Protein AF-0000000085170125 (afdb_homodimer)

Nearest PDB structures (foldseek):
  7rsf-assembly1_B  TM=7.136E-01  e=2.077E-40  Escherichia coli str. K-12 substr. MG1655
  7uoi-assembly1_A  TM=7.833E-01  e=1.622E-34  Enterococcus faecium 1,231,410
  2f7v-assembly1_A  TM=7.656E-01  e=4.512E-31  Xanthomonas campestris
  3pfo-assembly1_B  TM=8.465E-01  e=1.710E-27  Rhodopseudomonas palustris CGA009
  3tx8-assembly1_A-2  TM=6.722E-01  e=8.564E-27  Corynebacterium glutamicum

Radius of gyration: 33.45 Å; Cα contacts (8 Å, |Δi|>4): 2027; chains: 2; bounding box: 60×113×70 Å

Solvent-accessible surface area (backbone atoms only — not comparable to full-atom values): 38618 Å² total; per-residue (Å²): 133,78,77,92,75,42,46,39,68,55,34,29,40,57,56,32,49,48,73,17,26,56,93,42,52,40,42,70,58,48,50,52,53,50,51,54,38,43,76,72,70,35,56,66,51,72,40,58,47,96,85,64,54,35,41,23,41,41,32,48,45,50,6,65,23,70,98,41,45,66,32,73,56,39,29,39,33,48,30,37,40,65,29,28,72,70,67,77,94,51,80,55,90,58,60,50,48,43,69,39,79,57,95,64,25,37,30,15,54,27,31,17,49,19,38,41,39,48,14,36,56,59,34,42,46,67,59,58,69,71,46,60,18,42,36,13,44,30,41,38,37,23,28,31,45,67,72,28,39,62,32,49,59,56,43,51,52,50,37,58,75,69,64,64,48,56,58,16,34,39,29,22,47,33,43,62,58,37,52,30,44,29,23,14,14,34,41,34,33,43,37,39,28,37,39,29,56,22,36,50,51,43,57,86,68,20,23,48,8,44,52,52,45,19,51,50,48,42,50,51,44,50,52,22,50,44,22,65,74,70,38,70,75,42,84,59,25,81,48,33,39,35,44,46,52,58,10,32,39,40,26,41,80,38,75,50,26,30,13,32,43,20,39,35,30,37,31,38,31,39,50,74,91,62,57,66,68,60,58,50,46,55,57,52,47,46,40,66,72,50,50,47,58,58,44,32,73,53,32,76,81,40,49,76,47,76,41,79,79,29,40,32,51,39,33,73,42,55,75,82,36,67,50,48,47,49,51,28,65,69,64,68,42,84,64,86,36,31,39,35,50,57,54,68,46,17,53,43,38,72,78,68,29,52,38,36,36,40,12,27,16,46,56,88,36,30,78,47,66,72,13,31,23,39,53,65,36,51,49,51,43,44,51,44,54,51,52,54,53,55,70,33,32,70,132,133,78,76,93,73,43,48,39,67,55,35,30,39,57,56,31,50,49,74,16,26,56,93,42,54,40,42,71,57,48,50,51,51,49,51,54,36,43,77,71,70,36,55,68,51,72,40,58,47,96,83,63,55,34,42,22,42,41,31,48,45,50,7,64,24,71,98,42,46,66,32,72,55,40,29,40,33,46,30,38,41,64,27,28,74,70,65,78,95,53,80,52,92,57,60,48,49,43,69,40,80,56,95,64,26,35,29,15,51,27,33,16,50,20,39,40,40,48,14,37,58,59,35,42,44,67,59,57,70,70,45,57,18,41,35,14,44,30,41,38,39,24,30,32,43,68,72,27,38,61,31,48,59,56,42,51,51,49,37,58,73,69,64,65,47,56,58,17,33,39,28,22,47,32,42,61,60,37,52,31,42,28,22,14,15,34,40,34,32,42,35,38,28,36,40,29,57,22,35,50,51,43,56,86,67,21,24,48,9,43,52,54,46,20,51,51,48,42,50,50,45,51,53,23,50,45,21,64,74,70,38,72,74,42,83,58,24,81,47,34,38,34,46,47,50,58,11,31,38,40,25,42,80,38,74,49,25,30,13,34,43,19,38,37,30,38,34,38,31,38,50,73,90,61,57,66,68,62,58,52,46,56,56,51,46,46,40,66,72,49,50,46,58,56,44,31,73,53,32,75,82,41,50,76,47,77,42,79,78,29,40,31,50,40,33,72,41,56,77,82,36,66,49,48,48,48,51,27,64,68,65,68,43,84,63,85,34,30,40,36,51,57,53,67,46,16,53,44,39,72,77,68,27,52,37,35,37,40,12,28,16,45,58,89,38,30,78,46,65,73,13,32,22,39,52,65,37,52,50,50,42,46,52,43,54,51,50,52,54,55,69,32,32,70,133

InterPro domains:
  IPR001261 ArgE/DapE/ACY1/CPG2/YscS, conserved site [PS00759] (111-148)
  IPR002933 Peptidase M20 [PF01546] (78-388)
  IPR010169 Acetylornithine deacetylase ArgE [TIGR01892] (12-388)
  IPR011650 Peptidase M20, dimerisation domain [PF07687] (181-292)
  IPR036264 Bacterial exopeptidase dimerisation domain [SSF55031] (185-291)
  IPR050072 Peptidase M20A family, bacterial cell wall biosynthesis [PTHR43808] (9-393)

Organism: Herbaspirillum seropedicae (strain SmR1) (NCBI:txid757424)

Secondary structure (DSSP, 8-state):
---S---HHHHHHHHHTS--BTTS--HHHHHHHHHHHHHTT-EEEEEE-TTSS-EEEEEEE---SSTTTT--SSSEEEEEE--B---TT---SS-TTS-EEETTEEESTTIIIIIHHHHHHHHTHHHHHHS-BSS-EEEEEES--TTTS-SHHHHHHHHHHHT---SEEEE---BTT--B-EE-EEEEEEEEEE-B--BTT-GGG-B-HHHHHHHHHHHHHHHHHHHHHH----TTBSS-S-EEEEEEEEE-S-TTB--SEEEEEEEEEE-TT--HHHHHHHHHHHIIIIIHHHHHHH-TT-EEEEEEEEEEPPEE--TTSHHHHHHHHHHT-----EESS--THHHHHHTT--EEE--SSBGGGSSSSS-EEEHHHHHHHHHHHHHHHHHTB--/---S---HHHHHHHHHTS--BTTS--HHHHHHHHHHHHHTT-EEEEEE-TTSS-EEEEEEE---SSTTTT--SSSEEEEEE--B---TT---SS-TTS-EEETTEEESTTIIIIIHHHHHHHHTHHHHHHS-BSS-EEEEEES--TTTS-SHHHHHHHHHHHT---SEEEE---BTT--B-EE-EEEEEEEEEE-B--BTT-GGG-B-HHHHHHHHHHHHHHHHHHHHHH----TTBSS-S-EEEEEEEEE-S-TTB--SEEEEEEEEEEPTT--HHHHHHHHHHHIIIIIHHHHHHH-TT-EEEEEEEEEEPPEE--TTSHHHHHHHHHHT-----EESS--THHHHHHTT--EEE--SSBGGGSSSSS-EEEHHHHHHHHHHHHHHHHHTB--

Foldseek 3Di:
DPDLQDALVRQLQVLLLDQQAQVAECVVVVVVLQVSCVVVPWDWDWQADPVRRYTKIKIKDFACDDPQHPDRAAEEEEEAESHFHDCPPADFPDDQSGWDDDPQWTWHTQCQRHVSLVSLVSNCVVVLNPARFRGMYMYIYFHDVVVFHQTVVRVVVVCVVVVHHYQAYEYAHAPQQAWEQKEWKKWKKKKKWFKAKDFQVPVLQIFARVVLVVVLQVQQQVVQVVQQVPHDFDPLEPRTTKGKHWDDKDWDDDPGMRTRMIMTMMMITHDPPDDPVVSVVSSVCCCVPPRLVVRCVSPVPIDMDMDGDHIAHMGHADCPRPVNVLSCVLSVHPDHHYYHDDGCQRVCVVVPHRYIYGHFHDCVQGPHHRRITGNVSSVSSSSSVVVSSVVSHDD/DPDLQDALVRQLQVLLLDQQAQVAECVVVVVVLQVSCVVVVWDWDWQADPVRRYTKIKIKDFACDDPQHPDRAAEEEEEAESHFHDCPPADFPDAQSGWDDDPQWTWHTQCQRHVSLVSLVSNCVVVLNPARFRGMYMYIYFHDVVQFHPTVVRVVVVCVVVVHHYQAYEYAHAPQQAWEQKEWKKWKKKKKWFKAKDFQVPVLQIFARVVLVVVLQVQQQVVQVVCQVPHDFDPLEPRTTKGKHWDDKDWDDDPGMRTRMIMTMMMITHDPPDDPVVSVVSSVCCCVPPRLVVRCVSPVPIDMDMDGDHIAHMGHADCPRPVNVLSCVLLVHPDHHYYHDDGCQRVCVVVPHRYIYGHFHDCVLGPHHRRITGNVSSVSSSSSVVVSSVVSHDD

pLDDT: mean 96.04, std 6.46, range [30.73, 98.94]

Structure (mmCIF, N/CA/C/O backbone):
data_AF-0000000085170125-model_v1
#
loop_
_entity.id
_entity.type
_entity.pdbx_description
1 polymer 'Peptidase protein'
#
loop_
_atom_site.group_PDB
_atom_site.id
_atom_site.type_symbol
_atom_site.label_atom_id
_atom_site.label_alt_id
_atom_site.label_comp_id
_atom_site.label_asym_id
_atom_site.label_entity_id
_atom_site.label_seq_id
_atom_site.pdbx_PDB_ins_code
_atom_site.Cartn_x
_atom_site.Cartn_y
_atom_site.Cartn_z
_atom_site.occupancy
_atom_site.B_iso_or_equiv
_atom_site.auth_seq_id
_atom_site.auth_comp_id
_atom_site.auth_asym_id
_atom_site.auth_atom_id
_atom_site.pdbx_PDB_model_num
ATOM 1 N N . MET A 1 1 ? -32.062 21.406 24.656 1 30.94 1 MET A N 1
ATOM 2 C CA . MET A 1 1 ? -31.375 22.469 23.953 1 30.94 1 MET A CA 1
ATOM 3 C C . MET A 1 1 ? -30.141 22.922 24.734 1 30.94 1 MET A C 1
ATOM 5 O O . MET A 1 1 ? -30.281 23.609 25.766 1 30.94 1 MET A O 1
ATOM 9 N N . GLU A 1 2 ? -29.172 22.141 25 1 40.66 2 GLU A N 1
ATOM 10 C CA . GLU A 1 2 ? -28.047 22.141 25.953 1 40.66 2 GLU A CA 1
ATOM 11 C C . GLU A 1 2 ? -27.344 23.484 25.969 1 40.66 2 GLU A C 1
ATOM 13 O O . GLU A 1 2 ? -27.375 24.219 24.984 1 40.66 2 GLU A O 1
ATOM 18 N N . SER A 1 3 ? -26.922 24.094 27.141 1 46.09 3 SER A N 1
ATOM 19 C CA . SER A 1 3 ? -26.547 25.438 27.562 1 46.09 3 SER A CA 1
ATOM 20 C C . SER A 1 3 ? -25.578 26.078 26.578 1 46.09 3 SER A C 1
ATOM 22 O O . SER A 1 3 ? -24.672 25.422 26.078 1 46.09 3 SER A O 1
ATOM 24 N N . LEU A 1 4 ? -25.969 27.188 25.781 1 56.38 4 LEU A N 1
ATOM 25 C CA . LEU A 1 4 ? -25.375 28.172 24.891 1 56.38 4 LEU A CA 1
ATOM 26 C C . LEU A 1 4 ? -23.938 28.484 25.312 1 56.38 4 LEU A C 1
ATOM 28 O O . LEU A 1 4 ? -23.109 28.891 24.484 1 56.38 4 LEU A O 1
ATOM 32 N N . ASN A 1 5 ? -23.547 28.203 26.578 1 81.94 5 ASN A N 1
ATOM 33 C CA . ASN A 1 5 ? -22.234 28.641 27.047 1 81.94 5 ASN A CA 1
ATOM 34 C C . ASN A 1 5 ? -21.375 27.453 27.469 1 81.94 5 ASN A C 1
ATOM 36 O O . ASN A 1 5 ? -21.188 27.219 28.672 1 81.94 5 ASN A O 1
ATOM 40 N N . MET A 1 6 ? -20.906 26.781 26.5 1 92.81 6 MET A N 1
ATOM 41 C CA . MET A 1 6 ? -20.016 25.656 26.766 1 92.81 6 MET A CA 1
ATOM 42 C C . MET A 1 6 ? -18.656 26.141 27.25 1 92.81 6 MET A C 1
ATOM 44 O O . MET A 1 6 ? -18.125 27.125 26.719 1 92.81 6 MET A O 1
ATOM 48 N N . ASN A 1 7 ? -18.203 25.516 28.312 1 96.69 7 ASN A N 1
ATOM 49 C CA . ASN A 1 7 ? -16.828 25.812 28.719 1 96.69 7 ASN A CA 1
ATOM 50 C C . ASN A 1 7 ? -15.828 25.094 27.812 1 96.69 7 ASN A C 1
ATOM 52 O O . ASN A 1 7 ? -16.219 24.438 26.844 1 96.69 7 ASN A O 1
ATOM 56 N N . THR A 1 8 ? -14.586 25.297 28.078 1 97.88 8 THR A N 1
ATOM 57 C CA . THR A 1 8 ? -13.516 24.797 27.203 1 97.88 8 THR A CA 1
ATOM 58 C C . THR A 1 8 ? -13.578 23.281 27.094 1 97.88 8 THR A C 1
ATOM 60 O O . THR A 1 8 ? -13.484 22.734 26 1 97.88 8 THR A O 1
ATOM 63 N N . ARG A 1 9 ? -13.719 22.562 28.172 1 97.62 9 ARG A N 1
ATOM 64 C CA . ARG A 1 9 ? -13.758 21.094 28.172 1 97.62 9 ARG A CA 1
ATOM 65 C C . ARG A 1 9 ? -14.953 20.594 27.375 1 97.62 9 ARG A C 1
ATOM 67 O O . ARG A 1 9 ? -14.836 19.625 26.609 1 97.62 9 ARG A O 1
ATOM 74 N N . GLN A 1 10 ? -16.078 21.219 27.562 1 97.81 10 GLN A N 1
ATOM 75 C CA . GLN A 1 10 ? -17.297 20.828 26.844 1 97.81 10 GLN A CA 1
ATOM 76 C C . GLN A 1 10 ? -17.141 21.031 25.344 1 97.81 10 GLN A C 1
ATOM 78 O O . GLN A 1 10 ? -17.578 20.188 24.547 1 97.81 10 GLN A O 1
ATOM 83 N N . TRP A 1 11 ? -16.578 22.172 24.969 1 98.38 11 TRP A N 1
ATOM 84 C CA . TRP A 1 11 ? -16.297 22.406 23.547 1 98.38 11 TRP A CA 1
ATOM 85 C C . TRP A 1 11 ? -15.359 21.344 23 1 98.38 11 TRP A C 1
ATOM 87 O O . TRP A 1 11 ? -15.578 20.812 21.906 1 98.38 11 TRP A O 1
ATOM 97 N N . LEU A 1 12 ? -14.297 21.078 23.781 1 98.69 12 LEU A N 1
ATOM 98 C CA . LEU A 1 12 ? -13.336 20.094 23.297 1 98.69 12 LEU A CA 1
ATOM 99 C C . LEU A 1 12 ? -14 18.719 23.125 1 98.69 12 LEU A C 1
ATOM 101 O O . LEU A 1 12 ? -13.758 18.031 22.141 1 98.69 12 LEU A O 1
ATOM 105 N N . GLU A 1 13 ? -14.828 18.344 24.062 1 98.62 13 GLU A N 1
ATOM 106 C CA . GLU A 1 13 ? -15.578 17.094 23.984 1 98.62 13 GLU A CA 1
ATOM 107 C C . GLU A 1 13 ? -16.422 17.047 22.719 1 98.62 13 GLU A C 1
ATOM 109 O O . GLU A 1 13 ? -16.438 16.031 22.016 1 98.62 13 GLU A O 1
ATOM 114 N N . THR A 1 14 ? -17.094 18.141 22.438 1 98.5 14 THR A N 1
ATOM 115 C CA . THR A 1 14 ? -17.938 18.234 21.25 1 98.5 14 THR A CA 1
ATOM 116 C C . THR A 1 14 ? -17.109 18.125 19.984 1 98.5 14 THR A C 1
ATOM 118 O O . THR A 1 14 ? -17.438 17.375 19.062 1 98.5 14 THR A O 1
ATOM 121 N N . LEU A 1 15 ? -16.031 18.844 19.922 1 98.75 15 LEU A N 1
ATOM 122 C CA . LEU A 1 15 ? -15.211 18.938 18.703 1 98.75 15 LEU A CA 1
ATOM 123 C C . LEU A 1 15 ? -14.539 17.594 18.406 1 98.75 15 LEU A C 1
ATOM 125 O O . LEU A 1 15 ? -14.5 17.172 17.25 1 98.75 15 LEU A O 1
ATOM 129 N N . VAL A 1 16 ? -14.023 16.891 19.438 1 98.69 16 VAL A N 1
ATOM 130 C CA . VAL A 1 16 ? -13.266 15.664 19.203 1 98.69 16 VAL A CA 1
ATOM 131 C C . VAL A 1 16 ? -14.219 14.523 18.859 1 98.69 16 VAL A C 1
ATOM 133 O O . VAL A 1 16 ? -13.805 13.516 18.281 1 98.69 16 VAL A O 1
ATOM 136 N N . ALA A 1 17 ? -15.477 14.672 19.172 1 98.62 17 ALA A N 1
ATOM 137 C CA . ALA A 1 17 ? -16.469 13.633 18.891 1 98.62 17 ALA A CA 1
ATOM 138 C C . ALA A 1 17 ? -16.719 13.523 17.391 1 98.62 17 ALA A C 1
ATOM 140 O O . ALA A 1 17 ? -17.219 12.492 16.922 1 98.62 17 ALA A O 1
ATOM 141 N N . PHE A 1 18 ? -16.438 14.602 16.578 1 98.5 18 PHE A N 1
ATOM 142 C CA . PHE A 1 18 ? -16.5 14.539 15.117 1 98.5 18 PHE A CA 1
ATOM 143 C C . PHE A 1 18 ? -15.242 13.914 14.547 1 98.5 18 PHE A C 1
ATOM 145 O O . PHE A 1 18 ? -14.141 14.438 14.742 1 98.5 18 PHE A O 1
ATOM 152 N N . ASP A 1 19 ? -15.352 12.797 13.898 1 98.44 19 ASP A N 1
ATOM 153 C CA . ASP A 1 19 ? -14.211 12.234 13.18 1 98.44 19 ASP A CA 1
ATOM 154 C C . ASP A 1 19 ? -13.914 13.023 11.906 1 98.44 19 ASP A C 1
ATOM 156 O O . ASP A 1 19 ? -14.367 12.656 10.82 1 98.44 19 ASP A O 1
ATOM 160 N N . THR A 1 20 ? -13.109 14.055 12.109 1 98.62 20 THR A N 1
ATOM 161 C CA . THR A 1 20 ? -12.742 14.898 10.969 1 98.62 20 THR A CA 1
ATOM 162 C C . THR A 1 20 ? -11.375 14.508 10.43 1 98.62 20 THR A C 1
ATOM 164 O O . THR A 1 20 ? -10.578 15.375 10.055 1 98.62 20 THR A O 1
ATOM 167 N N . THR A 1 21 ? -11.047 13.172 10.516 1 98.31 21 THR A N 1
ATOM 168 C CA . THR A 1 21 ? -9.867 12.75 9.773 1 98.31 21 THR A CA 1
ATOM 169 C C . THR A 1 21 ? -9.859 13.367 8.375 1 98.31 21 THR A C 1
ATOM 171 O O . THR A 1 21 ? -10.906 13.453 7.73 1 98.31 21 THR A O 1
ATOM 174 N N . SER A 1 22 ? -8.727 13.75 7.898 1 97.12 22 SER A N 1
ATOM 175 C CA . SER A 1 22 ? -8.633 14.547 6.684 1 97.12 22 SER A CA 1
ATOM 176 C C . SER A 1 22 ? -9.375 13.883 5.527 1 97.12 22 SER A C 1
ATOM 178 O O . SER A 1 22 ? -9.852 14.555 4.617 1 97.12 22 SER A O 1
ATOM 180 N N . ARG A 1 23 ? -9.445 12.578 5.516 1 96.06 23 ARG A N 1
ATOM 181 C CA . ARG A 1 23 ? -10.172 11.883 4.453 1 96.06 23 ARG A CA 1
ATOM 182 C C . ARG A 1 23 ? -11.672 12.109 4.574 1 96.06 23 ARG A C 1
ATOM 184 O O . ARG A 1 23 ? -12.422 11.875 3.621 1 96.06 23 ARG A O 1
ATOM 191 N N . ASN A 1 24 ? -12.133 12.539 5.746 1 97.88 24 ASN A N 1
ATOM 192 C CA . ASN A 1 24 ? -13.555 12.742 6.012 1 97.88 24 ASN A CA 1
ATOM 193 C C . ASN A 1 24 ? -13.945 14.211 5.906 1 97.88 24 ASN A C 1
ATOM 195 O O . ASN A 1 24 ? -13.078 15.086 5.902 1 97.88 24 ASN A O 1
ATOM 199 N N . SER A 1 25 ? -15.266 14.461 5.797 1 98.5 25 SER A N 1
ATOM 200 C CA . SER A 1 25 ? -15.805 15.82 5.812 1 98.5 25 SER A CA 1
ATOM 201 C C . SER A 1 25 ? -15.688 16.453 7.195 1 98.5 25 SER A C 1
ATOM 203 O O . SER A 1 25 ? -15.82 15.758 8.211 1 98.5 25 SER A O 1
ATOM 205 N N . ASN A 1 26 ? -15.406 17.766 7.215 1 98.69 26 ASN A N 1
ATOM 206 C CA . ASN A 1 26 ? -15.43 18.469 8.492 1 98.69 26 ASN A CA 1
ATOM 207 C C . ASN A 1 26 ? -16.703 19.312 8.641 1 98.69 26 ASN A C 1
ATOM 209 O O . ASN A 1 26 ? -16.797 20.141 9.555 1 98.69 26 ASN A O 1
ATOM 213 N N . LEU A 1 27 ? -17.672 19.172 7.805 1 98.75 27 LEU A N 1
ATOM 214 C CA . LEU A 1 27 ? -18.812 20.078 7.707 1 98.75 27 LEU A CA 1
ATOM 215 C C . LEU A 1 27 ? -19.656 20.031 8.977 1 98.75 27 LEU A C 1
ATOM 217 O O . LEU A 1 27 ? -20.203 21.047 9.406 1 98.75 27 LEU A O 1
ATOM 221 N N . GLU A 1 28 ? -19.859 18.828 9.539 1 98.62 28 GLU A N 1
ATOM 222 C CA . GLU A 1 28 ? -20.656 18.75 10.75 1 98.62 28 GLU A CA 1
ATOM 223 C C . GLU A 1 28 ? -20.047 19.578 11.883 1 98.62 28 GLU A C 1
ATOM 225 O O . GLU A 1 28 ? -20.75 20.266 12.609 1 98.62 28 GLU A O 1
ATOM 230 N N . LEU A 1 29 ? -18.734 19.453 12.016 1 98.75 29 LEU A N 1
ATOM 231 C CA . LEU A 1 29 ? -18.031 20.266 13.008 1 98.75 29 LEU A CA 1
ATOM 232 C C . LEU A 1 29 ? -18.172 21.75 12.711 1 98.75 29 LEU A C 1
ATOM 234 O O . LEU A 1 29 ? -18.516 22.531 13.594 1 98.75 29 LEU A O 1
ATOM 238 N N . ILE A 1 30 ? -17.984 22.141 11.508 1 98.75 30 ILE A N 1
ATOM 239 C CA . ILE A 1 30 ? -18 23.531 11.07 1 98.75 30 ILE A CA 1
ATOM 240 C C . ILE A 1 30 ? -19.391 24.125 11.273 1 98.75 30 ILE A C 1
ATOM 242 O O . ILE A 1 30 ? -19.531 25.25 11.773 1 98.75 30 ILE A O 1
ATOM 246 N N . THR A 1 31 ? -20.438 23.375 10.922 1 98.38 31 THR A N 1
ATOM 247 C CA . THR A 1 31 ? -21.797 23.891 11.055 1 98.38 31 THR A CA 1
ATOM 248 C C . THR A 1 31 ? -22.203 24.016 12.516 1 98.38 31 THR A C 1
ATOM 250 O O . THR A 1 31 ? -22.938 24.922 12.898 1 98.38 31 THR A O 1
ATOM 253 N N . THR A 1 32 ? -21.719 23.078 13.305 1 98.44 32 THR A N 1
ATOM 254 C CA . THR A 1 32 ? -21.969 23.172 14.742 1 98.44 32 THR A CA 1
ATOM 255 C C . THR A 1 32 ? -21.375 24.453 15.32 1 98.44 32 THR A C 1
ATOM 257 O O . THR A 1 32 ? -22.016 25.156 16.094 1 98.44 32 THR A O 1
ATOM 260 N N . VAL A 1 33 ? -20.156 24.734 14.938 1 98.5 33 VAL A N 1
ATOM 261 C CA . VAL A 1 33 ? -19.469 25.938 15.398 1 98.5 33 VAL A CA 1
ATOM 262 C C . VAL A 1 33 ? -20.172 27.172 14.852 1 98.5 33 VAL A C 1
ATOM 264 O O . VAL A 1 33 ? -20.453 28.125 15.602 1 98.5 33 VAL A O 1
ATOM 267 N N . ARG A 1 34 ? -20.453 27.188 13.57 1 98.5 34 ARG A N 1
ATOM 268 C CA . ARG A 1 34 ? -21.156 28.297 12.93 1 98.5 34 ARG A CA 1
ATOM 269 C C . ARG A 1 34 ? -22.469 28.594 13.641 1 98.5 34 ARG A C 1
ATOM 271 O O . ARG A 1 34 ? -22.75 29.75 13.945 1 98.5 34 ARG A O 1
ATOM 278 N N . ASP A 1 35 ? -23.266 27.562 13.867 1 98.06 35 ASP A N 1
ATOM 279 C CA . ASP A 1 35 ? -24.594 27.734 14.469 1 98.06 35 ASP A CA 1
ATOM 280 C C . ASP A 1 35 ? -24.484 28.281 15.891 1 98.06 35 ASP A C 1
ATOM 282 O O . ASP A 1 35 ? -25.281 29.109 16.312 1 98.06 35 ASP A O 1
ATOM 286 N N . SER A 1 36 ? -23.516 27.734 16.625 1 97.62 36 SER A N 1
ATOM 287 C CA . SER A 1 36 ? -23.297 28.25 17.969 1 97.62 36 SER A CA 1
ATOM 288 C C . SER A 1 36 ? -22.938 29.719 17.938 1 97.62 36 SER A C 1
ATOM 290 O O . SER A 1 36 ? -23.438 30.516 18.75 1 97.62 36 SER A O 1
ATOM 292 N N . LEU A 1 37 ? -22 30.156 17.078 1 97.88 37 LEU A N 1
ATOM 293 C CA . LEU A 1 37 ? -21.594 31.547 16.922 1 97.88 37 LEU A CA 1
ATOM 294 C C . LEU A 1 37 ? -22.781 32.438 16.516 1 97.88 37 LEU A C 1
ATOM 296 O O . LEU A 1 37 ? -22.969 33.5 17.062 1 97.88 37 LEU A O 1
ATOM 300 N N . GLN A 1 38 ? -23.578 31.906 15.633 1 97.31 38 GLN A N 1
ATOM 301 C CA . GLN A 1 38 ? -24.75 32.625 15.156 1 97.31 38 GLN A CA 1
ATOM 302 C C . GLN A 1 38 ? -25.734 32.875 16.297 1 97.31 38 GLN A C 1
ATOM 304 O O . GLN A 1 38 ? -26.312 33.969 16.391 1 97.31 38 GLN A O 1
ATOM 309 N N . GLN A 1 39 ? -25.969 31.922 17.062 1 96.62 39 GLN A N 1
ATOM 310 C CA . GLN A 1 39 ? -26.875 32.031 18.203 1 96.62 39 GLN A CA 1
ATOM 311 C C . GLN A 1 39 ? -26.406 33.125 19.172 1 96.62 39 GLN A C 1
ATOM 313 O O . GLN A 1 39 ? -27.219 33.719 19.875 1 96.62 39 GLN A O 1
ATOM 318 N N . GLN A 1 40 ? -25.125 33.375 19.141 1 96.19 40 GLN A N 1
ATOM 319 C CA . GLN A 1 40 ? -24.562 34.406 20.016 1 96.19 40 GLN A CA 1
ATOM 320 C C . GLN A 1 40 ? -24.453 35.75 19.297 1 96.19 40 GLN A C 1
ATOM 322 O O . GLN A 1 40 ? -23.906 36.688 19.844 1 96.19 40 GLN A O 1
ATOM 327 N N . GLY A 1 41 ? -24.844 35.781 18.031 1 95.75 41 GLY A N 1
ATOM 328 C CA . GLY A 1 41 ? -24.859 37 17.266 1 95.75 41 GLY A CA 1
ATOM 329 C C . GLY A 1 41 ? -23.578 37.25 16.516 1 95.75 41 GLY A C 1
ATOM 330 O O . GLY A 1 41 ? -23.297 38.375 16.094 1 95.75 41 GLY A O 1
ATOM 331 N N . VAL A 1 42 ? -22.734 36.344 16.406 1 97.06 42 VAL A N 1
ATOM 332 C CA . VAL A 1 42 ? -21.469 36.469 15.703 1 97.06 42 VAL A CA 1
ATOM 333 C C . VAL A 1 42 ? -21.625 36 14.266 1 97.06 42 VAL A C 1
ATOM 335 O O . VAL A 1 42 ? -21.984 34.844 14.031 1 97.06 42 VAL A O 1
ATOM 338 N N . ALA A 1 43 ? -21.328 36.844 13.32 1 95.25 43 ALA A N 1
ATOM 339 C CA . ALA A 1 43 ? -21.406 36.5 11.906 1 95.25 43 ALA A CA 1
ATOM 340 C C . ALA A 1 43 ? -20.172 35.719 11.461 1 95.25 43 ALA A C 1
ATOM 342 O O . ALA A 1 43 ? -19.062 36 11.906 1 95.25 43 ALA A O 1
ATOM 343 N N . SER A 1 44 ? -20.406 34.75 10.609 1 97.88 44 SER A N 1
ATOM 344 C CA . SER A 1 44 ? -19.312 33.969 10.008 1 97.88 44 SER A CA 1
ATOM 345 C C . SER A 1 44 ? -19.594 33.688 8.539 1 97.88 44 SER A C 1
ATOM 347 O O . SER A 1 44 ? -20.734 33.781 8.086 1 97.88 44 SER A O 1
ATOM 349 N N . TRP A 1 45 ? -18.562 33.469 7.789 1 98.06 45 TRP A N 1
ATOM 350 C CA . TRP A 1 45 ? -18.688 32.938 6.434 1 98.06 45 TRP A CA 1
ATOM 351 C C . TRP A 1 45 ? -17.812 31.688 6.246 1 98.06 45 TRP A C 1
ATOM 353 O O . TRP A 1 45 ? -16.875 31.469 7.004 1 98.06 45 TRP A O 1
ATOM 363 N N . LEU A 1 46 ? -18.281 30.859 5.293 1 98.56 46 LEU A N 1
ATOM 364 C CA . LEU A 1 46 ? -17.594 29.594 5.008 1 98.56 46 LEU A CA 1
ATOM 365 C C . LEU A 1 46 ? -16.922 29.641 3.645 1 98.56 46 LEU A C 1
ATOM 367 O O . LEU A 1 46 ? -17.453 30.203 2.689 1 98.56 46 LEU A O 1
ATOM 371 N N . ALA A 1 47 ? -15.703 29.203 3.516 1 98.44 47 ALA A N 1
ATOM 372 C CA . ALA A 1 47 ? -15.016 28.938 2.256 1 98.44 47 ALA A CA 1
ATOM 373 C C . ALA A 1 47 ? -14.875 27.422 2.025 1 98.44 47 ALA A C 1
ATOM 375 O O . ALA A 1 47 ? -14.125 26.75 2.732 1 98.44 47 ALA A O 1
ATOM 376 N N . HIS A 1 48 ? -15.547 26.906 1.015 1 98.38 48 HIS A N 1
ATOM 377 C CA . HIS A 1 48 ? -15.633 25.469 0.777 1 98.38 48 HIS A CA 1
ATOM 378 C C . HIS A 1 48 ? -14.539 25 -0.174 1 98.38 48 HIS A C 1
ATOM 380 O O . 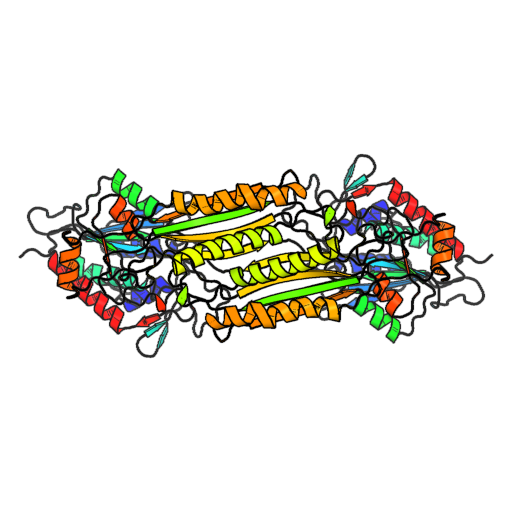HIS A 1 48 ? -13.992 25.797 -0.947 1 98.38 48 HIS A O 1
ATOM 386 N N . ASN A 1 49 ? -14.211 23.734 -0.026 1 97.75 49 ASN A N 1
ATOM 387 C CA . ASN A 1 49 ? -13.453 23.109 -1.106 1 97.75 49 ASN A CA 1
ATOM 388 C C . ASN A 1 49 ? -14.281 23 -2.383 1 97.75 49 ASN A C 1
ATOM 390 O O . ASN A 1 49 ? -15.477 23.281 -2.377 1 97.75 49 ASN A O 1
ATOM 394 N N . LYS A 1 50 ? -13.641 22.594 -3.496 1 96 50 LYS A N 1
ATOM 395 C CA . LYS A 1 50 ? -14.289 22.547 -4.801 1 96 50 LYS A CA 1
ATOM 396 C C . LYS A 1 50 ? -15.531 21.656 -4.773 1 96 50 LYS A C 1
ATOM 398 O O . LYS A 1 50 ? -16.578 22.016 -5.324 1 96 50 LYS A O 1
ATOM 403 N N . ASP A 1 51 ? -15.453 20.531 -4.043 1 97 51 ASP A N 1
ATOM 404 C CA . ASP A 1 51 ? -16.531 19.547 -4.023 1 97 51 ASP A CA 1
ATOM 405 C C . ASP A 1 51 ? -17.578 19.875 -2.963 1 97 51 ASP A C 1
ATOM 407 O O . ASP A 1 51 ? -18.594 19.203 -2.852 1 97 51 ASP A O 1
ATOM 411 N N . LYS A 1 52 ? -17.359 20.844 -2.172 1 98.06 52 LYS A N 1
ATOM 412 C CA . LYS A 1 52 ? -18.266 21.344 -1.14 1 98.06 52 LYS A CA 1
ATOM 413 C C . LYS A 1 52 ? -18.516 20.281 -0.073 1 98.06 52 LYS A C 1
ATOM 415 O O . LYS A 1 52 ? -19.625 20.156 0.445 1 98.06 52 LYS A O 1
ATOM 420 N N . THR A 1 53 ? -17.469 19.5 0.159 1 98.19 53 THR A N 1
ATOM 421 C CA . THR A 1 53 ? -17.562 18.469 1.193 1 98.19 53 THR A CA 1
ATOM 422 C C . THR A 1 53 ? -16.828 18.906 2.457 1 98.19 53 THR A C 1
ATOM 424 O O . THR A 1 53 ? -16.938 18.266 3.502 1 98.19 53 THR A O 1
ATOM 427 N N . LYS A 1 54 ? -16.078 19.984 2.412 1 98.56 54 LYS A N 1
ATOM 428 C CA . LYS A 1 54 ? -15.328 20.578 3.521 1 98.56 54 LYS A CA 1
ATOM 429 C C . LYS A 1 54 ? -15.414 22.094 3.508 1 98.56 54 LYS A C 1
ATOM 431 O O . LYS A 1 54 ? -15.695 22.703 2.469 1 98.56 54 LYS A O 1
ATOM 436 N N . ALA A 1 55 ? -15.141 22.688 4.625 1 98.81 55 ALA A N 1
ATOM 437 C CA . ALA A 1 55 ? -15.211 24.141 4.648 1 98.81 55 ALA A CA 1
ATOM 438 C C . ALA A 1 55 ? -14.281 24.719 5.711 1 98.81 55 ALA A C 1
ATOM 440 O O . ALA A 1 55 ? -14.047 24.094 6.75 1 98.81 55 ALA A O 1
ATOM 441 N N . ASN A 1 56 ? -13.734 25.859 5.367 1 98.81 56 ASN A N 1
ATOM 442 C CA . ASN A 1 56 ? -13.172 26.781 6.363 1 98.81 56 ASN A CA 1
ATOM 443 C C . ASN A 1 56 ? -14.25 27.672 6.973 1 98.81 56 ASN A C 1
ATOM 445 O O . ASN A 1 56 ? -15.289 27.906 6.352 1 98.81 56 ASN A O 1
ATOM 449 N N . LEU A 1 57 ? -14.047 28.125 8.195 1 98.88 57 LEU A N 1
ATOM 450 C CA . LEU A 1 57 ? -14.922 29.078 8.852 1 98.88 57 LEU A CA 1
ATOM 451 C C . LEU A 1 57 ? -14.141 30.328 9.266 1 98.88 57 LEU A C 1
ATOM 453 O O . LEU A 1 57 ? -13.047 30.219 9.828 1 98.88 57 LEU A O 1
ATOM 457 N N . PHE A 1 58 ? -14.57 31.453 8.898 1 98.81 58 PHE A N 1
ATOM 458 C CA . PHE A 1 58 ? -14.055 32.719 9.367 1 98.81 58 PHE A CA 1
ATOM 459 C C . PHE A 1 58 ? -15.148 33.562 10.031 1 98.81 58 PHE A C 1
ATOM 461 O O . PHE A 1 58 ? -16.188 33.812 9.43 1 98.81 58 PHE A O 1
ATOM 468 N N . ALA A 1 59 ? -14.969 33.938 11.25 1 98.69 59 ALA A N 1
ATOM 469 C CA . ALA A 1 59 ? -15.938 34.719 12.023 1 98.69 59 ALA A CA 1
ATOM 470 C C . ALA A 1 59 ? -15.289 35.969 12.609 1 98.69 59 ALA A C 1
ATOM 472 O O . ALA A 1 59 ? -14.086 35.969 12.898 1 98.69 59 ALA A O 1
ATOM 473 N N . THR A 1 60 ? -16.062 36.969 12.805 1 98.19 60 THR A N 1
ATOM 474 C CA . THR A 1 60 ? -15.555 38.219 13.328 1 98.19 60 THR A CA 1
ATOM 475 C C . THR A 1 60 ? -16.406 38.719 14.492 1 98.19 60 THR A C 1
ATOM 477 O O . THR A 1 60 ? -17.641 38.812 14.367 1 98.19 60 THR A O 1
ATOM 480 N N . LEU A 1 61 ? -15.797 38.938 15.602 1 97.88 61 LEU A N 1
ATOM 481 C CA . LEU A 1 61 ? -16.359 39.719 16.703 1 97.88 61 LEU A CA 1
ATOM 482 C C . LEU A 1 61 ? -15.953 41.188 16.562 1 97.88 61 LEU A C 1
ATOM 484 O O . LEU A 1 61 ? -14.836 41.562 16.938 1 97.88 61 LEU A O 1
ATOM 488 N N . PRO A 1 62 ? -16.844 42 16.109 1 96.94 62 PRO A N 1
ATOM 489 C CA . PRO A 1 62 ? -16.484 43.406 15.797 1 96.94 62 PRO A CA 1
ATOM 490 C C . PRO A 1 62 ? -16.062 44.188 17.047 1 96.94 62 PRO A C 1
ATOM 492 O O . PRO A 1 62 ? -16.375 43.781 18.172 1 96.94 62 PRO A O 1
ATOM 495 N N . ALA A 1 63 ? -15.297 45.281 16.797 1 96.31 63 ALA A N 1
ATOM 496 C CA . ALA A 1 63 ? -15.07 46.25 17.859 1 96.31 63 ALA A CA 1
ATOM 497 C C . ALA A 1 63 ? -16.391 46.812 18.375 1 96.31 63 ALA A C 1
ATOM 499 O O . ALA A 1 63 ? -17.344 47 17.609 1 96.31 63 ALA A O 1
ATOM 500 N N . THR A 1 64 ? -16.453 47.094 19.703 1 95.25 64 THR A N 1
ATOM 501 C CA . THR A 1 64 ? -17.703 47.625 20.25 1 95.25 64 THR A CA 1
ATOM 502 C C . THR A 1 64 ? -17.453 48.938 20.984 1 95.25 64 THR A C 1
ATOM 504 O O . THR A 1 64 ? -18.406 49.594 21.406 1 95.25 64 THR A O 1
ATOM 507 N N . ALA A 1 65 ? -16.172 49.25 21.109 1 94.38 65 ALA A N 1
ATOM 508 C CA . ALA A 1 65 ? -15.82 50.469 21.859 1 94.38 65 ALA A CA 1
ATOM 509 C C . ALA A 1 65 ? -14.766 51.281 21.109 1 94.38 65 ALA A C 1
ATOM 511 O O . ALA A 1 65 ? -14.117 50.781 20.188 1 94.38 65 ALA A O 1
ATOM 512 N N . GLY A 1 66 ? -14.664 52.531 21.531 1 90.56 66 GLY A N 1
ATOM 513 C CA . GLY A 1 66 ? -13.656 53.406 20.938 1 90.56 66 GLY A CA 1
ATOM 514 C C . GLY A 1 66 ? -14.094 54.031 19.625 1 90.56 66 GLY A C 1
ATOM 515 O O . GLY A 1 66 ? -15.25 53.906 19.234 1 90.56 66 GLY A O 1
ATOM 516 N N . PRO A 1 67 ? -13.258 54.75 18.984 1 90.69 67 PRO A N 1
ATOM 517 C CA . PRO A 1 67 ? -13.586 55.5 17.75 1 90.69 67 PRO A CA 1
ATOM 518 C C . PRO A 1 67 ? -13.953 54.562 16.594 1 90.69 67 PRO A C 1
ATOM 520 O O . PRO A 1 67 ? -14.578 54.969 15.625 1 90.69 67 PRO A O 1
ATOM 523 N N . HIS A 1 68 ? -13.648 53.312 16.766 1 89.44 68 HIS A N 1
ATOM 524 C CA . HIS A 1 68 ? -13.898 52.375 15.672 1 89.44 68 HIS A CA 1
ATOM 525 C C . HIS A 1 68 ? -14.984 51.375 16.047 1 89.44 68 HIS A C 1
ATOM 527 O O . HIS A 1 68 ? -15.008 50.25 15.523 1 89.44 68 HIS A O 1
ATOM 533 N N . ALA A 1 69 ? -15.766 51.75 16.922 1 92.69 69 ALA A N 1
ATOM 534 C CA . ALA A 1 69 ? -16.875 50.875 17.297 1 92.69 69 ALA A CA 1
ATOM 535 C C . ALA A 1 69 ? -17.656 50.438 16.062 1 92.69 69 ALA A C 1
ATOM 537 O O . ALA A 1 69 ? -17.984 51.25 15.195 1 92.69 69 ALA A O 1
ATOM 538 N N . GLY A 1 70 ? -17.828 49.125 15.953 1 93.31 70 GLY A N 1
ATOM 539 C CA . GLY A 1 70 ? -18.531 48.562 14.805 1 93.31 70 GLY A CA 1
ATOM 540 C C . GLY A 1 70 ? -17.594 48.031 13.727 1 93.31 70 GLY A C 1
ATOM 541 O O . GLY A 1 70 ? -18.016 47.281 12.844 1 93.31 70 GLY A O 1
ATOM 542 N N . SER A 1 71 ? -16.391 48.406 13.883 1 94.75 71 SER A N 1
ATOM 543 C CA . SER A 1 71 ? -15.422 48.031 12.859 1 94.75 71 SER A CA 1
ATOM 544 C C . SER A 1 71 ? -15.102 46.531 12.906 1 94.75 71 SER A C 1
ATOM 546 O O . SER A 1 71 ? -15.078 45.938 13.977 1 94.75 71 SER A O 1
ATOM 548 N N . THR A 1 72 ? -14.852 46.031 11.711 1 95.31 72 THR A N 1
ATOM 549 C CA . THR A 1 72 ? -14.391 44.656 11.562 1 95.31 72 THR A CA 1
ATOM 550 C C . THR A 1 72 ? -12.945 44.625 11.078 1 95.31 72 THR A C 1
ATOM 552 O O . THR A 1 72 ? -12.43 43.562 10.727 1 95.31 72 THR A O 1
ATOM 555 N N . GLU A 1 73 ? -12.328 45.781 11.016 1 94.06 73 GLU A N 1
ATOM 556 C CA . GLU A 1 73 ? -10.961 45.906 10.508 1 94.06 73 GLU A CA 1
ATOM 557 C C . GLU A 1 73 ? -9.953 45.906 11.656 1 94.06 73 GLU A C 1
ATOM 559 O O . GLU A 1 73 ? -10.242 46.375 12.75 1 94.06 73 GLU A O 1
ATOM 564 N N . GLY A 1 74 ? -8.805 45.312 11.289 1 95.19 74 GLY A N 1
ATOM 565 C CA . GLY A 1 74 ? -7.773 45.188 12.305 1 95.19 74 GLY A CA 1
ATOM 566 C C . GLY A 1 74 ? -7.977 44 13.219 1 95.19 74 GLY A C 1
ATOM 567 O O . GLY A 1 74 ? -8.477 42.969 12.781 1 95.19 74 GLY A O 1
ATOM 568 N N . GLY A 1 75 ? -7.418 44.094 14.445 1 95.88 75 GLY A N 1
ATOM 569 C CA . GLY A 1 75 ? -7.605 43.062 15.445 1 95.88 75 GLY A CA 1
ATOM 570 C C . GLY A 1 75 ? -6.73 41.844 15.219 1 95.88 75 GLY A C 1
ATOM 571 O O . GLY A 1 75 ? -5.715 41.906 14.523 1 95.88 75 GLY A O 1
ATOM 572 N N . ILE A 1 76 ? -7.145 40.781 15.891 1 97.44 76 ILE A N 1
ATOM 573 C CA . ILE A 1 76 ? -6.301 39.594 15.953 1 97.44 76 ILE A CA 1
ATOM 574 C C . ILE A 1 76 ? -7.098 38.375 15.5 1 97.44 76 ILE A C 1
ATOM 576 O O . ILE A 1 76 ? -8.266 38.219 15.867 1 97.44 76 ILE A O 1
ATOM 580 N N . VAL A 1 77 ? -6.441 37.562 14.625 1 98.56 77 VAL A N 1
ATOM 581 C CA . VAL A 1 77 ? -7.012 36.281 14.195 1 98.56 77 VAL A CA 1
ATOM 582 C C . VAL A 1 77 ? -6.535 35.156 15.117 1 98.56 77 VAL A C 1
ATOM 584 O O . VAL A 1 77 ? -5.34 35.062 15.391 1 98.56 77 VAL A O 1
ATOM 587 N N . LEU A 1 78 ? -7.441 34.438 15.688 1 98.75 78 LEU A N 1
ATOM 588 C CA . LEU A 1 78 ? -7.164 33.156 16.328 1 98.75 78 LEU A CA 1
ATOM 589 C C . LEU A 1 78 ? -7.434 32 15.367 1 98.75 78 LEU A C 1
ATOM 591 O O . LEU A 1 78 ? -8.586 31.75 15.008 1 98.75 78 LEU A O 1
ATOM 595 N N . SER A 1 79 ? -6.344 31.297 14.992 1 98.81 79 SER A N 1
ATOM 596 C CA . SER A 1 79 ? -6.473 30.328 13.914 1 98.81 79 SER A CA 1
ATOM 597 C C . SER A 1 79 ? -6.16 28.906 14.406 1 98.81 79 SER A C 1
ATOM 599 O O . SER A 1 79 ? -5.266 28.719 15.234 1 98.81 79 SER A O 1
ATOM 601 N N . GLY A 1 80 ? -6.871 27.922 13.875 1 98.62 80 GLY A N 1
ATOM 602 C CA . GLY A 1 80 ? -6.637 26.5 14.086 1 98.62 80 GLY A CA 1
ATOM 603 C C . GLY A 1 80 ? -7.246 25.625 13.008 1 98.62 80 GLY A C 1
ATOM 604 O O . GLY A 1 80 ? -8.156 26.047 12.297 1 98.62 80 GLY A O 1
ATOM 605 N N . HIS A 1 81 ? -6.723 24.438 12.82 1 98.81 81 HIS A N 1
ATOM 606 C CA . HIS A 1 81 ? -7.305 23.516 11.852 1 98.81 81 HIS A CA 1
ATOM 607 C C . HIS A 1 81 ? -8.211 22.484 12.531 1 98.81 81 HIS A C 1
ATOM 609 O O . HIS A 1 81 ? -8.008 22.156 13.703 1 98.81 81 HIS A O 1
ATOM 615 N N . THR A 1 82 ? -9.18 22.016 11.727 1 98.81 82 THR A N 1
ATOM 616 C CA . THR A 1 82 ? -10.242 21.219 12.336 1 98.81 82 THR A CA 1
ATOM 617 C C . THR A 1 82 ? -10.023 19.734 12.055 1 98.81 82 THR A C 1
ATOM 619 O O . THR A 1 82 ? -10.664 18.875 12.672 1 98.81 82 THR A O 1
ATOM 622 N N . ASP A 1 83 ? -9.164 19.422 11.055 1 98.69 83 ASP A N 1
ATOM 623 C CA . ASP A 1 83 ? -8.93 18.016 10.711 1 98.69 83 ASP A CA 1
ATOM 624 C C . ASP A 1 83 ? -7.895 17.391 11.641 1 98.69 83 ASP A C 1
ATOM 626 O O . ASP A 1 83 ? -7.215 18.094 12.391 1 98.69 83 ASP A O 1
ATOM 630 N N . VAL A 1 84 ? -7.938 16.031 11.648 1 98.38 84 VAL A N 1
ATOM 631 C CA . VAL A 1 84 ? -6.984 15.266 12.445 1 98.38 84 VAL A CA 1
ATOM 632 C C . VAL A 1 84 ? -6.383 14.148 11.594 1 98.38 84 VAL A C 1
ATOM 634 O O . VAL A 1 84 ? -6.852 13.883 10.492 1 98.38 84 VAL A O 1
ATOM 637 N N . VAL A 1 85 ? -5.312 13.555 12.023 1 97.56 85 VAL A N 1
ATOM 638 C CA . VAL A 1 85 ? -4.691 12.43 11.336 1 97.56 85 VAL A CA 1
ATOM 639 C C . VAL A 1 85 ? -5.449 11.141 11.664 1 97.56 85 VAL A C 1
ATOM 641 O O . VAL A 1 85 ? -6.164 11.07 12.664 1 97.56 85 VAL A O 1
ATOM 644 N N . PRO A 1 86 ? -5.301 10.133 10.82 1 97.44 86 PRO A N 1
ATOM 645 C CA . PRO A 1 86 ? -6.027 8.875 11.031 1 97.44 86 PRO A CA 1
ATOM 646 C C . PRO A 1 86 ? -5.574 8.141 12.297 1 97.44 86 PRO A C 1
ATOM 648 O O . PRO A 1 86 ? -4.504 8.43 12.836 1 97.44 86 PRO A O 1
ATOM 651 N N . VAL A 1 87 ? -6.496 7.223 12.727 1 96.56 87 VAL A N 1
ATOM 652 C CA . VAL A 1 87 ? -6.191 6.363 13.867 1 96.56 87 VAL A CA 1
ATOM 653 C C . VAL A 1 87 ? -6.062 4.914 13.398 1 96.56 87 VAL A C 1
ATOM 655 O O . VAL A 1 87 ? -5.973 4 14.227 1 96.56 87 VAL A O 1
ATOM 658 N N . ASP A 1 88 ? -6.016 4.738 12.156 1 92.38 88 ASP A N 1
ATOM 659 C CA . ASP A 1 88 ? -6.031 3.406 11.562 1 92.38 88 ASP A CA 1
ATOM 660 C C . ASP A 1 88 ? -4.844 2.576 12.047 1 92.38 88 ASP A C 1
ATOM 662 O O . ASP A 1 88 ? -3.701 3.043 12.016 1 92.38 88 ASP A O 1
ATOM 666 N N . GLY A 1 89 ? -5.16 1.381 12.508 1 89.38 89 GLY A N 1
ATOM 667 C CA . GLY A 1 89 ? -4.113 0.436 12.867 1 89.38 89 GLY A CA 1
ATOM 668 C C . GLY A 1 89 ? -3.418 0.784 14.172 1 89.38 89 GLY A C 1
ATOM 669 O O . GLY A 1 89 ? -2.531 0.055 14.617 1 89.38 89 GLY A O 1
ATOM 670 N N . GLN A 1 90 ? -3.779 1.847 14.773 1 91.75 90 GLN A N 1
ATOM 671 C CA . GLN A 1 90 ? -3.141 2.26 16.016 1 91.75 90 GLN A CA 1
ATOM 672 C C . GLN A 1 90 ? -3.805 1.601 17.219 1 91.75 90 GLN A C 1
ATOM 674 O O . GLN A 1 90 ? -5.023 1.41 17.234 1 91.75 90 GLN A O 1
ATOM 679 N N . LYS A 1 91 ? -3.031 1.269 18.172 1 91.56 91 LYS A N 1
ATOM 680 C CA . LYS A 1 91 ? -3.539 0.704 19.422 1 91.56 91 LYS A CA 1
ATOM 681 C C . LYS A 1 91 ? -3.85 1.801 20.438 1 91.56 91 LYS A C 1
ATOM 683 O O . LYS A 1 91 ? -2.941 2.34 21.062 1 91.56 91 LYS A O 1
ATOM 688 N N . TRP A 1 92 ? -5.082 2.082 20.672 1 96.44 92 TRP A N 1
ATOM 689 C CA . TRP A 1 92 ? -5.555 3.104 21.609 1 96.44 92 TRP A CA 1
ATOM 690 C C . TRP A 1 92 ? -6.059 2.471 22.891 1 96.44 92 TRP A C 1
ATOM 692 O O . TRP A 1 92 ? -6.676 1.403 22.875 1 96.44 92 TRP A O 1
ATOM 702 N N . ASP A 1 93 ? -5.773 3.135 23.953 1 97.19 93 ASP A N 1
ATOM 703 C CA . ASP A 1 93 ? -6.262 2.676 25.25 1 97.19 93 ASP A CA 1
ATOM 704 C C . ASP A 1 93 ? -7.703 3.119 25.484 1 97.19 93 ASP A C 1
ATOM 706 O O . ASP A 1 93 ? -8.414 2.541 26.312 1 97.19 93 ASP A O 1
ATOM 710 N N . THR A 1 94 ? -8.07 4.16 24.812 1 97.12 94 THR A N 1
ATOM 711 C CA . THR A 1 94 ? -9.422 4.699 24.859 1 97.12 94 THR A CA 1
ATOM 712 C C . THR A 1 94 ? -9.961 4.953 23.453 1 97.12 94 THR A C 1
ATOM 714 O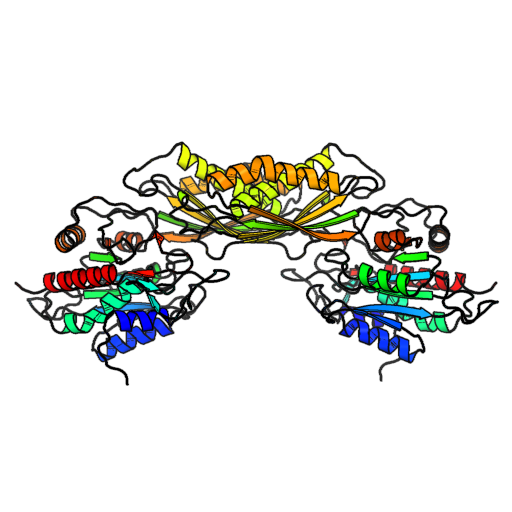 O . THR A 1 94 ? -9.219 4.852 22.469 1 97.12 94 THR A O 1
ATOM 717 N N . ASP A 1 95 ? -11.258 5.168 23.406 1 97.81 95 ASP A N 1
ATOM 718 C CA . ASP A 1 95 ? -11.82 5.531 22.109 1 97.81 95 ASP A CA 1
ATOM 719 C C . ASP A 1 95 ? -11.234 6.844 21.594 1 97.81 95 ASP A C 1
ATOM 721 O O . ASP A 1 95 ? -11.375 7.887 22.25 1 97.81 95 ASP A O 1
ATOM 725 N N . PRO A 1 96 ? -10.625 6.805 20.469 1 98.31 96 PRO A N 1
ATOM 726 C CA . PRO A 1 96 ? -9.922 7.996 19.969 1 98.31 96 PRO A CA 1
ATOM 727 C C . PRO A 1 96 ? -10.859 9.188 19.766 1 98.31 96 PRO A C 1
ATOM 729 O O . PRO A 1 96 ? -10.414 10.336 19.75 1 98.31 96 PRO A O 1
ATOM 732 N N . PHE A 1 97 ? -12.18 9.008 19.609 1 98.56 97 PHE A N 1
ATOM 733 C CA . PHE A 1 97 ? -13.086 10.094 19.281 1 98.56 97 PHE A CA 1
ATOM 734 C C . PHE A 1 97 ? -14.086 10.336 20.406 1 98.56 97 PHE A C 1
ATOM 736 O O . PHE A 1 97 ? -15.164 10.883 20.188 1 98.56 97 PHE A O 1
ATOM 743 N N . LYS A 1 98 ? -13.742 9.891 21.547 1 98.5 98 LYS A N 1
ATOM 744 C CA . LYS A 1 98 ? -14.406 10.211 22.812 1 98.5 98 LYS A CA 1
ATOM 745 C C . LYS A 1 98 ? -13.422 10.789 23.812 1 98.5 98 LYS A C 1
ATOM 747 O O . LYS A 1 98 ? -12.438 10.141 24.172 1 98.5 98 LYS A O 1
ATOM 752 N N . LEU A 1 99 ? -13.742 11.938 24.281 1 98.62 99 LEU A N 1
ATOM 753 C CA . LEU A 1 99 ? -12.844 12.594 25.219 1 98.62 99 LEU A CA 1
ATOM 754 C C . LEU A 1 99 ? -12.805 11.844 26.547 1 98.62 99 LEU A C 1
ATOM 756 O O . LEU A 1 99 ? -13.844 11.57 27.141 1 98.62 99 LEU A O 1
ATOM 760 N N . THR A 1 100 ? -11.648 11.484 26.922 1 98.62 100 THR A N 1
ATOM 761 C CA . THR A 1 100 ? -11.461 10.789 28.188 1 98.62 100 THR A CA 1
ATOM 762 C C . THR A 1 100 ? -10.492 11.555 29.078 1 98.62 100 THR A C 1
ATOM 764 O O . THR A 1 100 ? -9.383 11.898 28.656 1 98.62 100 THR A O 1
ATOM 767 N N . GLU A 1 101 ? -10.938 11.859 30.266 1 98.31 101 GLU A N 1
ATOM 768 C CA . GLU A 1 101 ? -10.07 12.508 31.25 1 98.31 101 GLU A CA 1
ATOM 769 C C . GLU A 1 101 ? -9.422 11.484 32.156 1 98.31 101 GLU A C 1
ATOM 771 O O . GLU A 1 101 ? -10.109 10.664 32.781 1 98.31 101 GLU A O 1
ATOM 776 N N . LYS A 1 102 ? -8.117 11.5 32.156 1 97.69 102 LYS A N 1
ATOM 777 C CA . LYS A 1 102 ? -7.359 10.594 33.031 1 97.69 102 LYS A CA 1
ATOM 778 C C . LYS A 1 102 ? -6.051 11.227 33.469 1 97.69 102 LYS A C 1
ATOM 780 O O . LYS A 1 102 ? -5.293 11.758 32.656 1 97.69 102 LYS A O 1
ATOM 785 N N . ASP A 1 103 ? -5.746 11.297 34.781 1 97 103 ASP A N 1
ATOM 786 C CA . ASP A 1 103 ? -4.484 11.727 35.375 1 97 103 ASP A CA 1
ATOM 787 C C . ASP A 1 103 ? -4.129 13.148 34.938 1 97 103 ASP A C 1
ATOM 789 O O . ASP A 1 103 ? -2.992 13.414 34.531 1 97 103 ASP A O 1
ATOM 793 N N . GLY A 1 104 ? -5.109 14.008 34.875 1 98 104 GLY A N 1
ATOM 794 C CA . GLY A 1 104 ? -4.887 15.422 34.594 1 98 104 GLY A CA 1
ATOM 795 C C . GLY A 1 104 ? -4.719 15.727 33.125 1 98 104 GLY A C 1
ATOM 796 O O . GLY A 1 104 ? -4.234 16.797 32.75 1 98 104 GLY A O 1
ATOM 797 N N . ALA A 1 105 ? -5.117 14.742 32.281 1 98.38 105 ALA A N 1
ATOM 798 C CA . ALA A 1 105 ? -4.977 14.914 30.844 1 98.38 105 ALA A CA 1
ATOM 799 C C . ALA A 1 105 ? -6.27 14.547 30.125 1 98.38 105 ALA A C 1
ATOM 801 O O . ALA A 1 105 ? -7.09 13.789 30.641 1 98.38 105 ALA A O 1
ATOM 802 N N . LEU A 1 106 ? -6.492 15.117 28.969 1 98.75 106 LEU A N 1
ATOM 803 C CA . LEU A 1 106 ? -7.629 14.859 28.109 1 98.75 106 LEU A CA 1
ATOM 804 C C . LEU A 1 106 ? -7.191 14.094 26.859 1 98.75 106 LEU A C 1
ATOM 806 O O . LEU A 1 106 ? -6.555 14.664 25.969 1 98.75 106 LEU A O 1
ATOM 810 N N . TYR A 1 107 ? -7.645 12.828 26.828 1 98.69 107 TYR A N 1
ATOM 811 C CA . TYR A 1 107 ? -7.207 11.922 25.766 1 98.69 107 TYR A CA 1
ATOM 812 C C . TYR A 1 107 ? -8.234 11.859 24.641 1 98.69 107 TYR A C 1
ATOM 814 O O . TYR A 1 107 ? -9.414 11.594 24.891 1 98.69 107 TYR A O 1
ATOM 822 N N . ALA A 1 108 ? -7.84 12.109 23.453 1 98.69 108 ALA A N 1
ATOM 823 C CA . ALA A 1 108 ? -8.602 11.945 22.219 1 98.69 108 ALA A CA 1
ATOM 824 C C . ALA A 1 108 ? -7.781 12.391 21.016 1 98.69 108 ALA A C 1
ATOM 826 O O . ALA A 1 108 ? -6.887 13.227 21.141 1 98.69 108 ALA A O 1
ATOM 827 N N . ARG A 1 109 ? -8.07 11.797 19.906 1 98.69 109 ARG A N 1
ATOM 828 C CA . ARG A 1 109 ? -7.461 12.305 18.672 1 98.69 109 ARG A CA 1
ATOM 829 C C . ARG A 1 109 ? -7.875 13.75 18.422 1 98.69 109 ARG A C 1
ATOM 831 O O . ARG A 1 109 ? -9.07 14.062 18.375 1 98.69 109 ARG A O 1
ATOM 838 N N . GLY A 1 110 ? -6.918 14.633 18.328 1 98.31 110 GLY A N 1
ATOM 839 C CA . GLY A 1 110 ? -7.168 16.031 18.047 1 98.31 110 GLY A CA 1
ATOM 840 C C . GLY A 1 110 ? -7.156 16.906 19.297 1 98.31 110 GLY A C 1
ATOM 841 O O . GLY A 1 110 ? -7.133 18.141 19.203 1 98.31 110 GLY A O 1
ATOM 842 N N . SER A 1 111 ? -7.133 16.281 20.469 1 98.62 111 SER A N 1
ATOM 843 C CA . SER A 1 111 ? -7.117 17.078 21.688 1 98.62 111 SER A CA 1
ATOM 844 C C . SER A 1 111 ? -5.883 17.969 21.75 1 98.62 111 SER A C 1
ATOM 846 O O . SER A 1 111 ? -5.98 19.156 22.078 1 98.62 111 SER A O 1
ATOM 848 N N . CYS A 1 112 ? -4.77 17.406 21.375 1 98 112 CYS A N 1
ATOM 849 C CA . CYS A 1 112 ? -3.494 18.109 21.359 1 98 112 CYS A CA 1
ATOM 850 C C . CYS A 1 112 ? -3.307 18.891 20.062 1 98 112 CYS A C 1
ATOM 852 O O . CYS A 1 112 ? -2.883 20.047 20.094 1 98 112 CYS A O 1
ATOM 854 N N . ASP A 1 113 ? -3.633 18.438 18.922 1 97.62 113 ASP A N 1
ATOM 855 C CA . ASP A 1 113 ? -3.322 18.938 17.578 1 97.62 113 ASP A CA 1
ATOM 856 C C . ASP A 1 113 ? -4.559 18.922 16.688 1 97.62 113 ASP A C 1
ATOM 858 O O . ASP A 1 113 ? -4.809 17.953 15.977 1 97.62 113 ASP A O 1
ATOM 862 N N . MET A 1 114 ? -5.441 19.875 16.797 1 97.69 114 MET A N 1
ATOM 863 C CA . MET A 1 114 ? -5.254 20.984 17.734 1 97.69 114 MET A CA 1
ATOM 864 C C . MET A 1 114 ? -6.594 21.547 18.188 1 97.69 114 MET A C 1
ATOM 866 O O . MET A 1 114 ? -6.738 22.766 18.359 1 97.69 114 MET A O 1
ATOM 870 N N . LYS A 1 115 ? -7.578 20.656 18.328 1 98.75 115 LYS A N 1
ATOM 871 C CA . LYS A 1 115 ? -8.938 21.078 18.672 1 98.75 115 LYS A CA 1
ATOM 872 C C . LYS A 1 115 ? -9 21.641 20.078 1 98.75 115 LYS A C 1
ATOM 874 O O . LYS A 1 115 ? -9.969 22.312 20.453 1 98.75 115 LYS A O 1
ATOM 879 N N . GLY A 1 116 ? -8 21.375 20.906 1 98.69 116 GLY A N 1
ATOM 880 C CA . GLY A 1 116 ? -7.922 22.016 22.219 1 98.69 116 GLY A CA 1
ATOM 881 C C . GLY A 1 116 ? -7.883 23.531 22.125 1 98.69 116 GLY A C 1
ATOM 882 O O . GLY A 1 116 ? -8.57 24.219 22.891 1 98.69 116 GLY A O 1
ATOM 883 N N . PHE A 1 117 ? -7.086 24.078 21.234 1 98.81 117 PHE A N 1
ATOM 884 C CA . PHE A 1 117 ? -7.008 25.516 21.031 1 98.81 117 PHE A CA 1
ATOM 885 C C . PHE A 1 117 ? -8.344 26.078 20.547 1 98.81 117 PHE A C 1
ATOM 887 O O . PHE A 1 117 ? -8.812 27.094 21.031 1 98.81 117 PHE A O 1
ATOM 894 N N . ILE A 1 118 ? -8.93 25.391 19.562 1 98.88 118 ILE A N 1
ATOM 895 C CA . ILE A 1 118 ? -10.203 25.828 19 1 98.88 118 ILE A CA 1
ATOM 896 C C . ILE A 1 118 ? -11.273 25.859 20.094 1 98.88 118 ILE A C 1
ATOM 898 O O . ILE A 1 118 ? -12.039 26.812 20.188 1 98.88 118 ILE A O 1
ATOM 902 N N . ALA A 1 119 ? -11.289 24.797 20.891 1 98.81 119 ALA A N 1
ATOM 903 C CA . ALA A 1 119 ? -12.242 24.703 21.984 1 98.81 119 ALA A CA 1
ATOM 904 C C . ALA A 1 119 ? -12.102 25.891 22.938 1 98.81 119 ALA A C 1
ATOM 906 O O . ALA A 1 119 ? -13.102 26.469 23.375 1 98.81 119 ALA A O 1
ATOM 907 N N . THR A 1 120 ? -10.891 26.219 23.25 1 98.69 120 THR A N 1
ATOM 908 C CA . THR A 1 120 ? -10.625 27.312 24.172 1 98.69 120 THR A CA 1
ATOM 909 C C . THR A 1 120 ? -11.086 28.641 23.578 1 98.69 120 THR A C 1
ATOM 911 O O . THR A 1 120 ? -11.719 29.453 24.266 1 98.69 120 THR A O 1
ATOM 914 N N . ALA A 1 121 ? -10.742 28.906 22.359 1 98.69 121 ALA A N 1
ATOM 915 C CA . ALA A 1 121 ? -11.172 30.125 21.688 1 98.69 121 ALA A CA 1
ATOM 916 C C . ALA A 1 121 ? -12.688 30.25 21.672 1 98.69 121 ALA A C 1
ATOM 918 O O . ALA A 1 121 ? -13.234 31.312 21.984 1 98.69 121 ALA A O 1
ATOM 919 N N . LEU A 1 122 ? -13.383 29.156 21.375 1 98.62 122 LEU A N 1
ATOM 920 C CA . LEU A 1 122 ? -14.836 29.156 21.297 1 98.62 122 LEU A CA 1
ATOM 921 C C . LEU A 1 122 ? -15.453 29.375 22.672 1 98.62 122 LEU A C 1
ATOM 923 O O . LEU A 1 122 ? -16.453 30.078 22.812 1 98.62 122 LEU A O 1
ATOM 927 N N . ALA A 1 123 ? -14.875 28.781 23.656 1 98.38 123 ALA A N 1
ATOM 928 C CA . ALA A 1 123 ? -15.391 28.891 25.016 1 98.38 123 ALA A CA 1
ATOM 929 C C . ALA A 1 123 ? -15.344 30.328 25.516 1 98.38 123 ALA A C 1
ATOM 931 O O . ALA A 1 123 ? -16.141 30.719 26.375 1 98.38 123 ALA A O 1
ATOM 932 N N . LEU A 1 124 ? -14.445 31.141 25 1 98 124 LEU A N 1
ATOM 933 C CA . LEU A 1 124 ? -14.227 32.5 25.5 1 98 124 LEU A CA 1
ATOM 934 C C . LEU A 1 124 ? -15.055 33.5 24.719 1 98 124 LEU A C 1
ATOM 936 O O . LEU A 1 124 ? -15.086 34.688 25.062 1 98 124 LEU A O 1
ATOM 940 N N . VAL A 1 125 ? -15.789 33.062 23.688 1 97.88 125 VAL A N 1
ATOM 941 C CA . VAL A 1 125 ? -16.547 33.969 22.844 1 97.88 125 VAL A CA 1
ATOM 942 C C . VAL A 1 125 ? -17.547 34.781 23.672 1 97.88 125 VAL A C 1
ATOM 944 O O . VAL A 1 125 ? -17.625 36 23.562 1 97.88 125 VAL A O 1
ATOM 947 N N . PRO A 1 126 ? -18.312 34.156 24.656 1 96.88 126 PRO A N 1
ATOM 948 C CA . PRO A 1 126 ? -19.234 34.938 25.469 1 96.88 126 PRO A CA 1
ATOM 949 C C . PRO A 1 126 ? -18.516 36.062 26.25 1 96.88 126 PRO A C 1
ATOM 951 O O . PRO A 1 126 ? -19.031 37.156 26.375 1 96.88 126 PRO A O 1
ATOM 954 N N . GLU A 1 127 ? -17.359 35.688 26.75 1 95.88 127 GLU A N 1
ATOM 955 C CA . GLU A 1 127 ? -16.578 36.688 27.469 1 95.88 127 GLU A CA 1
ATOM 956 C C . GLU A 1 127 ? -16.109 37.812 26.562 1 95.88 127 GLU A C 1
ATOM 958 O O . GLU A 1 127 ? -16.141 39 26.938 1 95.88 127 GLU A O 1
ATOM 963 N N . TYR A 1 128 ? -15.672 37.469 25.359 1 96.56 128 TYR A N 1
ATOM 964 C CA . TYR A 1 128 ? -15.234 38.469 24.375 1 96.56 128 TYR A CA 1
ATOM 965 C C . TYR A 1 128 ? -16.375 39.406 24 1 96.56 128 TYR A C 1
ATOM 967 O O . TYR A 1 128 ? -16.172 40.594 23.797 1 96.56 128 TYR A O 1
ATOM 975 N N . LEU A 1 129 ? -17.547 38.844 23.875 1 95.69 129 LEU A N 1
ATOM 976 C CA . LEU A 1 129 ? -18.703 39.625 23.469 1 95.69 129 LEU A CA 1
ATOM 977 C C . LEU A 1 129 ? -19.125 40.594 24.562 1 95.69 129 LEU A C 1
ATOM 979 O O . LEU A 1 129 ? -19.656 41.656 24.297 1 95.69 129 LEU A O 1
ATOM 983 N N . ALA A 1 130 ? -18.891 40.219 25.781 1 94.56 130 ALA A N 1
ATOM 984 C CA . ALA A 1 130 ? -19.328 41 26.922 1 94.56 130 ALA A CA 1
ATOM 985 C C . ALA A 1 130 ? -18.375 42.156 27.203 1 94.56 130 ALA A C 1
ATOM 987 O O . ALA A 1 130 ? -18.734 43.125 27.859 1 94.56 130 ALA A O 1
ATOM 988 N N . MET A 1 131 ? -17.203 42.094 26.734 1 93.44 131 MET A N 1
ATOM 989 C CA . MET A 1 131 ? -16.203 43.125 27.031 1 93.44 131 MET A CA 1
ATOM 990 C C . MET A 1 131 ? -16.203 44.188 25.953 1 93.44 131 MET A C 1
ATOM 992 O O . MET A 1 131 ? -16.5 43.938 24.797 1 93.44 131 MET A O 1
ATOM 996 N N . PRO A 1 132 ? -15.922 45.469 26.391 1 94.38 132 PRO A N 1
ATOM 997 C CA . PRO A 1 132 ? -15.727 46.5 25.375 1 94.38 132 PRO A CA 1
ATOM 998 C C . PRO A 1 132 ? -14.438 46.344 24.578 1 94.38 132 PRO A C 1
ATOM 1000 O O . PRO A 1 132 ? -13.344 46.406 25.156 1 94.38 132 PRO A O 1
ATOM 1003 N N . ARG A 1 133 ? -14.508 46.062 23.312 1 94.38 133 ARG A N 1
ATOM 1004 C CA . ARG A 1 133 ? -13.352 45.812 22.453 1 94.38 133 ARG A CA 1
ATOM 1005 C C . ARG A 1 133 ? -13.102 47 21.516 1 94.38 133 ARG A C 1
ATOM 1007 O O . ARG A 1 133 ? -13.984 47.375 20.75 1 94.38 133 ARG A O 1
ATOM 1014 N N . VAL A 1 134 ? -11.906 47.531 21.5 1 95.31 134 VAL A N 1
ATOM 1015 C CA . VAL A 1 134 ? -11.57 48.656 20.641 1 95.31 134 VAL A CA 1
ATOM 1016 C C . VAL A 1 134 ? -11.109 48.156 19.281 1 95.31 134 VAL A C 1
ATOM 1018 O O . VAL A 1 134 ? -11.039 48.906 18.312 1 95.31 134 VAL A O 1
ATOM 1021 N N . LYS A 1 135 ? -10.836 46.844 19.172 1 95.81 135 LYS A N 1
ATOM 1022 C CA . LYS A 1 135 ? -10.516 46.125 17.938 1 95.81 135 LYS A CA 1
ATOM 1023 C C . LYS A 1 135 ? -11.234 44.781 17.844 1 95.81 135 LYS A C 1
ATOM 1025 O O . LYS A 1 135 ? -11.578 44.219 18.875 1 95.81 135 LYS A O 1
ATOM 1030 N N . PRO A 1 136 ? -11.469 44.344 16.672 1 96.81 136 PRO A N 1
ATOM 1031 C CA . PRO A 1 136 ? -12.164 43.062 16.516 1 96.81 136 PRO A CA 1
ATOM 1032 C C . PRO A 1 136 ? -11.281 41.844 16.875 1 96.81 136 PRO A C 1
ATOM 1034 O O . PRO A 1 136 ? -10.055 41.969 16.922 1 96.81 136 PRO A O 1
ATOM 1037 N N . ILE A 1 137 ? -11.906 40.781 17.156 1 97.75 137 ILE A N 1
ATOM 1038 C CA . ILE A 1 137 ? -11.305 39.438 17.234 1 97.75 137 ILE A CA 1
ATOM 1039 C C . ILE A 1 137 ? -11.875 38.562 16.125 1 97.75 137 ILE A C 1
ATOM 1041 O O . ILE A 1 137 ? -13.094 38.5 15.938 1 97.75 137 ILE A O 1
ATOM 1045 N N . HIS A 1 138 ? -11.008 37.906 15.391 1 98.5 138 HIS A N 1
ATOM 1046 C CA . HIS A 1 138 ? -11.43 37.031 14.328 1 98.5 138 HIS A CA 1
ATOM 1047 C C . HIS A 1 138 ? -11.109 35.562 14.68 1 98.5 138 HIS A C 1
ATOM 1049 O O . HIS A 1 138 ? -10.094 35.281 15.328 1 98.5 138 HIS A O 1
ATOM 1055 N N . LEU A 1 139 ? -11.992 34.688 14.312 1 98.81 139 LEU A N 1
ATOM 1056 C CA . LEU A 1 139 ? -11.766 33.25 14.375 1 98.81 139 LEU A CA 1
ATOM 1057 C C . LEU A 1 139 ? -11.578 32.656 12.977 1 98.81 139 LEU A C 1
ATOM 1059 O O . LEU A 1 139 ? -12.375 32.938 12.078 1 98.81 139 LEU A O 1
ATOM 1063 N N . ALA A 1 140 ? -10.5 31.938 12.742 1 98.88 140 ALA A N 1
ATOM 1064 C CA . ALA A 1 140 ? -10.203 31.297 11.469 1 98.88 140 ALA A CA 1
ATOM 1065 C C . ALA A 1 140 ? -9.945 29.797 11.648 1 98.88 140 ALA A C 1
ATOM 1067 O O . ALA A 1 140 ? -8.875 29.406 12.125 1 98.88 140 ALA A O 1
ATOM 1068 N N . PHE A 1 141 ? -10.852 28.953 11.227 1 98.88 141 PHE A N 1
ATOM 1069 C CA . PHE A 1 141 ? -10.75 27.516 11.375 1 98.88 141 PHE A CA 1
ATOM 1070 C C . PHE A 1 141 ? -10.711 26.828 10.016 1 98.88 141 PHE A C 1
ATOM 1072 O O . PHE A 1 141 ? -11.617 27 9.203 1 98.88 141 PHE A O 1
ATOM 1079 N N . SER A 1 142 ? -9.648 26.031 9.742 1 98.81 142 SER A N 1
ATOM 1080 C CA . SER A 1 142 ? -9.414 25.484 8.406 1 98.81 142 SER A CA 1
ATOM 1081 C C . SER A 1 142 ? -9.664 23.984 8.367 1 98.81 142 SER A C 1
ATOM 1083 O O . SER A 1 142 ? -9.781 23.344 9.414 1 98.81 142 SER A O 1
ATOM 1085 N N . PHE A 1 143 ? -9.875 23.453 7.121 1 98.31 143 PHE A N 1
ATOM 1086 C CA . PHE A 1 143 ? -9.891 22.016 6.875 1 98.31 143 PHE A CA 1
ATOM 1087 C C . PHE A 1 143 ? -8.57 21.547 6.266 1 98.31 143 PHE A C 1
ATOM 1089 O O . PHE A 1 143 ? -7.844 22.344 5.676 1 98.31 143 PHE A O 1
ATOM 1096 N N . ASP A 1 144 ? -8.148 20.328 6.457 1 97.69 144 ASP A N 1
ATOM 1097 C CA . ASP A 1 144 ? -7.125 19.562 5.75 1 97.69 144 ASP A CA 1
ATOM 1098 C C . ASP A 1 144 ? -5.754 20.219 5.887 1 97.69 144 ASP A C 1
ATOM 1100 O O . ASP A 1 144 ? -5.047 20.406 4.895 1 97.69 144 ASP A O 1
ATOM 1104 N N . GLU A 1 145 ? -5.461 20.656 7.121 1 97.56 145 GLU A N 1
ATOM 1105 C CA . GLU A 1 145 ? -4.098 21.078 7.426 1 97.56 145 GLU A CA 1
ATOM 1106 C C . GLU A 1 145 ? -3.137 19.891 7.414 1 97.56 145 GLU A C 1
ATOM 1108 O O . GLU A 1 145 ? -2.02 20 6.906 1 97.56 145 GLU A O 1
ATOM 1113 N N . GLU A 1 146 ? -3.557 18.734 7.773 1 95.88 146 GLU A N 1
ATOM 1114 C CA . GLU A 1 146 ? -2.73 17.578 8.078 1 95.88 146 GLU A CA 1
ATOM 1115 C C . GLU A 1 146 ? -2.195 16.922 6.805 1 95.88 146 GLU A C 1
ATOM 1117 O O . GLU A 1 146 ? -1.285 16.094 6.859 1 95.88 146 GLU A O 1
ATOM 1122 N N . ILE A 1 147 ? -2.785 17.25 5.711 1 94 147 ILE A N 1
ATOM 1123 C CA . ILE A 1 147 ? -2.324 16.641 4.469 1 94 147 ILE A CA 1
ATOM 1124 C C . ILE A 1 147 ? -1.597 17.672 3.621 1 94 147 ILE A C 1
ATOM 1126 O O . ILE A 1 147 ? -1.542 17.562 2.395 1 94 147 ILE A O 1
ATOM 1130 N N . GLY A 1 148 ? -1.165 18.719 4.285 1 92.81 148 GLY A N 1
ATOM 1131 C CA . GLY A 1 148 ? -0.324 19.703 3.617 1 92.81 148 GLY A CA 1
ATOM 1132 C C . GLY A 1 148 ? -0.974 21.062 3.5 1 92.81 148 GLY A C 1
ATOM 1133 O O . GLY A 1 148 ? -0.792 21.766 2.5 1 92.81 148 GLY A O 1
ATOM 1134 N N . CYS A 1 149 ? -1.836 21.391 4.453 1 95.69 149 CYS A N 1
ATOM 1135 C CA . CYS A 1 149 ? -2.439 22.719 4.562 1 95.69 149 CYS A CA 1
ATOM 1136 C C . CYS A 1 149 ? -3.219 23.062 3.297 1 95.69 149 CYS A C 1
ATOM 1138 O O . CYS A 1 149 ? -3.039 24.141 2.732 1 95.69 149 CYS A O 1
ATOM 1140 N N . ILE A 1 150 ? -4.105 22.266 2.955 1 95.38 150 ILE A N 1
ATOM 1141 C CA . ILE A 1 150 ? -4.82 22.391 1.688 1 95.38 150 ILE A CA 1
ATOM 1142 C C . ILE A 1 150 ? -5.965 23.391 1.838 1 95.38 150 ILE A C 1
ATOM 1144 O O . ILE A 1 150 ? -6.312 24.094 0.887 1 95.38 150 ILE A O 1
ATOM 1148 N N . GLY A 1 151 ? -6.523 23.562 2.973 1 97.31 151 GLY A N 1
ATOM 1149 C CA . GLY A 1 151 ? -7.719 24.359 3.184 1 97.31 151 GLY A CA 1
ATOM 1150 C C . GLY A 1 151 ? -7.43 25.844 3.365 1 97.31 151 GLY A C 1
ATOM 1151 O O . GLY A 1 151 ? -8.133 26.688 2.82 1 97.31 151 GLY A O 1
ATOM 1152 N N . ALA A 1 152 ? -6.375 26.172 4.094 1 98.06 152 ALA A N 1
ATOM 1153 C CA . ALA A 1 152 ? -6.066 27.547 4.484 1 98.06 152 ALA A CA 1
ATOM 1154 C C . ALA A 1 152 ? -5.922 28.453 3.262 1 98.06 152 ALA A C 1
ATOM 1156 O O . ALA A 1 152 ? -6.406 29.578 3.258 1 98.06 152 ALA A O 1
ATOM 1157 N N . PRO A 1 153 ? -5.285 27.969 2.17 1 97.81 153 PRO A N 1
ATOM 1158 C CA . PRO A 1 153 ? -5.164 28.828 0.991 1 97.81 153 PRO A CA 1
ATOM 1159 C C . PRO A 1 153 ? -6.516 29.297 0.453 1 97.81 153 PRO A C 1
ATOM 1161 O O . PRO A 1 153 ? -6.645 30.438 -0.007 1 97.81 153 PRO A O 1
ATOM 1164 N N . VAL A 1 154 ? -7.516 28.453 0.516 1 98 154 VAL A N 1
ATOM 1165 C CA . VAL A 1 154 ? -8.852 28.797 0.052 1 98 154 VAL A CA 1
ATOM 1166 C C . VAL A 1 154 ? -9.43 29.922 0.912 1 98 154 VAL A C 1
ATOM 1168 O O . VAL A 1 154 ? -10 30.891 0.388 1 98 154 VAL A O 1
ATOM 1171 N N . MET A 1 155 ? -9.273 29.828 2.186 1 98.25 155 MET A N 1
ATOM 1172 C CA . MET A 1 155 ? -9.758 30.844 3.123 1 98.25 155 MET A CA 1
ATOM 1173 C C . MET A 1 155 ? -8.992 32.156 2.945 1 98.25 155 MET A C 1
ATOM 1175 O O . MET A 1 155 ? -9.594 33.219 2.928 1 98.25 155 MET A O 1
ATOM 1179 N N . LEU A 1 156 ? -7.688 32.094 2.787 1 98.19 156 LEU A N 1
ATOM 1180 C CA . LEU A 1 156 ? -6.844 33.281 2.686 1 98.19 156 LEU A CA 1
ATOM 1181 C C . LEU A 1 156 ? -7.102 34 1.378 1 98.19 156 LEU A C 1
ATOM 1183 O O . LEU A 1 156 ? -7.059 35.25 1.339 1 98.19 156 LEU A O 1
ATOM 1187 N N . GLU A 1 157 ? -7.355 33.25 0.321 1 97.94 157 GLU A N 1
ATOM 1188 C CA . GLU A 1 157 ? -7.754 33.875 -0.935 1 97.94 157 GLU A CA 1
ATOM 1189 C C . GLU A 1 157 ? -9.023 34.719 -0.758 1 97.94 157 GLU A C 1
ATOM 1191 O O . GLU A 1 157 ? -9.125 35.812 -1.293 1 97.94 157 GLU A O 1
ATOM 1196 N N . GLU A 1 158 ? -9.961 34.188 -0.046 1 97.44 158 GLU A N 1
ATOM 1197 C CA . GLU A 1 158 ? -11.211 34.906 0.214 1 97.44 158 GLU A CA 1
ATOM 1198 C C . GLU A 1 158 ? -10.969 36.156 1.066 1 97.44 158 GLU A C 1
ATOM 1200 O O . GLU A 1 158 ? -11.625 37.188 0.874 1 97.44 158 GLU A O 1
ATOM 1205 N N . ILE A 1 159 ? -10.133 36.062 2.059 1 97.5 159 ILE A N 1
ATOM 1206 C CA . ILE A 1 159 ? -9.789 37.188 2.922 1 97.5 159 ILE A CA 1
ATOM 1207 C C . ILE A 1 159 ? -9.227 38.312 2.08 1 97.5 159 ILE A C 1
ATOM 1209 O O . ILE A 1 159 ? -9.641 39.469 2.225 1 97.5 159 ILE A O 1
ATOM 1213 N N . VAL A 1 160 ? -8.328 37.969 1.197 1 97.56 160 VAL A N 1
ATOM 1214 C CA . VAL A 1 160 ? -7.711 38.969 0.321 1 97.56 160 VAL A CA 1
ATOM 1215 C C . VAL A 1 160 ? -8.766 39.562 -0.61 1 97.56 160 VAL A C 1
ATOM 1217 O O . VAL A 1 160 ? -8.844 40.781 -0.769 1 97.56 160 VAL A O 1
ATOM 1220 N N . LYS A 1 161 ? -9.586 38.75 -1.196 1 97.5 161 LYS A N 1
ATOM 1221 C CA . LYS A 1 161 ? -10.625 39.188 -2.129 1 97.5 161 LYS A CA 1
ATOM 1222 C C . LYS A 1 161 ? -11.602 40.156 -1.461 1 97.5 161 LYS A C 1
ATOM 1224 O O . LYS A 1 161 ? -12.07 41.094 -2.09 1 97.5 161 LYS A O 1
ATOM 1229 N N . ARG A 1 162 ? -11.867 39.906 -0.228 1 95.88 162 ARG A N 1
ATOM 1230 C CA . ARG A 1 162 ? -12.836 40.719 0.513 1 95.88 162 ARG A CA 1
ATOM 1231 C C . ARG A 1 162 ? -12.188 41.969 1.091 1 95.88 162 ARG A C 1
ATOM 1233 O O . ARG A 1 162 ? -12.867 42.812 1.647 1 95.88 162 ARG A O 1
ATOM 1240 N N . GLY A 1 163 ? -10.906 42 1.007 1 96.06 163 GLY A N 1
ATOM 1241 C CA . GLY A 1 163 ? -10.18 43.156 1.51 1 96.06 163 GLY A CA 1
ATOM 1242 C C . GLY A 1 163 ? -10.125 43.219 3.025 1 96.06 163 GLY A C 1
ATOM 1243 O O . GLY A 1 163 ? -10.047 44.281 3.609 1 96.06 163 GLY A O 1
ATOM 1244 N N . ILE A 1 164 ? -10.211 42.062 3.672 1 95.69 164 ILE A N 1
ATOM 1245 C CA . ILE A 1 164 ? -10.164 42 5.129 1 95.69 164 ILE A CA 1
ATOM 1246 C C . ILE A 1 164 ? -8.742 42.281 5.609 1 95.69 164 ILE A C 1
ATOM 1248 O O . ILE A 1 164 ? -7.789 41.625 5.18 1 95.69 164 ILE A O 1
ATOM 1252 N N . LYS A 1 165 ? -8.625 43.219 6.426 1 95.75 165 LYS A N 1
ATOM 1253 C CA . LYS A 1 165 ? -7.34 43.594 7.008 1 95.75 165 LYS A CA 1
ATOM 1254 C C . LYS A 1 165 ? -7.289 43.25 8.492 1 95.75 165 LYS A C 1
ATOM 1256 O O . LYS A 1 165 ? -8.172 43.656 9.258 1 95.75 165 LYS A O 1
ATOM 1261 N N . VAL A 1 166 ? -6.293 42.5 8.859 1 96.44 166 VAL A N 1
ATOM 1262 C CA . VAL A 1 166 ? -6.109 42.125 10.266 1 96.44 166 VAL A CA 1
ATOM 1263 C C . VAL A 1 166 ? -4.711 42.531 10.727 1 96.44 166 VAL A C 1
ATOM 1265 O O . VAL A 1 166 ? -3.795 42.656 9.906 1 96.44 166 VAL A O 1
ATOM 1268 N N . ASP A 1 167 ? -4.547 42.781 12.055 1 95.75 167 ASP A N 1
ATOM 1269 C CA . ASP A 1 167 ? -3.291 43.281 12.602 1 95.75 167 ASP A CA 1
ATOM 1270 C C . ASP A 1 167 ? -2.314 42.125 12.883 1 95.75 167 ASP A C 1
ATOM 1272 O O . ASP A 1 167 ? -1.1 42.344 12.914 1 95.75 167 ASP A O 1
ATOM 1276 N N . GLY A 1 168 ? -2.824 41 13.141 1 96.75 168 GLY A N 1
ATOM 1277 C CA . GLY A 1 168 ? -1.988 39.844 13.484 1 96.75 168 GLY A CA 1
ATOM 1278 C C . GLY A 1 168 ? -2.768 38.562 13.609 1 96.75 168 GLY A C 1
ATOM 1279 O O . GLY A 1 168 ? -4 38.562 13.609 1 96.75 168 GLY A O 1
ATOM 1280 N N . CYS A 1 169 ? -2.018 37.5 13.688 1 98.06 169 CYS A N 1
ATOM 1281 C CA . CYS A 1 169 ? -2.611 36.156 13.789 1 98.06 169 CYS A CA 1
ATOM 1282 C C . CYS A 1 169 ? -1.846 35.312 14.789 1 98.06 169 CYS A C 1
ATOM 1284 O O . CYS A 1 169 ? -0.615 35.344 14.836 1 98.06 169 CYS A O 1
ATOM 1286 N N . VAL A 1 170 ? -2.564 34.625 15.625 1 98.19 170 VAL A N 1
ATOM 1287 C CA . VAL A 1 170 ? -2.023 33.562 16.469 1 98.19 170 VAL A CA 1
ATOM 1288 C C . VAL A 1 170 ? -2.51 32.188 15.969 1 98.19 170 VAL A C 1
ATOM 1290 O O . VAL A 1 170 ? -3.713 31.938 15.953 1 98.19 170 VAL A O 1
ATOM 1293 N N . VAL A 1 171 ? -1.572 31.406 15.516 1 98.56 171 VAL A N 1
ATOM 1294 C CA . VAL A 1 171 ? -1.889 30.031 15.172 1 98.56 171 VAL A CA 1
ATOM 1295 C C . VAL A 1 171 ? -1.695 29.125 16.391 1 98.56 171 VAL A C 1
ATOM 1297 O O . VAL A 1 171 ? -0.604 29.078 16.969 1 98.56 171 VAL A O 1
ATOM 1300 N N . GLY A 1 172 ? -2.699 28.422 16.734 1 98.5 172 GLY A N 1
ATOM 1301 C CA . GLY A 1 172 ? -2.758 27.781 18.047 1 98.5 172 GLY A CA 1
ATOM 1302 C C . GLY A 1 172 ? -2.215 26.375 18.047 1 98.5 172 GLY A C 1
ATOM 1303 O O . GLY A 1 172 ? -2.74 25.5 18.734 1 98.5 172 GLY A O 1
ATOM 1304 N N . GLU A 1 173 ? -1.191 26.078 17.297 1 97.62 173 GLU A N 1
ATOM 1305 C CA . GLU A 1 173 ? -0.557 24.766 17.25 1 97.62 173 GLU A CA 1
ATOM 1306 C C . GLU A 1 173 ? 0.058 24.406 18.609 1 97.62 173 GLU A C 1
ATOM 1308 O O . GLU A 1 173 ? 0.358 25.297 19.406 1 97.62 173 GLU A O 1
ATOM 1313 N N . PRO A 1 174 ? 0.245 23.109 18.844 1 98.06 174 PRO A N 1
ATOM 1314 C CA . PRO A 1 174 ? 0.808 22.719 20.141 1 98.06 174 PRO A CA 1
ATOM 1315 C C . PRO A 1 174 ? 2.271 23.125 20.281 1 98.06 174 PRO A C 1
ATOM 1317 O O . PRO A 1 174 ? 3.146 22.562 19.625 1 98.06 174 PRO A O 1
ATOM 1320 N N . THR A 1 175 ? 2.492 24.062 21.172 1 97.69 175 THR A N 1
ATOM 1321 C CA . THR A 1 175 ? 3.822 24.578 21.5 1 97.69 175 THR A CA 1
ATOM 1322 C C . THR A 1 175 ? 4.055 24.578 23 1 97.69 175 THR A C 1
ATOM 1324 O O . THR A 1 175 ? 4.918 25.297 23.5 1 97.69 175 THR A O 1
ATOM 1327 N N . SER A 1 176 ? 3.234 23.859 23.734 1 97.12 176 SER A N 1
ATOM 1328 C CA . SER A 1 176 ? 3.26 23.906 25.203 1 97.12 176 SER A CA 1
ATOM 1329 C C . SER A 1 176 ? 3.125 25.344 25.703 1 97.12 176 SER A C 1
ATOM 1331 O O . SER A 1 176 ? 3.791 25.734 26.672 1 97.12 176 SER A O 1
ATOM 1333 N N . MET A 1 177 ? 2.475 26.156 24.984 1 97.25 177 MET A N 1
ATOM 1334 C CA . MET A 1 177 ? 2.172 27.562 25.266 1 97.25 177 MET A CA 1
ATOM 1335 C C . MET A 1 177 ? 3.434 28.406 25.188 1 97.25 177 MET A C 1
ATOM 1337 O O . MET A 1 177 ? 3.477 29.516 25.75 1 97.25 177 MET A O 1
ATOM 1341 N N . ASN A 1 178 ? 4.438 27.922 24.531 1 96.06 178 ASN A N 1
ATOM 1342 C CA . ASN A 1 178 ? 5.617 28.734 24.234 1 96.06 178 ASN A CA 1
ATOM 1343 C C . ASN A 1 178 ? 5.473 29.453 22.891 1 96.06 178 ASN A C 1
ATOM 1345 O O . ASN A 1 178 ? 4.809 28.953 21.984 1 96.06 178 ASN A O 1
ATOM 1349 N N . VAL A 1 179 ? 6.09 30.672 22.875 1 96.25 179 VAL A N 1
ATOM 1350 C CA . VAL A 1 179 ? 6.031 31.469 21.656 1 96.25 179 VAL A CA 1
ATOM 1351 C C . VAL A 1 179 ? 7.012 30.906 20.625 1 96.25 179 VAL A C 1
ATOM 1353 O O . VAL A 1 179 ? 8.211 30.797 20.891 1 96.25 179 VAL A O 1
ATOM 1356 N N . VAL A 1 180 ? 6.504 30.547 19.5 1 96.44 180 VAL A N 1
ATOM 1357 C CA . VAL A 1 180 ? 7.32 30.047 18.406 1 96.44 180 VAL A CA 1
ATOM 1358 C C . VAL A 1 180 ? 7.348 31.078 17.281 1 96.44 180 VAL A C 1
ATOM 1360 O O . VAL A 1 180 ? 6.297 31.469 16.75 1 96.44 180 VAL A O 1
ATOM 1363 N N . VAL A 1 181 ? 8.562 31.438 16.875 1 95.25 181 VAL A N 1
ATOM 1364 C CA . VAL A 1 181 ? 8.68 32.562 15.969 1 95.25 181 VAL A CA 1
ATOM 1365 C C . VAL A 1 181 ? 9.078 32.094 14.578 1 95.25 181 VAL A C 1
ATOM 1367 O O . VAL A 1 181 ? 9.125 32.875 13.633 1 95.25 181 VAL A O 1
ATOM 1370 N N . ALA A 1 182 ? 9.406 30.766 14.484 1 96.31 182 ALA A N 1
ATOM 1371 C CA . ALA A 1 182 ? 9.758 30.234 13.172 1 96.31 182 ALA A CA 1
ATOM 1372 C C . ALA A 1 182 ? 9.453 28.75 13.086 1 96.31 182 ALA A C 1
ATOM 1374 O O . ALA A 1 182 ? 9.523 28.031 14.094 1 96.31 182 ALA A O 1
ATOM 1375 N N . HIS A 1 183 ? 9.109 28.328 11.922 1 97.44 183 HIS A N 1
ATOM 1376 C CA . HIS A 1 183 ? 9.008 26.891 11.641 1 97.44 183 HIS A CA 1
ATOM 1377 C C . HIS A 1 183 ? 9.469 26.578 10.219 1 97.44 183 HIS A C 1
ATOM 1379 O O . HIS A 1 183 ? 9.602 27.484 9.391 1 97.44 183 HIS A O 1
ATOM 1385 N N . LYS A 1 184 ? 9.773 25.328 9.961 1 97.81 184 LYS A N 1
ATOM 1386 C CA . LYS A 1 184 ? 10.242 24.891 8.656 1 97.81 184 LYS A CA 1
ATOM 1387 C C . LYS A 1 184 ? 9.109 24.906 7.629 1 97.81 184 LYS A C 1
ATOM 1389 O O . LYS A 1 184 ? 7.934 24.938 7.996 1 97.81 184 LYS A O 1
ATOM 1394 N N . GLY A 1 185 ? 9.57 25 6.363 1 96.94 185 GLY A N 1
ATOM 1395 C CA . GLY A 1 185 ? 8.609 24.766 5.301 1 96.94 185 GLY A CA 1
ATOM 1396 C C . GLY A 1 185 ? 8.234 23.297 5.16 1 96.94 185 GLY A C 1
ATOM 1397 O O . GLY A 1 185 ? 8.992 22.406 5.562 1 96.94 185 GLY A O 1
ATOM 1398 N N . ILE A 1 186 ? 7.078 23.031 4.617 1 97.25 186 ILE A N 1
ATOM 1399 C CA . ILE A 1 186 ? 6.656 21.672 4.297 1 97.25 186 ILE A CA 1
ATOM 1400 C C . ILE A 1 186 ? 6.203 21.609 2.838 1 97.25 186 ILE A C 1
ATOM 1402 O O . ILE A 1 186 ? 5.559 22.531 2.336 1 97.25 186 ILE A O 1
ATOM 1406 N N . ASN A 1 187 ? 6.637 20.578 2.189 1 97.31 187 ASN A N 1
ATOM 1407 C CA . ASN A 1 187 ? 6.297 20.281 0.804 1 97.31 187 ASN A CA 1
ATOM 1408 C C . ASN A 1 187 ? 5.945 18.797 0.626 1 97.31 187 ASN A C 1
ATOM 1410 O O . ASN A 1 187 ? 6.73 17.922 0.996 1 97.31 187 ASN A O 1
ATOM 1414 N N . VAL A 1 188 ? 4.785 18.562 0.025 1 97.88 188 VAL A N 1
ATOM 1415 C CA . VAL A 1 188 ? 4.273 17.188 -0.055 1 97.88 188 VAL A CA 1
ATOM 1416 C C . VAL A 1 188 ? 4.156 16.766 -1.518 1 97.88 188 VAL A C 1
ATOM 1418 O O . VAL A 1 188 ? 3.58 17.5 -2.336 1 97.88 188 VAL A O 1
ATOM 1421 N N . PHE A 1 189 ? 4.652 15.586 -1.82 1 98.44 189 PHE A N 1
ATOM 1422 C CA . PHE A 1 189 ? 4.703 15.109 -3.197 1 98.44 189 PHE A CA 1
ATOM 1423 C C . PHE A 1 189 ? 4.055 13.734 -3.32 1 98.44 189 PHE A C 1
ATOM 1425 O O . PHE A 1 189 ? 4.223 12.883 -2.445 1 98.44 189 PHE A O 1
ATOM 1432 N N . ALA A 1 190 ? 3.285 13.562 -4.371 1 98.31 190 ALA A N 1
ATOM 1433 C CA . ALA A 1 190 ? 2.812 12.25 -4.805 1 98.31 190 ALA A CA 1
ATOM 1434 C C . ALA A 1 190 ? 3.635 11.734 -5.98 1 98.31 190 ALA A C 1
ATOM 1436 O O . ALA A 1 190 ? 3.867 12.461 -6.953 1 98.31 190 ALA A O 1
ATOM 1437 N N . CYS A 1 191 ? 4.074 10.477 -5.863 1 98.75 191 CYS A N 1
ATOM 1438 C CA . CYS A 1 191 ? 4.898 9.875 -6.902 1 98.75 191 CYS A CA 1
ATOM 1439 C C . CYS A 1 191 ? 4.262 8.594 -7.426 1 98.75 191 CYS A C 1
ATOM 1441 O O . CYS A 1 191 ? 3.729 7.793 -6.652 1 98.75 191 CYS A O 1
ATOM 1443 N N . LYS A 1 192 ? 4.266 8.461 -8.742 1 98.75 192 LYS A N 1
ATOM 1444 C CA . LYS A 1 192 ? 3.838 7.238 -9.414 1 98.75 192 LYS A CA 1
ATOM 1445 C C . LYS A 1 192 ? 4.949 6.68 -10.305 1 98.75 192 LYS A C 1
ATOM 1447 O O . LYS A 1 192 ? 5.457 7.375 -11.18 1 98.75 192 LYS A O 1
ATOM 1452 N N . VAL A 1 193 ? 5.332 5.48 -10.039 1 98.88 193 VAL A N 1
ATOM 1453 C CA . VAL A 1 193 ? 6.301 4.777 -10.875 1 98.88 193 VAL A CA 1
ATOM 1454 C C . VAL A 1 193 ? 5.574 3.777 -11.773 1 98.88 193 VAL A C 1
ATOM 1456 O O . VAL A 1 193 ? 4.859 2.9 -11.281 1 98.88 193 VAL A O 1
ATOM 1459 N N . HIS A 1 194 ? 5.762 3.955 -13.094 1 98.62 194 HIS A N 1
ATOM 1460 C CA . HIS A 1 194 ? 5.082 3.115 -14.07 1 98.62 194 HIS A CA 1
ATOM 1461 C C . HIS A 1 194 ? 6.059 2.148 -14.742 1 98.62 194 HIS A C 1
ATOM 1463 O O . HIS A 1 194 ? 7 2.576 -15.406 1 98.62 194 HIS A O 1
ATOM 1469 N N . GLY A 1 195 ? 5.809 0.878 -14.555 1 98.12 195 GLY A N 1
ATOM 1470 C CA . GLY A 1 195 ? 6.531 -0.19 -15.227 1 98.12 195 GLY A CA 1
ATOM 1471 C C . GLY A 1 195 ? 5.672 -0.984 -16.188 1 98.12 195 GLY A C 1
ATOM 1472 O O . GLY A 1 195 ? 4.863 -0.413 -16.922 1 98.12 195 GLY A O 1
ATOM 1473 N N . LYS A 1 196 ? 5.945 -2.328 -16.219 1 97.19 196 LYS A N 1
ATOM 1474 C CA . LYS A 1 196 ? 5.238 -3.209 -17.141 1 97.19 196 LYS A CA 1
ATOM 1475 C C . LYS A 1 196 ? 4.855 -4.523 -16.469 1 97.19 196 LYS A C 1
ATOM 1477 O O . LYS A 1 196 ? 5.711 -5.215 -15.914 1 97.19 196 LYS A O 1
ATOM 1482 N N . SER A 1 197 ? 3.646 -4.801 -16.594 1 95.31 197 SER A N 1
ATOM 1483 C CA . SER A 1 197 ? 3.117 -6.016 -15.977 1 95.31 197 SER A CA 1
ATOM 1484 C C . SER A 1 197 ? 3.479 -7.25 -16.797 1 95.31 197 SER A C 1
ATOM 1486 O O . SER A 1 197 ? 3.6 -7.18 -18.016 1 95.31 197 SER A O 1
ATOM 1488 N N . ALA A 1 198 ? 3.674 -8.359 -16.109 1 94.75 198 ALA A N 1
ATOM 1489 C CA . ALA A 1 198 ? 3.877 -9.695 -16.656 1 94.75 198 ALA A CA 1
ATOM 1490 C C . ALA A 1 198 ? 3.678 -10.766 -15.594 1 94.75 198 ALA A C 1
ATOM 1492 O O . ALA A 1 198 ? 3.625 -10.461 -14.398 1 94.75 198 ALA A O 1
ATOM 1493 N N . HIS A 1 199 ? 3.412 -11.977 -16.094 1 94.75 199 HIS A N 1
ATOM 1494 C CA . HIS A 1 199 ? 3.541 -13.086 -15.148 1 94.75 199 HIS A CA 1
ATOM 1495 C C . HIS A 1 199 ? 4.895 -13.055 -14.445 1 94.75 199 HIS A C 1
ATOM 1497 O O . HIS A 1 199 ? 5.93 -12.867 -15.094 1 94.75 199 HIS A O 1
ATOM 1503 N N . SER A 1 200 ? 4.918 -13.195 -13.133 1 95.69 200 SER A N 1
ATOM 1504 C CA . SER A 1 200 ? 6.137 -12.945 -12.367 1 95.69 200 SER A CA 1
ATOM 1505 C C . SER A 1 200 ? 7.219 -13.961 -12.703 1 95.69 200 SER A C 1
ATOM 1507 O O . SER A 1 200 ? 8.391 -13.758 -12.391 1 95.69 200 SER A O 1
ATOM 1509 N N . SER A 1 201 ? 6.844 -15.07 -13.352 1 95.56 201 SER A N 1
ATOM 1510 C CA . SER A 1 201 ? 7.852 -16.031 -13.789 1 95.56 201 SER A CA 1
ATOM 1511 C C . SER A 1 201 ? 8.625 -15.516 -14.992 1 95.56 201 SER A C 1
ATOM 1513 O O . SER A 1 201 ? 9.688 -16.047 -15.328 1 95.56 201 SER A O 1
ATOM 1515 N N . LEU A 1 202 ? 8.062 -14.594 -15.68 1 96.19 202 LEU A N 1
ATOM 1516 C CA . LEU A 1 202 ? 8.672 -14.039 -16.891 1 96.19 202 LEU A CA 1
ATOM 1517 C C . LEU A 1 202 ? 9.297 -12.672 -16.609 1 96.19 202 LEU A C 1
ATOM 1519 O O . LEU A 1 202 ? 9.008 -11.703 -17.312 1 96.19 202 LEU A O 1
ATOM 1523 N N . THR A 1 203 ? 10.234 -12.602 -15.711 1 95.88 203 THR A N 1
ATOM 1524 C CA . THR A 1 203 ? 10.82 -11.367 -15.203 1 95.88 203 THR A CA 1
ATOM 1525 C C . THR A 1 203 ? 11.438 -10.555 -16.344 1 95.88 203 THR A C 1
ATOM 1527 O O . THR A 1 203 ? 11.367 -9.32 -16.344 1 95.88 203 THR A O 1
ATOM 1530 N N . PRO A 1 204 ? 11.992 -11.203 -17.406 1 95.88 204 PRO A N 1
ATOM 1531 C CA . PRO A 1 204 ? 12.586 -10.398 -18.469 1 95.88 204 PRO A CA 1
ATOM 1532 C C . PRO A 1 204 ? 11.547 -9.664 -19.312 1 95.88 204 PRO A C 1
ATOM 1534 O O . PRO A 1 204 ? 11.891 -8.797 -20.109 1 95.88 204 PRO A O 1
ATOM 1537 N N . GLN A 1 205 ? 10.312 -10.031 -19.094 1 95.56 205 GLN A N 1
ATOM 1538 C CA . GLN A 1 205 ? 9.258 -9.43 -19.906 1 95.56 205 GLN A CA 1
ATOM 1539 C C . GLN A 1 205 ? 8.539 -8.32 -19.141 1 95.56 205 GLN A C 1
ATOM 1541 O O . GLN A 1 205 ? 7.625 -7.684 -19.672 1 95.56 205 GLN A O 1
ATOM 1546 N N . GLY A 1 206 ? 9.008 -8.055 -17.953 1 96.38 206 GLY A N 1
ATOM 1547 C CA . GLY A 1 206 ? 8.344 -7.066 -17.109 1 96.38 206 GLY A CA 1
ATOM 1548 C C . GLY A 1 206 ? 9.281 -5.973 -16.625 1 96.38 206 GLY A C 1
ATOM 1549 O O . GLY A 1 206 ? 10.484 -6 -16.922 1 96.38 206 GLY A O 1
ATOM 1550 N N . CYS A 1 207 ? 8.727 -5.008 -16.062 1 98.44 207 CYS A N 1
ATOM 1551 C CA . CYS A 1 207 ? 9.398 -3.924 -15.352 1 98.44 207 CYS A CA 1
ATOM 1552 C C . CYS A 1 207 ? 8.727 -3.648 -14.008 1 98.44 207 CYS A C 1
ATOM 1554 O O . CYS A 1 207 ? 7.629 -3.088 -13.961 1 98.44 207 CYS A O 1
ATOM 1556 N N . ASN A 1 208 ? 9.375 -3.996 -12.914 1 98.69 208 ASN A N 1
ATOM 1557 C CA . ASN A 1 208 ? 8.773 -4.031 -11.586 1 98.69 208 ASN A CA 1
ATOM 1558 C C . ASN A 1 208 ? 8.742 -2.646 -10.945 1 98.69 208 ASN A C 1
ATOM 1560 O O . ASN A 1 208 ? 9.758 -2.178 -10.422 1 98.69 208 ASN A O 1
ATOM 1564 N N . ALA A 1 209 ? 7.598 -2.059 -10.914 1 98.81 209 ALA A N 1
ATOM 1565 C CA . ALA A 1 209 ? 7.426 -0.689 -10.438 1 98.81 209 ALA A CA 1
ATOM 1566 C C . ALA A 1 209 ? 7.785 -0.579 -8.961 1 98.81 209 ALA A C 1
ATOM 1568 O O . ALA A 1 209 ? 8.32 0.438 -8.516 1 98.81 209 ALA A O 1
ATOM 1569 N N . ILE A 1 210 ? 7.52 -1.592 -8.148 1 98.94 210 ILE A N 1
ATOM 1570 C CA . ILE A 1 210 ? 7.797 -1.571 -6.715 1 98.94 210 ILE A CA 1
ATOM 1571 C C . ILE A 1 210 ? 9.305 -1.546 -6.48 1 98.94 210 ILE A C 1
ATOM 1573 O O . ILE A 1 210 ? 9.805 -0.748 -5.684 1 98.94 210 ILE A O 1
ATOM 1577 N N . GLU A 1 211 ? 10.016 -2.371 -7.184 1 98.94 211 GLU A N 1
ATOM 1578 C CA . GLU A 1 211 ? 11.461 -2.465 -6.992 1 98.94 211 GLU A CA 1
ATOM 1579 C C . GLU A 1 211 ? 12.156 -1.17 -7.402 1 98.94 211 GLU A C 1
ATOM 1581 O O . GLU A 1 211 ? 13.102 -0.732 -6.746 1 98.94 211 GLU A O 1
ATOM 1586 N N . HIS A 1 212 ? 11.688 -0.533 -8.453 1 98.94 212 HIS A N 1
ATOM 1587 C CA . HIS A 1 212 ? 12.266 0.735 -8.875 1 98.94 212 HIS A CA 1
ATOM 1588 C C . HIS A 1 212 ? 11.852 1.872 -7.949 1 98.94 212 HIS A C 1
ATOM 1590 O O . HIS A 1 212 ? 12.633 2.783 -7.684 1 98.94 212 HIS A O 1
ATOM 1596 N N . ALA A 1 213 ? 10.609 1.84 -7.5 1 98.94 213 ALA A N 1
ATOM 1597 C CA . ALA A 1 213 ? 10.195 2.799 -6.477 1 98.94 213 ALA A CA 1
ATOM 1598 C C . ALA A 1 213 ? 11.078 2.691 -5.238 1 98.94 213 ALA A C 1
ATOM 1600 O O . ALA A 1 213 ? 11.453 3.707 -4.645 1 98.94 213 ALA A O 1
ATOM 1601 N N . ALA A 1 214 ? 11.414 1.458 -4.84 1 98.94 214 ALA A N 1
ATOM 1602 C CA . ALA A 1 214 ? 12.281 1.241 -3.686 1 98.94 214 ALA A CA 1
ATOM 1603 C C . ALA A 1 214 ? 13.633 1.927 -3.879 1 98.94 214 ALA A C 1
ATOM 1605 O O . ALA A 1 214 ? 14.172 2.529 -2.945 1 98.94 214 ALA A O 1
ATOM 1606 N N . ARG A 1 215 ? 14.203 1.863 -5.098 1 98.94 215 ARG A N 1
ATOM 1607 C CA . ARG A 1 215 ? 15.461 2.545 -5.387 1 98.94 215 ARG A CA 1
ATOM 1608 C C . ARG A 1 215 ? 15.32 4.051 -5.195 1 98.94 215 ARG A C 1
ATOM 1610 O O . ARG A 1 215 ? 16.219 4.695 -4.633 1 98.94 215 ARG A O 1
ATOM 1617 N N . LEU A 1 216 ? 14.242 4.582 -5.676 1 98.94 216 LEU A N 1
ATOM 1618 C CA . LEU A 1 216 ? 14.008 6.02 -5.547 1 98.94 216 LEU A CA 1
ATOM 1619 C C . LEU A 1 216 ? 13.844 6.414 -4.082 1 98.94 216 LEU A C 1
ATOM 1621 O O . LEU A 1 216 ? 14.391 7.426 -3.645 1 98.94 216 LEU A O 1
ATOM 1625 N N . ILE A 1 217 ? 13.133 5.656 -3.336 1 98.94 217 ILE A N 1
ATOM 1626 C CA . ILE A 1 217 ? 12.914 5.918 -1.917 1 98.94 217 ILE A CA 1
ATOM 1627 C C . ILE A 1 217 ? 14.25 5.871 -1.175 1 98.94 217 ILE A C 1
ATOM 1629 O O . ILE A 1 217 ? 14.508 6.703 -0.303 1 98.94 217 ILE A O 1
ATOM 1633 N N . CYS A 1 218 ? 15.078 4.898 -1.506 1 98.88 218 CYS A N 1
ATOM 1634 C CA . CYS A 1 218 ? 16.406 4.832 -0.914 1 98.88 218 CYS A CA 1
ATOM 1635 C C . CYS A 1 218 ? 17.203 6.09 -1.23 1 98.88 218 CYS A C 1
ATOM 1637 O O . CYS A 1 218 ? 17.891 6.633 -0.359 1 98.88 218 CYS A O 1
ATOM 1639 N N . ALA A 1 219 ? 17.109 6.559 -2.461 1 98.81 219 ALA A N 1
ATOM 1640 C CA . ALA A 1 219 ? 17.828 7.777 -2.846 1 98.81 219 ALA A CA 1
ATOM 1641 C C . ALA A 1 219 ? 17.328 8.977 -2.045 1 98.81 219 ALA A C 1
ATOM 1643 O O . ALA A 1 219 ? 18.125 9.781 -1.562 1 98.81 219 ALA A O 1
ATOM 1644 N N . ILE A 1 220 ? 16.047 9.133 -1.917 1 98.81 220 ILE A N 1
ATOM 1645 C CA . ILE A 1 220 ? 15.445 10.219 -1.155 1 98.81 220 ILE A CA 1
ATOM 1646 C C . ILE A 1 220 ? 15.953 10.188 0.285 1 98.81 220 ILE A C 1
ATOM 1648 O O . ILE A 1 220 ? 16.344 11.219 0.837 1 98.81 220 ILE A O 1
ATOM 1652 N N . ARG A 1 221 ? 15.977 9 0.871 1 98.69 221 ARG A N 1
ATOM 1653 C CA . ARG A 1 221 ? 16.484 8.844 2.229 1 98.69 221 ARG A CA 1
ATOM 1654 C C . ARG A 1 221 ? 17.969 9.219 2.303 1 98.69 221 ARG A C 1
ATOM 1656 O O . ARG A 1 221 ? 18.406 9.836 3.275 1 98.69 221 ARG A O 1
ATOM 1663 N N . ASP A 1 222 ? 18.688 8.836 1.312 1 98.69 222 ASP A N 1
ATOM 1664 C CA . ASP A 1 222 ? 20.109 9.172 1.292 1 98.69 222 ASP A CA 1
ATOM 1665 C C . ASP A 1 222 ? 20.312 10.688 1.229 1 98.69 222 ASP A C 1
ATOM 1667 O O . ASP A 1 222 ? 21.234 11.219 1.854 1 98.69 222 ASP A O 1
ATOM 1671 N N . PHE A 1 223 ? 19.5 11.383 0.439 1 98.25 223 PHE A N 1
ATOM 1672 C CA . PHE A 1 223 ? 19.562 12.844 0.407 1 98.25 223 PHE A CA 1
ATOM 1673 C C . PHE A 1 223 ? 19.281 13.422 1.786 1 98.25 223 PHE A C 1
ATOM 1675 O O . PHE A 1 223 ? 19.984 14.336 2.236 1 98.25 223 PHE A O 1
ATOM 1682 N N . ALA A 1 224 ? 18.266 12.922 2.447 1 98.38 224 ALA A N 1
ATOM 1683 C CA . ALA A 1 224 ? 17.906 13.367 3.795 1 98.38 224 ALA A CA 1
ATOM 1684 C C . ALA A 1 224 ? 19.078 13.164 4.762 1 98.38 224 ALA A C 1
ATOM 1686 O O . ALA A 1 224 ? 19.375 14.039 5.566 1 98.38 224 ALA A O 1
ATOM 1687 N N . ASP A 1 225 ? 19.641 12 4.699 1 98.12 225 ASP A N 1
ATOM 1688 C CA . ASP A 1 225 ? 20.797 11.703 5.547 1 98.12 225 ASP A CA 1
ATOM 1689 C C . ASP A 1 225 ? 21.953 12.664 5.266 1 98.12 225 ASP A C 1
ATOM 1691 O O . ASP A 1 225 ? 22.719 13 6.168 1 98.12 225 ASP A O 1
ATOM 1695 N N . GLY A 1 226 ? 22.094 13.062 4.039 1 98.19 226 GLY A N 1
ATOM 1696 C CA . GLY A 1 226 ? 23.078 14.07 3.682 1 98.19 226 GLY A CA 1
ATOM 1697 C C . GLY A 1 226 ? 22.859 15.391 4.398 1 98.19 226 GLY A C 1
ATOM 1698 O O . GLY A 1 226 ? 23.812 15.992 4.906 1 98.19 226 GLY A O 1
ATOM 1699 N N . TYR A 1 227 ? 21.625 15.867 4.398 1 98.12 227 TYR A N 1
ATOM 1700 C CA . TYR A 1 227 ? 21.297 17.109 5.102 1 98.12 227 TYR A CA 1
ATOM 1701 C C . TYR A 1 227 ? 21.562 16.969 6.594 1 98.12 227 TYR A C 1
ATOM 1703 O O . TYR A 1 227 ? 22 17.922 7.242 1 98.12 227 TYR A O 1
ATOM 1711 N N . LYS A 1 228 ? 21.281 15.82 7.152 1 97.69 228 LYS A N 1
ATOM 1712 C CA . LYS A 1 228 ? 21.531 15.555 8.562 1 97.69 228 LYS A CA 1
ATOM 1713 C C . LYS A 1 228 ? 23.031 15.602 8.859 1 97.69 228 LYS A C 1
ATOM 1715 O O . LYS A 1 228 ? 23.453 16.156 9.883 1 97.69 228 LYS A O 1
ATOM 1720 N N . ALA A 1 229 ? 23.797 15.078 7.969 1 98 229 ALA A N 1
ATOM 1721 C CA . ALA A 1 229 ? 25.234 14.938 8.188 1 98 229 ALA A CA 1
ATOM 1722 C C . ALA A 1 229 ? 25.969 16.234 7.875 1 98 229 ALA A C 1
ATOM 1724 O O . ALA A 1 229 ? 26.953 16.562 8.531 1 98 229 ALA A O 1
ATOM 1725 N N . ASN A 1 230 ? 25.5 17.047 6.879 1 97.69 230 ASN A N 1
ATOM 1726 C CA . ASN A 1 230 ? 26.312 18.125 6.316 1 97.69 230 ASN A CA 1
ATOM 1727 C C . ASN A 1 230 ? 25.641 19.484 6.48 1 97.69 230 ASN A C 1
ATOM 1729 O O . ASN A 1 230 ? 26.266 20.516 6.238 1 97.69 230 ASN A O 1
ATOM 1733 N N . GLY A 1 231 ? 24.406 19.531 6.859 1 96 231 GLY A N 1
ATOM 1734 C CA . GLY A 1 231 ? 23.672 20.766 7.016 1 96 231 GLY A CA 1
ATOM 1735 C C . GLY A 1 231 ? 23.109 21.297 5.707 1 96 231 GLY A C 1
ATOM 1736 O O . GLY A 1 231 ? 22.938 20.547 4.75 1 96 231 GLY A O 1
ATOM 1737 N N . PRO A 1 232 ? 22.812 22.594 5.723 1 96.75 232 PRO A N 1
ATOM 1738 C CA . PRO A 1 232 ? 23 23.594 6.777 1 96.75 232 PRO A CA 1
ATOM 1739 C C . PRO A 1 232 ? 22.219 23.266 8.047 1 96.75 232 PRO A C 1
ATOM 1741 O O . PRO A 1 232 ? 21.312 22.438 8.016 1 96.75 232 PRO A O 1
ATOM 1744 N N . TYR A 1 233 ? 22.703 23.969 9.195 1 97.5 233 TYR A N 1
ATOM 1745 C CA . TYR A 1 233 ? 22.094 23.766 10.5 1 97.5 233 TYR A CA 1
ATOM 1746 C C . TYR A 1 233 ? 21.562 25.078 11.07 1 97.5 233 TYR A C 1
ATOM 1748 O O . TYR A 1 233 ? 22.141 26.141 10.82 1 97.5 233 TYR A O 1
ATOM 1756 N N . ASP A 1 234 ? 20.469 25.062 11.711 1 96.62 234 ASP A N 1
ATOM 1757 C CA . ASP A 1 234 ? 19.969 26.094 12.617 1 96.62 234 ASP A CA 1
ATOM 1758 C C . ASP A 1 234 ? 19.609 25.5 13.984 1 96.62 234 ASP A C 1
ATOM 1760 O O . ASP A 1 234 ? 18.578 24.859 14.133 1 96.62 234 ASP A O 1
ATOM 1764 N N . GLN A 1 235 ? 20.406 25.797 14.945 1 95.12 235 GLN A N 1
ATOM 1765 C CA . GLN A 1 235 ? 20.375 25.109 16.234 1 95.12 235 GLN A CA 1
ATOM 1766 C C . GLN A 1 235 ? 19.172 25.547 17.062 1 95.12 235 GLN A C 1
ATOM 1768 O O . GLN A 1 235 ? 18.844 24.938 18.078 1 95.12 235 GLN A O 1
ATOM 1773 N N . PHE A 1 236 ? 18.438 26.531 16.609 1 93.25 236 PHE A N 1
ATOM 1774 C CA . PHE A 1 236 ? 17.266 26.984 17.344 1 93.25 236 PHE A CA 1
ATOM 1775 C C . PHE A 1 236 ? 16.062 26.094 17.062 1 93.25 236 PHE A C 1
ATOM 1777 O O . PHE A 1 236 ? 15.062 26.125 17.781 1 93.25 236 PHE A O 1
ATOM 1784 N N . PHE A 1 237 ? 16.219 25.312 15.984 1 95.75 237 PHE A N 1
ATOM 1785 C CA . PHE A 1 237 ? 15.164 24.359 15.68 1 95.75 237 PHE A CA 1
ATOM 1786 C C . PHE A 1 237 ? 15.336 23.078 16.5 1 95.75 237 PHE A C 1
ATOM 1788 O O . PHE A 1 237 ? 16.453 22.656 16.766 1 95.75 237 PHE A O 1
ATOM 1795 N N . ASP A 1 238 ? 14.281 22.484 16.891 1 93.19 238 ASP A N 1
ATOM 1796 C CA . ASP A 1 238 ? 14.344 21.234 17.625 1 93.19 238 ASP A CA 1
ATOM 1797 C C . ASP A 1 238 ? 14.984 20.125 16.781 1 93.19 238 ASP A C 1
ATOM 1799 O O . ASP A 1 238 ? 15.656 19.234 17.297 1 93.19 238 ASP A O 1
ATOM 1803 N N . VAL A 1 239 ? 14.727 20.125 15.484 1 96.88 239 VAL A N 1
ATOM 1804 C CA . VAL A 1 239 ? 15.477 19.375 14.477 1 96.88 239 VAL A CA 1
ATOM 1805 C C . VAL A 1 239 ? 16.234 20.344 13.578 1 96.88 239 VAL A C 1
ATOM 1807 O O . VAL A 1 239 ? 15.641 20.953 12.672 1 96.88 239 VAL A O 1
ATOM 1810 N N . PRO A 1 240 ? 17.453 20.484 13.711 1 97.69 240 PRO A N 1
ATOM 1811 C CA . PRO A 1 240 ? 18.172 21.656 13.219 1 97.69 240 PRO A CA 1
ATOM 1812 C C . PRO A 1 240 ? 18.578 21.531 11.75 1 97.69 240 PRO A C 1
ATOM 1814 O O . PRO A 1 240 ? 19.359 22.359 11.25 1 97.69 240 PRO A O 1
ATOM 1817 N N . PHE A 1 241 ? 18.203 20.5 11.055 1 98.06 241 PHE A N 1
ATOM 1818 C CA . PHE A 1 241 ? 18.531 20.281 9.656 1 98.06 241 PHE A CA 1
ATOM 1819 C C . PHE A 1 241 ? 17.266 19.984 8.844 1 98.06 241 PHE A C 1
ATOM 1821 O O . PHE A 1 241 ? 16.219 19.672 9.406 1 98.06 241 PHE A O 1
ATOM 1828 N N . SER A 1 242 ? 17.312 20.156 7.516 1 98.06 242 SER A N 1
ATOM 1829 C CA . SER A 1 242 ? 16.203 19.812 6.637 1 98.06 242 SER A CA 1
ATOM 1830 C C . SER A 1 242 ? 15.992 18.297 6.582 1 98.06 242 SER A C 1
ATOM 1832 O O . SER A 1 242 ? 16.953 17.531 6.656 1 98.06 242 SER A O 1
ATOM 1834 N N . THR A 1 243 ? 14.781 17.922 6.496 1 98.38 243 THR A N 1
ATOM 1835 C CA . THR A 1 243 ? 14.445 16.5 6.547 1 98.38 243 THR A CA 1
ATOM 1836 C C . THR A 1 243 ? 13.602 16.094 5.336 1 98.38 243 THR A C 1
ATOM 1838 O O . THR A 1 243 ? 13.039 16.953 4.656 1 98.38 243 THR A O 1
ATOM 1841 N N . MET A 1 244 ? 13.617 14.859 4.98 1 98.31 244 MET A N 1
ATOM 1842 C CA . MET A 1 244 ? 12.766 14.219 3.984 1 98.31 244 MET A CA 1
ATOM 1843 C C . MET A 1 244 ? 12.305 12.844 4.461 1 98.31 244 MET A C 1
ATOM 1845 O O . MET A 1 244 ? 13.086 12.094 5.047 1 98.31 244 MET A O 1
ATOM 1849 N N . THR A 1 245 ? 11.047 12.539 4.254 1 98.31 245 THR A N 1
ATOM 1850 C CA . THR A 1 245 ? 10.523 11.234 4.652 1 98.31 245 THR A CA 1
ATOM 1851 C C . THR A 1 245 ? 9.531 10.703 3.621 1 98.31 245 THR A C 1
ATOM 1853 O O . THR A 1 245 ? 8.859 11.484 2.943 1 98.31 245 THR A O 1
ATOM 1856 N N . THR A 1 246 ? 9.523 9.43 3.391 1 98.81 246 THR A N 1
ATOM 1857 C CA . THR A 1 246 ? 8.492 8.719 2.646 1 98.81 246 THR A CA 1
ATOM 1858 C C . THR A 1 246 ? 7.5 8.055 3.598 1 98.81 246 THR A C 1
ATOM 1860 O O . THR A 1 246 ? 7.871 7.148 4.352 1 98.81 246 THR A O 1
ATOM 1863 N N . ASN A 1 247 ? 6.195 8.414 3.439 1 98.25 247 ASN A N 1
ATOM 1864 C CA . ASN A 1 247 ? 5.359 8.07 4.586 1 98.25 247 ASN A CA 1
ATOM 1865 C C . ASN A 1 247 ? 4.125 7.277 4.16 1 98.25 247 ASN A C 1
ATOM 1867 O O . ASN A 1 247 ? 3.379 6.781 5.008 1 98.25 247 ASN A O 1
ATOM 1871 N N . GLN A 1 248 ? 3.9 7.117 2.881 1 98.44 248 GLN A N 1
ATOM 1872 C CA . GLN A 1 248 ? 2.871 6.23 2.348 1 98.44 248 GLN A CA 1
ATOM 1873 C C . GLN A 1 248 ? 3.348 5.531 1.079 1 98.44 248 GLN A C 1
ATOM 1875 O O . GLN A 1 248 ? 4.059 6.125 0.266 1 98.44 248 GLN A O 1
ATOM 1880 N N . ILE A 1 249 ? 2.896 4.273 0.913 1 98.81 249 ILE A N 1
ATOM 1881 C CA . ILE A 1 249 ? 3.256 3.535 -0.293 1 98.81 249 ILE A CA 1
ATOM 1882 C C . ILE A 1 249 ? 2.221 2.445 -0.559 1 98.81 249 ILE A C 1
ATOM 1884 O O . ILE A 1 249 ? 1.672 1.86 0.377 1 98.81 249 ILE A O 1
ATOM 1888 N N . ARG A 1 250 ? 1.952 2.215 -1.794 1 98.5 250 ARG A N 1
ATOM 1889 C CA . ARG A 1 250 ? 1.099 1.116 -2.234 1 98.5 250 ARG A CA 1
ATOM 1890 C C . ARG A 1 250 ? 1.466 0.669 -3.646 1 98.5 250 ARG A C 1
ATOM 1892 O O . ARG A 1 250 ? 1.788 1.497 -4.5 1 98.5 250 ARG A O 1
ATOM 1899 N N . GLY A 1 251 ? 1.479 -0.626 -3.824 1 98.25 251 GLY A N 1
ATOM 1900 C CA . GLY A 1 251 ? 1.764 -1.165 -5.145 1 98.25 251 GLY A CA 1
ATOM 1901 C C . GLY A 1 251 ? 1.497 -2.654 -5.25 1 98.25 251 GLY A C 1
ATOM 1902 O O . GLY A 1 251 ? 1.647 -3.389 -4.273 1 98.25 251 GLY A O 1
ATOM 1903 N N . GLY A 1 252 ? 1.08 -3.082 -6.48 1 97.06 252 GLY A N 1
ATOM 1904 C CA . GLY A 1 252 ? 0.896 -4.496 -6.766 1 97.06 252 GLY A CA 1
ATOM 1905 C C . GLY A 1 252 ? -0.535 -4.961 -6.574 1 97.06 252 GLY A C 1
ATOM 1906 O O . GLY A 1 252 ? -1.211 -4.531 -5.633 1 97.06 252 GLY A O 1
ATOM 1907 N N . ILE A 1 253 ? -0.958 -5.891 -7.43 1 94.56 253 ILE A N 1
ATOM 1908 C CA . ILE A 1 253 ? -2.342 -6.348 -7.371 1 94.56 253 ILE A CA 1
ATOM 1909 C C . ILE A 1 253 ? -2.381 -7.824 -6.973 1 94.56 253 ILE A C 1
ATOM 1911 O O . ILE A 1 253 ? -3.436 -8.344 -6.605 1 94.56 253 ILE A O 1
ATOM 1915 N N . ALA A 1 254 ? -1.235 -8.5 -7.129 1 95.44 254 ALA A N 1
ATOM 1916 C CA . ALA A 1 254 ? -1.144 -9.93 -6.816 1 95.44 254 ALA A CA 1
ATOM 1917 C C . ALA A 1 254 ? 0.303 -10.344 -6.57 1 95.44 254 ALA A C 1
ATOM 1919 O O . ALA A 1 254 ? 1.232 -9.719 -7.086 1 95.44 254 ALA A O 1
ATOM 1920 N N . VAL A 1 255 ? 0.5 -11.43 -5.84 1 95.69 255 VAL A N 1
ATOM 1921 C CA . VAL A 1 255 ? 1.833 -11.883 -5.453 1 95.69 255 VAL A CA 1
ATOM 1922 C C . VAL A 1 255 ? 2.576 -12.414 -6.676 1 95.69 255 VAL A C 1
ATOM 1924 O O . VAL A 1 255 ? 3.809 -12.398 -6.715 1 95.69 255 VAL A O 1
ATOM 1927 N N . ASN A 1 256 ? 1.825 -12.836 -7.711 1 96.12 256 ASN A N 1
ATOM 1928 C CA . ASN A 1 256 ? 2.461 -13.5 -8.844 1 96.12 256 ASN A CA 1
ATOM 1929 C C . ASN A 1 256 ? 2.369 -12.656 -10.109 1 96.12 256 ASN A C 1
ATOM 1931 O O . ASN A 1 256 ? 2.436 -13.188 -11.227 1 96.12 256 ASN A O 1
ATOM 1935 N N . THR A 1 257 ? 2.186 -11.414 -10.008 1 96.25 257 THR A N 1
ATOM 1936 C CA . THR A 1 257 ? 2.152 -10.469 -11.125 1 96.25 257 THR A CA 1
ATOM 1937 C C . THR A 1 257 ? 3.146 -9.336 -10.906 1 96.25 257 THR A C 1
ATOM 1939 O O . THR A 1 257 ? 3.129 -8.68 -9.859 1 96.25 257 THR A O 1
ATOM 1942 N N . ILE A 1 258 ? 3.996 -9.125 -11.867 1 97.19 258 ILE A N 1
ATOM 1943 C CA . ILE A 1 258 ? 4.902 -7.984 -11.805 1 97.19 258 ILE A CA 1
ATOM 1944 C C . ILE A 1 258 ? 4.102 -6.688 -11.797 1 97.19 258 ILE A C 1
ATOM 1946 O O . ILE A 1 258 ? 3.293 -6.441 -12.695 1 97.19 258 ILE A O 1
ATOM 1950 N N . PRO A 1 259 ? 4.301 -5.902 -10.797 1 97.75 259 PRO A N 1
ATOM 1951 C CA . PRO A 1 259 ? 3.48 -4.691 -10.695 1 97.75 259 PRO A CA 1
ATOM 1952 C C . PRO A 1 259 ? 3.863 -3.639 -11.734 1 97.75 259 PRO A C 1
ATOM 1954 O O . PRO A 1 259 ? 5.039 -3.295 -11.867 1 97.75 259 PRO A O 1
ATOM 1957 N N . GLU A 1 260 ? 2.855 -3.105 -12.438 1 97.44 260 GLU A N 1
ATOM 1958 C CA . GLU A 1 260 ? 3.117 -2.078 -13.445 1 97.44 260 GLU A CA 1
ATOM 1959 C C . GLU A 1 260 ? 3.006 -0.679 -12.844 1 97.44 260 GLU A C 1
ATOM 1961 O O . GLU A 1 260 ? 3.344 0.311 -13.492 1 97.44 260 GLU A O 1
ATOM 1966 N N . LEU A 1 261 ? 2.541 -0.658 -11.586 1 97.94 261 LEU A N 1
ATOM 1967 C CA . LEU A 1 261 ? 2.352 0.636 -10.938 1 97.94 261 LEU A CA 1
ATOM 1968 C C . LEU A 1 261 ? 2.699 0.557 -9.453 1 97.94 261 LEU A C 1
ATOM 1970 O O . LEU A 1 261 ? 2.324 -0.403 -8.773 1 97.94 261 LEU A O 1
ATOM 1974 N N . CYS A 1 262 ? 3.436 1.487 -8.953 1 98.75 262 CYS A N 1
ATOM 1975 C CA . CYS A 1 262 ? 3.688 1.729 -7.535 1 98.75 262 CYS A CA 1
ATOM 1976 C C . CYS A 1 262 ? 3.539 3.207 -7.199 1 98.75 262 CYS A C 1
ATOM 1978 O O . CYS A 1 262 ? 4.125 4.062 -7.867 1 98.75 262 CYS A O 1
ATOM 1980 N N . GLU A 1 263 ? 2.764 3.502 -6.184 1 98.75 263 GLU A N 1
ATOM 1981 C CA . GLU A 1 263 ? 2.521 4.875 -5.75 1 98.75 263 GLU A CA 1
ATOM 1982 C C . GLU A 1 263 ? 3.049 5.109 -4.34 1 98.75 263 GLU A C 1
ATOM 1984 O O . GLU A 1 263 ? 2.918 4.246 -3.471 1 98.75 263 GLU A O 1
ATOM 1989 N N . PHE A 1 264 ? 3.682 6.262 -4.152 1 98.81 264 PHE A N 1
ATOM 1990 C CA . PHE A 1 264 ? 4.09 6.637 -2.805 1 98.81 264 PHE A CA 1
ATOM 1991 C C . PHE A 1 264 ? 4.094 8.148 -2.639 1 98.81 264 PHE A C 1
ATOM 1993 O O . PHE A 1 264 ? 4.035 8.891 -3.625 1 98.81 264 PHE A O 1
ATOM 2000 N N . THR A 1 265 ? 4.074 8.57 -1.412 1 98.62 265 THR A N 1
ATOM 2001 C CA . THR A 1 265 ? 4.176 9.992 -1.09 1 98.62 265 THR A CA 1
ATOM 2002 C C . THR A 1 265 ? 5.422 10.266 -0.255 1 98.62 265 THR A C 1
ATOM 2004 O O . THR A 1 265 ? 5.793 9.461 0.603 1 98.62 265 THR A O 1
ATOM 2007 N N . TYR A 1 266 ? 6.062 11.32 -0.567 1 98.56 266 TYR A N 1
ATOM 2008 C CA . TYR A 1 266 ? 7.145 11.828 0.268 1 98.56 266 TYR A CA 1
ATOM 2009 C C . TYR A 1 266 ? 6.973 13.32 0.53 1 98.56 266 TYR A C 1
ATOM 2011 O O . TYR A 1 266 ? 6.18 13.984 -0.14 1 98.56 266 TYR A O 1
ATOM 2019 N N . GLU A 1 267 ? 7.598 13.742 1.556 1 98.12 267 GLU A N 1
ATOM 2020 C CA . GLU A 1 267 ? 7.617 15.164 1.89 1 98.12 267 GLU A CA 1
ATOM 2021 C C . GLU A 1 267 ? 9 15.602 2.361 1 98.12 267 GLU A C 1
ATOM 2023 O O . GLU A 1 267 ? 9.828 14.773 2.74 1 98.12 267 GLU A O 1
ATOM 2028 N N . PHE A 1 268 ? 9.258 16.828 2.203 1 97.31 268 PHE A N 1
ATOM 2029 C CA . PHE A 1 268 ? 10.43 17.359 2.893 1 97.31 268 PHE A CA 1
ATOM 2030 C C . PHE A 1 268 ? 10.109 18.672 3.592 1 97.31 268 PHE A C 1
ATOM 2032 O O . PHE A 1 268 ? 9.156 19.359 3.219 1 97.31 268 PHE A O 1
ATOM 2039 N N . ARG A 1 269 ? 10.805 18.891 4.656 1 98.06 269 ARG A N 1
ATOM 2040 C CA . ARG A 1 269 ? 10.734 20.078 5.488 1 98.06 269 ARG A CA 1
ATOM 2041 C C . ARG A 1 269 ? 12.062 20.844 5.473 1 98.06 269 ARG A C 1
ATOM 2043 O O . ARG A 1 269 ? 13.055 20.375 6.031 1 98.06 269 ARG A O 1
ATOM 2050 N N . ASN A 1 270 ? 12.016 22 4.914 1 97.81 270 ASN A N 1
ATOM 2051 C CA . ASN A 1 270 ? 13.242 22.75 4.68 1 97.81 270 ASN A CA 1
ATOM 2052 C C . ASN A 1 270 ? 13.398 23.891 5.68 1 97.81 270 ASN A C 1
ATOM 2054 O O . ASN A 1 270 ? 12.414 24.531 6.066 1 97.81 270 ASN A O 1
ATOM 2058 N N . LEU A 1 271 ? 14.594 24.141 6.039 1 97.12 271 LEU A N 1
ATOM 2059 C CA . LEU A 1 271 ? 14.906 25.344 6.82 1 97.12 271 LEU A CA 1
ATOM 2060 C C . LEU A 1 271 ? 14.586 26.609 6.035 1 97.12 271 LEU A C 1
ATOM 2062 O O . LEU A 1 271 ? 14.633 26.609 4.805 1 97.12 271 LEU A O 1
ATOM 2066 N N . PRO A 1 272 ? 14.211 27.672 6.824 1 93.81 272 PRO A N 1
ATOM 2067 C CA . PRO A 1 272 ? 14.008 28.953 6.125 1 93.81 272 PRO A CA 1
ATOM 2068 C C . PRO A 1 272 ? 15.211 29.344 5.266 1 93.81 272 PRO A C 1
ATOM 2070 O O . PRO A 1 272 ? 16.359 29.125 5.664 1 93.81 272 PRO A O 1
ATOM 2073 N N . GLY A 1 273 ? 14.938 29.906 4.074 1 90.94 273 GLY A N 1
ATOM 2074 C CA . GLY A 1 273 ? 16 30.375 3.205 1 90.94 273 GLY A CA 1
ATOM 2075 C C . GLY A 1 273 ? 16.406 29.375 2.154 1 90.94 273 GLY A C 1
ATOM 2076 O O . GLY A 1 273 ? 17.016 29.734 1.145 1 90.94 273 GLY A O 1
ATOM 2077 N N . MET A 1 274 ? 16.141 28.078 2.398 1 94.38 274 MET A N 1
ATOM 2078 C CA . MET A 1 274 ? 16.484 27.062 1.412 1 94.38 274 MET A CA 1
ATOM 2079 C C . MET A 1 274 ? 15.492 27.078 0.25 1 94.38 274 MET A C 1
ATOM 2081 O O . MET A 1 274 ? 14.289 27.266 0.451 1 94.38 274 MET A O 1
ATOM 2085 N N . SER A 1 275 ? 16.016 26.781 -0.899 1 95.44 275 SER A N 1
ATOM 2086 C CA . SER A 1 275 ? 15.195 26.734 -2.105 1 95.44 275 SER A CA 1
ATOM 2087 C C . SER A 1 275 ? 14.508 25.391 -2.26 1 95.44 275 SER A C 1
ATOM 2089 O O . SER A 1 275 ? 15.172 24.359 -2.441 1 95.44 275 SER A O 1
ATOM 2091 N N . VAL A 1 276 ? 13.234 25.453 -2.291 1 95.94 276 VAL A N 1
ATOM 2092 C CA . VAL A 1 276 ? 12.438 24.25 -2.5 1 95.94 276 VAL A CA 1
ATOM 2093 C C . VAL A 1 276 ? 12.766 23.641 -3.861 1 95.94 276 VAL A C 1
ATOM 2095 O O . VAL A 1 276 ? 12.906 22.422 -3.984 1 95.94 276 VAL A O 1
ATOM 2098 N N . ALA A 1 277 ? 12.891 24.5 -4.836 1 97.12 277 ALA A N 1
ATOM 2099 C CA . ALA A 1 277 ? 13.195 24.062 -6.195 1 97.12 277 ALA A CA 1
ATOM 2100 C C . ALA A 1 277 ? 14.531 23.328 -6.25 1 97.12 277 ALA A C 1
ATOM 2102 O O . ALA A 1 277 ? 14.672 22.328 -6.949 1 97.12 277 ALA A O 1
ATOM 2103 N N . ASP A 1 278 ? 15.469 23.781 -5.527 1 97.31 278 ASP A N 1
ATOM 2104 C CA . ASP A 1 278 ? 16.797 23.156 -5.523 1 97.31 278 ASP A CA 1
ATOM 2105 C C . ASP A 1 278 ? 16.75 21.781 -4.859 1 97.31 278 ASP A C 1
ATOM 2107 O O . ASP A 1 278 ? 17.422 20.859 -5.309 1 97.31 278 ASP A O 1
ATOM 2111 N N . ILE A 1 279 ? 16.031 21.688 -3.842 1 97.44 279 ILE A N 1
ATOM 2112 C CA . ILE A 1 279 ? 15.898 20.406 -3.143 1 97.44 279 ILE A CA 1
ATOM 2113 C C . ILE A 1 279 ? 15.234 19.391 -4.059 1 97.44 279 ILE A C 1
ATOM 2115 O O . ILE A 1 279 ? 15.742 18.266 -4.234 1 97.44 279 ILE A O 1
ATOM 2119 N N . GLN A 1 280 ? 14.133 19.797 -4.684 1 98.12 280 GLN A N 1
ATOM 2120 C CA . GLN A 1 280 ? 13.414 18.906 -5.59 1 98.12 280 GLN A CA 1
ATOM 2121 C C . GLN A 1 280 ? 14.273 18.547 -6.793 1 98.12 280 GLN A C 1
ATOM 2123 O O . GLN A 1 280 ? 14.18 17.422 -7.312 1 98.12 280 GLN A O 1
ATOM 2128 N N . ALA A 1 281 ? 15.133 19.406 -7.238 1 98.25 281 ALA A N 1
ATOM 2129 C CA . ALA A 1 281 ? 15.984 19.172 -8.398 1 98.25 281 ALA A CA 1
ATOM 2130 C C . ALA A 1 281 ? 16.906 17.984 -8.172 1 98.25 281 ALA A C 1
ATOM 2132 O O . ALA A 1 281 ? 17.25 17.266 -9.117 1 98.25 281 ALA A O 1
ATOM 2133 N N . GLN A 1 282 ? 17.312 17.719 -6.941 1 98.06 282 GLN A N 1
ATOM 2134 C CA . GLN A 1 282 ? 18.141 16.562 -6.625 1 98.06 282 GLN A CA 1
ATOM 2135 C C . GLN A 1 282 ? 17.422 15.258 -6.949 1 98.06 282 GLN A C 1
ATOM 2137 O O . GLN A 1 282 ? 18 14.352 -7.539 1 98.06 282 GLN A O 1
ATOM 2142 N N . ILE A 1 283 ? 16.203 15.219 -6.586 1 98.56 283 ILE A N 1
ATOM 2143 C CA . ILE A 1 283 ? 15.391 14.039 -6.832 1 98.56 283 ILE A CA 1
ATOM 2144 C C . ILE A 1 283 ? 15.148 13.883 -8.328 1 98.56 283 ILE A C 1
ATOM 2146 O O . ILE A 1 283 ? 15.297 12.789 -8.883 1 98.56 283 ILE A O 1
ATOM 2150 N N . ASP A 1 284 ? 14.836 15.016 -8.945 1 98.69 284 ASP A N 1
ATOM 2151 C CA . ASP A 1 284 ? 14.578 15 -10.383 1 98.69 284 ASP A CA 1
ATOM 2152 C C . ASP A 1 284 ? 15.812 14.523 -11.156 1 98.69 284 ASP A C 1
ATOM 2154 O O . ASP A 1 284 ? 15.695 13.781 -12.133 1 98.69 284 ASP A O 1
ATOM 2158 N N . LYS A 1 285 ? 16.938 14.922 -10.773 1 98.75 285 LYS A N 1
ATOM 2159 C CA . LYS A 1 285 ? 18.188 14.531 -11.414 1 98.75 285 LYS A CA 1
ATOM 2160 C C . LYS A 1 285 ? 18.422 13.023 -11.273 1 98.75 285 LYS A C 1
ATOM 2162 O O . LYS A 1 285 ? 18.828 12.367 -12.227 1 98.75 285 LYS A O 1
ATOM 2167 N N . TYR A 1 286 ? 18.25 12.523 -10.094 1 98.81 286 TYR A N 1
ATOM 2168 C CA . TYR A 1 286 ? 18.391 11.086 -9.883 1 98.81 286 TYR A CA 1
ATOM 2169 C C . TYR A 1 286 ? 17.469 10.297 -10.797 1 98.81 286 TYR A C 1
ATOM 2171 O O . TYR A 1 286 ? 17.875 9.297 -11.391 1 98.81 286 TYR A O 1
ATOM 2179 N N . ILE A 1 287 ? 16.234 10.742 -10.891 1 98.88 287 ILE A N 1
ATOM 2180 C CA . ILE A 1 287 ? 15.25 10.07 -11.734 1 98.88 287 ILE A CA 1
ATOM 2181 C C . ILE A 1 287 ? 15.719 10.094 -13.188 1 98.88 287 ILE A C 1
ATOM 2183 O O . ILE A 1 287 ? 15.742 9.055 -13.852 1 98.88 287 ILE A O 1
ATOM 2187 N N . ALA A 1 288 ? 16.109 11.188 -13.625 1 98.69 288 ALA A N 1
ATOM 2188 C CA . ALA A 1 288 ? 16.453 11.391 -15.031 1 98.69 288 ALA A CA 1
ATOM 2189 C C . ALA A 1 288 ? 17.75 10.672 -15.391 1 98.69 288 ALA A C 1
ATOM 2191 O O . ALA A 1 288 ? 17.891 10.117 -16.484 1 98.69 288 ALA A O 1
ATOM 2192 N N . GLU A 1 289 ? 18.719 10.641 -14.461 1 98.75 289 GLU A N 1
ATOM 2193 C CA . GLU A 1 289 ? 20.062 10.211 -14.812 1 98.75 289 GLU A CA 1
ATOM 2194 C C . GLU A 1 289 ? 20.328 8.773 -14.367 1 98.75 289 GLU A C 1
ATOM 2196 O O . GLU A 1 289 ? 21.219 8.109 -14.883 1 98.75 289 GLU A O 1
ATOM 2201 N N . VAL A 1 290 ? 19.562 8.297 -13.43 1 98.69 290 VAL A N 1
ATOM 2202 C CA . VAL A 1 290 ? 19.875 6.992 -12.867 1 98.69 290 VAL A CA 1
ATOM 2203 C C . VAL A 1 290 ? 18.688 6.059 -13.008 1 98.69 290 VAL A C 1
ATOM 2205 O O . VAL A 1 290 ? 18.781 5.004 -13.641 1 98.69 290 VAL A O 1
ATOM 2208 N N . LEU A 1 291 ? 17.531 6.441 -12.492 1 98.81 291 LEU A N 1
ATOM 2209 C CA . LEU A 1 291 ? 16.391 5.535 -12.359 1 98.81 291 LEU A CA 1
ATOM 2210 C C . LEU A 1 291 ? 15.781 5.223 -13.719 1 98.81 291 LEU A C 1
ATOM 2212 O O . LEU A 1 291 ? 15.672 4.055 -14.102 1 98.81 291 LEU A O 1
ATOM 2216 N N . LEU A 1 292 ? 15.438 6.246 -14.5 1 98.75 292 LEU A N 1
ATOM 2217 C CA . LEU A 1 292 ? 14.703 6.066 -15.742 1 98.75 292 LEU A CA 1
ATOM 2218 C C . LEU A 1 292 ? 15.547 5.332 -16.781 1 98.75 292 LEU A C 1
ATOM 2220 O O . LEU A 1 292 ? 15.055 4.441 -17.469 1 98.75 292 LEU A O 1
ATOM 2224 N N . PRO A 1 293 ? 16.844 5.672 -16.938 1 98.75 293 PRO A N 1
ATOM 2225 C CA . PRO A 1 293 ? 17.641 4.906 -17.891 1 98.75 293 PRO A CA 1
ATOM 2226 C C . PRO A 1 293 ? 17.656 3.41 -17.594 1 98.75 293 PRO A C 1
ATOM 2228 O O . PRO A 1 293 ? 17.547 2.59 -18.5 1 98.75 293 PRO A O 1
ATOM 2231 N N . LYS A 1 294 ? 17.734 3.053 -16.344 1 98.25 294 LYS A N 1
ATOM 2232 C CA . LYS A 1 294 ? 17.688 1.645 -15.961 1 98.25 294 LYS A CA 1
ATOM 2233 C C . LYS A 1 294 ? 16.328 1.028 -16.25 1 98.25 294 LYS A C 1
ATOM 2235 O O . LYS A 1 294 ? 16.234 -0.07 -16.797 1 98.25 294 LYS A O 1
ATOM 2240 N N . MET A 1 295 ? 15.266 1.715 -15.883 1 98.62 295 MET A N 1
ATOM 2241 C CA . MET A 1 295 ? 13.914 1.232 -16.125 1 98.62 295 MET A CA 1
ATOM 2242 C C . MET A 1 295 ? 13.672 1.022 -17.625 1 98.62 295 MET A C 1
ATOM 2244 O O . MET A 1 295 ? 13.062 0.031 -18.016 1 98.62 295 MET A O 1
ATOM 2248 N N . ARG A 1 296 ? 14.141 1.917 -18.391 1 98.5 296 ARG A N 1
ATOM 2249 C CA . ARG A 1 296 ? 13.82 1.922 -19.812 1 98.5 296 ARG A CA 1
ATOM 2250 C C . ARG A 1 296 ? 14.641 0.879 -20.562 1 98.5 296 ARG A C 1
ATOM 2252 O O . ARG A 1 296 ? 14.352 0.564 -21.719 1 98.5 296 ARG A O 1
ATOM 2259 N N . THR A 1 297 ? 15.68 0.297 -19.969 1 98.19 297 THR A N 1
ATOM 2260 C CA . THR A 1 297 ? 16.312 -0.901 -20.5 1 98.19 297 THR A CA 1
ATOM 2261 C C . THR A 1 297 ? 15.367 -2.096 -20.422 1 98.19 297 THR A C 1
ATOM 2263 O O . THR A 1 297 ? 15.422 -2.996 -21.266 1 98.19 297 THR A O 1
ATOM 2266 N N . GLU A 1 298 ? 14.555 -2.104 -19.438 1 97.69 298 GLU A N 1
ATOM 2267 C CA . GLU A 1 298 ? 13.578 -3.174 -19.234 1 97.69 298 GLU A CA 1
ATOM 2268 C C . GLU A 1 298 ? 12.289 -2.895 -20 1 97.69 298 GLU A C 1
ATOM 2270 O O . GLU A 1 298 ? 11.688 -3.807 -20.578 1 97.69 298 GLU A O 1
ATOM 2275 N N . PHE A 1 299 ? 11.875 -1.712 -20.031 1 98.31 299 PHE A N 1
ATOM 2276 C CA . PHE A 1 299 ? 10.617 -1.262 -20.625 1 98.31 299 PHE A CA 1
ATOM 2277 C C . PHE A 1 299 ? 10.75 0.149 -21.188 1 98.31 299 PHE A C 1
ATOM 2279 O O . PHE A 1 299 ? 10.688 1.128 -20.438 1 98.31 299 PHE A O 1
ATOM 2286 N N . PRO A 1 300 ? 10.852 0.34 -22.422 1 98.44 300 PRO A N 1
ATOM 2287 C CA . PRO A 1 300 ? 11.148 1.634 -23.031 1 98.44 300 PRO A CA 1
ATOM 2288 C C . PRO A 1 300 ? 10.148 2.719 -22.641 1 98.44 300 PRO A C 1
ATOM 2290 O O . PRO A 1 300 ? 10.5 3.9 -22.594 1 98.44 300 PRO A O 1
ATOM 2293 N N . ASP A 1 301 ? 8.938 2.32 -22.297 1 98.25 301 ASP A N 1
ATOM 2294 C CA . ASP A 1 301 ? 7.895 3.305 -22.016 1 98.25 301 ASP A CA 1
ATOM 2295 C C . ASP A 1 301 ? 7.785 3.576 -20.516 1 98.25 301 ASP A C 1
ATOM 2297 O O . ASP A 1 301 ? 6.836 4.223 -20.062 1 98.25 301 ASP A O 1
ATOM 2301 N N . ALA A 1 302 ? 8.711 3.082 -19.734 1 98.62 302 ALA A N 1
ATOM 2302 C CA . ALA A 1 302 ? 8.711 3.332 -18.297 1 98.62 302 ALA A CA 1
ATOM 2303 C C . ALA A 1 302 ? 8.727 4.828 -17.984 1 98.62 302 ALA A C 1
ATOM 2305 O O . ALA A 1 302 ? 9.375 5.602 -18.703 1 98.62 302 ALA A O 1
ATOM 2306 N N . ARG A 1 303 ? 8.031 5.27 -16.969 1 98.5 303 ARG A N 1
ATOM 2307 C CA . ARG A 1 303 ? 8 6.688 -16.625 1 98.5 303 ARG A CA 1
ATOM 2308 C C . ARG A 1 303 ? 7.766 6.875 -15.125 1 98.5 303 ARG A C 1
ATOM 2310 O O . ARG A 1 303 ? 7.305 5.957 -14.445 1 98.5 303 ARG A O 1
ATOM 2317 N N . VAL A 1 304 ? 8.117 8 -14.633 1 98.75 304 VAL A N 1
ATOM 2318 C CA . VAL A 1 304 ? 7.918 8.453 -13.266 1 98.75 304 VAL A CA 1
ATOM 2319 C C . VAL A 1 304 ? 7.188 9.797 -13.258 1 98.75 304 VAL A C 1
ATOM 2321 O O . VAL A 1 304 ? 7.57 10.719 -13.977 1 98.75 304 VAL A O 1
ATOM 2324 N N . GLU A 1 305 ? 6.062 9.812 -12.5 1 98.69 305 GLU A N 1
ATOM 2325 C CA . GLU A 1 305 ? 5.297 11.047 -12.328 1 98.69 305 GLU A CA 1
ATOM 2326 C C . GLU A 1 305 ? 5.426 11.578 -10.898 1 98.69 305 GLU A C 1
ATOM 2328 O O . GLU A 1 305 ? 5.312 10.812 -9.938 1 98.69 305 GLU A O 1
ATOM 2333 N N . ILE A 1 306 ? 5.691 12.852 -10.789 1 98.12 306 ILE A N 1
ATOM 2334 C CA . ILE A 1 306 ? 5.742 13.523 -9.492 1 98.12 306 ILE A CA 1
ATOM 2335 C C . ILE A 1 306 ? 4.848 14.758 -9.516 1 98.12 306 ILE A C 1
ATOM 2337 O O . ILE A 1 306 ? 4.902 15.562 -10.453 1 98.12 306 ILE A O 1
ATOM 2341 N N . ASP A 1 307 ? 4.062 14.875 -8.445 1 97.19 307 ASP A N 1
ATOM 2342 C CA . ASP A 1 307 ? 3.176 16.031 -8.305 1 97.19 307 ASP A CA 1
ATOM 2343 C C . ASP A 1 307 ? 3.287 16.641 -6.91 1 97.19 307 ASP A C 1
ATOM 2345 O O . ASP A 1 307 ? 3.039 15.961 -5.91 1 97.19 307 ASP A O 1
ATOM 2349 N N . ASN A 1 308 ? 3.73 17.859 -6.855 1 95.94 308 ASN A N 1
ATOM 2350 C CA . ASN A 1 308 ? 3.637 18.609 -5.609 1 95.94 308 ASN A CA 1
ATOM 2351 C C . ASN A 1 308 ? 2.215 19.109 -5.359 1 95.94 308 ASN A C 1
ATOM 2353 O O . ASN A 1 308 ? 1.771 20.078 -5.98 1 95.94 308 ASN A O 1
ATOM 2357 N N . PHE A 1 309 ? 1.511 18.516 -4.375 1 92.75 309 PHE A N 1
ATOM 2358 C CA . PHE A 1 309 ? 0.084 18.812 -4.324 1 92.75 309 PHE A CA 1
ATOM 2359 C C . PHE A 1 309 ? -0.259 19.625 -3.082 1 92.75 309 PHE A C 1
ATOM 2361 O O . PHE A 1 309 ? -1.388 20.109 -2.936 1 92.75 309 PHE A O 1
ATOM 2368 N N . ALA A 1 310 ? 0.698 19.859 -2.207 1 94.06 310 ALA A N 1
ATOM 2369 C CA . ALA A 1 310 ? 0.404 20.609 -0.989 1 94.06 310 ALA A CA 1
ATOM 2370 C C . ALA A 1 310 ? 1.687 21.094 -0.317 1 94.06 310 ALA A C 1
ATOM 2372 O O . ALA A 1 310 ? 2.768 20.562 -0.575 1 94.06 310 ALA A O 1
ATOM 2373 N N . GLY A 1 311 ? 1.481 22.141 0.555 1 94.94 311 GLY A N 1
ATOM 2374 C CA . GLY A 1 311 ? 2.623 22.641 1.303 1 94.94 311 GLY A CA 1
ATOM 2375 C C . GLY A 1 311 ? 2.363 23.984 1.953 1 94.94 311 GLY A C 1
ATOM 2376 O O . GLY A 1 311 ? 1.29 24.562 1.782 1 94.94 311 GLY A O 1
ATOM 2377 N N . SER A 1 312 ? 3.281 24.391 2.75 1 96.25 312 SER A N 1
ATOM 2378 C CA . SER A 1 312 ? 3.33 25.688 3.422 1 96.25 312 SER A CA 1
ATOM 2379 C C . SER A 1 312 ? 4.758 26.219 3.49 1 96.25 312 SER A C 1
ATOM 2381 O O . SER A 1 312 ? 5.699 25.469 3.732 1 96.25 312 SER A O 1
ATOM 2383 N N . PRO A 1 313 ? 4.867 27.516 3.211 1 96.06 313 PRO A N 1
ATOM 2384 C CA . PRO A 1 313 ? 6.207 28.094 3.344 1 96.06 313 PRO A CA 1
ATOM 2385 C C . PRO A 1 313 ? 6.695 28.125 4.789 1 96.06 313 PRO A C 1
ATOM 2387 O O . PRO A 1 313 ? 5.891 28.016 5.719 1 96.06 313 PRO A O 1
ATOM 2390 N N . ALA A 1 314 ? 7.988 28.25 4.902 1 96.19 314 ALA A N 1
ATOM 2391 C CA . ALA A 1 314 ? 8.562 28.469 6.227 1 96.19 314 ALA A CA 1
ATOM 2392 C C . ALA A 1 314 ? 8.039 29.766 6.848 1 96.19 314 ALA A C 1
ATOM 2394 O O . ALA A 1 314 ? 7.582 30.656 6.137 1 96.19 314 ALA A O 1
ATOM 2395 N N . LEU A 1 315 ? 8.016 29.75 8.148 1 96 315 LEU A N 1
ATOM 2396 C CA . LEU A 1 315 ? 7.672 30.953 8.922 1 96 315 LEU A CA 1
ATOM 2397 C C . LEU A 1 315 ? 8.922 31.578 9.523 1 96 315 LEU A C 1
ATOM 2399 O O . LEU A 1 315 ? 9.773 30.891 10.07 1 96 315 LEU A O 1
ATOM 2403 N N . GLU A 1 316 ? 9.008 32.781 9.383 1 93.5 316 GLU A N 1
ATOM 2404 C CA . GLU A 1 316 ? 9.938 33.625 10.133 1 93.5 316 GLU A CA 1
ATOM 2405 C C . GLU A 1 316 ? 9.25 34.906 10.641 1 93.5 316 GLU A C 1
ATOM 2407 O O . GLU A 1 316 ? 9.227 35.906 9.945 1 93.5 316 GLU A O 1
ATOM 2412 N N . ALA A 1 317 ? 8.859 34.719 11.828 1 87.25 317 ALA A N 1
ATOM 2413 C CA . ALA A 1 317 ? 8.141 35.875 12.406 1 87.25 317 ALA A CA 1
ATOM 2414 C C . ALA A 1 317 ? 9.07 37.062 12.625 1 87.25 317 ALA A C 1
ATOM 2416 O O . ALA A 1 317 ? 10.227 36.875 13.016 1 87.25 317 ALA A O 1
ATOM 2417 N N . VAL A 1 318 ? 8.57 38.188 12.391 1 81.88 318 VAL A N 1
ATOM 2418 C CA . VAL A 1 318 ? 9.32 39.438 12.609 1 81.88 318 VAL A CA 1
ATOM 2419 C C . VAL A 1 318 ? 9.297 39.781 14.094 1 81.88 318 VAL A C 1
ATOM 2421 O O . VAL A 1 318 ? 8.227 39.969 14.672 1 81.88 318 VAL A O 1
ATOM 2424 N N . GLU A 1 319 ? 10.414 39.875 14.688 1 82.62 319 GLU A N 1
ATOM 2425 C CA . GLU A 1 319 ? 10.508 40.156 16.125 1 82.62 319 GLU A CA 1
ATOM 2426 C C . GLU A 1 319 ? 9.852 41.469 16.469 1 82.62 319 GLU A C 1
ATOM 2428 O O . GLU A 1 319 ? 9.25 41.625 17.547 1 82.62 319 GLU A O 1
ATOM 2433 N N . GLN A 1 320 ? 9.844 42.344 15.539 1 83.69 320 GLN A N 1
ATOM 2434 C CA . GLN A 1 320 ? 9.359 43.688 15.82 1 83.69 320 GLN A CA 1
ATOM 2435 C C . GLN A 1 320 ? 7.863 43.812 15.523 1 83.69 320 GLN A C 1
ATOM 2437 O O . GLN A 1 320 ? 7.25 44.844 15.805 1 83.69 320 GLN A O 1
ATOM 2442 N N . ALA A 1 321 ? 7.383 42.75 15.078 1 88.12 321 ALA A N 1
ATOM 2443 C CA . ALA A 1 321 ? 5.949 42.812 14.789 1 88.12 321 ALA A CA 1
ATOM 2444 C C . ALA A 1 321 ? 5.137 42.969 16.062 1 88.12 321 ALA A C 1
ATOM 2446 O O . ALA A 1 321 ? 5.469 42.375 17.094 1 88.12 321 ALA A O 1
ATOM 2447 N N . ALA A 1 322 ? 4.039 43.688 15.984 1 88.62 322 ALA A N 1
ATOM 2448 C CA . ALA A 1 322 ? 3.195 44 17.141 1 88.62 322 ALA A CA 1
ATOM 2449 C C . ALA A 1 322 ? 2.625 42.719 17.75 1 88.62 322 ALA A C 1
ATOM 2451 O O . ALA A 1 322 ? 2.564 42.594 18.969 1 88.62 322 ALA A O 1
ATOM 2452 N N . ILE A 1 323 ? 2.25 41.812 16.953 1 93.38 323 ILE A N 1
ATOM 2453 C CA . ILE A 1 323 ? 1.637 40.594 17.453 1 93.38 323 ILE A CA 1
ATOM 2454 C C . ILE A 1 323 ? 2.668 39.781 18.219 1 93.38 323 ILE A C 1
ATOM 2456 O O . ILE A 1 323 ? 2.34 39.156 19.234 1 93.38 323 ILE A O 1
ATOM 2460 N N . THR A 1 324 ? 3.904 39.75 17.766 1 93.5 324 THR A N 1
ATOM 2461 C CA . THR A 1 324 ? 4.969 39.031 18.453 1 93.5 324 THR A CA 1
ATOM 2462 C C . THR A 1 324 ? 5.223 39.656 19.828 1 93.5 324 THR A C 1
ATOM 2464 O O . THR A 1 324 ? 5.297 38.938 20.828 1 93.5 324 THR A O 1
ATOM 2467 N N . GLU A 1 325 ? 5.285 40.906 19.844 1 93.5 325 GLU A N 1
ATOM 2468 C CA . GLU A 1 325 ? 5.5 41.594 21.109 1 93.5 325 GLU A CA 1
ATOM 2469 C C . GLU A 1 325 ? 4.336 41.375 22.078 1 93.5 325 GLU A C 1
ATOM 2471 O O . GLU A 1 325 ? 4.547 41.156 23.266 1 93.5 325 GLU A O 1
ATOM 2476 N N . LEU A 1 326 ? 3.197 41.5 21.547 1 93.94 326 LEU A N 1
ATOM 2477 C CA . LEU A 1 326 ? 2.004 41.312 22.375 1 93.94 326 LEU A CA 1
ATOM 2478 C C . LEU A 1 326 ? 1.975 39.938 23 1 93.94 326 LEU A C 1
ATOM 2480 O O . LEU A 1 326 ? 1.794 39.812 24.219 1 93.94 326 LEU A O 1
ATOM 2484 N N . VAL A 1 327 ? 2.182 38.906 22.188 1 94.62 327 VAL A N 1
ATOM 2485 C CA . VAL A 1 327 ? 2.08 37.531 22.672 1 94.62 327 VAL A CA 1
ATOM 2486 C C . VAL A 1 327 ? 3.209 37.25 23.656 1 94.62 327 VAL A C 1
ATOM 2488 O O . VAL A 1 327 ? 2.998 36.594 24.688 1 94.62 327 VAL A O 1
ATOM 2491 N N . ARG A 1 328 ? 4.344 37.75 23.406 1 94.5 328 ARG A N 1
ATOM 2492 C CA . ARG A 1 328 ? 5.453 37.594 24.344 1 94.5 328 ARG A CA 1
ATOM 2493 C C . ARG A 1 328 ? 5.133 38.25 25.688 1 94.5 328 ARG A C 1
ATOM 2495 O O . ARG A 1 328 ? 5.43 37.688 26.75 1 94.5 328 ARG A O 1
ATOM 2502 N N . ALA A 1 329 ? 4.555 39.375 25.625 1 93.88 329 ALA A N 1
ATOM 2503 C CA . ALA A 1 329 ? 4.188 40.094 26.844 1 93.88 329 ALA A CA 1
ATOM 2504 C C . ALA A 1 329 ? 3.139 39.312 27.641 1 93.88 329 ALA A C 1
ATOM 2506 O O . ALA A 1 329 ? 3.225 39.219 28.859 1 93.88 329 ALA A O 1
ATOM 2507 N N . LEU A 1 330 ? 2.193 38.812 26.938 1 94.94 330 LEU A N 1
ATOM 2508 C CA . LEU A 1 330 ? 1.073 38.125 27.578 1 94.94 330 LEU A CA 1
ATOM 2509 C C . LEU A 1 330 ? 1.507 36.781 28.156 1 94.94 330 LEU A C 1
ATOM 2511 O O . LEU A 1 330 ? 0.96 36.312 29.156 1 94.94 330 LEU A O 1
ATOM 2515 N N . THR A 1 331 ? 2.482 36.125 27.469 1 93.56 331 THR A N 1
ATOM 2516 C CA . THR A 1 331 ? 2.932 34.812 27.906 1 93.56 331 THR A CA 1
ATOM 2517 C C . THR A 1 331 ? 4.129 34.938 28.844 1 93.56 331 THR A C 1
ATOM 2519 O O . THR A 1 331 ? 4.438 34 29.594 1 93.56 331 THR A O 1
ATOM 2522 N N . GLY A 1 332 ? 4.832 36 28.766 1 92.81 332 GLY A N 1
ATOM 2523 C CA . GLY A 1 332 ? 6.074 36.156 29.5 1 92.81 332 GLY A CA 1
ATOM 2524 C C . GLY A 1 332 ? 7.227 35.375 28.922 1 92.81 332 GLY A C 1
ATOM 2525 O O . GLY A 1 332 ? 8.219 35.125 29.609 1 92.81 332 GLY A O 1
ATOM 2526 N N . ASP A 1 333 ? 7.039 34.906 27.766 1 92.06 333 ASP A N 1
ATOM 2527 C CA . ASP A 1 333 ? 8.031 34.062 27.094 1 92.06 333 ASP A CA 1
ATOM 2528 C C . ASP A 1 333 ? 8.867 34.875 26.125 1 92.06 333 ASP A C 1
ATOM 2530 O O . ASP A 1 333 ? 8.383 35.281 25.062 1 92.06 333 ASP A O 1
ATOM 2534 N N . ARG A 1 334 ? 10.172 35.062 26.406 1 91.06 334 ARG A N 1
ATOM 2535 C CA . ARG A 1 334 ? 11.039 35.875 25.562 1 91.06 334 ARG A CA 1
ATOM 2536 C C . ARG A 1 334 ? 12.125 35.031 24.906 1 91.06 334 ARG A C 1
ATOM 2538 O O . ARG A 1 334 ? 12.992 35.562 24.203 1 91.06 334 ARG A O 1
ATOM 2545 N N . GLN A 1 335 ? 11.977 33.75 25.062 1 91.31 335 GLN A N 1
ATOM 2546 C CA . GLN A 1 335 ? 12.953 32.844 24.453 1 91.31 335 GLN A CA 1
ATOM 2547 C C . GLN A 1 335 ? 12.68 32.656 22.969 1 91.31 335 GLN A C 1
ATOM 2549 O O . GLN A 1 335 ? 11.523 32.594 22.562 1 91.31 335 GLN A O 1
ATOM 2554 N N . THR A 1 336 ? 13.742 32.625 22.25 1 88.44 336 THR A N 1
ATOM 2555 C CA . THR A 1 336 ? 13.602 32.312 20.828 1 88.44 336 THR A CA 1
ATOM 2556 C C . THR A 1 336 ? 13.43 30.797 20.625 1 88.44 336 THR A C 1
ATOM 2558 O O . THR A 1 336 ? 14.336 30.016 20.953 1 88.44 336 THR A O 1
ATOM 2561 N N . ARG A 1 337 ? 12.289 30.422 20.109 1 93.06 337 ARG A N 1
ATOM 2562 C CA . ARG A 1 337 ? 11.992 29.031 19.828 1 93.06 337 ARG A CA 1
ATOM 2563 C C . ARG A 1 337 ? 11.5 28.859 18.391 1 93.06 337 ARG A C 1
ATOM 2565 O O . ARG A 1 337 ? 10.68 29.641 17.906 1 93.06 337 ARG A O 1
ATOM 2572 N N . LYS A 1 338 ? 12.172 27.891 17.734 1 95.44 338 LYS A N 1
ATOM 2573 C CA . LYS A 1 338 ? 11.781 27.484 16.391 1 95.44 338 LYS A CA 1
ATOM 2574 C C . LYS A 1 338 ? 11.422 26 16.344 1 95.44 338 LYS A C 1
ATOM 2576 O O . LYS A 1 338 ? 11.961 25.203 17.125 1 95.44 338 LYS A O 1
ATOM 2581 N N . VAL A 1 339 ? 10.477 25.656 15.531 1 95.81 339 VAL A N 1
ATOM 2582 C CA . VAL A 1 339 ? 10.031 24.266 15.523 1 95.81 339 VAL A CA 1
ATOM 2583 C C . VAL A 1 339 ? 10.211 23.672 14.125 1 95.81 339 VAL A C 1
ATOM 2585 O O . VAL A 1 339 ? 10.219 24.406 13.133 1 95.81 339 VAL A O 1
ATOM 2588 N N . ALA A 1 340 ? 10.242 22.359 14.078 1 95.69 340 ALA A N 1
ATOM 2589 C CA . ALA A 1 340 ? 10.508 21.641 12.828 1 95.69 340 ALA A CA 1
ATOM 2590 C C . ALA A 1 340 ? 9.227 21.438 12.031 1 95.69 340 ALA A C 1
ATOM 2592 O O . ALA A 1 340 ? 9.266 21.297 10.805 1 95.69 340 ALA A O 1
ATOM 2593 N N . TYR A 1 341 ? 8.102 21.359 12.727 1 95.56 341 TYR A N 1
ATOM 2594 C CA . TYR A 1 341 ? 6.852 21.125 12.016 1 95.56 341 TYR A CA 1
ATOM 2595 C C . TYR A 1 341 ? 6.371 22.406 11.328 1 95.56 341 TYR A C 1
ATOM 2597 O O . TYR A 1 341 ? 6.691 23.516 11.766 1 95.56 341 TYR A O 1
ATOM 2605 N N . GLY A 1 342 ? 5.688 22.234 10.203 1 94.94 342 GLY A N 1
ATOM 2606 C CA . GLY A 1 342 ? 5.051 23.328 9.508 1 94.94 342 GLY A CA 1
ATOM 2607 C C . GLY A 1 342 ? 3.631 23.594 9.977 1 94.94 342 GLY A C 1
ATOM 2608 O O . GLY A 1 342 ? 2.961 22.688 10.477 1 94.94 342 GLY A O 1
ATOM 2609 N N . THR A 1 343 ? 3.248 24.844 9.852 1 96.75 343 THR A N 1
ATOM 2610 C CA . THR A 1 343 ? 1.883 25.234 10.172 1 96.75 343 THR A CA 1
ATOM 2611 C C . THR A 1 343 ? 1.337 26.188 9.102 1 96.75 343 THR A C 1
ATOM 2613 O O . THR A 1 343 ? 2.02 26.484 8.117 1 96.75 343 THR A O 1
ATOM 2616 N N . GLU A 1 344 ? 0.11 26.594 9.344 1 97.94 344 GLU A N 1
ATOM 2617 C CA . GLU A 1 344 ? -0.525 27.531 8.43 1 97.94 344 GLU A CA 1
ATOM 2618 C C . GLU A 1 344 ? -0.042 28.969 8.672 1 97.94 344 GLU A C 1
ATOM 2620 O O . GLU A 1 344 ? -0.407 29.8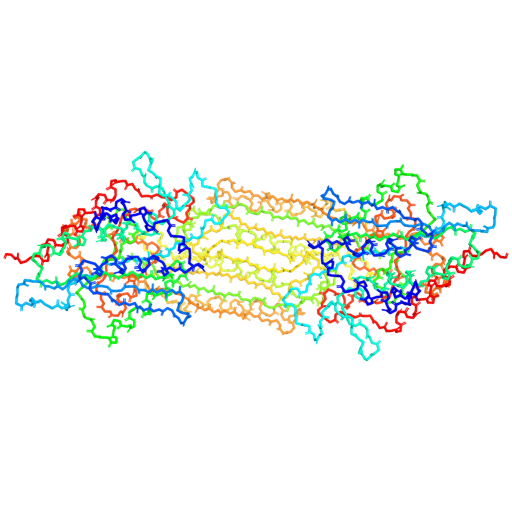91 7.934 1 97.94 344 GLU A O 1
ATOM 2625 N N . ALA A 1 345 ? 0.783 29.156 9.68 1 97.75 345 ALA A N 1
ATOM 2626 C CA . ALA A 1 345 ? 1.328 30.469 9.969 1 97.75 345 ALA A CA 1
ATOM 2627 C C . ALA A 1 345 ? 2.107 31.031 8.781 1 97.75 345 ALA A C 1
ATOM 2629 O O . ALA A 1 345 ? 2.043 32.219 8.484 1 97.75 345 ALA A O 1
ATOM 2630 N N . GLY A 1 346 ? 2.826 30.141 8.133 1 96.5 346 GLY A N 1
ATOM 2631 C CA . GLY A 1 346 ? 3.555 30.562 6.949 1 96.5 346 GLY A CA 1
ATOM 2632 C C . GLY A 1 346 ? 2.652 31.109 5.855 1 96.5 346 GLY A C 1
ATOM 2633 O O . GLY A 1 346 ? 3.025 32.031 5.137 1 96.5 346 GLY A O 1
ATOM 2634 N N . LEU A 1 347 ? 1.513 30.578 5.758 1 97.81 347 LEU A N 1
ATOM 2635 C CA . LEU A 1 347 ? 0.555 31 4.738 1 97.81 347 LEU A CA 1
ATOM 2636 C C . LEU A 1 347 ? -0.052 32.344 5.082 1 97.81 347 LEU A C 1
ATOM 2638 O O . LEU A 1 347 ? -0.233 33.188 4.199 1 97.81 347 LEU A O 1
ATOM 2642 N N . PHE A 1 348 ? -0.358 32.594 6.359 1 97.81 348 PHE A N 1
ATOM 2643 C CA . PHE A 1 348 ? -0.839 33.875 6.797 1 97.81 348 PHE A CA 1
ATOM 2644 C C . PHE A 1 348 ? 0.217 34.969 6.562 1 97.81 348 PHE A C 1
ATOM 2646 O O . PHE A 1 348 ? -0.093 36.031 6.066 1 97.81 348 PHE A O 1
ATOM 2653 N N . GLN A 1 349 ? 1.401 34.625 6.926 1 96 349 GLN A N 1
ATOM 2654 C CA . GLN A 1 349 ? 2.496 35.562 6.73 1 96 349 GLN A CA 1
ATOM 2655 C C . GLN A 1 349 ? 2.676 35.906 5.254 1 96 349 GLN A C 1
ATOM 2657 O O . GLN A 1 349 ? 2.986 37.062 4.906 1 96 349 GLN A O 1
ATOM 2662 N N . GLN A 1 350 ? 2.523 34.969 4.41 1 94.69 350 GLN A N 1
ATOM 2663 C CA . GLN A 1 350 ? 2.715 35.125 2.971 1 94.69 350 GLN A CA 1
ATOM 2664 C C . GLN A 1 350 ? 1.784 36.188 2.406 1 94.69 350 GLN A C 1
ATOM 2666 O O . GLN A 1 350 ? 2.135 36.906 1.448 1 94.69 350 GLN A O 1
ATOM 2671 N N . ILE A 1 351 ? 0.629 36.375 3.002 1 95.88 351 ILE A N 1
ATOM 2672 C CA . ILE A 1 351 ? -0.302 37.375 2.479 1 95.88 351 ILE A CA 1
ATOM 2673 C C . ILE A 1 351 ? -0.195 38.656 3.297 1 95.88 351 ILE A C 1
ATOM 2675 O O . ILE A 1 351 ? -1.092 39.5 3.254 1 95.88 351 ILE A O 1
ATOM 2679 N N . GLY A 1 352 ? 0.837 38.719 4.145 1 95.06 352 GLY A N 1
ATOM 2680 C CA . GLY A 1 352 ? 1.162 39.969 4.785 1 95.06 352 GLY A CA 1
ATOM 2681 C C . GLY A 1 352 ? 0.631 40.094 6.203 1 95.06 352 GLY A C 1
ATOM 2682 O O . GLY A 1 352 ? 0.67 41.156 6.809 1 95.06 352 GLY A O 1
ATOM 2683 N N . ILE A 1 353 ? 0.124 39.062 6.785 1 96.31 353 ILE A N 1
ATOM 2684 C CA . ILE A 1 353 ? -0.381 39.094 8.148 1 96.31 353 ILE A CA 1
ATOM 2685 C C . ILE A 1 353 ? 0.713 38.656 9.117 1 96.31 353 ILE A C 1
ATOM 2687 O O . ILE A 1 353 ? 1.126 37.5 9.094 1 96.31 353 ILE A O 1
ATOM 2691 N N . PRO A 1 354 ? 1.195 39.594 9.945 1 97 354 PRO A N 1
ATOM 2692 C CA . PRO A 1 354 ? 2.129 39.125 10.969 1 97 354 PRO A CA 1
ATOM 2693 C C . PRO A 1 354 ? 1.551 37.969 11.82 1 97 354 PRO A C 1
ATOM 2695 O O . PRO A 1 354 ? 0.423 38.094 12.312 1 97 354 PRO A O 1
ATOM 2698 N N . THR A 1 355 ? 2.314 36.875 11.938 1 97.19 355 THR A N 1
ATOM 2699 C CA . THR A 1 355 ? 1.751 35.688 12.555 1 97.19 355 THR A CA 1
ATOM 2700 C C . THR A 1 355 ? 2.746 35.062 13.523 1 97.19 355 THR A C 1
ATOM 2702 O O . THR A 1 355 ? 3.957 35.125 13.305 1 97.19 355 THR A O 1
ATOM 2705 N N . ILE A 1 356 ? 2.242 34.531 14.562 1 96.31 356 ILE A N 1
ATOM 2706 C CA . ILE A 1 356 ? 3.018 33.781 15.562 1 96.31 356 ILE A CA 1
ATOM 2707 C C . ILE A 1 356 ? 2.324 32.469 15.883 1 96.31 356 ILE A C 1
ATOM 2709 O O . ILE A 1 356 ? 1.133 32.312 15.617 1 96.31 356 ILE A O 1
ATOM 2713 N N . VAL A 1 357 ? 3.105 31.484 16.375 1 97.75 357 VAL A N 1
ATOM 2714 C CA . VAL A 1 357 ? 2.561 30.188 16.75 1 97.75 357 VAL A CA 1
ATOM 2715 C C . VAL A 1 357 ? 2.623 30.016 18.266 1 97.75 357 VAL A C 1
ATOM 2717 O O . VAL A 1 357 ? 3.684 30.188 18.875 1 97.75 357 VAL A O 1
ATOM 2720 N N . CYS A 1 358 ? 1.511 29.75 18.828 1 98.25 358 CYS A N 1
ATOM 2721 C CA . CYS A 1 358 ? 1.426 29.562 20.281 1 98.25 358 CYS A CA 1
ATOM 2722 C C . CYS A 1 358 ? 0.115 28.875 20.656 1 98.25 358 CYS A C 1
ATOM 2724 O O . CYS A 1 358 ? -0.963 29.438 20.438 1 98.25 358 CYS A O 1
ATOM 2726 N N . GLY A 1 359 ? 0.179 27.734 21.203 1 98.25 359 GLY A N 1
ATOM 2727 C CA . GLY A 1 359 ? -1.013 27.016 21.625 1 98.25 359 GLY A CA 1
ATOM 2728 C C . GLY A 1 359 ? -0.723 25.906 22.625 1 98.25 359 GLY A C 1
ATOM 2729 O O . GLY A 1 359 ? 0.439 25.625 22.922 1 98.25 359 GLY A O 1
ATOM 2730 N N . PRO A 1 360 ? -1.766 25.328 23.188 1 98.62 360 PRO A N 1
ATOM 2731 C CA . PRO A 1 360 ? -1.6 24.297 24.219 1 98.62 360 PRO A CA 1
ATOM 2732 C C . PRO A 1 360 ? -1.198 22.938 23.641 1 98.62 360 PRO A C 1
ATOM 2734 O O . PRO A 1 360 ? -1.524 22.641 22.484 1 98.62 360 PRO A O 1
ATOM 2737 N N . GLY A 1 361 ? -0.522 22.172 24.5 1 97.69 361 GLY A N 1
ATOM 2738 C CA . GLY A 1 361 ? -0.123 20.828 24.094 1 97.69 361 GLY A CA 1
ATOM 2739 C C . GLY A 1 361 ? 1.292 20.766 23.547 1 97.69 361 GLY A C 1
ATOM 2740 O O . GLY A 1 361 ? 1.905 21.797 23.281 1 97.69 361 GLY A O 1
ATOM 2741 N N . ASP A 1 362 ? 1.776 19.562 23.438 1 96.56 362 ASP A N 1
ATOM 2742 C CA . ASP A 1 362 ? 3.125 19.266 22.953 1 96.56 362 ASP A CA 1
ATOM 2743 C C . ASP A 1 362 ? 3.086 18.438 21.672 1 96.56 362 ASP A C 1
ATOM 2745 O O . ASP A 1 362 ? 2.424 17.406 21.609 1 96.56 362 ASP A O 1
ATOM 2749 N N . ILE A 1 363 ? 3.832 18.906 20.688 1 94.56 363 ILE A N 1
ATOM 2750 C CA . ILE A 1 363 ? 3.84 18.266 19.391 1 94.56 363 ILE A CA 1
ATOM 2751 C C . ILE A 1 363 ? 4.289 16.812 19.531 1 94.56 363 ILE A C 1
ATOM 2753 O O . ILE A 1 363 ? 3.945 15.953 18.719 1 94.56 363 ILE A O 1
ATOM 2757 N N . GLY A 1 364 ? 5.051 16.453 20.562 1 93.5 364 GLY A N 1
ATOM 2758 C CA . GLY A 1 364 ? 5.48 15.086 20.844 1 93.5 364 GLY A CA 1
ATOM 2759 C C . GLY A 1 364 ? 4.324 14.156 21.156 1 93.5 364 GLY A C 1
ATOM 2760 O O . GLY A 1 364 ? 4.469 12.93 21.078 1 93.5 364 GLY A O 1
ATOM 2761 N N . ASN A 1 365 ? 3.156 14.75 21.469 1 93.94 365 ASN A N 1
ATOM 2762 C CA . ASN A 1 365 ? 1.973 13.961 21.781 1 93.94 365 ASN A CA 1
ATOM 2763 C C . ASN A 1 365 ? 1.038 13.828 20.594 1 93.94 365 ASN A C 1
ATOM 2765 O O . ASN A 1 365 ? 0.032 13.117 20.656 1 93.94 365 ASN A O 1
ATOM 2769 N N . ALA A 1 366 ? 1.439 14.43 19.516 1 93.75 366 ALA A N 1
ATOM 2770 C CA . ALA A 1 366 ? 0.581 14.461 18.328 1 93.75 366 ALA A CA 1
ATOM 2771 C C . ALA A 1 366 ? 0.88 13.289 17.391 1 93.75 366 ALA A C 1
ATOM 2773 O O . ALA A 1 366 ? 1.976 12.727 17.438 1 93.75 366 ALA A O 1
ATOM 2774 N N . HIS A 1 367 ? -0.05 12.828 16.625 1 93.19 367 HIS A N 1
ATOM 2775 C CA . HIS A 1 367 ? 0.053 11.906 15.508 1 93.19 367 HIS A CA 1
ATOM 2776 C C . HIS A 1 367 ? 0.337 10.484 15.992 1 93.19 367 HIS A C 1
ATOM 2778 O O . HIS A 1 367 ? 0.616 9.594 15.188 1 93.19 367 HIS A O 1
ATOM 2784 N N . LYS A 1 368 ? 0.345 10.211 17.25 1 89.56 368 LYS A N 1
ATOM 2785 C CA . LYS A 1 368 ? 0.499 8.875 17.828 1 89.56 368 LYS A CA 1
ATOM 2786 C C . LYS A 1 368 ? -0.735 8.477 18.625 1 89.56 368 LYS A C 1
ATOM 2788 O O . LYS A 1 368 ? -1.584 9.312 18.938 1 89.56 368 LYS A O 1
ATOM 2793 N N . PRO A 1 369 ? -0.856 7.18 18.922 1 93.88 369 PRO A N 1
ATOM 2794 C CA . PRO A 1 369 ? -1.981 6.785 19.781 1 93.88 369 PRO A CA 1
ATOM 2795 C C . PRO A 1 369 ? -1.934 7.441 21.156 1 93.88 369 PRO A C 1
ATOM 2797 O O . PRO A 1 369 ? -0.855 7.793 21.641 1 93.88 369 PRO A O 1
ATOM 2800 N N . ASN A 1 370 ? -3.123 7.578 21.703 1 97.06 370 ASN A N 1
ATOM 2801 C CA . ASN A 1 370 ? -3.271 8.156 23.031 1 97.06 370 ASN A CA 1
ATOM 2802 C C . ASN A 1 370 ? -2.789 9.602 23.078 1 97.06 370 ASN A C 1
ATOM 2804 O O . ASN A 1 370 ? -2.082 10 24 1 97.06 370 ASN A O 1
ATOM 2808 N N . GLU A 1 371 ? -3.1 10.273 22.016 1 97.56 371 GLU A N 1
ATOM 2809 C CA . GLU A 1 371 ? -2.891 11.719 21.984 1 97.56 371 GLU A CA 1
ATOM 2810 C C . GLU A 1 371 ? -3.617 12.406 23.141 1 97.56 371 GLU A C 1
ATOM 2812 O O . GLU A 1 371 ? -4.738 12.039 23.484 1 97.56 371 GLU A O 1
ATOM 2817 N N . PHE A 1 372 ? -2.951 13.461 23.719 1 98.44 372 PHE A N 1
ATOM 2818 C CA . PHE A 1 372 ? -3.607 14.125 24.844 1 98.44 372 PHE A CA 1
ATOM 2819 C C . PHE A 1 372 ? -3.107 15.555 25 1 98.44 372 PHE A C 1
ATOM 2821 O O . PHE A 1 372 ? -2.084 15.93 24.422 1 98.44 372 PHE A O 1
ATOM 2828 N N . VAL A 1 373 ? -3.82 16.328 25.672 1 98.69 373 VAL A N 1
ATOM 2829 C CA . VAL A 1 373 ? -3.443 17.641 26.188 1 98.69 373 VAL A CA 1
ATOM 2830 C C . VAL A 1 373 ? -3.742 17.719 27.688 1 98.69 373 VAL A C 1
ATOM 2832 O O . VAL A 1 373 ? -4.766 17.203 28.141 1 98.69 373 VAL A O 1
ATOM 2835 N N . THR A 1 374 ? -2.865 18.266 28.469 1 98.56 374 THR A N 1
ATOM 2836 C CA . THR A 1 374 ? -3.078 18.312 29.922 1 98.56 374 THR A CA 1
ATOM 2837 C C . THR A 1 374 ? -4.062 19.406 30.297 1 98.56 374 THR A C 1
ATOM 2839 O O . THR A 1 374 ? -4.188 20.406 29.578 1 98.56 374 THR A O 1
ATOM 2842 N N . LEU A 1 375 ? -4.719 19.25 31.391 1 98.44 375 LEU A N 1
ATOM 2843 C CA . LEU A 1 375 ? -5.609 20.281 31.922 1 98.44 375 LEU A CA 1
ATOM 2844 C C . LEU A 1 375 ? -4.84 21.562 32.219 1 98.44 375 LEU A C 1
ATOM 2846 O O . LEU A 1 375 ? -5.352 22.656 32 1 98.44 375 LEU A O 1
ATOM 2850 N N . ALA A 1 376 ? -3.664 21.391 32.625 1 98.25 376 ALA A N 1
ATOM 2851 C CA . ALA A 1 376 ? -2.822 22.547 32.938 1 98.25 376 ALA A CA 1
ATOM 2852 C C . ALA A 1 376 ? -2.557 23.375 31.672 1 98.25 376 ALA A C 1
ATOM 2854 O O . ALA A 1 376 ? -2.592 24.609 31.703 1 98.25 376 ALA A O 1
ATOM 2855 N N . GLN A 1 377 ? -2.24 22.703 30.609 1 98.06 377 GLN A N 1
ATOM 2856 C CA . GLN A 1 377 ? -2.01 23.375 29.344 1 98.06 377 GLN A CA 1
ATOM 2857 C C . GLN A 1 377 ? -3.27 24.094 28.859 1 98.06 377 GLN A C 1
ATOM 2859 O O . GLN A 1 377 ? -3.199 25.203 28.359 1 98.06 377 GLN A O 1
ATOM 2864 N N . MET A 1 378 ? -4.422 23.453 29.031 1 98.38 378 MET A N 1
ATOM 2865 C CA . MET A 1 378 ? -5.691 24.078 28.641 1 98.38 378 MET A CA 1
ATOM 2866 C C . MET A 1 378 ? -5.965 25.328 29.453 1 98.38 378 MET A C 1
ATOM 2868 O O . MET A 1 378 ? -6.438 26.328 28.922 1 98.38 378 MET A O 1
ATOM 2872 N N . GLU A 1 379 ? -5.652 25.25 30.688 1 98.19 379 GLU A N 1
ATOM 2873 C CA . GLU A 1 379 ? -5.828 26.391 31.562 1 98.19 379 GLU A CA 1
ATOM 2874 C C . GLU A 1 379 ? -4.902 27.547 31.156 1 98.19 379 GLU A C 1
ATOM 2876 O O . GLU A 1 379 ? -5.305 28.703 31.172 1 98.19 379 GLU A O 1
ATOM 2881 N N . HIS A 1 380 ? -3.705 27.172 30.875 1 98.06 380 HIS A N 1
ATOM 2882 C CA . HIS A 1 380 ? -2.758 28.188 30.422 1 98.06 380 HIS A CA 1
ATOM 2883 C C . HIS A 1 380 ? -3.248 28.859 29.141 1 98.06 380 HIS A C 1
ATOM 2885 O O . HIS A 1 380 ? -3.109 30.078 28.984 1 98.06 380 HIS A O 1
ATOM 2891 N N . CYS A 1 381 ? -3.742 28.109 28.297 1 98.5 381 CYS A N 1
ATOM 2892 C CA . CYS A 1 381 ? -4.27 28.656 27.047 1 98.5 381 CYS A CA 1
ATOM 2893 C C . CYS A 1 381 ? -5.441 29.594 27.312 1 98.5 381 CYS A C 1
ATOM 2895 O O . CYS A 1 381 ? -5.535 30.656 26.703 1 98.5 381 CYS A O 1
ATOM 2897 N N . GLU A 1 382 ? -6.34 29.203 28.203 1 98.19 382 GLU A N 1
ATOM 2898 C CA . GLU A 1 382 ? -7.477 30.047 28.562 1 98.19 382 GLU A CA 1
ATOM 2899 C C . GLU A 1 382 ? -7.016 31.391 29.125 1 98.19 382 GLU A C 1
ATOM 2901 O O . GLU A 1 382 ? -7.539 32.438 28.75 1 98.19 382 GLU A O 1
ATOM 2906 N N . GLN A 1 383 ? -6.082 31.328 30 1 98 383 GLN A N 1
ATOM 2907 C CA . GLN A 1 383 ? -5.559 32.531 30.594 1 98 383 GLN A CA 1
ATOM 2908 C C . GLN A 1 383 ? -4.922 33.438 29.547 1 98 383 GLN A C 1
ATOM 2910 O O . GLN A 1 383 ? -5.137 34.656 29.547 1 98 383 GLN A O 1
ATOM 2915 N N . PHE A 1 384 ? -4.164 32.906 28.734 1 98.12 384 PHE A N 1
ATOM 2916 C CA . PHE A 1 384 ? -3.514 33.625 27.656 1 98.12 384 PHE A CA 1
ATOM 2917 C C . PHE A 1 384 ? -4.543 34.344 26.766 1 98.12 384 PHE A C 1
ATOM 2919 O O . PHE A 1 384 ? -4.445 35.531 26.531 1 98.12 384 PHE A O 1
ATOM 2926 N N . LEU A 1 385 ? -5.539 33.562 26.312 1 98.25 385 LEU A N 1
ATOM 2927 C CA . LEU A 1 385 ? -6.531 34.125 25.406 1 98.25 385 LEU A CA 1
ATOM 2928 C C . LEU A 1 385 ? -7.391 35.156 26.109 1 98.25 385 LEU A C 1
ATOM 2930 O O . LEU A 1 385 ? -7.82 36.125 25.5 1 98.25 385 LEU A O 1
ATOM 2934 N N . ARG A 1 386 ? -7.648 34.969 27.406 1 97.25 386 ARG A N 1
ATOM 2935 C CA . ARG A 1 386 ? -8.359 36 28.172 1 97.25 386 ARG A CA 1
ATOM 2936 C C . ARG A 1 386 ? -7.555 37.312 28.234 1 97.25 386 ARG A C 1
ATOM 2938 O O . ARG A 1 386 ? -8.109 38.375 28.047 1 97.25 386 ARG A O 1
ATOM 2945 N N . LYS A 1 387 ? -6.289 37.125 28.531 1 96.94 387 LYS A N 1
ATOM 2946 C CA . LYS A 1 387 ? -5.41 38.281 28.562 1 96.94 387 LYS A CA 1
ATOM 2947 C C . LYS A 1 387 ? -5.34 38.969 27.203 1 96.94 387 LYS A C 1
ATOM 2949 O O . LYS A 1 387 ? -5.262 40.188 27.125 1 96.94 387 LYS A O 1
ATOM 2954 N N . LEU A 1 388 ? -5.285 38.188 26.172 1 96.69 388 LEU A N 1
ATOM 2955 C CA . LEU A 1 388 ? -5.273 38.719 24.828 1 96.69 388 LEU A CA 1
ATOM 2956 C C . LEU A 1 388 ? -6.523 39.562 24.562 1 96.69 388 LEU A C 1
ATOM 2958 O O . LEU A 1 388 ? -6.43 40.688 24.031 1 96.69 388 LEU A O 1
ATOM 2962 N N . GLY A 1 389 ? -7.668 39.062 24.938 1 95 389 GLY A N 1
ATOM 2963 C CA . GLY A 1 389 ? -8.898 39.844 24.828 1 95 389 GLY A CA 1
ATOM 2964 C C . GLY A 1 389 ? -8.836 41.156 25.594 1 95 389 GLY A C 1
ATOM 2965 O O . GLY A 1 389 ? -9.25 42.188 25.094 1 95 389 GLY A O 1
ATOM 2966 N N . LYS A 1 390 ? -8.328 41.062 26.781 1 93.62 390 LYS A N 1
ATOM 2967 C CA . LYS A 1 390 ? -8.234 42.219 27.641 1 93.62 390 LYS A CA 1
ATOM 2968 C C . LYS A 1 390 ? -7.34 43.281 27.016 1 93.62 390 LYS A C 1
ATOM 2970 O O . LYS A 1 390 ? -7.57 44.5 27.203 1 93.62 390 LYS A O 1
ATOM 2975 N N . SER A 1 391 ? -6.355 42.844 26.328 1 92.25 391 SER A N 1
ATOM 2976 C CA . SER A 1 391 ? -5.434 43.781 25.688 1 92.25 391 SER A CA 1
ATOM 2977 C C . SER A 1 391 ? -6.121 44.562 24.578 1 92.25 391 SER A C 1
ATOM 2979 O O . SER A 1 391 ? -5.613 45.594 24.125 1 92.25 391 SER A O 1
ATOM 2981 N N . LEU A 1 392 ? -7.223 44.156 24.141 1 89.88 392 LEU A N 1
ATOM 2982 C CA . LEU A 1 392 ? -7.973 44.812 23.094 1 89.88 392 LEU A CA 1
ATOM 2983 C C . LEU A 1 392 ? -9.047 45.719 23.672 1 89.88 392 LEU A C 1
ATOM 2985 O O . LEU A 1 392 ? -9.867 46.281 22.938 1 89.88 392 LEU A O 1
ATOM 2989 N N . GLN A 1 393 ? -9.031 45.781 24.938 1 85.19 393 GLN A N 1
ATOM 2990 C CA . GLN A 1 393 ? -9.984 46.656 25.625 1 85.19 393 GLN A CA 1
ATOM 2991 C C . GLN A 1 393 ? -9.438 48.062 25.75 1 85.19 393 GLN A C 1
ATOM 2993 O O . GLN A 1 393 ? -8.227 48.281 25.812 1 85.19 393 GLN A O 1
ATOM 2998 N N . ALA A 1 394 ? -10.375 49.094 25.5 1 69.38 394 ALA A N 1
ATOM 2999 C CA . ALA A 1 394 ? -10.07 50.5 25.734 1 69.38 394 ALA A CA 1
ATOM 3000 C C . ALA A 1 394 ? -9.461 50.719 27.109 1 69.38 394 ALA A C 1
ATOM 3002 O O . ALA A 1 394 ? -9.812 50.031 28.062 1 69.38 394 ALA A O 1
ATOM 3003 N N . ALA A 1 395 ? -8.211 51.594 27.172 1 57.03 395 ALA A N 1
ATOM 30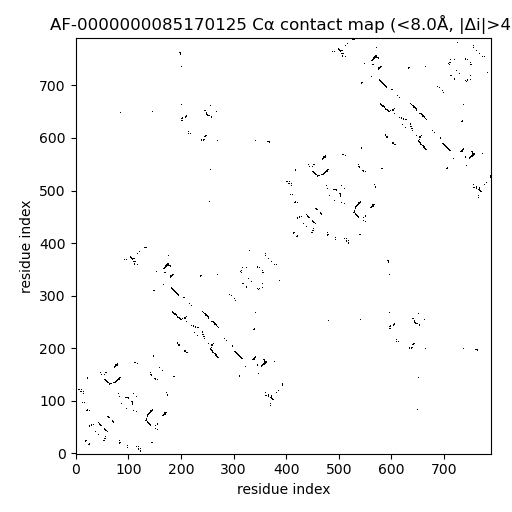04 C CA . ALA A 1 395 ? -7.754 52.094 28.453 1 57.03 395 ALA A CA 1
ATOM 3005 C C . ALA A 1 395 ? -8.852 52.906 29.156 1 57.03 395 ALA A C 1
ATOM 3007 O O . ALA A 1 395 ? -9.656 53.562 28.5 1 57.03 395 ALA A O 1
ATOM 3008 N N . MET B 1 1 ? -34.312 -25.578 -18.594 1 30.73 1 MET B N 1
ATOM 3009 C CA . MET B 1 1 ? -33.406 -26.594 -18.047 1 30.73 1 MET B CA 1
ATOM 3010 C C . MET B 1 1 ? -32.219 -26.828 -18.984 1 30.73 1 MET B C 1
ATOM 3012 O O . MET B 1 1 ? -32.344 -27.438 -20.047 1 30.73 1 MET B O 1
ATOM 3016 N N . GLU B 1 2 ? -31.391 -25.875 -19.266 1 41.16 2 GLU B N 1
ATOM 3017 C CA . GLU B 1 2 ? -30.406 -25.703 -20.328 1 41.16 2 GLU B CA 1
ATOM 3018 C C . GLU B 1 2 ? -29.547 -26.953 -20.5 1 41.16 2 GLU B C 1
ATOM 3020 O O . GLU B 1 2 ? -29.312 -27.688 -19.547 1 41.16 2 GLU B O 1
ATOM 3025 N N . SER B 1 3 ? -29.297 -27.5 -21.734 1 46.56 3 SER B N 1
ATOM 3026 C CA . SER B 1 3 ? -28.844 -28.797 -22.219 1 46.56 3 SER B CA 1
ATOM 3027 C C . SER B 1 3 ? -27.641 -29.297 -21.438 1 46.56 3 SER B C 1
ATOM 3029 O O . SER B 1 3 ? -26.734 -28.516 -21.125 1 46.56 3 SER B O 1
ATOM 3031 N N . LEU B 1 4 ? -27.734 -30.438 -20.562 1 56.88 4 LEU B N 1
ATOM 3032 C CA . LEU B 1 4 ? -26.844 -31.297 -19.781 1 56.88 4 LEU B CA 1
ATOM 3033 C C . LEU B 1 4 ? -25.5 -31.484 -20.469 1 56.88 4 LEU B C 1
ATOM 3035 O O . LEU B 1 4 ? -24.5 -31.75 -19.812 1 56.88 4 LEU B O 1
ATOM 3039 N N . ASN B 1 5 ? -25.422 -31.172 -21.797 1 82.19 5 ASN B N 1
ATOM 3040 C CA . ASN B 1 5 ? -24.188 -31.469 -22.516 1 82.19 5 ASN B CA 1
ATOM 3041 C C . ASN B 1 5 ? -23.578 -30.219 -23.125 1 82.19 5 ASN B C 1
ATOM 3043 O O . ASN B 1 5 ? -23.703 -29.953 -24.312 1 82.19 5 ASN B O 1
ATOM 3047 N N . MET B 1 6 ? -22.969 -29.469 -22.281 1 92.94 6 MET B N 1
ATOM 3048 C CA . MET B 1 6 ? -22.281 -28.266 -22.734 1 92.94 6 MET B CA 1
ATOM 3049 C C . MET B 1 6 ? -21 -28.609 -23.484 1 92.94 6 MET B C 1
ATOM 3051 O O . MET B 1 6 ? -20.281 -29.516 -23.094 1 92.94 6 MET B O 1
ATOM 3055 N N . ASN B 1 7 ? -20.875 -27.953 -24.625 1 96.69 7 ASN B N 1
ATOM 3056 C CA . ASN B 1 7 ? -19.594 -28.094 -25.297 1 96.69 7 ASN B CA 1
ATOM 3057 C C . ASN B 1 7 ? -18.5 -27.266 -24.625 1 96.69 7 ASN B C 1
ATOM 3059 O O . ASN B 1 7 ? -18.75 -26.641 -23.578 1 96.69 7 ASN B O 1
ATOM 3063 N N . THR B 1 8 ? -17.328 -27.344 -25.141 1 97.88 8 THR B N 1
ATOM 3064 C CA . THR B 1 8 ? -16.172 -26.719 -24.516 1 97.88 8 THR B CA 1
ATOM 3065 C C . THR B 1 8 ? -16.359 -25.219 -24.375 1 97.88 8 THR B C 1
ATOM 3067 O O . THR B 1 8 ? -16.109 -24.656 -23.312 1 97.88 8 THR B O 1
ATOM 3070 N N . ARG B 1 9 ? -16.812 -24.531 -25.391 1 97.56 9 ARG B N 1
ATOM 3071 C CA . ARG B 1 9 ? -17 -23.078 -25.359 1 97.56 9 ARG B CA 1
ATOM 3072 C C . ARG B 1 9 ? -18.047 -22.703 -24.312 1 97.56 9 ARG B C 1
ATOM 3074 O O . ARG B 1 9 ? -17.891 -21.719 -23.594 1 97.56 9 ARG B O 1
ATOM 3081 N N . GLN B 1 10 ? -19.125 -23.438 -24.281 1 97.81 10 GLN B N 1
ATOM 3082 C CA . GLN B 1 10 ? -20.188 -23.172 -23.328 1 97.81 10 GLN B CA 1
ATOM 3083 C C . GLN B 1 10 ? -19.703 -23.344 -21.891 1 97.81 10 GLN B C 1
ATOM 3085 O O . GLN B 1 10 ? -20.047 -22.547 -21.016 1 97.81 10 GLN B O 1
ATOM 3090 N N . TRP B 1 11 ? -18.953 -24.406 -21.656 1 98.38 11 TRP B N 1
ATOM 3091 C CA . TRP B 1 11 ? -18.375 -24.594 -20.328 1 98.38 11 TRP B CA 1
ATOM 3092 C C . TRP B 1 11 ? -17.453 -23.438 -19.969 1 98.38 11 TRP B C 1
ATOM 3094 O O . TRP B 1 11 ? -17.5 -22.922 -18.844 1 98.38 11 TRP B O 1
ATOM 3104 N N . LEU B 1 12 ? -16.609 -23.062 -20.953 1 98.69 12 LEU B N 1
ATOM 3105 C CA . LEU B 1 12 ? -15.688 -21.969 -20.688 1 98.69 12 LEU B CA 1
ATOM 3106 C C . LEU B 1 12 ? -16.438 -20.688 -20.359 1 98.69 12 LEU B C 1
ATOM 3108 O O . LEU B 1 12 ? -16.078 -19.969 -19.422 1 98.69 12 LEU B O 1
ATOM 3112 N N . GLU B 1 13 ? -17.484 -20.406 -21.094 1 98.62 13 GLU B N 1
ATOM 3113 C CA . GLU B 1 13 ? -18.328 -19.25 -20.844 1 98.62 13 GLU B CA 1
ATOM 3114 C C . GLU B 1 13 ? -18.891 -19.281 -19.422 1 98.62 13 GLU B C 1
ATOM 3116 O O . GLU B 1 13 ? -18.875 -18.266 -18.719 1 98.62 13 GLU B O 1
ATOM 3121 N N . THR B 1 14 ? -19.375 -20.438 -19.016 1 98.5 14 THR B N 1
ATOM 3122 C CA . THR B 1 14 ? -19.938 -20.594 -17.688 1 98.5 14 THR B CA 1
ATOM 3123 C C . THR B 1 14 ? -18.859 -20.391 -16.625 1 98.5 14 THR B C 1
ATOM 3125 O O . THR B 1 14 ? -19.078 -19.672 -15.641 1 98.5 14 THR B O 1
ATOM 3128 N N . LEU B 1 15 ? -17.719 -20.984 -16.797 1 98.75 15 LEU B N 1
ATOM 3129 C CA . LEU B 1 15 ? -16.672 -20.969 -15.781 1 98.75 15 LEU B CA 1
ATOM 3130 C C . LEU B 1 15 ? -16.094 -19.578 -15.609 1 98.75 15 LEU B C 1
ATOM 3132 O O . LEU B 1 15 ? -15.875 -19.125 -14.484 1 98.75 15 LEU B O 1
ATOM 3136 N N . VAL B 1 16 ? -15.891 -18.828 -16.719 1 98.69 16 VAL B N 1
ATOM 3137 C CA . VAL B 1 16 ? -15.234 -17.531 -16.625 1 98.69 16 VAL B CA 1
ATOM 3138 C C . VAL B 1 16 ? -16.219 -16.5 -16.078 1 98.69 16 VAL B C 1
ATOM 3140 O O . VAL B 1 16 ? -15.805 -15.438 -15.602 1 98.69 16 VAL B O 1
ATOM 3143 N N . ALA B 1 17 ? -17.484 -16.781 -16.125 1 98.62 17 ALA B N 1
ATOM 3144 C CA . ALA B 1 17 ? -18.5 -15.852 -15.625 1 98.62 17 ALA B CA 1
ATOM 3145 C C . ALA B 1 17 ? -18.453 -15.75 -14.109 1 98.62 17 ALA B C 1
ATOM 3147 O O . ALA B 1 17 ? -18.953 -14.773 -13.523 1 98.62 17 ALA B O 1
ATOM 3148 N N . PHE B 1 18 ? -17.891 -16.781 -13.383 1 98.56 18 PHE B N 1
ATOM 3149 C CA . PHE B 1 18 ? -17.656 -16.719 -11.945 1 98.56 18 PHE B CA 1
ATOM 3150 C C . PHE B 1 18 ? -16.375 -15.945 -11.648 1 98.56 18 PHE B C 1
ATOM 3152 O O . PHE B 1 18 ? -15.289 -16.344 -12.086 1 98.56 18 PHE B O 1
ATOM 3159 N N . ASP B 1 19 ? -16.469 -14.844 -10.977 1 98.44 19 ASP B N 1
ATOM 3160 C CA . ASP B 1 19 ? -15.266 -14.156 -10.516 1 98.44 19 ASP B CA 1
ATOM 3161 C C . ASP B 1 19 ? -14.625 -14.891 -9.344 1 98.44 19 ASP B C 1
ATOM 3163 O O . ASP B 1 19 ? -14.867 -14.555 -8.18 1 98.44 19 ASP B O 1
ATOM 3167 N N . THR B 1 20 ? -13.781 -15.836 -9.711 1 98.62 20 THR B N 1
ATOM 3168 C CA . THR B 1 20 ? -13.094 -16.609 -8.688 1 98.62 20 THR B CA 1
ATOM 3169 C C . THR B 1 20 ? -11.695 -16.078 -8.445 1 98.62 20 THR B C 1
ATOM 3171 O O . THR B 1 20 ? -10.75 -16.844 -8.242 1 98.62 20 THR B O 1
ATOM 3174 N N . THR B 1 21 ? -11.539 -14.719 -8.586 1 98.38 21 THR B N 1
ATOM 3175 C CA . THR B 1 21 ? -10.289 -14.164 -8.094 1 98.38 21 THR B CA 1
ATOM 3176 C C . THR B 1 21 ? -9.93 -14.758 -6.734 1 98.38 21 THR B C 1
ATOM 3178 O O . THR B 1 21 ? -10.797 -14.945 -5.883 1 98.38 21 THR B O 1
ATOM 3181 N N . SER B 1 22 ? -8.68 -15.008 -6.504 1 97.31 22 SER B N 1
ATOM 3182 C CA . SER B 1 22 ? -8.25 -15.773 -5.34 1 97.31 22 SER B CA 1
ATOM 3183 C C . SER B 1 22 ? -8.797 -15.172 -4.051 1 97.31 22 SER B C 1
ATOM 3185 O O . SER B 1 22 ? -9 -15.891 -3.064 1 97.31 22 SER B O 1
ATOM 3187 N N . ARG B 1 23 ? -9.016 -13.883 -4.016 1 96.19 23 ARG B N 1
ATOM 3188 C CA . ARG B 1 23 ? -9.562 -13.258 -2.818 1 96.19 23 ARG B CA 1
ATOM 3189 C C . ARG B 1 23 ? -11.031 -13.641 -2.627 1 96.19 23 ARG B C 1
ATOM 3191 O O . ARG B 1 23 ? -11.586 -13.469 -1.538 1 96.19 23 ARG B O 1
ATOM 3198 N N . ASN B 1 24 ? -11.672 -14.148 -3.672 1 97.88 24 ASN B N 1
ATOM 3199 C CA . ASN B 1 24 ? -13.086 -14.508 -3.633 1 97.88 24 ASN B CA 1
ATOM 3200 C C . ASN B 1 24 ? -13.281 -16.016 -3.467 1 97.88 24 ASN B C 1
ATOM 3202 O O . ASN B 1 24 ? -12.344 -16.781 -3.65 1 97.88 24 ASN B O 1
ATOM 3206 N N . SER B 1 25 ? -14.523 -16.406 -3.102 1 98.5 25 SER B N 1
ATOM 3207 C CA . SER B 1 25 ? -14.898 -17.812 -3.02 1 98.5 25 SER B CA 1
ATOM 3208 C C . SER B 1 25 ? -15 -18.438 -4.406 1 98.5 25 SER B C 1
ATOM 3210 O O . SER B 1 25 ? -15.406 -17.781 -5.363 1 98.5 25 SER B O 1
ATOM 3212 N N . ASN B 1 26 ? -14.594 -19.719 -4.492 1 98.69 26 ASN B N 1
ATOM 3213 C CA . ASN B 1 26 ? -14.805 -20.438 -5.742 1 98.69 26 ASN B CA 1
ATOM 3214 C C . ASN B 1 26 ? -15.977 -21.422 -5.637 1 98.69 26 ASN B C 1
ATOM 3216 O O . ASN B 1 26 ? -16.172 -22.25 -6.516 1 98.69 26 ASN B O 1
ATOM 3220 N N . LEU B 1 27 ? -16.766 -21.375 -4.621 1 98.75 27 LEU B N 1
ATOM 3221 C CA . LEU B 1 27 ? -17.75 -22.391 -4.297 1 98.75 27 LEU B CA 1
ATOM 3222 C C . LEU B 1 27 ? -18.844 -22.453 -5.355 1 98.75 27 LEU B C 1
ATOM 3224 O O . LEU B 1 27 ? -19.344 -23.531 -5.688 1 98.75 27 LEU B O 1
ATOM 3228 N N . GLU B 1 28 ? -19.281 -21.297 -5.844 1 98.62 28 GLU B N 1
ATOM 3229 C CA . GLU B 1 28 ? -20.328 -21.328 -6.863 1 98.62 28 GLU B CA 1
ATOM 3230 C C . GLU B 1 28 ? -19.875 -22.078 -8.102 1 98.62 28 GLU B C 1
ATOM 3232 O O . GLU B 1 28 ? -20.641 -22.859 -8.68 1 98.62 28 GLU B O 1
ATOM 3237 N N . LEU B 1 29 ? -18.641 -21.828 -8.508 1 98.75 29 LEU B N 1
ATOM 3238 C CA . LEU B 1 29 ? -18.078 -22.562 -9.633 1 98.75 29 LEU B CA 1
ATOM 3239 C C . LEU B 1 29 ? -18 -24.047 -9.328 1 98.75 29 LEU B C 1
ATOM 3241 O O . LEU B 1 29 ? -18.438 -24.875 -10.133 1 98.75 29 LEU B O 1
ATOM 3245 N N . ILE B 1 30 ? -17.516 -24.406 -8.195 1 98.81 30 ILE B N 1
ATOM 3246 C CA . ILE B 1 30 ? -17.297 -25.781 -7.789 1 98.81 30 ILE B CA 1
ATOM 3247 C C . ILE B 1 30 ? -18.625 -26.531 -7.707 1 98.81 30 ILE B C 1
ATOM 3249 O O . ILE B 1 30 ? -18.734 -27.656 -8.18 1 98.81 30 ILE B O 1
ATOM 3253 N N . THR B 1 31 ? -19.641 -25.891 -7.137 1 98.38 31 THR B N 1
ATOM 3254 C CA . THR B 1 31 ? -20.938 -26.547 -6.984 1 98.38 31 THR B CA 1
ATOM 3255 C C . THR B 1 31 ? -21.609 -26.734 -8.336 1 98.38 31 THR B C 1
ATOM 3257 O O . THR B 1 31 ? -22.312 -27.719 -8.562 1 98.38 31 THR B O 1
ATOM 3260 N N . THR B 1 32 ? -21.422 -25.766 -9.195 1 98.44 32 THR B N 1
ATOM 3261 C CA . THR B 1 32 ? -21.953 -25.906 -10.547 1 98.44 32 THR B CA 1
ATOM 3262 C C . THR B 1 32 ? -21.344 -27.109 -11.25 1 98.44 32 THR B C 1
ATOM 3264 O O . THR B 1 32 ? -22.062 -27.906 -11.875 1 98.44 32 THR B O 1
ATOM 3267 N N . VAL B 1 33 ? -20.047 -27.266 -11.133 1 98.5 33 VAL B N 1
ATOM 3268 C CA . VAL B 1 33 ? -19.344 -28.391 -11.742 1 98.5 33 VAL B CA 1
ATOM 3269 C C . VAL B 1 33 ? -19.797 -29.688 -11.078 1 98.5 33 VAL B C 1
ATOM 3271 O O . VAL B 1 33 ? -20.125 -30.656 -11.766 1 98.5 33 VAL B O 1
ATOM 3274 N N . ARG B 1 34 ? -19.797 -29.703 -9.766 1 98.56 34 ARG B N 1
ATOM 3275 C CA . ARG B 1 34 ? -20.219 -30.875 -9.016 1 98.56 34 ARG B CA 1
ATOM 3276 C C . ARG B 1 34 ? -21.609 -31.328 -9.438 1 98.56 34 ARG B C 1
ATOM 3278 O O . ARG B 1 34 ? -21.828 -32.531 -9.688 1 98.56 34 ARG B O 1
ATOM 3285 N N . ASP B 1 35 ? -22.547 -30.391 -9.477 1 98.06 35 ASP B N 1
ATOM 3286 C CA . ASP B 1 35 ? -23.938 -30.719 -9.797 1 98.06 35 ASP B CA 1
ATOM 3287 C C . ASP B 1 35 ? -24.062 -31.25 -11.219 1 98.06 35 ASP B C 1
ATOM 3289 O O . ASP B 1 35 ? -24.844 -32.188 -11.469 1 98.06 35 ASP B O 1
ATOM 3293 N N . SER B 1 36 ? -23.344 -30.625 -12.125 1 97.69 36 SER B N 1
ATOM 3294 C CA . SER B 1 36 ? -23.359 -31.125 -13.492 1 97.69 36 SER B CA 1
ATOM 3295 C C . SER B 1 36 ? -22.828 -32.562 -13.562 1 97.69 36 SER B C 1
ATOM 3297 O O . SER B 1 36 ? -23.406 -33.406 -14.25 1 97.69 36 SER B O 1
ATOM 3299 N N . LEU B 1 37 ? -21.719 -32.875 -12.898 1 97.94 37 LEU B N 1
ATOM 3300 C CA . LEU B 1 37 ? -21.141 -34.219 -12.867 1 97.94 37 LEU B CA 1
ATOM 3301 C C . LEU B 1 37 ? -22.109 -35.219 -12.227 1 97.94 37 LEU B C 1
ATOM 3303 O O . LEU B 1 37 ? -22.297 -36.312 -12.742 1 97.94 37 LEU B O 1
ATOM 3307 N N . GLN B 1 38 ? -22.75 -34.781 -11.188 1 97.38 38 GLN B N 1
ATOM 3308 C CA . GLN B 1 38 ? -23.703 -35.625 -10.492 1 97.38 38 GLN B CA 1
ATOM 3309 C C . GLN B 1 38 ? -24.875 -35.969 -11.398 1 97.38 38 GLN B C 1
ATOM 3311 O O . GLN B 1 38 ? -25.344 -37.125 -11.391 1 97.38 38 GLN B O 1
ATOM 3316 N N . GLN B 1 39 ? -25.375 -35.062 -12.094 1 96.69 39 GLN B N 1
ATOM 3317 C CA . GLN B 1 39 ? -26.484 -35.281 -13.023 1 96.69 39 GLN B CA 1
ATOM 3318 C C . GLN B 1 39 ? -26.109 -36.344 -14.07 1 96.69 39 GLN B C 1
ATOM 3320 O O . GLN B 1 39 ? -26.984 -37 -14.609 1 96.69 39 GLN B O 1
ATOM 3325 N N . GLN B 1 40 ? -24.828 -36.438 -14.305 1 96.25 40 GLN B N 1
ATOM 3326 C CA . GLN B 1 40 ? -24.344 -37.406 -15.297 1 96.25 40 GLN B CA 1
ATOM 3327 C C . GLN B 1 40 ? -23.938 -38.719 -14.633 1 96.25 40 GLN B C 1
ATOM 3329 O O . GLN B 1 40 ? -23.422 -39.594 -15.289 1 96.25 40 GLN B O 1
ATOM 3334 N N . GLY B 1 41 ? -24.062 -38.781 -13.32 1 95.88 41 GLY B N 1
ATOM 3335 C CA . GLY B 1 41 ? -23.781 -40 -12.586 1 95.88 41 GLY B CA 1
ATOM 3336 C C . GLY B 1 41 ? -22.328 -40.094 -12.117 1 95.88 41 GLY B C 1
ATOM 3337 O O . GLY B 1 41 ? -21.859 -41.156 -11.781 1 95.88 41 GLY B O 1
ATOM 3338 N N . VAL B 1 42 ? -21.609 -39.094 -12.18 1 97.06 42 VAL B N 1
ATOM 3339 C CA . VAL B 1 42 ? -20.219 -39.062 -11.758 1 97.06 42 VAL B CA 1
ATOM 3340 C C . VAL B 1 42 ? -20.109 -38.594 -10.312 1 97.06 42 VAL B C 1
ATOM 3342 O O . VAL B 1 42 ? -20.531 -37.469 -9.992 1 97.06 42 VAL B O 1
ATOM 3345 N N . ALA B 1 43 ? -19.547 -39.406 -9.469 1 95.38 43 ALA B N 1
ATOM 3346 C CA . ALA B 1 43 ? -19.359 -39.062 -8.055 1 95.38 43 ALA B CA 1
ATOM 3347 C C . ALA B 1 43 ? -18.156 -38.125 -7.871 1 95.38 43 ALA B C 1
ATOM 3349 O O . ALA B 1 43 ? -17.141 -38.281 -8.547 1 95.38 43 ALA B O 1
ATOM 3350 N N . SER B 1 44 ? -18.312 -37.188 -6.973 1 97.88 44 SER B N 1
ATOM 3351 C CA . SER B 1 44 ? -17.219 -36.281 -6.609 1 97.88 44 SER B CA 1
ATOM 3352 C C . SER B 1 44 ? -17.219 -36 -5.109 1 97.88 44 SER B C 1
ATOM 3354 O O . SER B 1 44 ? -18.219 -36.25 -4.426 1 97.88 44 SER B O 1
ATOM 3356 N N . TRP B 1 45 ? -16.078 -35.656 -4.59 1 98.12 45 TRP B N 1
ATOM 3357 C CA . TRP B 1 45 ? -15.969 -35.125 -3.23 1 98.12 45 TRP B CA 1
ATOM 3358 C C . TRP B 1 45 ? -15.219 -33.812 -3.211 1 98.12 45 TRP B C 1
ATOM 3360 O O . TRP B 1 45 ? -14.492 -33.469 -4.148 1 98.12 45 TRP B O 1
ATOM 3370 N N . LEU B 1 46 ? -15.547 -33.031 -2.164 1 98.56 46 LEU B N 1
ATOM 3371 C CA . LEU B 1 46 ? -14.969 -31.688 -2.01 1 98.56 46 LEU B CA 1
ATOM 3372 C C . LEU B 1 46 ? -14.016 -31.656 -0.822 1 98.56 46 LEU B C 1
ATOM 3374 O O . LEU B 1 46 ? -14.281 -32.25 0.219 1 98.56 46 LEU B O 1
ATOM 3378 N N . ALA B 1 47 ? -12.867 -31.078 -0.947 1 98.5 47 ALA B N 1
ATOM 3379 C CA . ALA B 1 47 ? -11.961 -30.719 0.143 1 98.5 47 ALA B CA 1
ATOM 3380 C C . ALA B 1 47 ? -11.938 -29.203 0.36 1 98.5 47 ALA B C 1
ATOM 3382 O O . ALA B 1 47 ? -11.422 -28.453 -0.476 1 98.5 47 ALA B O 1
ATOM 3383 N N . HIS B 1 48 ? -12.43 -28.75 1.487 1 98.44 48 HIS B N 1
ATOM 3384 C CA . HIS B 1 48 ? -12.625 -27.328 1.756 1 98.44 48 HIS B CA 1
ATOM 3385 C C . HIS B 1 48 ? -11.414 -26.734 2.461 1 98.44 48 HIS B C 1
ATOM 3387 O O . HIS B 1 48 ? -10.633 -27.453 3.09 1 98.44 48 HIS B O 1
ATOM 3393 N N . ASN B 1 49 ? -11.266 -25.438 2.271 1 97.75 49 ASN B N 1
ATOM 3394 C CA . ASN B 1 49 ? -10.367 -24.734 3.174 1 97.75 49 ASN B CA 1
ATOM 3395 C C . ASN B 1 49 ? -10.914 -24.688 4.598 1 97.75 49 ASN B C 1
ATOM 3397 O O . ASN B 1 49 ? -12.055 -25.109 4.84 1 97.75 49 ASN B O 1
ATOM 3401 N N . LYS B 1 50 ? -10.109 -24.188 5.551 1 96.19 50 LYS B N 1
ATOM 3402 C CA . LYS B 1 50 ? -10.477 -24.203 6.965 1 96.19 50 LYS B CA 1
ATOM 3403 C C . LYS B 1 50 ? -11.781 -23.453 7.203 1 96.19 50 LYS B C 1
ATOM 3405 O O . LYS B 1 50 ? -12.641 -23.922 7.953 1 96.19 50 LYS B O 1
ATOM 3410 N N . ASP B 1 51 ? -11.984 -22.359 6.492 1 97 51 ASP B N 1
ATOM 3411 C CA . ASP B 1 51 ? -13.141 -21.484 6.711 1 97 51 ASP B CA 1
ATOM 3412 C C . ASP B 1 51 ? -14.336 -21.938 5.887 1 97 51 ASP B C 1
ATOM 3414 O O . ASP B 1 51 ? -15.422 -21.375 5.992 1 97 51 ASP B O 1
ATOM 3418 N N . LYS B 1 52 ? -14.172 -22.906 5.035 1 98.06 52 LYS B N 1
ATOM 3419 C CA . LYS B 1 52 ? -15.219 -23.5 4.211 1 98.06 52 LYS B CA 1
ATOM 3420 C C . LYS B 1 52 ? -15.797 -22.484 3.23 1 98.06 52 LYS B C 1
ATOM 3422 O O . LYS B 1 52 ? -17 -22.5 2.957 1 98.06 52 LYS B O 1
ATOM 3427 N N . THR B 1 53 ? -14.93 -21.578 2.805 1 98.19 53 THR B N 1
ATOM 3428 C CA . THR B 1 53 ? -15.344 -20.594 1.822 1 98.19 53 THR B CA 1
ATOM 3429 C C . THR B 1 53 ? -14.844 -20.969 0.43 1 98.19 53 THR B C 1
ATOM 3431 O O . THR B 1 53 ? -15.234 -20.344 -0.562 1 98.19 53 THR B O 1
ATOM 3434 N N . LYS B 1 54 ? -14 -21.953 0.313 1 98.56 54 LYS B N 1
ATOM 3435 C CA . LYS B 1 54 ? -13.438 -22.469 -0.933 1 98.56 54 LYS B CA 1
ATOM 3436 C C . LYS B 1 54 ? -13.352 -23.984 -0.917 1 98.56 54 LYS B C 1
ATOM 3438 O O . LYS B 1 54 ? -13.344 -24.594 0.152 1 98.56 54 LYS B O 1
ATOM 3443 N N . ALA B 1 55 ? -13.258 -24.547 -2.076 1 98.81 55 ALA B N 1
ATOM 3444 C CA . ALA B 1 55 ? -13.172 -26.016 -2.104 1 98.81 55 ALA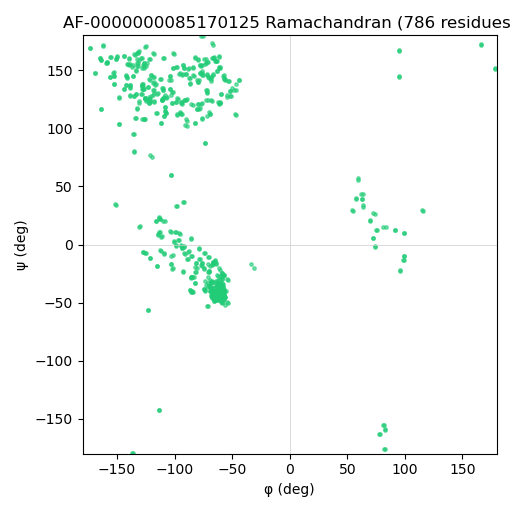 B CA 1
ATOM 3445 C C . ALA B 1 55 ? -12.422 -26.5 -3.342 1 98.81 55 ALA B C 1
ATOM 3447 O O . ALA B 1 55 ? -12.484 -25.859 -4.398 1 98.81 55 ALA B O 1
ATOM 3448 N N . ASN B 1 56 ? -11.695 -27.562 -3.125 1 98.81 56 ASN B N 1
ATOM 3449 C CA . ASN B 1 56 ? -11.266 -28.422 -4.227 1 98.81 56 ASN B CA 1
ATOM 3450 C C . ASN B 1 56 ? -12.336 -29.438 -4.609 1 98.81 56 ASN B C 1
ATOM 3452 O O . ASN B 1 56 ? -13.188 -29.797 -3.787 1 98.81 56 ASN B O 1
ATOM 3456 N N . LEU B 1 57 ? -12.352 -29.859 -5.855 1 98.88 57 LEU B N 1
ATOM 3457 C CA . LEU B 1 57 ? -13.227 -30.922 -6.324 1 98.88 57 LEU B CA 1
ATOM 3458 C C . LEU B 1 57 ? -12.414 -32.094 -6.91 1 98.88 57 LEU B C 1
ATOM 3460 O O . LEU B 1 57 ? -11.484 -31.859 -7.688 1 98.88 57 LEU B O 1
ATOM 3464 N N . PHE B 1 58 ? -12.641 -33.25 -6.48 1 98.81 58 PHE B N 1
ATOM 3465 C CA . PHE B 1 58 ? -12.094 -34.469 -7.059 1 98.81 58 PHE B CA 1
ATOM 3466 C C . PHE B 1 58 ? -13.211 -35.406 -7.496 1 98.81 58 PHE B C 1
ATOM 3468 O O . PHE B 1 58 ? -14.078 -35.781 -6.695 1 98.81 58 PHE B O 1
ATOM 3475 N N . ALA B 1 59 ? -13.25 -35.812 -8.727 1 98.75 59 ALA B N 1
ATOM 3476 C CA . ALA B 1 59 ? -14.266 -36.688 -9.297 1 98.75 59 ALA B CA 1
ATOM 3477 C C . ALA B 1 59 ? -13.625 -37.875 -10.023 1 98.75 59 ALA B C 1
ATOM 3479 O O . ALA B 1 59 ? -12.516 -37.75 -10.555 1 98.75 59 ALA B O 1
ATOM 3480 N N . THR B 1 60 ? -14.312 -38.938 -10.062 1 98.25 60 THR B N 1
ATOM 3481 C CA . THR B 1 60 ? -13.789 -40.156 -10.695 1 98.25 60 THR B CA 1
ATOM 3482 C C . THR B 1 60 ? -14.812 -40.75 -11.656 1 98.25 60 THR B C 1
ATOM 3484 O O . THR B 1 60 ? -15.969 -40.969 -11.289 1 98.25 60 THR B O 1
ATOM 3487 N N . LEU B 1 61 ? -14.422 -40.875 -12.875 1 97.88 61 LEU B N 1
ATOM 3488 C CA . LEU B 1 61 ? -15.102 -41.719 -13.844 1 97.88 61 LEU B CA 1
ATOM 3489 C C . LEU B 1 61 ? -14.531 -43.156 -13.812 1 97.88 61 LEU B C 1
ATOM 3491 O O . LEU B 1 61 ? -13.477 -43.406 -14.398 1 97.88 61 LEU B O 1
ATOM 3495 N N . PRO B 1 62 ? -15.203 -44.062 -13.195 1 96.88 62 PRO B N 1
ATOM 3496 C CA . PRO B 1 62 ? -14.641 -45.406 -12.992 1 96.88 62 PRO B CA 1
ATOM 3497 C C . PRO B 1 62 ? -14.414 -46.156 -14.297 1 96.88 62 PRO B C 1
ATOM 3499 O O . PRO B 1 62 ? -15 -45.812 -15.328 1 96.88 62 PRO B O 1
ATOM 3502 N N . ALA B 1 63 ? -13.492 -47.156 -14.234 1 96.25 63 ALA B N 1
ATOM 3503 C CA . ALA B 1 63 ? -13.391 -48.125 -15.344 1 96.25 63 ALA B CA 1
ATOM 3504 C C . ALA B 1 63 ? -14.719 -48.812 -15.578 1 96.25 63 ALA B C 1
ATOM 3506 O O . ALA B 1 63 ? -15.469 -49.094 -14.633 1 96.25 63 ALA B O 1
ATOM 3507 N N . THR B 1 64 ? -15.023 -49.125 -16.859 1 95.06 64 THR B N 1
ATOM 3508 C CA . THR B 1 64 ? -16.297 -49.781 -17.156 1 95.06 64 THR B CA 1
ATOM 3509 C C . THR B 1 64 ? -16.078 -51.062 -17.938 1 95.06 64 THR B C 1
ATOM 3511 O O . THR B 1 64 ? -17.016 -51.812 -18.172 1 95.06 64 THR B O 1
ATOM 3514 N N . ALA B 1 65 ? -14.812 -51.25 -18.328 1 94.25 65 ALA B N 1
ATOM 3515 C CA . ALA B 1 65 ? -14.5 -52.438 -19.141 1 94.25 65 ALA B CA 1
ATOM 3516 C C . ALA B 1 65 ? -13.227 -53.125 -18.641 1 94.25 65 ALA B C 1
ATOM 3518 O O . ALA B 1 65 ? -12.469 -52.531 -17.875 1 94.25 65 ALA B O 1
ATOM 3519 N N . GLY B 1 66 ? -13.086 -54.344 -19.094 1 90.44 66 GLY B N 1
ATOM 3520 C CA . GLY B 1 66 ? -11.891 -55.094 -18.75 1 90.44 66 GLY B CA 1
ATOM 3521 C C . GLY B 1 66 ? -11.969 -55.75 -17.375 1 90.44 66 GLY B C 1
ATOM 3522 O O . GLY B 1 66 ? -13.031 -55.75 -16.75 1 90.44 66 GLY B O 1
ATOM 3523 N N . PRO B 1 67 ? -10.945 -56.375 -16.922 1 90.62 67 PRO B N 1
ATOM 3524 C CA . PRO B 1 67 ? -10.93 -57.125 -15.664 1 90.62 67 PRO B CA 1
ATOM 3525 C C . PRO B 1 67 ? -11.133 -56.219 -14.453 1 90.62 67 PRO B C 1
ATOM 3527 O O . PRO B 1 67 ? -11.492 -56.719 -13.375 1 90.62 67 PRO B O 1
ATOM 3530 N N . HIS B 1 68 ? -11.016 -54.969 -14.656 1 89.5 68 HIS B N 1
ATOM 3531 C CA . HIS B 1 68 ? -11.125 -54.062 -13.523 1 89.5 68 HIS B CA 1
ATOM 3532 C C . HIS B 1 68 ? -12.367 -53.188 -13.641 1 89.5 68 HIS B C 1
ATOM 3534 O O . HIS B 1 68 ? -12.391 -52.062 -13.117 1 89.5 68 HIS B O 1
ATOM 3540 N N . ALA B 1 69 ? -13.273 -53.625 -14.352 1 92.62 69 ALA B N 1
ATOM 3541 C CA . ALA B 1 69 ? -14.523 -52.875 -14.461 1 92.62 69 ALA B CA 1
ATOM 3542 C C . ALA B 1 69 ? -15.07 -52.531 -13.086 1 92.62 69 ALA B C 1
ATOM 3544 O O . ALA B 1 69 ? -15.117 -53.375 -12.188 1 92.62 69 ALA B O 1
ATOM 3545 N N . GLY B 1 70 ? -15.352 -51.219 -12.93 1 93.31 70 GLY B N 1
ATOM 3546 C CA . GLY B 1 70 ? -15.852 -50.719 -11.656 1 93.31 70 GLY B CA 1
ATOM 3547 C C . GLY B 1 70 ? -14.773 -50.094 -10.789 1 93.31 70 GLY B C 1
ATOM 3548 O O . GLY B 1 70 ? -15.07 -49.406 -9.828 1 93.31 70 GLY B O 1
ATOM 3549 N N . SER B 1 71 ? -13.594 -50.344 -11.195 1 94.81 71 SER B N 1
ATOM 3550 C CA . SER B 1 71 ? -12.469 -49.875 -10.391 1 94.81 71 SER B CA 1
ATOM 3551 C C . SER B 1 71 ? -12.328 -48.344 -10.484 1 94.81 71 SER B C 1
ATOM 3553 O O . SER B 1 71 ? -12.586 -47.75 -11.531 1 94.81 71 SER B O 1
ATOM 3555 N N . THR B 1 72 ? -11.906 -47.812 -9.367 1 95.25 72 THR B N 1
ATOM 3556 C CA . THR B 1 72 ? -11.57 -46.375 -9.305 1 95.25 72 THR B CA 1
ATOM 3557 C C . THR B 1 72 ? -10.07 -46.188 -9.133 1 95.25 72 THR B C 1
ATOM 3559 O O . THR B 1 72 ? -9.602 -45.062 -8.891 1 95.25 72 THR B O 1
ATOM 3562 N N . GLU B 1 73 ? -9.336 -47.281 -9.219 1 94.06 73 GLU B N 1
ATOM 3563 C CA . GLU B 1 73 ? -7.891 -47.25 -9.008 1 94.06 73 GLU B CA 1
ATOM 3564 C C . GLU B 1 73 ? -7.148 -47.125 -10.336 1 94.06 73 GLU B C 1
ATOM 3566 O O . GLU B 1 73 ? -7.602 -47.656 -11.352 1 94.06 73 GLU B O 1
ATOM 3571 N N . GLY B 1 74 ? -6.02 -46.438 -10.203 1 95.25 74 GLY B N 1
ATOM 3572 C CA . GLY B 1 74 ? -5.242 -46.219 -11.414 1 95.25 74 GLY B CA 1
ATOM 3573 C C . GLY B 1 74 ? -5.762 -45.062 -12.25 1 95.25 74 GLY B C 1
ATOM 3574 O O . GLY B 1 74 ? -6.25 -44.062 -11.703 1 95.25 74 GLY B O 1
ATOM 3575 N N . GLY B 1 75 ? -5.477 -45.094 -13.57 1 95.88 75 GLY B N 1
ATOM 3576 C CA . GLY B 1 75 ? -5.98 -44.094 -14.5 1 95.88 75 GLY B CA 1
ATOM 3577 C C . GLY B 1 75 ? -5.215 -42.781 -14.438 1 95.88 75 GLY B C 1
ATOM 3578 O O . GLY B 1 75 ? -4.07 -42.75 -13.977 1 95.88 75 GLY B O 1
ATOM 3579 N N . ILE B 1 76 ? -5.875 -41.781 -14.992 1 97.44 76 ILE B N 1
ATOM 3580 C CA . ILE B 1 76 ? -5.195 -40.531 -15.211 1 97.44 76 ILE B CA 1
ATOM 3581 C C . ILE B 1 76 ? -6.012 -39.375 -14.594 1 97.44 76 ILE B C 1
ATOM 3583 O O . ILE B 1 76 ? -7.238 -39.344 -14.711 1 97.44 76 ILE B O 1
ATOM 3587 N N . VAL B 1 77 ? -5.273 -38.5 -13.867 1 98.56 77 VAL B N 1
ATOM 3588 C CA . VAL B 1 77 ? -5.879 -37.281 -13.312 1 98.56 77 VAL B CA 1
ATOM 3589 C C . VAL B 1 77 ? -5.73 -36.125 -14.297 1 98.56 77 VAL B C 1
ATOM 3591 O O . VAL B 1 77 ? -4.637 -35.906 -14.82 1 98.56 77 VAL B O 1
ATOM 3594 N N . LEU B 1 78 ? -6.801 -35.531 -14.648 1 98.75 78 LEU B N 1
ATOM 3595 C CA . LEU B 1 78 ? -6.805 -34.219 -15.312 1 98.75 78 LEU B CA 1
ATOM 3596 C C . LEU B 1 78 ? -6.992 -33.094 -14.305 1 98.75 78 LEU B C 1
ATOM 3598 O O . LEU B 1 78 ? -8.062 -32.969 -13.695 1 98.75 78 LEU B O 1
ATOM 3602 N N . SER B 1 79 ? -5.938 -32.25 -14.156 1 98.81 79 SER B N 1
ATOM 3603 C CA . SER B 1 79 ? -5.941 -31.297 -13.062 1 98.81 79 SER B CA 1
ATOM 3604 C C . SER B 1 79 ? -5.895 -29.859 -13.594 1 98.81 79 SER B C 1
ATOM 3606 O O . SER B 1 79 ? -5.227 -29.578 -14.586 1 98.81 79 SER B O 1
ATOM 3608 N N . GLY B 1 80 ? -6.586 -28.953 -12.914 1 98.69 80 GLY B N 1
ATOM 3609 C CA . GLY B 1 80 ? -6.562 -27.516 -13.148 1 98.69 80 GLY B CA 1
ATOM 3610 C C . GLY B 1 80 ? -7.02 -26.703 -11.953 1 98.69 80 GLY B C 1
ATOM 3611 O O . GLY B 1 80 ? -7.711 -27.219 -11.078 1 98.69 80 GLY B O 1
ATOM 3612 N N . HIS B 1 81 ? -6.598 -25.469 -11.867 1 98.81 81 HIS B N 1
ATOM 3613 C CA . HIS B 1 81 ? -7.059 -24.594 -10.789 1 98.81 81 HIS B CA 1
ATOM 3614 C C . HIS B 1 81 ? -8.195 -23.688 -11.25 1 98.81 81 HIS B C 1
ATOM 3616 O O . HIS B 1 81 ? -8.273 -23.344 -12.43 1 98.81 81 HIS B O 1
ATOM 3622 N N . THR B 1 82 ? -9.016 -23.312 -10.25 1 98.81 82 THR B N 1
ATOM 3623 C CA . THR B 1 82 ? -10.258 -22.641 -10.617 1 98.81 82 THR B CA 1
ATOM 3624 C C . THR B 1 82 ? -10.148 -21.141 -10.375 1 98.81 82 THR B C 1
ATOM 3626 O O . THR B 1 82 ? -10.992 -20.359 -10.836 1 98.81 82 THR B O 1
ATOM 3629 N N . ASP B 1 83 ? -9.133 -20.719 -9.57 1 98.69 83 ASP B N 1
ATOM 3630 C CA . ASP B 1 83 ? -8.984 -19.297 -9.273 1 98.69 83 ASP B CA 1
ATOM 3631 C C . ASP B 1 83 ? -8.25 -18.578 -10.391 1 98.69 83 ASP B C 1
ATOM 3633 O O . ASP B 1 83 ? -7.672 -19.219 -11.281 1 98.69 83 ASP B O 1
ATOM 3637 N N . VAL B 1 84 ? -8.43 -17.219 -10.375 1 98.44 84 VAL B N 1
ATOM 3638 C CA . VAL B 1 84 ? -7.762 -16.359 -11.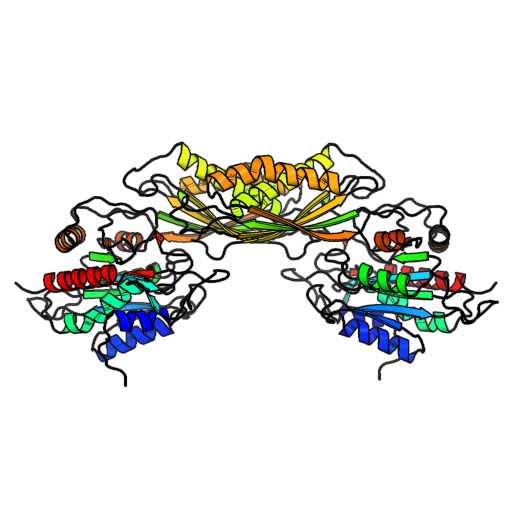344 1 98.44 84 VAL B CA 1
ATOM 3639 C C . VAL B 1 84 ? -7.121 -15.18 -10.625 1 98.44 84 VAL B C 1
ATOM 3641 O O . VAL B 1 84 ? -7.383 -14.945 -9.445 1 98.44 84 VAL B O 1
ATOM 3644 N N . VAL B 1 85 ? -6.234 -14.477 -11.258 1 97.69 85 VAL B N 1
ATOM 3645 C CA . VAL B 1 85 ? -5.613 -13.281 -10.695 1 97.69 85 VAL B CA 1
ATOM 3646 C C . VAL B 1 85 ? -6.559 -12.094 -10.844 1 97.69 85 VAL B C 1
ATOM 3648 O O . VAL B 1 85 ? -7.465 -12.109 -11.68 1 97.69 85 VAL B O 1
ATOM 3651 N N . PRO B 1 86 ? -6.352 -11.062 -10.039 1 97.56 86 PRO B N 1
ATOM 3652 C CA . PRO B 1 86 ? -7.238 -9.898 -10.086 1 97.56 86 PRO B CA 1
ATOM 3653 C C . PRO B 1 86 ? -7.145 -9.133 -11.398 1 97.56 86 PRO B C 1
ATOM 3655 O O . PRO B 1 86 ? -6.188 -9.312 -12.156 1 97.56 86 PRO B O 1
ATOM 3658 N N . VAL B 1 87 ? -8.227 -8.32 -11.617 1 96.75 87 VAL B N 1
ATOM 3659 C CA . VAL B 1 87 ? -8.258 -7.453 -12.789 1 96.75 87 VAL B CA 1
ATOM 3660 C C . VAL B 1 87 ? -8.195 -5.992 -12.352 1 96.75 87 VAL B C 1
ATOM 3662 O O . VAL B 1 87 ? -8.375 -5.082 -13.164 1 96.75 87 VAL B O 1
ATOM 3665 N N . ASP B 1 88 ? -7.918 -5.793 -11.133 1 92.69 88 ASP B N 1
ATOM 3666 C CA . ASP B 1 88 ? -7.953 -4.461 -10.539 1 92.69 88 ASP B CA 1
ATOM 3667 C C . ASP B 1 88 ? -6.984 -3.518 -11.25 1 92.69 88 ASP B C 1
ATOM 3669 O O . ASP B 1 88 ? -5.82 -3.861 -11.469 1 92.69 88 ASP B O 1
ATOM 3673 N N . GLY B 1 89 ? -7.52 -2.367 -11.617 1 89.62 89 GLY B N 1
ATOM 3674 C CA . GLY B 1 89 ? -6.68 -1.32 -12.18 1 89.62 89 GLY B CA 1
ATOM 3675 C C . GLY B 1 89 ? -6.242 -1.605 -13.602 1 89.62 89 GLY B C 1
ATOM 3676 O O . GLY B 1 89 ? -5.551 -0.792 -14.219 1 89.62 89 GLY B O 1
ATOM 3677 N N . GLN B 1 90 ? -6.617 -2.707 -14.141 1 92.06 90 GLN B N 1
ATOM 3678 C CA . GLN B 1 90 ? -6.215 -3.062 -15.5 1 92.06 90 GLN B CA 1
ATOM 3679 C C . GLN B 1 90 ? -7.191 -2.492 -16.531 1 92.06 90 GLN B C 1
ATOM 3681 O O . GLN B 1 90 ? -8.398 -2.432 -16.281 1 92.06 90 GLN B O 1
ATOM 3686 N N . LYS B 1 91 ? -6.664 -2.094 -17.609 1 91.81 91 LYS B N 1
ATOM 3687 C CA . LYS B 1 91 ? -7.488 -1.609 -18.719 1 91.81 91 LYS B CA 1
ATOM 3688 C C . LYS B 1 91 ? -7.875 -2.748 -19.656 1 91.81 91 LYS B C 1
ATOM 3690 O O . LYS B 1 91 ? -7.062 -3.199 -20.469 1 91.81 91 LYS B O 1
ATOM 3695 N N . TRP B 1 92 ? -9.102 -3.154 -19.641 1 96.56 92 TRP B N 1
ATOM 3696 C CA . TRP B 1 92 ? -9.641 -4.23 -20.469 1 96.56 92 TRP B CA 1
ATOM 3697 C C . TRP B 1 92 ? -10.477 -3.674 -21.609 1 96.56 92 TRP B C 1
ATOM 3699 O O . TRP B 1 92 ? -11.188 -2.682 -21.453 1 96.56 92 TRP B O 1
ATOM 3709 N N . ASP B 1 93 ? -10.336 -4.32 -22.719 1 97.25 93 ASP B N 1
ATOM 3710 C CA . ASP B 1 93 ? -11.133 -3.934 -23.875 1 97.25 93 ASP B CA 1
ATOM 3711 C C . ASP B 1 93 ? -12.539 -4.531 -23.797 1 97.25 93 ASP B C 1
ATOM 3713 O O . ASP B 1 93 ? -13.461 -4.035 -24.453 1 97.25 93 ASP B O 1
ATOM 3717 N N . THR B 1 94 ? -12.641 -5.602 -23.062 1 97.19 94 THR B N 1
ATOM 3718 C CA . THR B 1 94 ? -13.906 -6.285 -22.844 1 97.19 94 THR B CA 1
ATOM 3719 C C . THR B 1 94 ? -14.102 -6.582 -21.359 1 97.19 94 THR B C 1
ATOM 3721 O O . THR B 1 94 ? -13.18 -6.395 -20.562 1 97.19 94 THR B O 1
ATOM 3724 N N . ASP B 1 95 ? -15.32 -6.926 -21.031 1 97.88 95 ASP B N 1
ATOM 3725 C CA . ASP B 1 95 ? -15.555 -7.332 -19.641 1 97.88 95 ASP B CA 1
ATOM 3726 C C . ASP B 1 95 ? -14.734 -8.57 -19.297 1 97.88 95 ASP B C 1
ATOM 3728 O O . ASP B 1 95 ? -14.898 -9.625 -19.906 1 97.88 95 ASP B O 1
ATOM 3732 N N . PRO B 1 96 ? -13.906 -8.453 -18.312 1 98.38 96 PRO B N 1
ATOM 3733 C CA . PRO B 1 96 ? -13 -9.555 -18 1 98.38 96 PRO B CA 1
ATOM 3734 C C . PRO B 1 96 ? -13.734 -10.836 -17.609 1 98.38 96 PRO B C 1
ATOM 3736 O O . PRO B 1 96 ? -13.172 -11.93 -17.719 1 98.38 96 PRO B O 1
ATOM 3739 N N . PHE B 1 97 ? -15 -10.805 -17.188 1 98.56 97 PHE B N 1
ATOM 3740 C CA . PHE B 1 97 ? -15.695 -11.984 -16.688 1 98.56 97 PHE B CA 1
ATOM 3741 C C . PHE B 1 97 ? -16.875 -12.344 -17.594 1 98.56 97 PHE B C 1
ATOM 3743 O O . PHE B 1 97 ? -17.828 -12.992 -17.141 1 98.56 97 PHE B O 1
ATOM 3750 N N . LYS B 1 98 ? -16.828 -11.883 -18.766 1 98.5 98 LYS B N 1
ATOM 3751 C CA . LYS B 1 98 ? -17.719 -12.281 -19.859 1 98.5 98 LYS B CA 1
ATOM 3752 C C . LYS B 1 98 ? -16.906 -12.766 -21.062 1 98.5 98 LYS B C 1
ATOM 3754 O O . LYS B 1 98 ? -16.094 -12.016 -21.609 1 98.5 98 LYS B O 1
ATOM 3759 N N . LEU B 1 99 ? -17.188 -13.945 -21.453 1 98.62 99 LEU B N 1
ATOM 3760 C CA . LEU B 1 99 ? -16.438 -14.516 -22.562 1 98.62 99 LEU B CA 1
ATOM 3761 C C . LEU B 1 99 ? -16.75 -13.773 -23.859 1 98.62 99 LEU B C 1
ATOM 3763 O O . LEU B 1 99 ? -17.922 -13.617 -24.219 1 98.62 99 LEU B O 1
ATOM 3767 N N . THR B 1 100 ? -15.75 -13.281 -24.469 1 98.62 100 THR B N 1
ATOM 3768 C CA . THR B 1 100 ? -15.914 -12.586 -25.734 1 98.62 100 THR B CA 1
ATOM 3769 C C . THR B 1 100 ? -15.078 -13.258 -26.828 1 98.62 100 THR B C 1
ATOM 3771 O O . THR B 1 100 ? -13.875 -13.469 -26.656 1 98.62 100 THR B O 1
ATOM 3774 N N . GLU B 1 101 ? -15.727 -13.625 -27.891 1 98.31 101 GLU B N 1
ATOM 3775 C CA . GLU B 1 101 ? -15.016 -14.188 -29.047 1 98.31 101 GLU B CA 1
ATOM 3776 C C . GLU B 1 101 ? -14.695 -13.109 -30.062 1 98.31 101 GLU B C 1
ATOM 3778 O O . GLU B 1 101 ? -15.578 -12.375 -30.516 1 98.31 101 GLU B O 1
ATOM 3783 N N . LYS B 1 102 ? -13.43 -12.984 -30.344 1 97.69 102 LYS B N 1
ATOM 3784 C CA . LYS B 1 102 ? -12.977 -12.008 -31.328 1 97.69 102 LYS B CA 1
ATOM 3785 C C . LYS B 1 102 ? -11.727 -12.5 -32.062 1 97.69 102 LYS B C 1
ATOM 3787 O O . LYS B 1 102 ? -10.766 -12.938 -31.422 1 97.69 102 LYS B O 1
ATOM 3792 N N . ASP B 1 103 ? -11.695 -12.547 -33.406 1 97 103 ASP B N 1
ATOM 3793 C CA . ASP B 1 103 ? -10.547 -12.844 -34.25 1 97 103 ASP B CA 1
ATOM 3794 C C . ASP B 1 103 ? -9.953 -14.211 -33.906 1 97 103 ASP B C 1
ATOM 3796 O O . ASP B 1 103 ? -8.734 -14.344 -33.75 1 97 103 ASP B O 1
ATOM 3800 N N . GLY B 1 104 ? -10.797 -15.172 -33.625 1 98 104 GLY B N 1
ATOM 3801 C CA . GLY B 1 104 ? -10.359 -16.547 -33.438 1 98 104 GLY B CA 1
ATOM 3802 C C . GLY B 1 104 ? -9.852 -16.812 -32.031 1 98 104 GLY B C 1
ATOM 3803 O O . GLY B 1 104 ? -9.188 -17.812 -31.781 1 98 104 GLY B O 1
ATOM 3804 N N . ALA B 1 105 ? -10.18 -15.875 -31.125 1 98.38 105 ALA B N 1
ATOM 3805 C CA . ALA B 1 105 ? -9.719 -16.016 -29.75 1 98.38 105 ALA B CA 1
ATOM 3806 C C . ALA B 1 105 ? -10.867 -15.781 -28.766 1 98.38 105 ALA B C 1
ATOM 3808 O O . ALA B 1 105 ? -11.859 -15.133 -29.094 1 98.38 105 ALA B O 1
ATOM 3809 N N . LEU B 1 106 ? -10.773 -16.359 -27.609 1 98.75 106 LEU B N 1
ATOM 3810 C CA . LEU B 1 106 ? -11.727 -16.219 -26.516 1 98.75 106 LEU B CA 1
ATOM 3811 C C . LEU B 1 106 ? -11.125 -15.391 -25.375 1 98.75 106 LEU B C 1
ATOM 3813 O O . LEU B 1 106 ? -10.25 -15.875 -24.656 1 98.75 106 LEU B O 1
ATOM 3817 N N . TYR B 1 107 ? -11.695 -14.188 -25.234 1 98.69 107 TYR B N 1
ATOM 3818 C CA . TYR B 1 107 ? -11.148 -13.227 -24.281 1 98.69 107 TYR B CA 1
ATOM 3819 C C . TYR B 1 107 ? -11.922 -13.266 -22.969 1 98.69 107 TYR B C 1
ATOM 3821 O O . TYR B 1 107 ? -13.148 -13.133 -22.953 1 98.69 107 TYR B O 1
ATOM 3829 N N . ALA B 1 108 ? -11.25 -13.453 -21.891 1 98.75 108 ALA B N 1
ATOM 3830 C CA . ALA B 1 108 ? -11.742 -13.367 -20.516 1 98.75 108 ALA B CA 1
ATOM 3831 C C . ALA B 1 108 ? -10.648 -13.703 -19.516 1 98.75 108 ALA B C 1
ATOM 3833 O O . ALA B 1 108 ? -9.711 -14.438 -19.828 1 98.75 108 ALA B O 1
ATOM 3834 N N . ARG B 1 109 ? -10.758 -13.125 -18.375 1 98.69 109 ARG B N 1
ATOM 3835 C CA . ARG B 1 109 ? -9.852 -13.555 -17.297 1 98.69 109 ARG B CA 1
ATOM 3836 C C . ARG B 1 109 ? -10.047 -15.031 -16.984 1 98.69 109 ARG B C 1
ATOM 3838 O O . ARG B 1 109 ? -11.164 -15.469 -16.688 1 98.69 109 ARG B O 1
ATOM 3845 N N . GLY B 1 110 ? -9.008 -15.797 -17.109 1 98.31 110 GLY B N 1
ATOM 3846 C CA . GLY B 1 110 ? -9.039 -17.219 -16.797 1 98.31 110 GLY B CA 1
ATOM 3847 C C . GLY B 1 110 ? -9.195 -18.094 -18.031 1 98.31 110 GLY B C 1
ATOM 3848 O O . GLY B 1 110 ? -9.031 -19.312 -17.953 1 98.31 110 GLY B O 1
ATOM 3849 N N . SER B 1 111 ? -9.477 -17.484 -19.172 1 98.62 111 SER B N 1
ATOM 3850 C CA . SER B 1 111 ? -9.633 -18.297 -20.375 1 98.62 111 SER B CA 1
ATOM 3851 C C . SER B 1 111 ? -8.352 -19.047 -20.703 1 98.62 111 SER B C 1
ATOM 3853 O O . SER B 1 111 ? -8.383 -20.234 -21.031 1 98.62 111 SER B O 1
ATOM 3855 N N . CYS B 1 112 ? -7.258 -18.359 -20.562 1 98.06 112 CYS B N 1
ATOM 3856 C CA . CYS B 1 112 ? -5.941 -18.922 -20.828 1 98.06 112 CYS B CA 1
ATOM 3857 C C . CYS B 1 112 ? -5.398 -19.656 -19.609 1 98.06 112 CYS B C 1
ATOM 3859 O O . CYS B 1 112 ? -4.887 -20.766 -19.734 1 98.06 112 CYS B O 1
ATOM 3861 N N . ASP B 1 113 ? -5.531 -19.219 -18.422 1 97.69 113 ASP B N 1
ATOM 3862 C CA . ASP B 1 113 ? -4.891 -19.672 -17.188 1 97.69 113 ASP B CA 1
ATOM 3863 C C . ASP B 1 113 ? -5.906 -19.781 -16.047 1 97.69 113 ASP B C 1
ATOM 3865 O O . ASP B 1 113 ? -6.098 -18.844 -15.289 1 97.69 113 ASP B O 1
ATOM 3869 N N . MET B 1 114 ? -6.676 -20.844 -15.984 1 97.75 114 MET B N 1
ATOM 3870 C CA . MET B 1 114 ? -6.57 -21.938 -16.938 1 97.75 114 MET B CA 1
ATOM 3871 C C . MET B 1 114 ? -7.91 -22.641 -17.109 1 97.75 114 MET B C 1
ATOM 3873 O O . MET B 1 114 ? -7.953 -23.875 -17.266 1 97.75 114 MET B O 1
ATOM 3877 N N . LYS B 1 115 ? -8.984 -21.875 -17.016 1 98.75 115 LYS B N 1
ATOM 3878 C CA . LYS B 1 115 ? -10.328 -22.438 -17.078 1 98.75 115 LYS B CA 1
ATOM 3879 C C . LYS B 1 115 ? -10.633 -23.016 -18.453 1 98.75 115 LYS B C 1
ATOM 3881 O O . LYS B 1 115 ? -11.57 -23.797 -18.625 1 98.75 115 LYS B O 1
ATOM 3886 N N . GLY B 1 116 ? -9.859 -22.656 -19.469 1 98.69 116 GLY B N 1
ATOM 3887 C CA . GLY B 1 116 ? -9.984 -23.297 -20.766 1 98.69 116 GLY B CA 1
ATOM 3888 C C . GLY B 1 116 ? -9.766 -24.797 -20.719 1 98.69 116 GLY B C 1
ATOM 3889 O O . GLY B 1 116 ? -10.516 -25.562 -21.312 1 98.69 116 GLY B O 1
ATOM 3890 N N . PHE B 1 117 ? -8.742 -25.234 -20.016 1 98.81 117 PHE B N 1
ATOM 3891 C CA . PHE B 1 117 ? -8.469 -26.672 -19.859 1 98.81 117 PHE B CA 1
ATOM 3892 C C . PHE B 1 117 ? -9.602 -27.359 -19.109 1 98.81 117 PHE B C 1
ATOM 3894 O O . PHE B 1 117 ? -10.055 -28.422 -19.5 1 98.81 117 PHE B O 1
ATOM 3901 N N . ILE B 1 118 ? -10.047 -26.734 -18.016 1 98.88 118 ILE B N 1
ATOM 3902 C CA . ILE B 1 118 ? -11.109 -27.297 -17.203 1 98.88 118 ILE B CA 1
ATOM 3903 C C . ILE B 1 118 ? -12.375 -27.453 -18.047 1 98.88 118 ILE B C 1
ATOM 3905 O O . ILE B 1 118 ? -13.031 -28.5 -18 1 98.88 118 ILE B O 1
ATOM 3909 N N . ALA B 1 119 ? -12.68 -26.406 -18.797 1 98.81 119 ALA B N 1
ATOM 3910 C CA . ALA B 1 119 ? -13.852 -26.438 -19.672 1 98.81 119 ALA B CA 1
ATOM 3911 C C . ALA B 1 119 ? -13.781 -27.609 -20.641 1 98.81 119 ALA B C 1
ATOM 3913 O O . ALA B 1 119 ? -14.781 -28.297 -20.875 1 98.81 119 ALA B O 1
ATOM 3914 N N . THR B 1 120 ? -12.633 -27.812 -21.219 1 98.69 120 THR B N 1
ATOM 3915 C CA . THR B 1 120 ? -12.453 -28.875 -22.188 1 98.69 120 THR B CA 1
ATOM 3916 C C . THR B 1 120 ? -12.633 -30.25 -21.531 1 98.69 120 THR B C 1
ATOM 3918 O O . THR B 1 120 ? -13.305 -31.125 -22.078 1 98.69 120 THR B O 1
ATOM 3921 N N . ALA B 1 121 ? -12.016 -30.453 -20.406 1 98.69 121 ALA B N 1
ATOM 3922 C CA . ALA B 1 121 ? -12.156 -31.703 -19.672 1 98.69 121 ALA B CA 1
ATOM 3923 C C . ALA B 1 121 ? -13.617 -32 -19.359 1 98.69 121 ALA B C 1
ATOM 3925 O O . ALA B 1 121 ? -14.094 -33.125 -19.547 1 98.69 121 ALA B O 1
ATOM 3926 N N . LEU B 1 122 ? -14.344 -30.984 -18.891 1 98.62 122 LEU B N 1
ATOM 3927 C CA . LEU B 1 122 ? -15.742 -31.141 -18.516 1 98.62 122 LEU B CA 1
ATOM 3928 C C . LEU B 1 122 ? -16.609 -31.438 -19.734 1 98.62 122 LEU B C 1
ATOM 3930 O O . LEU B 1 122 ? -17.531 -32.25 -19.672 1 98.62 122 LEU B O 1
ATOM 3934 N N . ALA B 1 123 ? -16.312 -30.781 -20.812 1 98.38 123 ALA B N 1
ATOM 3935 C CA . ALA B 1 123 ? -17.078 -30.953 -22.031 1 98.38 123 ALA B CA 1
ATOM 3936 C C . ALA B 1 123 ? -16.984 -32.406 -22.547 1 98.38 123 ALA B C 1
ATOM 3938 O O . ALA B 1 123 ? -17.906 -32.875 -23.219 1 98.38 123 ALA B O 1
ATOM 3939 N N . LEU B 1 124 ? -15.93 -33.094 -22.25 1 98.06 124 LEU B N 1
ATOM 3940 C CA . LEU B 1 124 ? -15.68 -34.438 -22.812 1 98.06 124 LEU B CA 1
ATOM 3941 C C . LEU B 1 124 ? -16.203 -35.531 -21.875 1 98.06 124 LEU B C 1
ATOM 3943 O O . LEU B 1 124 ? -16.188 -36.688 -22.219 1 98.06 124 LEU B O 1
ATOM 3947 N N . VAL B 1 125 ? -16.734 -35.156 -20.719 1 97.88 125 VAL B N 1
ATOM 3948 C CA . VAL B 1 125 ? -17.203 -36.125 -19.734 1 97.88 125 VAL B CA 1
ATOM 3949 C C . VAL B 1 125 ? -18.266 -37.062 -20.359 1 97.88 125 VAL B C 1
ATOM 3951 O O . VAL B 1 125 ? -18.172 -38.281 -20.25 1 97.88 125 VAL B O 1
ATOM 3954 N N . PRO B 1 126 ? -19.281 -36.531 -21.141 1 96.94 126 PRO B N 1
ATOM 3955 C CA . PRO B 1 126 ? -20.25 -37.438 -21.766 1 96.94 126 PRO B CA 1
ATOM 3956 C C . PRO B 1 126 ? -19.609 -38.438 -22.688 1 96.94 126 PRO B C 1
ATOM 3958 O O . PRO B 1 126 ? -20.016 -39.625 -22.719 1 96.94 126 PRO B O 1
ATOM 3961 N N . GLU B 1 127 ? -18.625 -37.969 -23.406 1 95.88 127 GLU B N 1
ATOM 3962 C CA . GLU B 1 127 ? -17.906 -38.875 -24.297 1 95.88 127 GLU B CA 1
ATOM 3963 C C . GLU B 1 127 ? -17.141 -39.938 -23.516 1 95.88 127 GLU B C 1
ATOM 3965 O O . GLU B 1 127 ? -17.125 -41.125 -23.891 1 95.88 127 GLU B O 1
ATOM 3970 N N . TYR B 1 128 ? -16.484 -39.531 -22.438 1 96.5 128 TYR B N 1
ATOM 3971 C CA . TYR B 1 128 ? -15.758 -40.469 -21.578 1 96.5 128 TYR B CA 1
ATOM 3972 C C . TYR B 1 128 ? -16.688 -41.5 -20.969 1 96.5 128 TYR B C 1
ATOM 3974 O O . TYR B 1 128 ? -16.312 -42.688 -20.844 1 96.5 128 TYR B O 1
ATOM 3982 N N . LEU B 1 129 ? -17.859 -41.094 -20.594 1 95.56 129 LEU B N 1
ATOM 3983 C CA . LEU B 1 129 ? -18.812 -42 -19.969 1 95.56 129 LEU B CA 1
ATOM 3984 C C . LEU B 1 129 ? -19.359 -43 -20.969 1 95.56 129 LEU B C 1
ATOM 3986 O O . LEU B 1 129 ? -19.703 -44.125 -20.594 1 95.56 129 LEU B O 1
ATOM 3990 N N . ALA B 1 130 ? -19.406 -42.625 -22.203 1 94.38 130 ALA B N 1
ATOM 3991 C CA . ALA B 1 130 ? -19.984 -43.469 -23.234 1 94.38 130 ALA B CA 1
ATOM 3992 C C . ALA B 1 130 ? -18.984 -44.5 -23.719 1 94.38 130 ALA B C 1
ATOM 3994 O O . ALA B 1 130 ? -19.359 -45.531 -24.312 1 94.38 130 ALA B O 1
ATOM 3995 N N . MET B 1 131 ? -17.75 -44.312 -23.5 1 93.25 131 MET B N 1
ATOM 3996 C CA . MET B 1 131 ? -16.719 -45.219 -24.016 1 93.25 131 MET B CA 1
ATOM 3997 C C . MET B 1 131 ? -16.391 -46.281 -22.984 1 93.25 131 MET B C 1
ATOM 3999 O O . MET B 1 131 ? -16.484 -46.062 -21.781 1 93.25 131 MET B O 1
ATOM 4003 N N . PRO B 1 132 ? -16.047 -47.531 -23.484 1 94.25 132 PRO B N 1
ATOM 4004 C CA . PRO B 1 132 ? -15.562 -48.562 -22.547 1 94.25 132 PRO B CA 1
ATOM 4005 C C . PRO B 1 132 ? -14.156 -48.25 -22.031 1 94.25 132 PRO B C 1
ATOM 4007 O O . PRO B 1 132 ? -13.188 -48.344 -22.797 1 94.25 132 PRO B O 1
ATOM 4010 N N . ARG B 1 133 ? -14 -47.906 -20.781 1 94.19 133 ARG B N 1
ATOM 4011 C CA . ARG B 1 133 ? -12.719 -47.531 -20.188 1 94.19 133 ARG B CA 1
ATOM 4012 C C . ARG B 1 133 ? -12.164 -48.688 -19.344 1 94.19 133 ARG B C 1
ATOM 4014 O O . ARG B 1 133 ? -12.828 -49.156 -18.422 1 94.19 133 ARG B O 1
ATOM 4021 N N . VAL B 1 134 ? -10.938 -49.062 -19.578 1 95.25 134 VAL B N 1
ATOM 4022 C CA . VAL B 1 134 ? -10.312 -50.156 -18.812 1 95.25 134 VAL B CA 1
ATOM 4023 C C . VAL B 1 134 ? -9.641 -49.562 -17.578 1 95.25 134 VAL B C 1
ATOM 4025 O O . VAL B 1 134 ? -9.273 -50.312 -16.656 1 95.25 134 VAL B O 1
ATOM 4028 N N . LYS B 1 135 ? -9.492 -48.25 -17.531 1 95.75 135 LYS B N 1
ATOM 4029 C CA . LYS B 1 135 ? -8.992 -47.5 -16.375 1 95.75 135 LYS B CA 1
ATOM 4030 C C . LYS B 1 135 ? -9.82 -46.25 -16.109 1 95.75 135 LYS B C 1
ATOM 4032 O O . LYS B 1 135 ? -10.43 -45.719 -17.031 1 95.75 135 LYS B O 1
ATOM 4037 N N . PRO B 1 136 ? -9.844 -45.781 -14.906 1 96.75 136 PRO B N 1
ATOM 4038 C CA . PRO B 1 136 ? -10.633 -44.594 -14.594 1 96.75 136 PRO B CA 1
ATOM 4039 C C . PRO B 1 136 ? -9.977 -43.312 -15.109 1 96.75 136 PRO B C 1
ATOM 4041 O O . PRO B 1 136 ? -8.781 -43.312 -15.406 1 96.75 136 PRO B O 1
ATOM 4044 N N . ILE B 1 137 ? -10.758 -42.312 -15.234 1 97.75 137 ILE B N 1
ATOM 4045 C CA . ILE B 1 137 ? -10.336 -40.938 -15.422 1 97.75 137 ILE B CA 1
ATOM 4046 C C . ILE B 1 137 ? -10.758 -40.094 -14.211 1 97.75 137 ILE B C 1
ATOM 4048 O O . ILE B 1 137 ? -11.898 -40.188 -13.758 1 97.75 137 ILE B O 1
ATOM 4052 N N . HIS B 1 138 ? -9.836 -39.344 -13.656 1 98.5 138 HIS B N 1
ATOM 4053 C CA . HIS B 1 138 ? -10.117 -38.5 -12.516 1 98.5 138 HIS B CA 1
ATOM 4054 C C . HIS B 1 138 ? -10.031 -37.031 -12.906 1 98.5 138 HIS B C 1
ATOM 4056 O O . HIS B 1 138 ? -9.219 -36.656 -13.75 1 98.5 138 HIS B O 1
ATOM 4062 N N . LEU B 1 139 ? -10.906 -36.25 -12.352 1 98.81 139 LEU B N 1
ATOM 4063 C CA . LEU B 1 139 ? -10.859 -34.781 -12.445 1 98.81 139 LEU B CA 1
ATOM 4064 C C . LEU B 1 139 ? -10.453 -34.188 -11.109 1 98.81 139 LEU B C 1
ATOM 4066 O O . LEU B 1 139 ? -11.008 -34.531 -10.062 1 98.81 139 LEU B O 1
ATOM 4070 N N . ALA B 1 140 ? -9.438 -33.312 -11.094 1 98.88 140 ALA B N 1
ATOM 4071 C CA . ALA B 1 140 ? -8.953 -32.656 -9.898 1 98.88 140 ALA B CA 1
ATOM 4072 C C . ALA B 1 140 ? -8.898 -31.125 -10.117 1 98.88 140 ALA B C 1
ATOM 4074 O O . ALA B 1 140 ? -8 -30.625 -10.797 1 98.88 140 ALA B O 1
ATOM 4075 N N . PHE B 1 141 ? -9.789 -30.391 -9.5 1 98.94 141 PHE B N 1
ATOM 4076 C CA . PHE B 1 141 ? -9.875 -28.938 -9.648 1 98.94 141 PHE B CA 1
ATOM 4077 C C . PHE B 1 141 ? -9.625 -28.25 -8.32 1 98.94 141 PHE B C 1
ATOM 4079 O O . PHE B 1 141 ? -10.32 -28.5 -7.332 1 98.94 141 PHE B O 1
ATOM 4086 N N . SER B 1 142 ? -8.625 -27.328 -8.266 1 98.81 142 SER B N 1
ATOM 4087 C CA . SER B 1 142 ? -8.172 -26.75 -7 1 98.81 142 SER B CA 1
ATOM 4088 C C . SER B 1 142 ? -8.57 -25.281 -6.895 1 98.81 142 SER B C 1
ATOM 4090 O O . SER B 1 142 ? -8.961 -24.672 -7.887 1 98.81 142 SER B O 1
ATOM 4092 N N . PHE B 1 143 ? -8.57 -24.75 -5.625 1 98.38 143 PHE B N 1
ATOM 4093 C CA . PHE B 1 143 ? -8.695 -23.328 -5.367 1 98.38 143 PHE B CA 1
ATOM 4094 C C . PHE B 1 143 ? -7.336 -22.719 -5.039 1 98.38 143 PHE B C 1
ATOM 4096 O O . PHE B 1 143 ? -6.414 -23.422 -4.621 1 98.38 143 PHE B O 1
ATOM 4103 N N . ASP B 1 144 ? -7.09 -21.469 -5.301 1 97.75 144 ASP B N 1
ATOM 4104 C CA . ASP B 1 144 ? -6.035 -20.578 -4.812 1 97.75 144 ASP B CA 1
ATOM 4105 C C . ASP B 1 144 ? -4.656 -21.078 -5.246 1 97.75 144 ASP B C 1
ATOM 4107 O O . ASP B 1 144 ? -3.738 -21.172 -4.426 1 97.75 144 ASP B O 1
ATOM 4111 N N . GLU B 1 145 ? -4.578 -21.5 -6.516 1 97.62 145 GLU B N 1
ATOM 4112 C CA . GLU B 1 145 ? -3.271 -21.781 -7.109 1 97.62 145 GLU B CA 1
ATOM 4113 C C . GLU B 1 145 ? -2.467 -20.484 -7.285 1 97.62 145 GLU B C 1
ATOM 4115 O O . GLU B 1 145 ? -1.261 -20.469 -7.031 1 97.62 145 GLU B O 1
ATOM 4120 N N . GLU B 1 146 ? -3.072 -19.391 -7.527 1 96 146 GLU B N 1
ATOM 4121 C CA . GLU B 1 146 ? -2.467 -18.141 -7.984 1 96 146 GLU B CA 1
ATOM 4122 C C . GLU B 1 146 ? -1.756 -17.422 -6.84 1 96 146 GLU B C 1
ATOM 4124 O O . GLU B 1 146 ? -0.985 -16.484 -7.07 1 96 146 GLU B O 1
ATOM 4129 N N . ILE B 1 147 ? -2.041 -17.812 -5.652 1 94.19 147 ILE B N 1
ATOM 4130 C CA . ILE B 1 147 ? -1.4 -17.141 -4.523 1 94.19 147 ILE B CA 1
ATOM 4131 C C . ILE B 1 147 ? -0.41 -18.094 -3.855 1 94.19 147 ILE B C 1
ATOM 4133 O O . ILE B 1 147 ? -0.123 -17.969 -2.664 1 94.19 147 ILE B O 1
ATOM 4137 N N . GLY B 1 148 ? -0.018 -19.094 -4.609 1 92.88 148 GLY B N 1
ATOM 4138 C CA . GLY B 1 148 ? 1.043 -19.969 -4.137 1 92.88 148 GLY B CA 1
ATOM 4139 C C . GLY B 1 148 ? 0.582 -21.391 -3.91 1 92.88 148 GLY B C 1
ATOM 4140 O O . GLY B 1 148 ? 1.044 -22.062 -2.98 1 92.88 148 GLY B O 1
ATOM 4141 N N . CYS B 1 149 ? -0.423 -21.812 -4.66 1 95.81 149 CYS B N 1
ATOM 4142 C CA . CYS B 1 149 ? -0.892 -23.203 -4.66 1 95.81 149 CYS B CA 1
ATOM 4143 C C . CYS B 1 149 ? -1.347 -23.625 -3.268 1 95.81 149 CYS B C 1
ATOM 4145 O O . CYS B 1 149 ? -0.939 -24.672 -2.77 1 95.81 149 CYS B O 1
ATOM 4147 N N . ILE B 1 150 ? -2.236 -22.938 -2.744 1 95.5 150 ILE B N 1
ATOM 4148 C CA . ILE B 1 150 ? -2.65 -23.125 -1.358 1 95.5 150 ILE B CA 1
ATOM 4149 C C . ILE B 1 150 ? -3.689 -24.234 -1.28 1 95.5 150 ILE B C 1
ATOM 4151 O O . ILE B 1 150 ? -3.742 -24.984 -0.293 1 95.5 150 ILE B O 1
ATOM 4155 N N . GLY B 1 151 ? -4.441 -24.469 -2.271 1 97.38 151 GLY B N 1
ATOM 4156 C CA . GLY B 1 151 ? -5.562 -25.406 -2.24 1 97.38 151 GLY B CA 1
ATOM 4157 C C . GLY B 1 151 ? -5.156 -26.844 -2.494 1 97.38 151 GLY B C 1
ATOM 4158 O O . GLY B 1 151 ? -5.641 -27.75 -1.822 1 97.38 151 GLY B O 1
ATOM 4159 N N . ALA B 1 152 ? -4.254 -27.062 -3.432 1 98.06 152 ALA B N 1
ATOM 4160 C CA . ALA B 1 152 ? -3.889 -28.406 -3.893 1 98.06 152 ALA B CA 1
ATOM 4161 C C . ALA B 1 152 ? -3.395 -29.266 -2.734 1 98.06 152 ALA B C 1
ATOM 4163 O O . ALA B 1 152 ? -3.742 -30.438 -2.639 1 98.06 152 ALA B O 1
ATOM 4164 N N . PRO B 1 153 ? -2.602 -28.719 -1.798 1 97.88 153 PRO B N 1
ATOM 4165 C CA . PRO B 1 153 ? -2.143 -29.547 -0.681 1 97.88 153 PRO B CA 1
ATOM 4166 C C . PRO B 1 153 ? -3.295 -30.141 0.12 1 97.88 153 PRO B C 1
ATOM 4168 O O . PRO B 1 153 ? -3.203 -31.281 0.579 1 97.88 153 PRO B O 1
ATOM 4171 N N . VAL B 1 154 ? -4.363 -29.422 0.271 1 98 154 VAL B N 1
ATOM 4172 C CA . VAL B 1 154 ? -5.531 -29.906 1 1 98 154 VAL B CA 1
ATOM 4173 C C . VAL B 1 154 ? -6.148 -31.094 0.264 1 98 154 VAL B C 1
ATOM 4175 O O . VAL B 1 154 ? -6.488 -32.094 0.883 1 98 154 VAL B O 1
ATOM 4178 N N . MET B 1 155 ? -6.281 -31 -1.008 1 98.31 155 MET B N 1
ATOM 4179 C CA . MET B 1 155 ? -6.832 -32.062 -1.837 1 98.31 155 MET B CA 1
ATOM 4180 C C . MET B 1 155 ? -5.914 -33.281 -1.836 1 98.31 155 MET B C 1
ATOM 4182 O O . MET B 1 155 ? -6.379 -34.406 -1.703 1 98.31 155 MET B O 1
ATOM 4186 N N . LEU B 1 156 ? -4.613 -33.062 -1.946 1 98.25 156 LEU B N 1
ATOM 4187 C CA . LEU B 1 156 ? -3.646 -34.156 -2.037 1 98.25 156 LEU B CA 1
ATOM 4188 C C . LEU B 1 156 ? -3.545 -34.906 -0.712 1 98.25 156 LEU B C 1
ATOM 4190 O O . LEU B 1 156 ? -3.365 -36.125 -0.697 1 98.25 156 LEU B O 1
ATOM 4194 N N . GLU B 1 157 ? -3.654 -34.156 0.374 1 97.94 157 GLU B N 1
ATOM 4195 C CA . GLU B 1 157 ? -3.713 -34.812 1.678 1 97.94 157 GLU B CA 1
ATOM 4196 C C . GLU B 1 157 ? -4.895 -35.781 1.76 1 97.94 157 GLU B C 1
ATOM 4198 O O . GLU B 1 157 ? -4.766 -36.875 2.291 1 97.94 157 GLU B O 1
ATOM 4203 N N . GLU B 1 158 ? -6.004 -35.375 1.265 1 97.44 158 GLU B N 1
ATOM 4204 C CA . GLU B 1 158 ? -7.195 -36.219 1.265 1 97.44 158 GLU B CA 1
ATOM 4205 C C . GLU B 1 158 ? -7.008 -37.438 0.366 1 97.44 158 GLU B C 1
ATOM 4207 O O . GLU B 1 158 ? -7.473 -38.531 0.689 1 97.44 158 GLU B O 1
ATOM 4212 N N . ILE B 1 159 ? -6.41 -37.25 -0.778 1 97.56 159 ILE B N 1
ATOM 4213 C CA . ILE B 1 159 ? -6.133 -38.344 -1.707 1 97.56 159 ILE B CA 1
ATOM 4214 C C . ILE B 1 159 ? -5.289 -39.406 -1.014 1 97.56 159 ILE B C 1
ATOM 4216 O O . ILE B 1 159 ? -5.602 -40.625 -1.081 1 97.56 159 ILE B O 1
ATOM 4220 N N . VAL B 1 160 ? -4.27 -38.969 -0.334 1 97.62 160 VAL B N 1
ATOM 4221 C CA . VAL B 1 160 ? -3.383 -39.875 0.384 1 97.62 160 VAL B CA 1
ATOM 4222 C C . VAL B 1 160 ? -4.152 -40.562 1.507 1 97.62 160 VAL B C 1
ATOM 4224 O O . VAL B 1 160 ? -4.07 -41.812 1.66 1 97.62 160 VAL B O 1
ATOM 4227 N N . LYS B 1 161 ? -4.918 -39.844 2.252 1 97.5 161 LYS B N 1
ATOM 4228 C CA . LYS B 1 161 ? -5.688 -40.375 3.375 1 97.5 161 LYS B CA 1
ATOM 4229 C C . LYS B 1 161 ? -6.672 -41.438 2.912 1 97.5 161 LYS B C 1
ATOM 4231 O O . LYS B 1 161 ? -6.895 -42.438 3.611 1 97.5 161 LYS B O 1
ATOM 4236 N N . ARG B 1 162 ? -7.207 -41.25 1.759 1 95.94 162 ARG B N 1
ATOM 4237 C CA . ARG B 1 162 ? -8.219 -42.156 1.225 1 95.94 162 ARG B CA 1
ATOM 4238 C C . ARG B 1 162 ? -7.57 -43.344 0.511 1 95.94 162 ARG B C 1
ATOM 4240 O O . ARG B 1 162 ? -8.258 -44.281 0.093 1 95.94 162 ARG B O 1
ATOM 4247 N N . GLY B 1 163 ? -6.297 -43.25 0.327 1 96.12 163 GLY B N 1
ATOM 4248 C CA . GLY B 1 163 ? -5.574 -44.312 -0.326 1 96.12 163 GLY B CA 1
ATOM 4249 C C . GLY B 1 163 ? -5.828 -44.406 -1.82 1 96.12 163 GLY B C 1
ATOM 4250 O O . GLY B 1 163 ? -5.766 -45.469 -2.418 1 96.12 163 GLY B O 1
ATOM 4251 N N . ILE B 1 164 ? -6.168 -43.281 -2.416 1 95.69 164 ILE B N 1
ATOM 4252 C CA . ILE B 1 164 ? -6.434 -43.219 -3.85 1 95.69 164 ILE B CA 1
ATOM 4253 C C . ILE B 1 164 ? -5.125 -43.375 -4.621 1 95.69 164 ILE B C 1
ATOM 4255 O O . ILE B 1 164 ? -4.18 -42.594 -4.391 1 95.69 164 ILE B O 1
ATOM 4259 N N . LYS B 1 165 ? -5.078 -44.281 -5.461 1 95.81 165 LYS B N 1
ATOM 4260 C CA . LYS B 1 165 ? -3.91 -44.531 -6.301 1 95.81 165 LYS B CA 1
ATOM 4261 C C . LYS B 1 165 ? -4.211 -44.188 -7.762 1 95.81 165 LYS B C 1
ATOM 4263 O O . LYS B 1 165 ? -5.184 -44.688 -8.328 1 95.81 165 LYS B O 1
ATOM 4268 N N . VAL B 1 166 ? -3.395 -43.312 -8.32 1 96.44 166 VAL B N 1
ATOM 4269 C CA . VAL B 1 166 ? -3.551 -42.969 -9.727 1 96.44 166 VAL B CA 1
ATOM 4270 C C . VAL B 1 166 ? -2.242 -43.219 -10.469 1 96.44 166 VAL B C 1
ATOM 4272 O O . VAL B 1 166 ? -1.168 -43.219 -9.867 1 96.44 166 VAL B O 1
ATOM 4275 N N . ASP B 1 167 ? -2.338 -43.438 -11.812 1 95.75 167 ASP B N 1
ATOM 4276 C CA . ASP B 1 167 ? -1.174 -43.812 -12.609 1 95.75 167 ASP B CA 1
ATOM 4277 C C . ASP B 1 167 ? -0.407 -42.562 -13.07 1 95.75 167 ASP B C 1
ATOM 4279 O O . ASP B 1 167 ? 0.789 -42.656 -13.367 1 95.75 167 ASP B O 1
ATOM 4283 N N . GLY B 1 168 ? -1.074 -41.5 -13.211 1 96.88 168 GLY B N 1
ATOM 4284 C CA . GLY B 1 168 ? -0.457 -40.281 -13.703 1 96.88 168 GLY B CA 1
ATOM 4285 C C . GLY B 1 168 ? -1.382 -39.094 -13.648 1 96.88 168 GLY B C 1
ATOM 4286 O O . GLY B 1 168 ? -2.578 -39.219 -13.383 1 96.88 168 GLY B O 1
ATOM 4287 N N . CYS B 1 169 ? -0.783 -37.938 -13.867 1 98.06 169 CYS B N 1
ATOM 4288 C CA . CYS B 1 169 ? -1.527 -36.688 -13.828 1 98.06 169 CYS B CA 1
ATOM 4289 C C . CYS B 1 169 ? -1.085 -35.75 -14.953 1 98.06 169 CYS B C 1
ATOM 4291 O O . CYS B 1 169 ? 0.105 -35.656 -15.258 1 98.06 169 CYS B O 1
ATOM 4293 N N . VAL B 1 170 ? -2.033 -35.156 -15.609 1 98.25 170 VAL B N 1
ATOM 4294 C CA . VAL B 1 170 ? -1.801 -34.062 -16.531 1 98.25 170 VAL B CA 1
ATOM 4295 C C . VAL B 1 170 ? -2.314 -32.75 -15.922 1 98.25 170 VAL B C 1
ATOM 4297 O O . VAL B 1 170 ? -3.512 -32.625 -15.664 1 98.25 170 VAL B O 1
ATOM 4300 N N . VAL B 1 171 ? -1.394 -31.859 -15.656 1 98.62 171 VAL B N 1
ATOM 4301 C CA . VAL B 1 171 ? -1.781 -30.531 -15.242 1 98.62 171 VAL B CA 1
ATOM 4302 C C . VAL B 1 171 ? -1.944 -29.625 -16.469 1 98.62 171 VAL B C 1
ATOM 4304 O O . VAL B 1 171 ? -1.009 -29.469 -17.25 1 98.62 171 VAL B O 1
ATOM 4307 N N . GLY B 1 172 ? -3.066 -29.031 -16.594 1 98.56 172 GLY B N 1
ATOM 4308 C CA . GLY B 1 172 ? -3.465 -28.422 -17.844 1 98.56 172 GLY B CA 1
ATOM 4309 C C . GLY B 1 172 ? -3.096 -26.953 -17.938 1 98.56 172 GLY B C 1
ATOM 4310 O O . GLY B 1 172 ? -3.854 -26.156 -18.484 1 98.56 172 GLY B O 1
ATOM 4311 N N . GLU B 1 173 ? -1.98 -26.547 -17.422 1 97.69 173 GLU B N 1
ATOM 4312 C CA . GLU B 1 173 ? -1.502 -25.172 -17.5 1 97.69 173 GLU B CA 1
ATOM 4313 C C . GLU B 1 173 ? -1.225 -24.766 -18.953 1 97.69 173 GLU B C 1
ATOM 4315 O O . GLU B 1 173 ? -1 -25.625 -19.812 1 97.69 173 GLU B O 1
ATOM 4320 N N . PRO B 1 174 ? -1.231 -23.453 -19.203 1 98.06 174 PRO B N 1
ATOM 4321 C CA . PRO B 1 174 ? -0.991 -23.016 -20.578 1 98.06 174 PRO B CA 1
ATOM 4322 C C . PRO B 1 174 ? 0.446 -23.266 -21.031 1 98.06 174 PRO B C 1
ATOM 4324 O O . PRO B 1 174 ? 1.372 -22.609 -20.547 1 98.06 174 PRO B O 1
ATOM 4327 N N . THR B 1 175 ? 0.572 -24.172 -21.969 1 97.75 175 THR B N 1
ATOM 4328 C CA . THR B 1 175 ? 1.854 -24.547 -22.562 1 97.75 175 THR B CA 1
ATOM 4329 C C . THR B 1 175 ? 1.766 -24.531 -24.078 1 97.75 175 THR B C 1
ATOM 4331 O O . THR B 1 175 ? 2.578 -25.172 -24.766 1 97.75 175 THR B O 1
ATOM 4334 N N . SER B 1 176 ? 0.737 -23.922 -24.625 1 97.19 176 SER B N 1
ATOM 4335 C CA . SER B 1 176 ? 0.462 -23.984 -26.062 1 97.19 176 SER B CA 1
ATOM 4336 C C . SER B 1 176 ? 0.378 -25.422 -26.547 1 97.19 176 SER B C 1
ATOM 4338 O O . SER B 1 176 ? 0.867 -25.75 -27.625 1 97.19 176 SER B O 1
ATOM 4340 N N . MET B 1 177 ? -0.009 -26.297 -25.719 1 97.31 177 MET B N 1
ATOM 4341 C CA . MET B 1 177 ? -0.213 -27.734 -25.938 1 97.31 177 MET B CA 1
ATOM 4342 C C . MET B 1 177 ? 1.118 -28.438 -26.141 1 97.31 177 MET B C 1
ATOM 4344 O O . MET B 1 177 ? 1.158 -29.531 -26.719 1 97.31 177 MET B O 1
ATOM 4348 N N . ASN B 1 178 ? 2.178 -27.844 -25.703 1 96.19 178 ASN B N 1
ATOM 4349 C CA . ASN B 1 178 ? 3.471 -28.516 -25.656 1 96.19 178 ASN B CA 1
ATOM 4350 C C . ASN B 1 178 ? 3.688 -29.234 -24.328 1 96.19 178 ASN B C 1
ATOM 4352 O O . ASN B 1 178 ? 3.182 -28.812 -23.297 1 96.19 178 ASN B O 1
ATOM 4356 N N . VAL B 1 179 ? 4.426 -30.375 -24.453 1 96.31 179 VAL B N 1
ATOM 4357 C CA . VAL B 1 179 ? 4.711 -31.156 -23.266 1 96.31 179 VAL B CA 1
ATOM 4358 C C . VAL B 1 179 ? 5.82 -30.5 -22.453 1 96.31 179 VAL B C 1
ATOM 4360 O O . VAL B 1 179 ? 6.91 -30.25 -22.969 1 96.31 179 VAL B O 1
ATOM 4363 N N . VAL B 1 180 ? 5.531 -30.172 -21.25 1 96.56 180 VAL B N 1
ATOM 4364 C CA . VAL B 1 180 ? 6.5 -29.594 -20.328 1 96.56 180 VAL B CA 1
ATOM 4365 C C . VAL B 1 180 ? 6.867 -30.594 -19.25 1 96.56 180 VAL B C 1
ATOM 4367 O O . VAL B 1 180 ? 5.996 -31.094 -18.531 1 96.56 180 VAL B O 1
ATOM 4370 N N . VAL B 1 181 ? 8.164 -30.812 -19.109 1 95.38 181 VAL B N 1
ATOM 4371 C CA . VAL B 1 181 ? 8.586 -31.922 -18.266 1 95.38 181 VAL B CA 1
ATOM 4372 C C . VAL B 1 181 ? 9.219 -31.375 -16.984 1 95.38 181 VAL B C 1
ATOM 4374 O O . VAL B 1 181 ? 9.555 -32.156 -16.078 1 95.38 181 VAL B O 1
ATOM 4377 N N . ALA B 1 182 ? 9.406 -30.031 -16.938 1 96.44 182 ALA B N 1
ATOM 4378 C CA . ALA B 1 182 ? 9.977 -29.453 -15.727 1 96.44 182 ALA B CA 1
ATOM 4379 C C . ALA B 1 182 ? 9.531 -28 -15.562 1 96.44 182 ALA B C 1
ATOM 4381 O O . ALA B 1 182 ? 9.312 -27.297 -16.547 1 96.44 182 ALA B O 1
ATOM 4382 N N . HIS B 1 183 ? 9.398 -27.594 -14.352 1 97.5 183 HIS B N 1
ATOM 4383 C CA . HIS B 1 183 ? 9.219 -26.188 -14.039 1 97.5 183 HIS B CA 1
ATOM 4384 C C . HIS B 1 183 ? 9.922 -25.812 -12.742 1 97.5 183 HIS B C 1
ATOM 4386 O O . HIS B 1 183 ? 10.32 -26.688 -11.969 1 97.5 183 HIS B O 1
ATOM 4392 N N . LYS B 1 184 ? 10.141 -24.531 -12.531 1 97.81 184 LYS B N 1
ATOM 4393 C CA . LYS B 1 184 ? 10.82 -24.031 -11.344 1 97.81 184 LYS B CA 1
ATOM 4394 C C . LYS B 1 184 ? 9.938 -24.172 -10.102 1 97.81 184 LYS B C 1
ATOM 4396 O O . LYS B 1 184 ? 8.719 -24.328 -10.219 1 97.81 184 LYS B O 1
ATOM 4401 N N . GLY B 1 185 ? 10.656 -24.203 -8.961 1 97 185 GLY B N 1
ATOM 4402 C CA . GLY B 1 185 ? 9.914 -24.047 -7.723 1 97 185 GLY B CA 1
ATOM 4403 C C . GLY B 1 185 ? 9.414 -22.641 -7.488 1 97 185 GLY B C 1
ATOM 4404 O O . GLY B 1 185 ? 9.969 -21.672 -8.031 1 97 185 GLY B O 1
ATOM 4405 N N . ILE B 1 186 ? 8.375 -22.5 -6.707 1 97.31 186 ILE B N 1
ATOM 4406 C CA . ILE B 1 186 ? 7.887 -21.188 -6.285 1 97.31 186 ILE B CA 1
ATOM 4407 C C . ILE B 1 186 ? 7.746 -21.141 -4.766 1 97.31 186 ILE B C 1
ATOM 4409 O O . ILE B 1 186 ? 7.336 -22.141 -4.152 1 97.31 186 ILE B O 1
ATOM 4413 N N . ASN B 1 187 ? 8.188 -20.078 -4.211 1 97.38 187 ASN B N 1
ATOM 4414 C CA . ASN B 1 187 ? 8.117 -19.797 -2.781 1 97.38 187 ASN B CA 1
ATOM 4415 C C . ASN B 1 187 ? 7.648 -18.359 -2.518 1 97.38 187 ASN B C 1
ATOM 4417 O O . ASN B 1 187 ? 8.234 -17.406 -3.035 1 97.38 187 ASN B O 1
ATOM 4421 N N . VAL B 1 188 ? 6.625 -18.234 -1.679 1 97.94 188 VAL B N 1
ATOM 4422 C CA . VAL B 1 188 ? 5.992 -16.938 -1.479 1 97.94 188 VAL B CA 1
ATOM 4423 C C . VAL B 1 188 ? 6.137 -16.516 -0.02 1 97.94 188 VAL B C 1
ATOM 4425 O O . VAL B 1 188 ? 5.832 -17.281 0.893 1 97.94 188 VAL B O 1
ATOM 4428 N N . PHE B 1 189 ? 6.543 -15.258 0.182 1 98.5 189 PHE B N 1
ATOM 4429 C CA . PHE B 1 189 ? 6.832 -14.766 1.521 1 98.5 189 PHE B CA 1
ATOM 4430 C C . PHE B 1 189 ? 6.074 -13.469 1.793 1 98.5 189 PHE B C 1
ATOM 4432 O O . PHE B 1 189 ? 5.961 -12.609 0.912 1 98.5 189 PHE B O 1
ATOM 4439 N N . ALA B 1 190 ? 5.547 -13.375 2.988 1 98.31 190 ALA B N 1
ATOM 4440 C CA . ALA B 1 190 ? 5.039 -12.117 3.525 1 98.31 190 ALA B CA 1
ATOM 4441 C C . ALA B 1 190 ? 6.027 -11.5 4.508 1 98.31 190 ALA B C 1
ATOM 4443 O O . ALA B 1 190 ? 6.531 -12.188 5.402 1 98.31 190 ALA B O 1
ATOM 4444 N N . CYS B 1 191 ? 6.293 -10.211 4.316 1 98.75 191 CYS B N 1
ATOM 4445 C CA . CYS B 1 191 ? 7.246 -9.508 5.168 1 98.75 191 CYS B CA 1
ATOM 4446 C C . CYS B 1 191 ? 6.602 -8.297 5.828 1 98.75 191 CYS B C 1
ATOM 4448 O O . CYS B 1 191 ? 5.836 -7.57 5.188 1 98.75 191 CYS B O 1
ATOM 4450 N N . LYS B 1 192 ? 6.863 -8.148 7.109 1 98.75 192 LYS B N 1
ATOM 4451 C CA . LYS B 1 192 ? 6.453 -6.969 7.871 1 98.75 192 LYS B CA 1
ATOM 4452 C C . LYS B 1 192 ? 7.656 -6.281 8.516 1 98.75 192 LYS B C 1
ATOM 4454 O O . LYS B 1 192 ? 8.414 -6.91 9.258 1 98.75 192 LYS B O 1
ATOM 4459 N N . VAL B 1 193 ? 7.844 -5.059 8.188 1 98.88 193 VAL B N 1
ATOM 4460 C CA . VAL B 1 193 ? 8.883 -4.242 8.812 1 98.88 193 VAL B CA 1
ATOM 4461 C C . VAL B 1 193 ? 8.258 -3.314 9.852 1 98.88 193 VAL B C 1
ATOM 4463 O O . VAL B 1 193 ? 7.359 -2.529 9.539 1 98.88 193 VAL B O 1
ATOM 4466 N N . HIS B 1 194 ? 8.734 -3.451 11.102 1 98.56 194 HIS B N 1
ATOM 4467 C CA . HIS B 1 194 ? 8.188 -2.676 12.211 1 98.56 194 HIS B CA 1
ATOM 4468 C C . HIS B 1 194 ? 9.172 -1.604 12.672 1 98.56 194 HIS B C 1
ATOM 4470 O O . HIS B 1 194 ? 10.273 -1.92 13.125 1 98.56 194 HIS B O 1
ATOM 4476 N N . GLY B 1 195 ? 8.766 -0.373 12.562 1 98.12 195 GLY B N 1
ATOM 4477 C CA . GLY B 1 195 ? 9.492 0.774 13.078 1 98.12 195 GLY B CA 1
ATOM 4478 C C . GLY B 1 195 ? 8.766 1.481 14.211 1 98.12 195 GLY B C 1
ATOM 4479 O O . GLY B 1 195 ? 8.203 0.834 15.094 1 98.12 195 GLY B O 1
ATOM 4480 N N . LYS B 1 196 ? 8.883 2.852 14.188 1 97.12 196 LYS B N 1
ATOM 4481 C CA . LYS B 1 196 ? 8.289 3.66 15.25 1 97.12 196 LYS B CA 1
ATOM 4482 C C . LYS B 1 196 ? 7.637 4.918 14.68 1 97.12 196 LYS B C 1
ATOM 4484 O O . LYS B 1 196 ? 8.273 5.684 13.961 1 97.12 196 LYS B O 1
ATOM 4489 N N . SER B 1 197 ? 6.461 5.062 15.062 1 95.19 197 SER B N 1
ATOM 4490 C CA . SER B 1 197 ? 5.688 6.207 14.578 1 95.19 197 SER B CA 1
ATOM 4491 C C . SER B 1 197 ? 6.078 7.484 15.32 1 95.19 197 SER B C 1
ATOM 4493 O O . SER B 1 197 ? 6.453 7.441 16.484 1 95.19 197 SER B O 1
ATOM 4495 N N . ALA B 1 198 ? 6.008 8.602 14.633 1 94.69 198 ALA B N 1
ATOM 4496 C CA . ALA B 1 198 ? 6.176 9.961 15.141 1 94.69 198 ALA B CA 1
ATOM 4497 C C . ALA B 1 198 ? 5.645 10.992 14.148 1 94.69 198 ALA B C 1
ATOM 4499 O O . ALA B 1 198 ? 5.375 10.664 12.992 1 94.69 198 ALA B O 1
ATOM 4500 N N . HIS B 1 199 ? 5.359 12.164 14.695 1 94.81 199 HIS B N 1
ATOM 4501 C CA . HIS B 1 199 ? 5.168 13.273 13.758 1 94.81 199 HIS B CA 1
ATOM 4502 C C . HIS B 1 199 ? 6.34 13.383 12.789 1 94.81 199 HIS B C 1
ATOM 4504 O O . HIS B 1 199 ? 7.5 13.312 13.203 1 94.81 199 HIS B O 1
ATOM 4510 N N . SER B 1 200 ? 6.074 13.508 11.508 1 95.75 200 SER B N 1
ATOM 4511 C CA . SER B 1 200 ? 7.121 13.375 10.5 1 95.75 200 SER B CA 1
ATOM 4512 C C . SER B 1 200 ? 8.133 14.516 10.609 1 95.75 200 SER B C 1
ATOM 4514 O O . SER B 1 200 ? 9.227 14.438 10.047 1 95.75 200 SER B O 1
ATOM 4516 N N . SER B 1 201 ? 7.777 15.586 11.336 1 95.62 201 SER B N 1
ATOM 4517 C CA . SER B 1 201 ? 8.742 16.656 11.562 1 95.62 201 SER B CA 1
ATOM 4518 C C . SER B 1 201 ? 9.805 16.234 12.578 1 95.62 201 SER B C 1
ATOM 4520 O O . SER B 1 201 ? 10.844 16.891 12.695 1 95.62 201 SER B O 1
ATOM 4522 N N . LEU B 1 202 ? 9.508 15.266 13.352 1 96.25 202 LEU B N 1
ATOM 4523 C CA . LEU B 1 202 ? 10.406 14.797 14.398 1 96.25 202 LEU B CA 1
ATOM 4524 C C . LEU B 1 202 ? 11.102 13.5 13.984 1 96.25 202 LEU B C 1
ATOM 4526 O O . LEU B 1 202 ? 11.07 12.516 14.719 1 96.25 202 LEU B O 1
ATOM 4530 N N . THR B 1 203 ? 11.836 13.516 12.914 1 95.88 203 THR B N 1
ATOM 4531 C CA . THR B 1 203 ? 12.438 12.344 12.289 1 95.88 203 THR B CA 1
ATOM 4532 C C . THR B 1 203 ? 13.352 11.617 13.273 1 95.88 203 THR B C 1
ATOM 4534 O O . THR B 1 203 ? 13.414 10.383 13.281 1 95.88 203 THR B O 1
ATOM 4537 N N . PRO B 1 204 ? 14.055 12.336 14.203 1 95.81 204 PRO B N 1
ATOM 4538 C CA . PRO B 1 204 ? 14.938 11.617 15.117 1 95.81 204 PRO B CA 1
ATOM 4539 C C . PRO B 1 204 ? 14.172 10.789 16.141 1 95.81 204 PRO B C 1
ATOM 4541 O O . PRO B 1 204 ? 14.766 9.969 16.844 1 95.81 204 PRO B O 1
ATOM 4544 N N . GLN B 1 205 ? 12.883 11.008 16.203 1 95.56 205 GLN B N 1
ATOM 4545 C CA . GLN B 1 205 ? 12.086 10.312 17.203 1 95.56 205 GLN B CA 1
ATOM 4546 C C . GLN B 1 205 ? 11.352 9.125 16.594 1 95.56 205 GLN B C 1
ATOM 4548 O O . GLN B 1 205 ? 10.648 8.391 17.297 1 95.56 205 GLN B O 1
ATOM 4553 N N . GLY B 1 206 ? 11.594 8.906 15.312 1 96.38 206 GLY B N 1
ATOM 4554 C CA . GLY B 1 206 ? 10.883 7.836 14.625 1 96.38 206 GLY B CA 1
ATOM 4555 C C . GLY B 1 206 ? 11.82 6.848 13.945 1 96.38 206 GLY B C 1
ATOM 4556 O O . GLY B 1 206 ? 13.039 7.008 13.984 1 96.38 206 GLY B O 1
ATOM 4557 N N . CYS B 1 207 ? 11.266 5.809 13.484 1 98.5 207 CYS B N 1
ATOM 4558 C CA . CYS B 1 207 ? 11.891 4.797 12.641 1 98.5 207 CYS B CA 1
ATOM 4559 C C . CYS B 1 207 ? 10.992 4.438 11.469 1 98.5 207 CYS B C 1
ATOM 4561 O O . CYS B 1 207 ? 9.984 3.758 11.641 1 98.5 207 CYS B O 1
ATOM 4563 N N . ASN B 1 208 ? 11.352 4.84 10.266 1 98.75 208 ASN B N 1
ATOM 4564 C CA . ASN B 1 208 ? 10.484 4.797 9.094 1 98.75 208 ASN B CA 1
ATOM 4565 C C . ASN B 1 208 ? 10.477 3.406 8.461 1 98.75 208 ASN B C 1
ATOM 4567 O O . ASN B 1 208 ? 11.398 3.043 7.73 1 98.75 208 ASN B O 1
ATOM 4571 N N . ALA B 1 209 ? 9.414 2.695 8.672 1 98.81 209 ALA B N 1
ATOM 4572 C CA . ALA B 1 209 ? 9.297 1.312 8.219 1 98.81 209 ALA B CA 1
ATOM 4573 C C . ALA B 1 209 ? 9.352 1.224 6.695 1 98.81 209 ALA B C 1
ATOM 4575 O O . ALA B 1 209 ? 9.891 0.266 6.141 1 98.81 209 ALA B O 1
ATOM 4576 N N . ILE B 1 210 ? 8.812 2.193 5.965 1 98.94 210 ILE B N 1
ATOM 4577 C CA . ILE B 1 210 ? 8.781 2.186 4.508 1 98.94 210 ILE B CA 1
ATOM 4578 C C . ILE B 1 210 ? 10.203 2.32 3.961 1 98.94 210 ILE B C 1
ATOM 4580 O O . ILE B 1 210 ? 10.602 1.572 3.068 1 98.94 210 ILE B O 1
ATOM 4584 N N . GLU B 1 211 ? 10.945 3.227 4.504 1 98.94 211 GLU B N 1
ATOM 4585 C CA . GLU B 1 211 ? 12.297 3.475 4.016 1 98.94 211 GLU B CA 1
ATOM 4586 C C . GLU B 1 211 ? 13.203 2.27 4.258 1 98.94 211 GLU B C 1
ATOM 4588 O O . GLU B 1 211 ? 14.031 1.929 3.412 1 98.94 211 GLU B O 1
ATOM 4593 N N . HIS B 1 212 ? 13.039 1.597 5.379 1 98.94 212 HIS B N 1
ATOM 4594 C CA . HIS B 1 212 ? 13.828 0.405 5.656 1 98.94 212 HIS B CA 1
ATOM 4595 C C . HIS B 1 212 ? 13.352 -0.782 4.828 1 98.94 212 HIS B C 1
ATOM 4597 O O . HIS B 1 212 ? 14.156 -1.605 4.391 1 98.94 212 HIS B O 1
ATOM 4603 N N . ALA B 1 213 ? 12.047 -0.892 4.648 1 98.94 213 ALA B N 1
ATOM 4604 C CA . ALA B 1 213 ? 11.539 -1.902 3.725 1 98.94 213 ALA B CA 1
ATOM 4605 C C . ALA B 1 213 ? 12.125 -1.716 2.328 1 98.94 213 ALA B C 1
ATOM 4607 O O . ALA B 1 213 ? 12.477 -2.691 1.658 1 98.94 213 ALA B O 1
ATOM 4608 N N . ALA B 1 214 ? 12.234 -0.458 1.882 1 98.94 214 ALA B N 1
ATOM 4609 C CA . ALA B 1 214 ? 12.812 -0.163 0.574 1 98.94 214 ALA B CA 1
ATOM 4610 C C . ALA B 1 214 ? 14.242 -0.698 0.474 1 98.94 214 ALA B C 1
ATOM 4612 O O . ALA B 1 214 ? 14.625 -1.255 -0.555 1 98.94 214 ALA B O 1
ATOM 4613 N N . ARG B 1 215 ? 15.039 -0.556 1.551 1 98.94 215 ARG B N 1
ATOM 4614 C CA . ARG B 1 215 ? 16.391 -1.095 1.561 1 98.94 215 ARG B CA 1
ATOM 4615 C C . ARG B 1 215 ? 16.391 -2.609 1.388 1 98.94 215 ARG B C 1
ATOM 4617 O O . ARG B 1 215 ? 17.203 -3.16 0.644 1 98.94 215 ARG B O 1
ATOM 4624 N N . LEU B 1 216 ? 15.484 -3.252 2.076 1 98.94 216 LEU B N 1
ATOM 4625 C CA . LEU B 1 216 ? 15.391 -4.703 1.984 1 98.94 216 LEU B CA 1
ATOM 4626 C C . LEU B 1 216 ? 14.969 -5.133 0.583 1 98.94 216 LEU B C 1
ATOM 4628 O O . LEU B 1 216 ? 15.523 -6.082 0.026 1 98.94 216 LEU B O 1
ATOM 4632 N N . ILE B 1 217 ? 14.031 -4.465 0.007 1 98.94 217 ILE B N 1
ATOM 4633 C CA . ILE B 1 217 ? 13.555 -4.766 -1.339 1 98.94 217 ILE B CA 1
ATOM 4634 C C . ILE B 1 217 ? 14.695 -4.582 -2.342 1 98.94 217 ILE B C 1
ATOM 4636 O O . ILE B 1 217 ? 14.852 -5.395 -3.258 1 98.94 217 ILE B O 1
ATOM 4640 N N . CYS B 1 218 ? 15.469 -3.518 -2.178 1 98.88 218 CYS B N 1
ATOM 4641 C CA . CYS B 1 218 ? 16.625 -3.316 -3.035 1 98.88 218 CYS B CA 1
ATOM 4642 C C . CYS B 1 218 ? 17.609 -4.477 -2.906 1 98.88 218 CYS B C 1
ATOM 4644 O O . CYS B 1 218 ? 18.141 -4.953 -3.906 1 98.88 218 CYS B O 1
ATOM 4646 N N . ALA B 1 219 ? 17.828 -4.941 -1.693 1 98.88 219 ALA B N 1
ATOM 4647 C CA . ALA B 1 219 ? 18.734 -6.07 -1.479 1 98.88 219 ALA B CA 1
ATOM 4648 C C . ALA B 1 219 ? 18.203 -7.328 -2.174 1 98.88 219 ALA B C 1
ATOM 4650 O O . ALA B 1 219 ? 18.969 -8.047 -2.824 1 98.88 219 ALA B O 1
ATOM 4651 N N . ILE B 1 220 ? 16.953 -7.625 -2.027 1 98.81 220 ILE B N 1
ATOM 4652 C CA . ILE B 1 220 ? 16.328 -8.781 -2.66 1 98.81 220 ILE B CA 1
ATOM 4653 C C . ILE B 1 220 ? 16.516 -8.703 -4.172 1 98.81 220 ILE B C 1
ATOM 4655 O O . ILE B 1 220 ? 16.891 -9.695 -4.809 1 98.81 220 ILE B O 1
ATOM 4659 N N . ARG B 1 221 ? 16.281 -7.527 -4.738 1 98.69 221 ARG B N 1
ATOM 4660 C CA . ARG B 1 221 ? 16.484 -7.328 -6.168 1 98.69 221 ARG B CA 1
ATOM 4661 C C . ARG B 1 221 ? 17.938 -7.543 -6.559 1 98.69 221 ARG B C 1
ATOM 4663 O O . ARG B 1 221 ? 18.219 -8.125 -7.609 1 98.69 221 ARG B O 1
ATOM 4670 N N . ASP B 1 222 ? 18.812 -7.07 -5.734 1 98.69 222 ASP B N 1
ATOM 4671 C CA . ASP B 1 222 ? 20.234 -7.254 -6.02 1 98.69 222 ASP B CA 1
ATOM 4672 C C . ASP B 1 222 ? 20.609 -8.734 -6.016 1 98.69 222 ASP B C 1
ATOM 4674 O O . ASP B 1 222 ? 21.422 -9.172 -6.824 1 98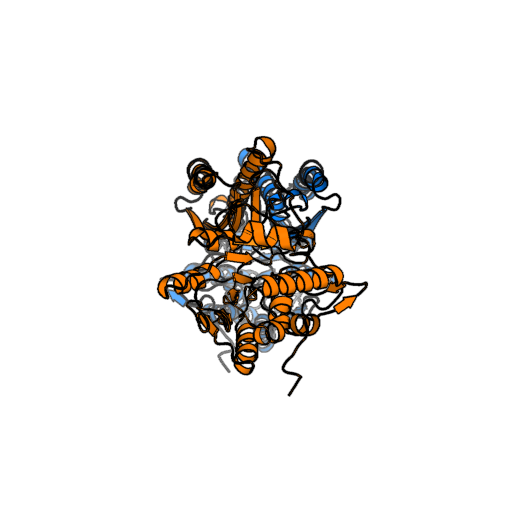.69 222 ASP B O 1
ATOM 4678 N N . PHE B 1 223 ? 20.062 -9.516 -5.09 1 98.25 223 PHE B N 1
ATOM 4679 C CA . PHE B 1 223 ? 20.281 -10.953 -5.082 1 98.25 223 PHE B CA 1
ATOM 4680 C C . PHE B 1 223 ? 19.781 -11.586 -6.379 1 98.25 223 PHE B C 1
ATOM 4682 O O . PHE B 1 223 ? 20.469 -12.422 -6.973 1 98.25 223 PHE B O 1
ATOM 4689 N N . ALA B 1 224 ? 18.609 -11.211 -6.805 1 98.38 224 ALA B N 1
ATOM 4690 C CA . ALA B 1 224 ? 18.031 -11.703 -8.055 1 98.38 224 ALA B CA 1
ATOM 4691 C C . ALA B 1 224 ? 18.938 -11.383 -9.242 1 98.38 224 ALA B C 1
ATOM 4693 O O . ALA B 1 224 ? 19.172 -12.234 -10.102 1 98.38 224 ALA B O 1
ATOM 4694 N N . ASP B 1 225 ? 19.375 -10.156 -9.281 1 98.12 225 ASP B N 1
ATOM 4695 C CA . ASP B 1 225 ? 20.297 -9.75 -10.352 1 98.12 225 ASP B CA 1
ATOM 4696 C C . ASP B 1 225 ? 21.578 -10.578 -10.328 1 98.12 225 ASP B C 1
ATOM 4698 O O . ASP B 1 225 ? 22.172 -10.844 -11.375 1 98.12 225 ASP B O 1
ATOM 4702 N N . GLY B 1 226 ? 22.016 -10.945 -9.156 1 98.19 226 GLY B N 1
ATOM 4703 C CA . GLY B 1 226 ? 23.156 -11.836 -9.023 1 98.19 226 GLY B CA 1
ATOM 4704 C C . GLY B 1 226 ? 22.938 -13.18 -9.695 1 98.19 226 GLY B C 1
ATOM 4705 O O . GLY B 1 226 ? 23.828 -13.68 -10.398 1 98.19 226 GLY B O 1
ATOM 4706 N N . TYR B 1 227 ? 21.781 -13.797 -9.453 1 98.12 227 TYR B N 1
ATOM 4707 C CA . TYR B 1 227 ? 21.453 -15.07 -10.086 1 98.12 227 TYR B CA 1
ATOM 4708 C C . TYR B 1 227 ? 21.391 -14.922 -11.602 1 98.12 227 TYR B C 1
ATOM 4710 O O . TYR B 1 227 ? 21.797 -15.828 -12.336 1 98.12 227 TYR B O 1
ATOM 4718 N N . LYS B 1 228 ? 20.875 -13.82 -12.07 1 97.69 228 LYS B N 1
ATOM 4719 C CA . LYS B 1 228 ? 20.797 -13.539 -13.5 1 97.69 228 LYS B CA 1
ATOM 4720 C C . LYS B 1 228 ? 22.203 -13.43 -14.102 1 97.69 228 LYS B C 1
ATOM 4722 O O . LYS B 1 228 ? 22.453 -13.945 -15.195 1 97.69 228 LYS B O 1
ATOM 4727 N N . ALA B 1 229 ? 23.062 -12.82 -13.383 1 98 229 ALA B N 1
ATOM 4728 C CA . ALA B 1 229 ? 24.391 -12.523 -13.898 1 98 229 ALA B CA 1
ATOM 4729 C C . ALA B 1 229 ? 25.312 -13.727 -13.758 1 98 229 ALA B C 1
ATOM 4731 O O . ALA B 1 229 ? 26.188 -13.961 -14.609 1 98 229 ALA B O 1
ATOM 4732 N N . ASN B 1 230 ? 25.156 -14.586 -12.695 1 97.69 230 ASN B N 1
ATOM 4733 C CA . ASN B 1 230 ? 26.188 -15.555 -12.336 1 97.69 230 ASN B CA 1
ATOM 4734 C C . ASN B 1 230 ? 25.656 -16.984 -12.367 1 97.69 230 ASN B C 1
ATOM 4736 O O . ASN B 1 230 ? 26.422 -17.938 -12.266 1 97.69 230 ASN B O 1
ATOM 4740 N N . GLY B 1 231 ? 24.375 -17.156 -12.469 1 96 231 GLY B N 1
ATOM 4741 C CA . GLY B 1 231 ? 23.75 -18.469 -12.477 1 96 231 GLY B CA 1
ATOM 4742 C C . GLY B 1 231 ? 23.531 -19.047 -11.086 1 96 231 GLY B C 1
ATOM 4743 O O . GLY B 1 231 ? 23.484 -18.297 -10.109 1 96 231 GLY B O 1
ATOM 4744 N N . PRO B 1 232 ? 23.391 -20.359 -11.062 1 96.69 232 PRO B N 1
ATOM 4745 C CA . PRO B 1 232 ? 23.469 -21.359 -12.141 1 96.69 232 PRO B CA 1
ATOM 4746 C C . PRO B 1 232 ? 22.406 -21.125 -13.211 1 96.69 232 PRO B C 1
ATOM 4748 O O . PRO B 1 232 ? 21.438 -20.406 -12.992 1 96.69 232 PRO B O 1
ATOM 4751 N N . TYR B 1 233 ? 22.703 -21.797 -14.445 1 97.5 233 TYR B N 1
ATOM 4752 C CA . TYR B 1 233 ? 21.812 -21.672 -15.594 1 97.5 233 TYR B CA 1
ATOM 4753 C C . TYR B 1 233 ? 21.328 -23.047 -16.047 1 97.5 233 TYR B C 1
ATOM 4755 O O . TYR B 1 233 ? 22.047 -24.031 -15.938 1 97.5 233 TYR B O 1
ATOM 4763 N N . ASP B 1 234 ? 20.125 -23.141 -16.453 1 96.62 234 ASP B N 1
ATOM 4764 C CA . ASP B 1 234 ? 19.562 -24.219 -17.25 1 96.62 234 ASP B CA 1
ATOM 4765 C C . ASP B 1 234 ? 18.875 -23.688 -18.5 1 96.62 234 ASP B C 1
ATOM 4767 O O . ASP B 1 234 ? 17.766 -23.156 -18.438 1 96.62 234 ASP B O 1
ATOM 4771 N N . GLN B 1 235 ? 19.484 -23.906 -19.609 1 95.12 235 GLN B N 1
ATOM 4772 C CA . GLN B 1 235 ? 19.109 -23.25 -20.859 1 95.12 235 GLN B CA 1
ATOM 4773 C C . GLN B 1 235 ? 17.812 -23.828 -21.422 1 95.12 235 GLN B C 1
ATOM 4775 O O . GLN B 1 235 ? 17.234 -23.25 -22.344 1 95.12 235 GLN B O 1
ATOM 4780 N N . PHE B 1 236 ? 17.312 -24.859 -20.844 1 93.25 236 PHE B N 1
ATOM 4781 C CA . PHE B 1 236 ? 16.062 -25.453 -21.328 1 93.25 236 PHE B CA 1
ATOM 4782 C C . PHE B 1 236 ? 14.859 -24.688 -20.797 1 93.25 236 PHE B C 1
ATOM 4784 O O . PHE B 1 236 ? 13.742 -24.844 -21.297 1 93.25 236 PHE B O 1
ATOM 4791 N N . PHE B 1 237 ? 15.164 -23.891 -19.766 1 95.81 237 PHE B N 1
ATOM 4792 C CA . PHE B 1 237 ? 14.086 -23.062 -19.234 1 95.81 237 PHE B CA 1
ATOM 4793 C C . PHE B 1 237 ? 13.953 -21.781 -20.062 1 95.81 237 PHE B C 1
ATOM 4795 O O . PHE B 1 237 ? 14.945 -21.234 -20.531 1 95.81 237 PHE B O 1
ATOM 4802 N N . ASP B 1 238 ? 12.773 -21.297 -20.219 1 93.25 238 ASP B N 1
ATOM 4803 C CA . ASP B 1 238 ? 12.555 -20.047 -20.938 1 93.25 238 ASP B CA 1
ATOM 4804 C C . ASP B 1 238 ? 13.227 -18.875 -20.219 1 93.25 238 ASP B C 1
ATOM 4806 O O . ASP B 1 238 ? 13.672 -17.922 -20.859 1 93.25 238 ASP B O 1
ATOM 4810 N N . VAL B 1 239 ? 13.242 -18.891 -18.906 1 96.94 239 VAL B N 1
ATOM 4811 C CA . VAL B 1 239 ? 14.094 -18.062 -18.062 1 96.94 239 VAL B CA 1
ATOM 4812 C C . VAL B 1 239 ? 15.125 -18.938 -17.344 1 96.94 239 VAL B C 1
ATOM 4814 O O . VAL B 1 239 ? 14.805 -19.578 -16.344 1 96.94 239 VAL B O 1
ATOM 4817 N N . PRO B 1 240 ? 16.297 -18.938 -17.734 1 97.69 240 PRO B N 1
ATOM 4818 C CA . PRO B 1 240 ? 17.234 -20.031 -17.406 1 97.69 240 PRO B CA 1
ATOM 4819 C C . PRO B 1 240 ? 17.922 -19.844 -16.062 1 97.69 240 PRO B C 1
ATOM 4821 O O . PRO B 1 240 ? 18.875 -20.547 -15.742 1 97.69 240 PRO B O 1
ATOM 4824 N N . PHE B 1 241 ? 17.562 -18.844 -15.281 1 98.06 241 PHE B N 1
ATOM 4825 C CA . PHE B 1 241 ? 18.156 -18.578 -13.977 1 98.06 241 PHE B CA 1
ATOM 4826 C C . PHE B 1 241 ? 17.078 -18.406 -12.922 1 98.06 241 PHE B C 1
ATOM 4828 O O . PHE B 1 241 ? 15.898 -18.219 -13.25 1 98.06 241 PHE B O 1
ATOM 4835 N N . SER B 1 242 ? 17.422 -18.547 -11.641 1 98.06 242 SER B N 1
ATOM 4836 C CA . SER B 1 242 ? 16.484 -18.312 -10.539 1 98.06 242 SER B CA 1
ATOM 4837 C C . SER B 1 242 ? 16.125 -16.844 -10.43 1 98.06 242 SER B C 1
ATOM 4839 O O . SER B 1 242 ? 16.953 -15.969 -10.695 1 98.06 242 SER B O 1
ATOM 4841 N N . THR B 1 243 ? 14.914 -16.594 -10.086 1 98.38 243 THR B N 1
ATOM 4842 C CA . THR B 1 243 ? 14.422 -15.219 -10.055 1 98.38 243 THR B CA 1
ATOM 4843 C C . THR B 1 243 ? 13.812 -14.898 -8.695 1 98.38 243 THR B C 1
ATOM 4845 O O . THR B 1 243 ? 13.492 -15.805 -7.922 1 98.38 243 THR B O 1
ATOM 4848 N N . MET B 1 244 ? 13.766 -13.648 -8.336 1 98.31 244 MET B N 1
ATOM 4849 C CA . MET B 1 244 ? 13.07 -13.094 -7.176 1 98.31 244 MET B CA 1
ATOM 4850 C C . MET B 1 244 ? 12.375 -11.789 -7.535 1 98.31 244 MET B C 1
ATOM 4852 O O . MET B 1 244 ? 12.938 -10.961 -8.258 1 98.31 244 MET B O 1
ATOM 4856 N N . THR B 1 245 ? 11.164 -11.617 -7.062 1 98.31 245 THR B N 1
ATOM 4857 C CA . THR B 1 245 ? 10.438 -10.375 -7.328 1 98.31 245 THR B CA 1
ATOM 4858 C C . THR B 1 245 ? 9.633 -9.945 -6.102 1 98.31 245 THR B C 1
ATOM 4860 O O . THR B 1 245 ? 9.219 -10.789 -5.305 1 98.31 245 THR B O 1
ATOM 4863 N N . THR B 1 246 ? 9.539 -8.672 -5.863 1 98.81 246 THR B N 1
ATOM 4864 C CA . THR B 1 246 ? 8.609 -8.07 -4.906 1 98.81 246 THR B CA 1
ATOM 4865 C C . THR B 1 246 ? 7.379 -7.523 -5.621 1 98.81 246 THR B C 1
ATOM 4867 O O . THR B 1 246 ? 7.48 -6.586 -6.414 1 98.81 246 THR B O 1
ATOM 4870 N N . ASN B 1 247 ? 6.18 -8.023 -5.203 1 98.31 247 ASN B N 1
ATOM 4871 C CA . ASN B 1 247 ? 5.09 -7.793 -6.145 1 98.31 247 ASN B CA 1
ATOM 4872 C C . ASN B 1 247 ? 3.895 -7.133 -5.461 1 98.31 247 ASN B C 1
ATOM 4874 O O . ASN B 1 247 ? 2.938 -6.734 -6.125 1 98.31 247 ASN B O 1
ATOM 4878 N N . GLN B 1 248 ? 3.93 -6.984 -4.16 1 98.44 248 GLN B N 1
ATOM 4879 C CA . GLN B 1 248 ? 2.945 -6.207 -3.414 1 98.44 248 GLN B CA 1
ATOM 4880 C C . GLN B 1 248 ? 3.6 -5.445 -2.266 1 98.44 248 GLN B C 1
ATOM 4882 O O . GLN B 1 248 ? 4.523 -5.953 -1.625 1 98.44 248 GLN B O 1
ATOM 4887 N N . ILE B 1 249 ? 3.059 -4.234 -2.004 1 98.81 249 ILE B N 1
ATOM 4888 C CA . ILE B 1 249 ? 3.578 -3.449 -0.891 1 98.81 249 ILE B CA 1
ATOM 4889 C C . ILE B 1 249 ? 2.51 -2.473 -0.403 1 98.81 249 ILE B C 1
ATOM 4891 O O . ILE B 1 249 ? 1.722 -1.958 -1.199 1 98.81 249 ILE B O 1
ATOM 4895 N N . ARG B 1 250 ? 2.475 -2.258 0.871 1 98.5 250 ARG B N 1
ATOM 4896 C CA . ARG B 1 250 ? 1.62 -1.253 1.493 1 98.5 250 ARG B CA 1
ATOM 4897 C C . ARG B 1 250 ? 2.223 -0.753 2.801 1 98.5 250 ARG B C 1
ATOM 4899 O O . ARG B 1 250 ? 2.805 -1.532 3.561 1 98.5 250 ARG B O 1
ATOM 4906 N N . GLY B 1 251 ? 2.141 0.537 2.988 1 98.25 251 GLY B N 1
ATOM 4907 C CA . GLY B 1 251 ? 2.637 1.118 4.227 1 98.25 251 GLY B CA 1
ATOM 4908 C C . GLY B 1 251 ? 2.236 2.57 4.406 1 98.25 251 GLY B C 1
ATOM 4909 O O . GLY B 1 251 ? 2.094 3.307 3.428 1 98.25 251 GLY B O 1
ATOM 4910 N N . GLY B 1 252 ? 2.043 2.961 5.703 1 97 252 GLY B N 1
ATOM 4911 C CA . GLY B 1 252 ? 1.769 4.348 6.035 1 97 252 GLY B CA 1
ATOM 4912 C C . GLY B 1 252 ? 0.287 4.652 6.156 1 97 252 GLY B C 1
ATOM 4913 O O . GLY B 1 252 ? -0.522 4.141 5.379 1 97 252 GLY B O 1
ATOM 4914 N N . ILE B 1 253 ? -0.04 5.543 7.086 1 94.5 253 ILE B N 1
ATOM 4915 C CA . ILE B 1 253 ? -1.445 5.848 7.328 1 94.5 253 ILE B CA 1
ATOM 4916 C C . ILE B 1 253 ? -1.727 7.305 6.969 1 94.5 253 ILE B C 1
ATOM 4918 O O . ILE B 1 253 ? -2.885 7.711 6.848 1 94.5 253 ILE B O 1
ATOM 4922 N N . ALA B 1 254 ? -0.656 8.109 6.887 1 95.31 254 ALA B N 1
ATOM 4923 C CA . ALA B 1 254 ? -0.786 9.531 6.578 1 95.31 254 ALA B CA 1
ATOM 4924 C C . ALA B 1 254 ? 0.521 10.102 6.031 1 95.31 254 ALA B C 1
ATOM 4926 O O . ALA B 1 254 ? 1.601 9.578 6.328 1 95.31 254 ALA B O 1
ATOM 4927 N N . VAL B 1 255 ? 0.439 11.195 5.297 1 95.62 255 VAL B N 1
ATOM 4928 C CA . VAL B 1 255 ? 1.604 11.781 4.641 1 95.62 255 VAL B CA 1
ATOM 4929 C C . VAL B 1 255 ? 2.529 12.398 5.684 1 95.62 255 VAL B C 1
ATOM 4931 O O . VAL B 1 255 ? 3.736 12.516 5.461 1 95.62 255 VAL B O 1
ATOM 4934 N N . ASN B 1 256 ? 1.971 12.75 6.855 1 96.19 256 ASN B N 1
ATOM 4935 C CA . ASN B 1 256 ? 2.762 13.484 7.836 1 96.19 256 ASN B CA 1
ATOM 4936 C C . ASN B 1 256 ? 3.029 12.656 9.086 1 96.19 256 ASN B C 1
ATOM 4938 O O . ASN B 1 256 ? 3.27 13.203 10.164 1 96.19 256 ASN B O 1
ATOM 4942 N N . THR B 1 257 ? 2.955 11.398 9.008 1 96.12 257 THR B N 1
ATOM 4943 C CA . THR B 1 257 ? 3.256 10.477 10.094 1 96.12 257 THR B CA 1
ATOM 4944 C C . THR B 1 257 ? 4.301 9.445 9.664 1 96.12 257 THR B C 1
ATOM 4946 O O . THR B 1 257 ? 4.137 8.781 8.641 1 96.12 257 THR B O 1
ATOM 4949 N N . ILE B 1 258 ? 5.355 9.352 10.414 1 97.12 258 ILE B N 1
ATOM 4950 C CA . ILE B 1 258 ? 6.348 8.312 10.156 1 97.12 258 ILE B CA 1
ATOM 4951 C C . ILE B 1 258 ? 5.707 6.938 10.297 1 97.12 258 ILE B C 1
ATOM 4953 O O . ILE B 1 258 ? 5.137 6.617 11.344 1 97.12 258 ILE B O 1
ATOM 4957 N N . PRO B 1 259 ? 5.77 6.164 9.273 1 97.75 259 PRO B N 1
ATOM 4958 C CA . PRO B 1 259 ? 5.086 4.871 9.336 1 97.75 259 PRO B CA 1
ATOM 4959 C C . PRO B 1 259 ? 5.785 3.875 10.258 1 97.75 259 PRO B C 1
ATOM 4961 O O . PRO B 1 259 ? 6.992 3.658 10.133 1 97.75 259 PRO B O 1
ATOM 4964 N N . GLU B 1 260 ? 5.008 3.256 11.156 1 97.38 260 GLU B N 1
ATOM 4965 C CA . GLU B 1 260 ? 5.582 2.273 12.07 1 97.38 260 GLU B CA 1
ATOM 4966 C C . GLU B 1 260 ? 5.5 0.865 11.484 1 97.38 260 GLU B C 1
ATOM 4968 O O . GLU B 1 260 ? 6.07 -0.075 12.039 1 97.38 260 GLU B O 1
ATOM 4973 N N . LEU B 1 261 ? 4.789 0.772 10.352 1 97.94 261 LEU B N 1
ATOM 4974 C CA . LEU B 1 261 ? 4.609 -0.542 9.75 1 97.94 261 LEU B CA 1
ATOM 4975 C C . LEU B 1 261 ? 4.629 -0.445 8.227 1 97.94 261 LEU B C 1
ATOM 4977 O O . LEU B 1 261 ? 4.016 0.459 7.648 1 97.94 261 LEU B O 1
ATOM 4981 N N . CYS B 1 262 ? 5.336 -1.291 7.566 1 98.75 262 CYS B N 1
ATOM 4982 C CA . CYS B 1 262 ? 5.312 -1.522 6.129 1 98.75 262 CYS B CA 1
ATOM 4983 C C . CYS B 1 262 ? 5.262 -3.014 5.816 1 98.75 262 CYS B C 1
ATOM 4985 O O . CYS B 1 262 ? 6.059 -3.791 6.34 1 98.75 262 CYS B O 1
ATOM 4987 N N . GLU B 1 263 ? 4.328 -3.404 4.98 1 98.75 263 GLU B N 1
ATOM 4988 C CA . GLU B 1 263 ? 4.148 -4.801 4.594 1 98.75 263 GLU B CA 1
ATOM 4989 C C . GLU B 1 263 ? 4.391 -4.992 3.1 1 98.75 263 GLU B C 1
ATOM 4991 O O . GLU B 1 263 ? 3.988 -4.156 2.289 1 98.75 263 GLU B O 1
ATOM 4996 N N . PHE B 1 264 ? 5.09 -6.066 2.768 1 98.81 264 PHE B N 1
ATOM 4997 C CA . PHE B 1 264 ? 5.242 -6.41 1.358 1 98.81 264 PHE B CA 1
ATOM 4998 C C . PHE B 1 264 ? 5.379 -7.918 1.179 1 98.81 264 PHE B C 1
ATOM 5000 O O . PHE B 1 264 ? 5.602 -8.641 2.148 1 98.81 264 PHE B O 1
ATOM 5007 N N . THR B 1 265 ? 5.152 -8.352 -0.015 1 98.62 265 THR B N 1
ATOM 5008 C CA . THR B 1 265 ? 5.34 -9.75 -0.368 1 98.62 265 THR B CA 1
ATOM 5009 C C . THR B 1 265 ? 6.414 -9.898 -1.442 1 98.62 265 THR B C 1
ATOM 5011 O O . THR B 1 265 ? 6.516 -9.07 -2.346 1 98.62 265 THR B O 1
ATOM 5014 N N . TYR B 1 266 ? 7.199 -10.891 -1.286 1 98.56 266 TYR B N 1
ATOM 5015 C CA . TYR B 1 266 ? 8.133 -11.289 -2.334 1 98.56 266 TYR B CA 1
ATOM 5016 C C . TYR B 1 266 ? 8.07 -12.797 -2.57 1 98.56 266 TYR B C 1
ATOM 5018 O O . TYR B 1 266 ? 7.512 -13.539 -1.757 1 98.56 266 TYR B O 1
ATOM 5026 N N . GLU B 1 267 ? 8.523 -13.164 -3.713 1 98.12 267 GLU B N 1
ATOM 5027 C CA . GLU B 1 267 ? 8.625 -14.578 -4.059 1 98.12 267 GLU B CA 1
ATOM 5028 C C . GLU B 1 267 ? 9.914 -14.867 -4.816 1 98.12 267 GLU B C 1
ATOM 5030 O O . GLU B 1 267 ? 10.547 -13.953 -5.352 1 98.12 267 GLU B O 1
ATOM 5035 N N . PHE B 1 268 ? 10.344 -16.047 -4.73 1 97.31 268 PHE B N 1
ATOM 5036 C CA . PHE B 1 268 ? 11.398 -16.453 -5.652 1 97.31 268 PHE B CA 1
ATOM 5037 C C . PHE B 1 268 ? 11.078 -17.812 -6.285 1 97.31 268 PHE B C 1
ATOM 5039 O O . PHE B 1 268 ? 10.305 -18.594 -5.727 1 97.31 268 PHE B O 1
ATOM 5046 N N . ARG B 1 269 ? 11.539 -17.969 -7.465 1 98.06 269 ARG B N 1
ATOM 5047 C CA . ARG B 1 269 ? 11.43 -19.172 -8.281 1 98.06 269 ARG B CA 1
ATOM 5048 C C . ARG B 1 269 ? 12.805 -19.797 -8.547 1 98.06 269 ARG B C 1
ATOM 5050 O O . ARG B 1 269 ? 13.602 -19.234 -9.297 1 98.06 269 ARG B O 1
ATOM 5057 N N . ASN B 1 270 ? 13.008 -20.938 -8 1 97.88 270 ASN B N 1
ATOM 5058 C CA . ASN B 1 270 ? 14.328 -21.562 -8.039 1 97.88 270 ASN B CA 1
ATOM 5059 C C . ASN B 1 270 ? 14.391 -22.688 -9.062 1 97.88 270 ASN B C 1
ATOM 5061 O O . ASN B 1 270 ? 13.422 -23.422 -9.25 1 97.88 270 ASN B O 1
ATOM 5065 N N . LEU B 1 271 ? 15.508 -22.812 -9.672 1 97.12 271 LEU B N 1
ATOM 5066 C CA . LEU B 1 271 ? 15.781 -23.953 -10.523 1 97.12 271 LEU B CA 1
ATOM 5067 C C . LEU B 1 271 ? 15.773 -25.25 -9.703 1 97.12 271 LEU B C 1
ATOM 5069 O O . LEU B 1 271 ? 16.078 -25.234 -8.508 1 97.12 271 LEU B O 1
ATOM 5073 N N . PRO B 1 272 ? 15.359 -26.359 -10.406 1 93.81 272 PRO B N 1
ATOM 5074 C CA . PRO B 1 272 ? 15.445 -27.641 -9.695 1 93.81 272 PRO B CA 1
ATOM 5075 C C . PRO B 1 272 ? 16.844 -27.906 -9.117 1 93.81 272 PRO B C 1
ATOM 5077 O O . PRO B 1 272 ? 17.844 -27.562 -9.742 1 93.81 272 PRO B O 1
ATOM 5080 N N . GLY B 1 273 ? 16.875 -28.469 -7.902 1 90.94 273 GLY B N 1
ATOM 5081 C CA . GLY B 1 273 ? 18.141 -28.812 -7.281 1 90.94 273 GLY B CA 1
ATOM 5082 C C . GLY B 1 273 ? 18.656 -27.75 -6.328 1 90.94 273 GLY B C 1
ATOM 5083 O O . GLY B 1 273 ? 19.5 -28.016 -5.477 1 90.94 273 GLY B O 1
ATOM 5084 N N . MET B 1 274 ? 18.188 -26.5 -6.492 1 94.38 274 MET B N 1
ATOM 5085 C CA . MET B 1 274 ? 18.609 -25.438 -5.586 1 94.38 274 MET B CA 1
ATOM 5086 C C . MET B 1 274 ? 17.906 -25.547 -4.246 1 94.38 274 MET B C 1
ATOM 5088 O O . MET B 1 274 ? 16.719 -25.875 -4.191 1 94.38 274 MET B O 1
ATOM 5092 N N . SER B 1 275 ? 18.625 -25.172 -3.223 1 95.38 275 SER B N 1
ATOM 5093 C CA . SER B 1 275 ? 18.078 -25.219 -1.872 1 95.38 275 SER B CA 1
ATOM 5094 C C . SER B 1 275 ? 17.297 -23.938 -1.562 1 95.38 275 SER B C 1
ATOM 5096 O O . SER B 1 275 ? 17.875 -22.844 -1.514 1 95.38 275 SER B O 1
ATOM 5098 N N . VAL B 1 276 ? 16.062 -24.156 -1.261 1 95.94 276 VAL B N 1
ATOM 5099 C CA . VAL B 1 276 ? 15.203 -23.047 -0.876 1 95.94 276 VAL B CA 1
ATOM 5100 C C . VAL B 1 276 ? 15.75 -22.391 0.39 1 95.94 276 VAL B C 1
ATOM 5102 O O . VAL B 1 276 ? 15.773 -21.156 0.495 1 95.94 276 VAL B O 1
ATOM 5105 N N . ALA B 1 277 ? 16.172 -23.203 1.302 1 97.12 277 ALA B N 1
ATOM 5106 C CA . ALA B 1 277 ? 16.703 -22.719 2.57 1 97.12 277 ALA B CA 1
ATOM 5107 C C . ALA B 1 277 ? 17.938 -21.844 2.352 1 97.12 277 ALA B C 1
ATOM 5109 O O . ALA B 1 277 ? 18.109 -20.812 3.016 1 97.12 277 ALA B O 1
ATOM 5110 N N . ASP B 1 278 ? 18.75 -22.203 1.451 1 97.31 278 ASP B N 1
ATOM 5111 C CA . ASP B 1 278 ? 19.969 -21.438 1.174 1 97.31 278 ASP B CA 1
ATOM 5112 C C . ASP B 1 278 ? 19.641 -20.094 0.549 1 97.31 278 ASP B C 1
ATOM 5114 O O . ASP B 1 278 ? 20.281 -19.094 0.857 1 97.31 278 ASP B O 1
ATOM 5118 N N . ILE B 1 279 ? 18.719 -20.078 -0.292 1 97.44 279 ILE B N 1
ATOM 5119 C CA . ILE B 1 279 ? 18.297 -18.828 -0.933 1 97.44 279 ILE B CA 1
ATOM 5120 C C . ILE B 1 279 ? 17.734 -17.875 0.113 1 97.44 279 ILE B C 1
ATOM 5122 O O . ILE B 1 279 ? 18.141 -16.719 0.186 1 97.44 279 ILE B O 1
ATOM 5126 N N . GLN B 1 280 ? 16.844 -18.406 0.95 1 98.19 280 GLN B N 1
ATOM 5127 C CA . GLN B 1 280 ? 16.234 -17.594 1.996 1 98.19 280 GLN B CA 1
ATOM 5128 C C . GLN B 1 280 ? 17.281 -17.109 2.998 1 98.19 280 GLN B C 1
ATOM 5130 O O . GLN B 1 280 ? 17.172 -16 3.533 1 98.19 280 GLN B O 1
ATOM 5135 N N . ALA B 1 281 ? 18.297 -17.859 3.246 1 98.31 281 ALA B N 1
ATOM 5136 C CA . ALA B 1 281 ? 19.344 -17.531 4.207 1 98.31 281 ALA B CA 1
ATOM 5137 C C . ALA B 1 281 ? 20.078 -16.25 3.803 1 98.31 281 ALA B C 1
ATOM 5139 O O . ALA B 1 281 ? 20.531 -15.492 4.66 1 98.31 281 ALA B O 1
ATOM 5140 N N . GLN B 1 282 ? 20.172 -15.961 2.514 1 98.06 282 GLN B N 1
ATOM 5141 C CA . GLN B 1 282 ? 20.781 -14.727 2.043 1 98.06 282 GLN B CA 1
ATOM 5142 C C . GLN B 1 282 ? 20 -13.508 2.525 1 98.06 282 GLN B C 1
ATOM 5144 O O . GLN B 1 282 ? 20.594 -12.531 2.994 1 98.06 282 GLN B O 1
ATOM 5149 N N . ILE B 1 283 ? 18.75 -13.602 2.432 1 98.56 283 ILE B N 1
ATOM 5150 C CA . ILE B 1 283 ? 17.875 -12.516 2.854 1 98.56 283 ILE B CA 1
ATOM 5151 C C . ILE B 1 283 ? 17.938 -12.367 4.371 1 98.56 283 ILE B C 1
ATOM 5153 O O . ILE B 1 283 ? 18.078 -11.25 4.887 1 98.56 283 ILE B O 1
ATOM 5157 N N . ASP B 1 284 ? 17.891 -13.516 5.027 1 98.69 284 ASP B N 1
ATOM 5158 C CA . ASP B 1 284 ? 17.953 -13.508 6.488 1 98.69 284 ASP B CA 1
ATOM 5159 C C . ASP B 1 284 ? 19.25 -12.891 6.984 1 98.69 284 ASP B C 1
ATOM 5161 O O . ASP B 1 284 ? 19.266 -12.148 7.973 1 98.69 284 ASP B O 1
ATOM 5165 N N . LYS B 1 285 ? 20.297 -13.172 6.367 1 98.75 285 LYS B N 1
ATOM 5166 C CA . LYS B 1 285 ? 21.609 -12.641 6.738 1 98.75 285 LYS B CA 1
ATOM 5167 C C . LYS B 1 285 ? 21.641 -11.125 6.57 1 98.75 285 LYS B C 1
ATOM 5169 O O . LYS B 1 285 ? 22.172 -10.414 7.434 1 98.75 285 LYS B O 1
ATOM 5174 N N . TYR B 1 286 ? 21.172 -10.656 5.461 1 98.81 286 TYR B N 1
ATOM 5175 C CA . TYR B 1 286 ? 21.125 -9.211 5.238 1 98.81 286 TYR B CA 1
ATOM 5176 C C . TYR B 1 286 ? 20.312 -8.516 6.336 1 98.81 286 TYR B C 1
ATOM 5178 O O . TYR B 1 286 ? 20.734 -7.473 6.844 1 98.81 286 TYR B O 1
ATOM 5186 N N . ILE B 1 287 ? 19.188 -9.102 6.68 1 98.88 287 ILE B N 1
ATOM 5187 C CA . ILE B 1 287 ? 18.344 -8.531 7.715 1 98.88 287 ILE B CA 1
ATOM 5188 C C . ILE B 1 287 ? 19.094 -8.484 9.039 1 98.88 287 ILE B C 1
ATOM 5190 O O . ILE B 1 287 ? 19.141 -7.441 9.703 1 98.88 287 ILE B O 1
ATOM 5194 N N . ALA B 1 288 ? 19.703 -9.516 9.375 1 98.69 288 ALA B N 1
ATOM 5195 C CA . ALA B 1 288 ? 20.344 -9.656 10.68 1 98.69 288 ALA B CA 1
ATOM 5196 C C . ALA B 1 288 ? 21.609 -8.805 10.766 1 98.69 288 ALA B C 1
ATOM 5198 O O . ALA B 1 288 ? 21.906 -8.227 11.812 1 98.69 288 ALA B O 1
ATOM 5199 N N . GLU B 1 289 ? 22.328 -8.68 9.648 1 98.75 289 GLU B N 1
ATOM 5200 C CA . GLU B 1 289 ? 23.672 -8.102 9.719 1 98.75 289 GLU B CA 1
ATOM 5201 C C . GLU B 1 289 ? 23.672 -6.648 9.25 1 98.75 289 GLU B C 1
ATOM 5203 O O . GLU B 1 289 ? 24.578 -5.883 9.578 1 98.75 289 GLU B O 1
ATOM 5208 N N . VAL B 1 290 ? 22.688 -6.273 8.5 1 98.69 290 VAL B N 1
ATOM 5209 C CA . VAL B 1 290 ? 22.734 -4.945 7.898 1 98.69 290 VAL B CA 1
ATOM 5210 C C . VAL B 1 290 ? 21.5 -4.152 8.297 1 98.69 290 VAL B C 1
ATOM 5212 O O . VAL B 1 290 ? 21.609 -3.088 8.914 1 98.69 290 VAL B O 1
ATOM 5215 N N . LEU B 1 291 ? 20.312 -4.664 8.023 1 98.81 291 LEU B N 1
ATOM 5216 C CA . LEU B 1 291 ? 19.078 -3.889 8.141 1 98.81 291 LEU B CA 1
ATOM 5217 C C . LEU B 1 291 ? 18.734 -3.629 9.602 1 98.81 291 LEU B C 1
ATOM 5219 O O . LEU B 1 291 ? 18.562 -2.477 10.008 1 98.81 291 LEU B O 1
ATOM 5223 N N . LEU B 1 292 ? 18.672 -4.668 10.43 1 98.75 292 LEU B N 1
ATOM 5224 C CA . LEU B 1 292 ? 18.203 -4.555 11.805 1 98.75 292 LEU B CA 1
ATOM 5225 C C . LEU B 1 292 ? 19.156 -3.721 12.641 1 98.75 292 LEU B C 1
ATOM 5227 O O . LEU B 1 292 ? 18.734 -2.881 13.438 1 98.75 292 LEU B O 1
ATOM 5231 N N . PRO B 1 293 ? 20.484 -3.924 12.531 1 98.75 293 PRO B N 1
ATOM 5232 C CA . PRO B 1 293 ? 21.391 -3.061 13.297 1 98.75 293 PRO B CA 1
ATOM 5233 C C . PRO B 1 293 ? 21.172 -1.576 13.016 1 98.75 293 PRO B C 1
ATOM 5235 O O . PRO B 1 293 ? 21.172 -0.762 13.945 1 98.75 293 PRO B O 1
ATOM 5238 N N . LYS B 1 294 ? 20.938 -1.231 11.789 1 98.25 294 LYS B N 1
ATOM 5239 C CA . LYS B 1 294 ? 20.672 0.161 11.438 1 98.25 294 LYS B CA 1
ATOM 5240 C C . LYS B 1 294 ? 19.344 0.628 12.016 1 98.25 294 LYS B C 1
ATOM 5242 O O . LYS B 1 294 ? 19.25 1.719 12.578 1 98.25 294 LYS B O 1
ATOM 5247 N N . MET B 1 295 ? 18.312 -0.172 11.867 1 98.62 295 MET B N 1
ATOM 5248 C CA . MET B 1 295 ? 16.984 0.163 12.398 1 98.62 295 MET B CA 1
ATOM 5249 C C . MET B 1 295 ? 17.047 0.364 13.906 1 98.62 295 MET B C 1
ATOM 5251 O O . MET B 1 295 ? 16.422 1.288 14.438 1 98.62 295 MET B O 1
ATOM 5255 N N . ARG B 1 296 ? 17.766 -0.457 14.555 1 98.5 296 ARG B N 1
ATOM 5256 C CA . ARG B 1 296 ? 17.75 -0.481 16.016 1 98.5 296 ARG B CA 1
ATOM 5257 C C . ARG B 1 296 ? 18.609 0.653 16.578 1 98.5 296 ARG B C 1
ATOM 5259 O O . ARG B 1 296 ? 18.531 0.945 17.781 1 98.5 296 ARG B O 1
ATOM 5266 N N . THR B 1 297 ? 19.422 1.332 15.789 1 98.12 297 THR B N 1
ATOM 5267 C CA . THR B 1 297 ? 20.016 2.598 16.203 1 98.12 297 THR B CA 1
ATOM 5268 C C . THR B 1 297 ? 18.953 3.682 16.328 1 98.12 297 THR B C 1
ATOM 5270 O O . THR B 1 297 ? 19.078 4.594 17.156 1 98.12 297 THR B O 1
ATOM 5273 N N . GLU B 1 298 ? 17.953 3.586 15.539 1 97.75 298 GLU B N 1
ATOM 5274 C CA . GLU B 1 298 ? 16.844 4.543 15.562 1 97.75 298 GLU B CA 1
ATOM 5275 C C . GLU B 1 298 ? 15.781 4.137 16.578 1 97.75 298 GLU B C 1
ATOM 5277 O O . GLU B 1 298 ? 15.227 4.988 17.281 1 97.75 298 GLU B O 1
ATOM 5282 N N . PHE B 1 299 ? 15.508 2.924 16.688 1 98.31 299 PHE B N 1
ATOM 5283 C CA . PHE B 1 299 ? 14.453 2.348 17.516 1 98.31 299 PHE B CA 1
ATOM 5284 C C . PHE B 1 299 ? 14.859 0.966 18.016 1 98.31 299 PHE B C 1
ATOM 5286 O O . PHE B 1 299 ? 14.734 -0.023 17.281 1 98.31 299 PHE B O 1
ATOM 5293 N N . PRO B 1 300 ? 15.234 0.801 19.203 1 98.44 300 PRO B N 1
ATOM 5294 C CA . PRO B 1 300 ? 15.797 -0.448 19.734 1 98.44 300 PRO B CA 1
ATOM 5295 C C . PRO B 1 300 ? 14.852 -1.637 19.547 1 98.44 300 PRO B C 1
ATOM 5297 O O . PRO B 1 300 ? 15.312 -2.775 19.406 1 98.44 300 PRO B O 1
ATOM 5300 N N . ASP B 1 301 ? 13.562 -1.376 19.469 1 98.25 301 ASP B N 1
ATOM 5301 C CA . ASP B 1 301 ? 12.594 -2.469 19.391 1 98.25 301 ASP B CA 1
ATOM 5302 C C . ASP B 1 301 ? 12.211 -2.77 17.953 1 98.25 301 ASP B C 1
ATOM 5304 O O . ASP B 1 301 ? 11.258 -3.518 17.703 1 98.25 301 ASP B O 1
ATOM 5308 N N . ALA B 1 302 ? 12.891 -2.189 17 1 98.62 302 ALA B N 1
ATOM 5309 C CA . ALA B 1 302 ? 12.617 -2.455 15.586 1 98.62 302 ALA B CA 1
ATOM 5310 C C . ALA B 1 302 ? 12.734 -3.945 15.273 1 98.62 302 ALA B C 1
ATOM 5312 O O . ALA B 1 302 ? 13.594 -4.633 15.82 1 98.62 302 ALA B O 1
ATOM 5313 N N . ARG B 1 303 ? 11.898 -4.473 14.414 1 98.56 303 ARG B N 1
ATOM 5314 C CA . ARG B 1 303 ? 11.945 -5.891 14.062 1 98.56 303 ARG B CA 1
ATOM 5315 C C . ARG B 1 303 ? 11.43 -6.117 12.641 1 98.56 303 ARG B C 1
ATOM 5317 O O . ARG B 1 303 ? 10.742 -5.262 12.086 1 98.56 303 ARG B O 1
ATOM 5324 N N . VAL B 1 304 ? 11.789 -7.207 12.078 1 98.81 304 VAL B N 1
ATOM 5325 C CA . VAL B 1 304 ? 11.352 -7.691 10.773 1 98.81 304 VAL B CA 1
ATOM 5326 C C . VAL B 1 304 ? 10.789 -9.102 10.906 1 98.81 304 VAL B C 1
ATOM 5328 O O . VAL B 1 304 ? 11.406 -9.969 11.523 1 98.81 304 VAL B O 1
ATOM 5331 N N . GLU B 1 305 ? 9.539 -9.258 10.398 1 98.69 305 GLU B N 1
ATOM 5332 C CA . GLU B 1 305 ? 8.891 -10.57 10.375 1 98.69 305 GLU B CA 1
ATOM 5333 C C . GLU B 1 305 ? 8.773 -11.102 8.953 1 98.69 305 GLU B C 1
ATOM 5335 O O . GLU B 1 305 ? 8.375 -10.367 8.039 1 98.69 305 GLU B O 1
ATOM 5340 N N . ILE B 1 306 ? 9.141 -12.344 8.773 1 98.19 306 ILE B N 1
ATOM 5341 C CA . ILE B 1 306 ? 8.992 -13.016 7.492 1 98.19 306 ILE B CA 1
ATOM 5342 C C . ILE B 1 306 ? 8.25 -14.336 7.684 1 98.19 306 ILE B C 1
ATOM 5344 O O . ILE B 1 306 ? 8.586 -15.117 8.586 1 98.19 306 ILE B O 1
ATOM 5348 N N . ASP B 1 307 ? 7.281 -14.547 6.805 1 97.25 307 ASP B N 1
ATOM 5349 C CA . ASP B 1 307 ? 6.512 -15.781 6.836 1 97.25 307 ASP B CA 1
ATOM 5350 C C . ASP B 1 307 ? 6.398 -16.391 5.441 1 97.25 307 ASP B C 1
ATOM 5352 O O . ASP B 1 307 ? 5.883 -15.766 4.52 1 97.25 307 ASP B O 1
ATOM 5356 N N . ASN B 1 308 ? 6.949 -17.562 5.281 1 96 308 ASN B N 1
ATOM 5357 C CA . ASN B 1 308 ? 6.688 -18.344 4.074 1 96 308 ASN B CA 1
ATOM 5358 C C . ASN B 1 308 ? 5.309 -19 4.117 1 96 308 ASN B C 1
ATOM 5360 O O . ASN B 1 308 ? 5.113 -20 4.812 1 96 308 ASN B O 1
ATOM 5364 N N . PHE B 1 309 ? 4.359 -18.5 3.307 1 92.81 309 PHE B N 1
ATOM 5365 C CA . PHE B 1 309 ? 2.994 -18.938 3.549 1 92.81 309 PHE B CA 1
ATOM 5366 C C . PHE B 1 309 ? 2.498 -19.812 2.398 1 92.81 309 PHE B C 1
ATOM 5368 O O . PHE B 1 309 ? 1.42 -20.406 2.482 1 92.81 309 PHE B O 1
ATOM 5375 N N . ALA B 1 310 ? 3.27 -19.953 1.342 1 94.19 310 ALA B N 1
ATOM 5376 C CA . ALA B 1 310 ? 2.811 -20.75 0.204 1 94.19 310 ALA B CA 1
ATOM 5377 C C . ALA B 1 310 ? 3.971 -21.094 -0.724 1 94.19 310 ALA B C 1
ATOM 5379 O O . ALA B 1 310 ? 5.016 -20.438 -0.692 1 94.19 310 ALA B O 1
ATOM 5380 N N . GLY B 1 311 ? 3.703 -22.172 -1.544 1 95.06 311 GLY B N 1
ATOM 5381 C CA . GLY B 1 311 ? 4.711 -22.562 -2.518 1 95.06 311 GLY B CA 1
ATOM 5382 C C . GLY B 1 311 ? 4.465 -23.922 -3.119 1 95.06 311 GLY B C 1
ATOM 5383 O O . GLY B 1 311 ? 3.521 -24.625 -2.729 1 95.06 311 GLY B O 1
ATOM 5384 N N . SER B 1 312 ? 5.23 -24.234 -4.094 1 96.31 312 SER B N 1
ATOM 5385 C CA . SER B 1 312 ? 5.273 -25.531 -4.777 1 96.31 312 SER B CA 1
ATOM 5386 C C . SER B 1 312 ? 6.703 -25.906 -5.156 1 96.31 312 SER B C 1
ATOM 5388 O O . SER B 1 312 ? 7.484 -25.062 -5.582 1 96.31 312 SER B O 1
ATOM 5390 N N . PRO B 1 313 ? 7.004 -27.188 -4.93 1 96.12 313 PRO B N 1
ATOM 5391 C CA . PRO B 1 313 ? 8.344 -27.625 -5.348 1 96.12 313 PRO B CA 1
ATOM 5392 C C . PRO B 1 313 ? 8.516 -27.609 -6.867 1 96.12 313 PRO B C 1
ATOM 5394 O O . PRO B 1 313 ? 7.523 -27.594 -7.602 1 96.12 313 PRO B O 1
ATOM 5397 N N . ALA B 1 314 ? 9.758 -27.594 -7.246 1 96.25 314 ALA B N 1
ATOM 5398 C CA . ALA B 1 314 ? 10.062 -27.75 -8.664 1 96.25 314 ALA B CA 1
ATOM 5399 C C . ALA B 1 314 ? 9.57 -29.109 -9.18 1 96.25 314 ALA B C 1
ATOM 5401 O O . ALA B 1 314 ? 9.367 -30.031 -8.398 1 96.25 314 ALA B O 1
ATOM 5402 N N . LEU B 1 315 ? 9.273 -29.109 -10.453 1 96.12 315 LEU B N 1
ATOM 5403 C CA . LEU B 1 315 ? 8.906 -30.344 -11.148 1 96.12 315 LEU B CA 1
ATOM 5404 C C . LEU B 1 315 ? 10.07 -30.844 -12 1 96.12 315 LEU B C 1
ATOM 5406 O O . LEU B 1 315 ? 10.711 -30.062 -12.703 1 96.12 315 LEU B O 1
ATOM 5410 N N . GLU B 1 316 ? 10.312 -32.031 -11.898 1 93.62 316 GLU B N 1
ATOM 5411 C CA . GLU B 1 316 ? 11.148 -32.781 -12.844 1 93.62 316 GLU B CA 1
ATOM 5412 C C . GLU B 1 316 ? 10.523 -34.125 -13.203 1 93.62 316 GLU B C 1
ATOM 5414 O O . GLU B 1 316 ? 10.75 -35.125 -12.531 1 93.62 316 GLU B O 1
ATOM 5419 N N . ALA B 1 317 ? 9.859 -34.031 -14.273 1 87.56 317 ALA B N 1
ATOM 5420 C CA . ALA B 1 317 ? 9.156 -35.219 -14.703 1 87.56 317 ALA B CA 1
ATOM 5421 C C . ALA B 1 317 ? 10.141 -36.312 -15.141 1 87.56 317 ALA B C 1
ATOM 5423 O O . ALA B 1 317 ? 11.164 -36 -15.773 1 87.56 317 ALA B O 1
ATOM 5424 N N . VAL B 1 318 ? 9.836 -37.5 -14.812 1 82 318 VAL B N 1
ATOM 5425 C CA . VAL B 1 318 ? 10.648 -38.625 -15.211 1 82 318 VAL B CA 1
ATOM 5426 C C . VAL B 1 318 ? 10.352 -39 -16.656 1 82 318 VAL B C 1
ATOM 5428 O O . VAL B 1 318 ? 9.203 -39.312 -17 1 82 318 VAL B O 1
ATOM 5431 N N . GLU B 1 319 ? 11.336 -38.969 -17.484 1 82.94 319 GLU B N 1
ATOM 5432 C CA . GLU B 1 319 ? 11.148 -39.25 -18.906 1 82.94 319 GLU B CA 1
ATOM 5433 C C . GLU B 1 319 ? 10.578 -40.656 -19.125 1 82.94 319 GLU B C 1
ATOM 5435 O O . GLU B 1 319 ? 9.781 -40.844 -20.047 1 82.94 319 GLU B O 1
ATOM 5440 N N . GLN B 1 320 ? 10.852 -41.5 -18.219 1 83.94 320 GLN B N 1
ATOM 5441 C CA . GLN B 1 320 ? 10.469 -42.906 -18.406 1 83.94 320 GLN B CA 1
ATOM 5442 C C . GLN B 1 320 ? 9.094 -43.156 -17.797 1 83.94 320 GLN B C 1
ATOM 5444 O O . GLN B 1 320 ? 8.547 -44.25 -17.953 1 83.94 320 GLN B O 1
ATOM 5449 N N . ALA B 1 321 ? 8.602 -42.188 -17.25 1 88.44 321 ALA B N 1
ATOM 5450 C CA . ALA B 1 321 ? 7.281 -42.406 -16.672 1 88.44 321 ALA B CA 1
ATOM 5451 C C . ALA B 1 321 ? 6.242 -42.656 -17.75 1 88.44 321 ALA B C 1
ATOM 5453 O O . ALA B 1 321 ? 6.281 -42.031 -18.812 1 88.44 321 ALA B O 1
ATOM 5454 N N . ALA B 1 322 ? 5.277 -43.469 -17.453 1 88.75 322 ALA B N 1
ATOM 5455 C CA . ALA B 1 322 ? 4.25 -43.875 -18.406 1 88.75 322 ALA B CA 1
ATOM 5456 C C . ALA B 1 322 ? 3.428 -42.688 -18.875 1 88.75 322 ALA B C 1
ATOM 5458 O O . ALA B 1 322 ? 3.102 -42.562 -20.047 1 88.75 322 ALA B O 1
ATOM 5459 N N . ILE B 1 323 ? 3.133 -41.812 -18 1 93.44 323 ILE B N 1
ATOM 5460 C CA . ILE B 1 323 ? 2.301 -40.688 -18.344 1 93.44 323 ILE B CA 1
ATOM 5461 C C . ILE B 1 323 ? 3.055 -39.781 -19.312 1 93.44 323 ILE B C 1
ATOM 5463 O O . ILE B 1 323 ? 2.457 -39.188 -20.219 1 93.44 323 ILE B O 1
ATOM 5467 N N . THR B 1 324 ? 4.352 -39.594 -19.125 1 93.62 324 THR B N 1
ATOM 5468 C CA . THR B 1 324 ? 5.164 -38.781 -20.016 1 93.62 324 THR B CA 1
ATOM 5469 C C . THR B 1 324 ? 5.191 -39.375 -21.422 1 93.62 324 THR B C 1
ATOM 5471 O O . THR B 1 324 ? 4.969 -38.688 -22.406 1 93.62 324 THR B O 1
ATOM 5474 N N . GLU B 1 325 ? 5.375 -40.625 -21.469 1 93.56 325 GLU B N 1
ATOM 5475 C CA . GLU B 1 325 ? 5.398 -41.312 -22.75 1 93.56 325 GLU B CA 1
ATOM 5476 C C . GLU B 1 325 ? 4.043 -41.219 -23.453 1 93.56 325 GLU B C 1
ATOM 5478 O O . GLU B 1 325 ? 3.975 -41 -24.656 1 93.56 325 GLU B O 1
ATOM 5483 N N . LEU B 1 326 ? 3.066 -41.438 -22.688 1 93.81 326 LEU B N 1
ATOM 5484 C CA . LEU B 1 326 ? 1.718 -41.406 -23.25 1 93.81 326 LEU B CA 1
ATOM 5485 C C . LEU B 1 326 ? 1.405 -40.062 -23.844 1 93.81 326 LEU B C 1
ATOM 5487 O O . LEU B 1 326 ? 0.966 -39.938 -24.984 1 93.81 326 LEU B O 1
ATOM 5491 N N . VAL B 1 327 ? 1.656 -39 -23.078 1 94.62 327 VAL B N 1
ATOM 5492 C CA . VAL B 1 327 ? 1.304 -37.656 -23.516 1 94.62 327 VAL B CA 1
ATOM 5493 C C . VAL B 1 327 ? 2.164 -37.25 -24.703 1 94.62 327 VAL B C 1
ATOM 5495 O O . VAL B 1 327 ? 1.672 -36.625 -25.656 1 94.62 327 VAL B O 1
ATOM 5498 N N . ARG B 1 328 ? 3.375 -37.625 -24.703 1 94.5 328 ARG B N 1
ATOM 5499 C CA . ARG B 1 328 ? 4.238 -37.344 -25.844 1 94.5 328 ARG B CA 1
ATOM 5500 C C . ARG B 1 328 ? 3.725 -38.062 -27.094 1 94.5 328 ARG B C 1
ATOM 5502 O O . ARG B 1 328 ? 3.734 -37.5 -28.188 1 94.5 328 ARG B O 1
ATOM 5509 N N . ALA B 1 329 ? 3.303 -39.219 -26.938 1 93.88 329 ALA B N 1
ATOM 5510 C CA . ALA B 1 329 ? 2.771 -40 -28.062 1 93.88 329 ALA B CA 1
ATOM 5511 C C . ALA B 1 329 ? 1.502 -39.344 -28.609 1 93.88 329 ALA B C 1
ATOM 5513 O O . ALA B 1 329 ? 1.323 -39.25 -29.828 1 93.88 329 ALA B O 1
ATOM 5514 N N . LEU B 1 330 ? 0.684 -38.938 -27.719 1 94.81 330 LEU B N 1
ATOM 5515 C CA . LEU B 1 330 ? -0.614 -38.406 -28.109 1 94.81 330 LEU B CA 1
AT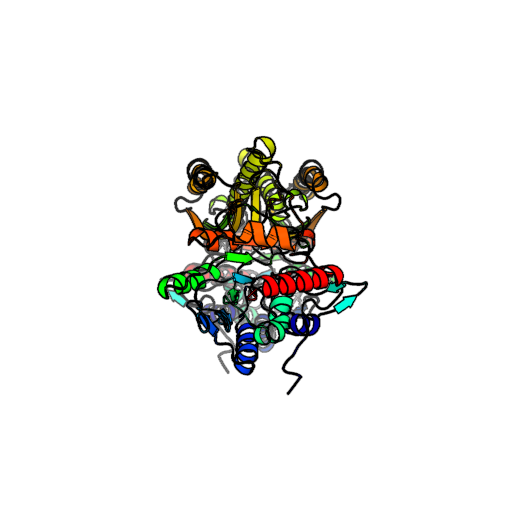OM 5516 C C . LEU B 1 330 ? -0.463 -37 -28.734 1 94.81 330 LEU B C 1
ATOM 5518 O O . LEU B 1 330 ? -1.258 -36.625 -29.609 1 94.81 330 LEU B O 1
ATOM 5522 N N . THR B 1 331 ? 0.543 -36.25 -28.266 1 93.56 331 THR B N 1
ATOM 5523 C CA . THR B 1 331 ? 0.742 -34.906 -28.781 1 93.56 331 THR B CA 1
ATOM 5524 C C . THR B 1 331 ? 1.72 -34.906 -29.938 1 93.56 331 THR B C 1
ATOM 5526 O O . THR B 1 331 ? 1.76 -33.938 -30.719 1 93.56 331 THR B O 1
ATOM 5529 N N . GLY B 1 332 ? 2.545 -35.875 -30.016 1 92.81 332 GLY B N 1
ATOM 5530 C CA . GLY B 1 332 ? 3.617 -35.906 -31 1 92.81 332 GLY B CA 1
ATOM 5531 C C . GLY B 1 332 ? 4.77 -35 -30.672 1 92.81 332 GLY B C 1
ATOM 5532 O O . GLY B 1 332 ? 5.562 -34.625 -31.547 1 92.81 332 GLY B O 1
ATOM 5533 N N . ASP B 1 333 ? 4.777 -34.531 -29.5 1 92.12 333 ASP B N 1
ATOM 5534 C CA . ASP B 1 333 ? 5.793 -33.594 -29.047 1 92.12 333 ASP B CA 1
ATOM 5535 C C . ASP B 1 333 ? 6.898 -34.281 -28.266 1 92.12 333 ASP B C 1
ATOM 5537 O O . ASP B 1 333 ? 6.691 -34.719 -27.125 1 92.12 333 ASP B O 1
ATOM 5541 N N . ARG B 1 334 ? 8.117 -34.344 -28.812 1 91.19 334 ARG B N 1
ATOM 5542 C CA . ARG B 1 334 ? 9.219 -35.062 -28.172 1 91.19 334 ARG B CA 1
ATOM 5543 C C . ARG B 1 334 ? 10.328 -34.094 -27.75 1 91.19 334 ARG B C 1
ATOM 5545 O O . ARG B 1 334 ? 11.375 -34.531 -27.266 1 91.19 334 ARG B O 1
ATOM 5552 N N . GLN B 1 335 ? 10.016 -32.844 -27.875 1 91.44 335 GLN B N 1
ATOM 5553 C CA . GLN B 1 335 ? 11 -31.844 -27.469 1 91.44 335 GLN B CA 1
ATOM 5554 C C . GLN B 1 335 ? 11.016 -31.641 -25.969 1 91.44 335 GLN B C 1
ATOM 5556 O O . GLN B 1 335 ? 9.969 -31.703 -25.312 1 91.44 335 GLN B O 1
ATOM 5561 N N . THR B 1 336 ? 12.195 -31.5 -25.469 1 88.69 336 THR B N 1
ATOM 5562 C CA . THR B 1 336 ? 12.312 -31.172 -24.047 1 88.69 336 THR B CA 1
ATOM 5563 C C . THR B 1 336 ? 12.031 -29.688 -23.812 1 88.69 336 THR B C 1
ATOM 5565 O O . THR B 1 336 ? 12.75 -28.828 -24.312 1 88.69 336 THR B O 1
ATOM 5568 N N . ARG B 1 337 ? 10.992 -29.438 -23.047 1 93.12 337 ARG B N 1
ATOM 5569 C CA . ARG B 1 337 ? 10.625 -28.078 -22.688 1 93.12 337 ARG B CA 1
ATOM 5570 C C . ARG B 1 337 ? 10.43 -27.938 -21.172 1 93.12 337 ARG B C 1
ATOM 5572 O O . ARG B 1 337 ? 9.812 -28.797 -20.547 1 93.12 337 ARG B O 1
ATOM 5579 N N . LYS B 1 338 ? 11.109 -26.906 -20.656 1 95.56 338 LYS B N 1
ATOM 5580 C CA . LYS B 1 338 ? 10.969 -26.531 -19.266 1 95.56 338 LYS B CA 1
ATOM 5581 C C . LYS B 1 338 ? 10.477 -25.094 -19.125 1 95.56 338 LYS B C 1
ATOM 5583 O O . LYS B 1 338 ? 10.758 -24.25 -19.984 1 95.56 338 LYS B O 1
ATOM 5588 N N . VAL B 1 339 ? 9.688 -24.844 -18.125 1 95.94 339 VAL B N 1
ATOM 5589 C CA . VAL B 1 339 ? 9.109 -23.5 -18.016 1 95.94 339 VAL B CA 1
ATOM 5590 C C . VAL B 1 339 ? 9.508 -22.891 -16.672 1 95.94 339 VAL B C 1
ATOM 5592 O O . VAL B 1 339 ? 9.797 -23.594 -15.719 1 95.94 339 VAL B O 1
ATOM 5595 N N . ALA B 1 340 ? 9.414 -21.578 -16.625 1 95.81 340 ALA B N 1
ATOM 5596 C CA . ALA B 1 340 ? 9.852 -20.828 -15.445 1 95.81 340 ALA B CA 1
ATOM 5597 C C . ALA B 1 340 ? 8.742 -20.75 -14.398 1 95.81 340 ALA B C 1
ATOM 5599 O O . ALA B 1 340 ? 9.016 -20.594 -13.203 1 95.81 340 ALA B O 1
ATOM 5600 N N . TYR B 1 341 ? 7.504 -20.797 -14.852 1 95.69 341 TYR B N 1
ATOM 5601 C CA . TYR B 1 341 ? 6.41 -20.688 -13.891 1 95.69 341 TYR B CA 1
ATOM 5602 C C . TYR B 1 341 ? 6.219 -22 -13.133 1 95.69 341 TYR B C 1
ATOM 5604 O O . TYR B 1 341 ? 6.551 -23.078 -13.641 1 95.69 341 TYR B O 1
ATOM 5612 N N . GLY B 1 342 ? 5.793 -21.891 -11.883 1 95 342 GLY B N 1
ATOM 5613 C CA . GLY B 1 342 ? 5.438 -23.047 -11.086 1 95 342 GLY B CA 1
ATOM 5614 C C . GLY B 1 342 ? 3.986 -23.469 -11.25 1 95 342 GLY B C 1
ATOM 5615 O O . GLY B 1 342 ? 3.135 -22.656 -11.594 1 95 342 GLY B O 1
ATOM 5616 N N . THR B 1 343 ? 3.768 -24.75 -11.055 1 96.81 343 THR B N 1
ATOM 5617 C CA . THR B 1 343 ? 2.418 -25.297 -11.086 1 96.81 343 THR B CA 1
ATOM 5618 C C . THR B 1 343 ? 2.211 -26.297 -9.938 1 96.81 343 THR B C 1
ATOM 5620 O O . THR B 1 343 ? 3.115 -26.5 -9.125 1 96.81 343 THR B O 1
ATOM 5623 N N . GLU B 1 344 ? 1.009 -26.828 -9.93 1 97.94 344 GLU B N 1
ATOM 5624 C CA . GLU B 1 344 ? 0.686 -27.828 -8.906 1 97.94 344 GLU B CA 1
ATOM 5625 C C . GLU B 1 344 ? 1.259 -29.188 -9.266 1 97.94 344 GLU B C 1
ATOM 5627 O O . GLU B 1 344 ? 1.158 -30.141 -8.477 1 97.94 344 GLU B O 1
ATOM 5632 N N . ALA B 1 345 ? 1.871 -29.297 -10.414 1 97.81 345 ALA B N 1
ATOM 5633 C CA . ALA B 1 345 ? 2.479 -30.562 -10.836 1 97.81 345 ALA B CA 1
ATOM 5634 C C . ALA B 1 345 ? 3.545 -31.016 -9.844 1 97.81 345 ALA B C 1
ATOM 5636 O O . ALA B 1 345 ? 3.67 -32.219 -9.555 1 97.81 345 ALA B O 1
ATOM 5637 N N . GLY B 1 346 ? 4.277 -30.047 -9.352 1 96.56 346 GLY B N 1
ATOM 5638 C CA . GLY B 1 346 ? 5.281 -30.391 -8.352 1 96.56 346 GLY B CA 1
ATOM 5639 C C . GLY B 1 346 ? 4.688 -31.016 -7.102 1 96.56 346 GLY B C 1
ATOM 5640 O O . GLY B 1 346 ? 5.301 -31.891 -6.488 1 96.56 346 GLY B O 1
ATOM 5641 N N . LEU B 1 347 ? 3.549 -30.609 -6.758 1 97.88 347 LEU B N 1
ATOM 5642 C CA . LEU B 1 347 ? 2.875 -31.125 -5.566 1 97.88 347 LEU B CA 1
ATOM 5643 C C . LEU B 1 347 ? 2.359 -32.531 -5.793 1 97.88 347 LEU B C 1
ATOM 5645 O O . LEU B 1 347 ? 2.463 -33.375 -4.906 1 97.88 347 LEU B O 1
ATOM 5649 N N . PHE B 1 348 ? 1.816 -32.812 -6.984 1 97.88 348 PHE B N 1
ATOM 5650 C CA . PHE B 1 348 ? 1.398 -34.156 -7.332 1 97.88 348 PHE B CA 1
ATOM 5651 C C . PHE B 1 348 ? 2.59 -35.125 -7.336 1 97.88 348 PHE B C 1
ATOM 5653 O O . PHE B 1 348 ? 2.512 -36.219 -6.789 1 97.88 348 PHE B O 1
ATOM 5660 N N . GLN B 1 349 ? 3.635 -34.656 -7.934 1 96.06 349 GLN B N 1
ATOM 5661 C CA . GLN B 1 349 ? 4.844 -35.469 -7.984 1 96.06 349 GLN B CA 1
ATOM 5662 C C . GLN B 1 349 ? 5.363 -35.781 -6.578 1 96.06 349 GLN B C 1
ATOM 5664 O O . GLN B 1 349 ? 5.859 -36.875 -6.316 1 96.06 349 GLN B O 1
ATOM 5669 N N . GLN B 1 350 ? 5.285 -34.844 -5.715 1 94.75 350 GLN B N 1
ATOM 5670 C CA . GLN B 1 350 ? 5.789 -34.969 -4.348 1 94.75 350 GLN B CA 1
ATOM 5671 C C . GLN B 1 350 ? 5.117 -36.125 -3.615 1 94.75 350 GLN B C 1
ATOM 5673 O O . GLN B 1 350 ? 5.734 -36.781 -2.758 1 94.75 350 GLN B O 1
ATOM 5678 N N . ILE B 1 351 ? 3.889 -36.438 -3.961 1 95.94 351 ILE B N 1
ATOM 5679 C CA . ILE B 1 351 ? 3.201 -37.531 -3.268 1 95.94 351 ILE B CA 1
ATOM 5680 C C . ILE B 1 351 ? 3.271 -38.812 -4.105 1 95.94 351 ILE B C 1
ATOM 5682 O O . ILE B 1 351 ? 2.498 -39.719 -3.891 1 95.94 351 ILE B O 1
ATOM 5686 N N . GLY B 1 352 ? 4.102 -38.75 -5.148 1 95.06 352 GLY B N 1
ATOM 5687 C CA . GLY B 1 352 ? 4.418 -39.969 -5.855 1 95.06 352 GLY B CA 1
ATOM 5688 C C . GLY B 1 352 ? 3.617 -40.156 -7.129 1 95.06 352 GLY B C 1
ATOM 5689 O O . GLY B 1 352 ? 3.643 -41.219 -7.742 1 95.06 352 GLY B O 1
ATOM 5690 N N . ILE B 1 353 ? 2.902 -39.219 -7.582 1 96.38 353 ILE B N 1
ATOM 5691 C CA . ILE B 1 353 ? 2.129 -39.312 -8.812 1 96.38 353 ILE B CA 1
ATOM 5692 C C . ILE B 1 353 ? 2.941 -38.75 -9.984 1 96.38 353 ILE B C 1
ATOM 5694 O O . ILE B 1 353 ? 3.221 -37.562 -10.031 1 96.38 353 ILE B O 1
ATOM 5698 N N . PRO B 1 354 ? 3.334 -39.625 -10.906 1 97.06 354 PRO B N 1
ATOM 5699 C CA . PRO B 1 354 ? 3.975 -39.094 -12.102 1 97.06 354 PRO B CA 1
ATOM 5700 C C . PRO B 1 354 ? 3.113 -38.031 -12.797 1 97.06 354 PRO B C 1
ATOM 5702 O O . PRO B 1 354 ? 1.926 -38.25 -13.039 1 97.06 354 PRO B O 1
ATOM 5705 N N . THR B 1 355 ? 3.713 -36.844 -13.055 1 97.25 355 THR B N 1
ATOM 5706 C CA . THR B 1 355 ? 2.908 -35.719 -13.523 1 97.25 355 THR B CA 1
ATOM 5707 C C . THR B 1 355 ? 3.602 -35 -14.672 1 97.25 355 THR B C 1
ATOM 5709 O O . THR B 1 355 ? 4.832 -34.938 -14.711 1 97.25 355 THR B O 1
ATOM 5712 N N . ILE B 1 356 ? 2.838 -34.531 -15.57 1 96.38 356 ILE B N 1
ATOM 5713 C CA . ILE B 1 356 ? 3.305 -33.719 -16.703 1 96.38 356 ILE B CA 1
ATOM 5714 C C . ILE B 1 356 ? 2.422 -32.5 -16.859 1 96.38 356 ILE B C 1
ATOM 5716 O O . ILE B 1 356 ? 1.303 -32.438 -16.344 1 96.38 356 ILE B O 1
ATOM 5720 N N . VAL B 1 357 ? 2.973 -31.438 -17.484 1 97.81 357 VAL B N 1
ATOM 5721 C CA . VAL B 1 357 ? 2.227 -30.219 -17.719 1 97.81 357 VAL B CA 1
ATOM 5722 C C . VAL B 1 357 ? 1.951 -30.062 -19.219 1 97.81 357 VAL B C 1
ATOM 5724 O O . VAL B 1 357 ? 2.873 -30.109 -20.031 1 97.81 357 VAL B O 1
ATOM 5727 N N . CYS B 1 358 ? 0.716 -29.922 -19.531 1 98.25 358 CYS B N 1
ATOM 5728 C CA . CYS B 1 358 ? 0.311 -29.75 -20.922 1 98.25 358 CYS B CA 1
ATOM 5729 C C . CYS B 1 358 ? -1.115 -29.219 -21.016 1 98.25 358 CYS B C 1
ATOM 5731 O O . CYS B 1 358 ? -2.059 -29.891 -20.594 1 98.25 358 CYS B O 1
ATOM 5733 N N . GLY B 1 359 ? -1.28 -28.078 -21.547 1 98.31 359 GLY B N 1
ATOM 5734 C CA . GLY B 1 359 ? -2.604 -27.5 -21.703 1 98.31 359 GLY B CA 1
ATOM 5735 C C . GLY B 1 359 ? -2.65 -26.375 -22.719 1 98.31 359 GLY B C 1
ATOM 5736 O O . GLY B 1 359 ? -1.615 -25.969 -23.266 1 98.31 359 GLY B O 1
ATOM 5737 N N . PRO B 1 360 ? -3.848 -25.922 -23.047 1 98.62 360 PRO B N 1
ATOM 5738 C CA . PRO B 1 360 ? -4.012 -24.891 -24.078 1 98.62 360 PRO B CA 1
ATOM 5739 C C . PRO B 1 360 ? -3.646 -23.5 -23.578 1 98.62 360 PRO B C 1
ATOM 5741 O O . PRO B 1 360 ? -3.758 -23.219 -22.391 1 98.62 360 PRO B O 1
ATOM 5744 N N . GLY B 1 361 ? -3.254 -22.656 -24.562 1 97.69 361 GLY B N 1
ATOM 5745 C CA . GLY B 1 361 ? -2.928 -21.281 -24.234 1 97.69 361 GLY B CA 1
ATOM 5746 C C . GLY B 1 361 ? -1.446 -21.047 -24 1 97.69 361 GLY B C 1
ATOM 5747 O O . GLY B 1 361 ? -0.679 -22.016 -23.891 1 97.69 361 GLY B O 1
ATOM 5748 N N . ASP B 1 362 ? -1.091 -19.797 -23.953 1 96.62 362 ASP B N 1
ATOM 5749 C CA . ASP B 1 362 ? 0.286 -19.344 -23.781 1 96.62 362 ASP B CA 1
ATOM 5750 C C . ASP B 1 362 ? 0.431 -18.516 -22.5 1 96.62 362 ASP B C 1
ATOM 5752 O O . ASP B 1 362 ? -0.316 -17.562 -22.297 1 96.62 362 ASP B O 1
ATOM 5756 N N . ILE B 1 363 ? 1.419 -18.906 -21.703 1 94.56 363 ILE B N 1
ATOM 5757 C CA . ILE B 1 363 ? 1.63 -18.234 -20.422 1 94.56 363 ILE B CA 1
ATOM 5758 C C . ILE B 1 363 ? 1.874 -16.75 -20.656 1 94.56 363 ILE B C 1
ATOM 5760 O O . ILE B 1 363 ? 1.614 -15.93 -19.766 1 94.56 363 ILE B O 1
ATOM 5764 N N . GLY B 1 364 ? 2.355 -16.312 -21.812 1 93.5 364 GLY B N 1
ATOM 5765 C CA . GLY B 1 364 ? 2.562 -14.922 -22.156 1 93.5 364 GLY B CA 1
ATOM 5766 C C . GLY B 1 364 ? 1.273 -14.125 -22.219 1 93.5 364 GLY B C 1
ATOM 5767 O O . GLY B 1 364 ? 1.296 -12.891 -22.141 1 93.5 364 GLY B O 1
ATOM 5768 N N . ASN B 1 365 ? 0.139 -14.836 -22.281 1 94 365 ASN B N 1
ATOM 5769 C CA . ASN B 1 365 ? -1.167 -14.195 -22.344 1 94 365 ASN B CA 1
ATOM 5770 C C . ASN B 1 365 ? -1.838 -14.148 -20.969 1 94 365 ASN B C 1
ATOM 5772 O O . ASN B 1 365 ? -2.906 -13.562 -20.812 1 94 365 ASN B O 1
ATOM 5776 N N . ALA B 1 366 ? -1.16 -14.695 -20 1 93.94 366 ALA B N 1
ATOM 5777 C CA . ALA B 1 366 ? -1.743 -14.812 -18.672 1 93.94 366 ALA B CA 1
ATOM 5778 C C . ALA B 1 366 ? -1.389 -13.609 -17.797 1 93.94 366 ALA B C 1
ATOM 5780 O O . ALA B 1 366 ? -0.399 -12.922 -18.062 1 93.94 366 ALA B O 1
ATOM 5781 N N . HIS B 1 367 ? -2.18 -13.242 -16.844 1 93.44 367 HIS B N 1
ATOM 5782 C CA . HIS B 1 367 ? -1.947 -12.289 -15.766 1 93.44 367 HIS B CA 1
ATOM 5783 C C . HIS B 1 367 ? -1.932 -10.859 -16.281 1 93.44 367 HIS B C 1
ATOM 5785 O O . HIS B 1 367 ? -1.582 -9.93 -15.547 1 93.44 367 HIS B O 1
ATOM 5791 N N . LYS B 1 368 ? -2.223 -10.609 -17.531 1 89.75 368 LYS B N 1
ATOM 5792 C CA . LYS B 1 368 ? -2.336 -9.266 -18.094 1 89.75 368 LYS B CA 1
ATOM 5793 C C . LYS B 1 368 ? -3.746 -9.016 -18.625 1 89.75 368 LYS B C 1
ATOM 5795 O O . LYS B 1 368 ? -4.543 -9.945 -18.75 1 89.75 368 LYS B O 1
ATOM 5800 N N . PRO B 1 369 ? -4.066 -7.742 -18.875 1 94.19 369 PRO B N 1
ATOM 5801 C CA . PRO B 1 369 ? -5.379 -7.484 -19.469 1 94.19 369 PRO B CA 1
ATOM 5802 C C . PRO B 1 369 ? -5.547 -8.141 -20.828 1 94.19 369 PRO B C 1
ATOM 5804 O O . PRO B 1 369 ? -4.562 -8.375 -21.531 1 94.19 369 PRO B O 1
ATOM 5807 N N . ASN B 1 370 ? -6.801 -8.414 -21.125 1 97.19 370 ASN B N 1
ATOM 5808 C CA . ASN B 1 370 ? -7.16 -9.023 -22.406 1 97.19 370 ASN B CA 1
ATOM 5809 C C . ASN B 1 370 ? -6.539 -10.414 -22.562 1 97.19 370 ASN B C 1
ATOM 5811 O O . ASN B 1 370 ? -5.996 -10.742 -23.609 1 97.19 370 ASN B O 1
ATOM 5815 N N . GLU B 1 371 ? -6.547 -11.094 -21.469 1 97.62 371 GLU B N 1
ATOM 5816 C CA . GLU B 1 371 ? -6.176 -12.508 -21.484 1 97.62 371 GLU B CA 1
ATOM 5817 C C . GLU B 1 371 ? -7.051 -13.289 -22.469 1 97.62 371 GLU B C 1
ATOM 5819 O O . GLU B 1 371 ? -8.258 -13.047 -22.562 1 97.62 371 GLU B O 1
ATOM 5824 N N . PHE B 1 372 ? -6.414 -14.273 -23.203 1 98.44 372 PHE B N 1
ATOM 5825 C CA . PHE B 1 372 ? -7.215 -15.016 -24.172 1 98.44 372 PHE B CA 1
ATOM 5826 C C . PHE B 1 372 ? -6.605 -16.391 -24.438 1 98.44 372 PHE B C 1
ATOM 5828 O O . PHE B 1 372 ? -5.449 -16.641 -24.094 1 98.44 372 PHE B O 1
ATOM 5835 N N . VAL B 1 373 ? -7.359 -17.234 -24.953 1 98.69 373 VAL B N 1
ATOM 5836 C CA . VAL B 1 373 ? -6.961 -18.516 -25.547 1 98.69 373 VAL B CA 1
ATOM 5837 C C . VAL B 1 373 ? -7.555 -18.625 -26.953 1 98.69 373 VAL B C 1
ATOM 5839 O O . VAL B 1 373 ? -8.703 -18.25 -27.188 1 98.69 373 VAL B O 1
ATOM 5842 N N . THR B 1 374 ? -6.793 -19.078 -27.922 1 98.62 374 THR B N 1
ATOM 5843 C CA . THR B 1 374 ? -7.301 -19.156 -29.281 1 98.62 374 THR B CA 1
ATOM 5844 C C . THR B 1 374 ? -8.211 -20.375 -29.453 1 98.62 374 THR B C 1
ATOM 5846 O O . THR B 1 374 ? -8.07 -21.359 -28.75 1 98.62 374 THR B O 1
ATOM 5849 N N . LEU B 1 375 ? -9.094 -20.297 -30.391 1 98.44 375 LEU B N 1
ATOM 5850 C CA . LEU B 1 375 ? -9.953 -21.422 -30.734 1 98.44 375 LEU B CA 1
ATOM 5851 C C . LEU B 1 375 ? -9.125 -22.625 -31.203 1 98.44 375 LEU B C 1
ATOM 5853 O O . LEU B 1 375 ? -9.461 -23.766 -30.891 1 98.44 375 LEU B O 1
ATOM 5857 N N . ALA B 1 376 ? -8.094 -22.328 -31.859 1 98.25 376 ALA B N 1
ATOM 5858 C CA . ALA B 1 376 ? -7.211 -23.391 -32.344 1 98.25 376 ALA B CA 1
ATOM 5859 C C . ALA B 1 376 ? -6.602 -24.156 -31.172 1 98.25 376 ALA B C 1
ATOM 5861 O O . ALA B 1 376 ? -6.512 -25.391 -31.203 1 98.25 376 ALA B O 1
ATOM 5862 N N . GLN B 1 377 ? -6.148 -23.438 -30.203 1 98.12 377 GLN B N 1
ATOM 5863 C CA . GLN B 1 377 ? -5.586 -24.078 -29 1 98.12 377 GLN B CA 1
ATOM 5864 C C . GLN B 1 377 ? -6.633 -24.922 -28.281 1 98.12 377 GLN B C 1
ATOM 5866 O O . GLN B 1 377 ? -6.336 -26.016 -27.812 1 98.12 377 GLN B O 1
ATOM 5871 N N . MET B 1 378 ? -7.855 -24.422 -28.203 1 98.38 378 MET B N 1
ATOM 5872 C CA . MET B 1 378 ? -8.938 -25.156 -27.562 1 98.38 378 MET B CA 1
ATOM 5873 C C . MET B 1 378 ? -9.242 -26.453 -28.328 1 98.38 378 MET B C 1
ATOM 5875 O O . MET B 1 378 ? -9.477 -27.5 -27.719 1 98.38 378 MET B O 1
ATOM 5879 N N . GLU B 1 379 ? -9.203 -26.344 -29.578 1 98.19 379 GLU B N 1
ATOM 5880 C CA . GLU B 1 379 ? -9.43 -27.531 -30.406 1 98.19 379 GLU B CA 1
ATOM 5881 C C . GLU B 1 379 ? -8.32 -28.562 -30.234 1 98.19 379 GLU B C 1
ATOM 5883 O O . GLU B 1 379 ? -8.594 -29.75 -30.156 1 98.19 379 GLU B O 1
ATOM 5888 N N . HIS B 1 380 ? -7.141 -28.062 -30.188 1 98.06 380 HIS B N 1
ATOM 5889 C CA . HIS B 1 380 ? -6.016 -28.953 -29.953 1 98.06 380 HIS B CA 1
ATOM 5890 C C . HIS B 1 380 ? -6.148 -29.656 -28.609 1 98.06 380 HIS B C 1
ATOM 5892 O O . HIS B 1 380 ? -5.848 -30.859 -28.5 1 98.06 380 HIS B O 1
ATOM 5898 N N . CYS B 1 381 ? -6.531 -28.969 -27.672 1 98.5 381 CYS B N 1
ATOM 5899 C CA . CYS B 1 381 ? -6.723 -29.547 -26.344 1 98.5 381 CYS B CA 1
ATOM 5900 C C . CYS B 1 381 ? -7.82 -30.609 -26.375 1 98.5 381 CYS B C 1
ATOM 5902 O O . CYS B 1 381 ? -7.668 -31.672 -25.781 1 98.5 381 CYS B O 1
ATOM 5904 N N . GLU B 1 382 ? -8.922 -30.328 -27.047 1 98.19 382 GLU B N 1
ATOM 5905 C CA . GLU B 1 382 ? -10.008 -31.297 -27.172 1 98.19 382 GLU B CA 1
ATOM 5906 C C . GLU B 1 382 ? -9.531 -32.594 -27.844 1 98.19 382 GLU B C 1
ATOM 5908 O O . GLU B 1 382 ? -9.852 -33.688 -27.359 1 98.19 382 GLU B O 1
ATOM 5913 N N . GLN B 1 383 ? -8.812 -32.438 -28.891 1 97.94 383 GLN B N 1
ATOM 5914 C CA . GLN B 1 383 ? -8.297 -33.594 -29.594 1 97.94 383 GLN B CA 1
ATOM 5915 C C . GLN B 1 383 ? -7.359 -34.406 -28.703 1 97.94 383 GLN B C 1
ATOM 5917 O O . GLN B 1 383 ? -7.438 -35.656 -28.672 1 97.94 383 GLN B O 1
ATOM 5922 N N . PHE B 1 384 ? -6.523 -33.781 -28.062 1 98.06 384 PHE B N 1
ATOM 5923 C CA . PHE B 1 384 ? -5.582 -34.438 -27.156 1 98.06 384 PHE B CA 1
ATOM 5924 C C . PHE B 1 384 ? -6.32 -35.219 -26.078 1 98.06 384 PHE B C 1
ATOM 5926 O O . PHE B 1 384 ? -6.051 -36.406 -25.891 1 98.06 384 PHE B O 1
ATOM 5933 N N . LEU B 1 385 ? -7.273 -34.562 -25.422 1 98.25 385 LEU B N 1
ATOM 5934 C CA . LEU B 1 385 ? -7.984 -35.219 -24.328 1 98.25 385 LEU B CA 1
ATOM 5935 C C . LEU B 1 385 ? -8.859 -36.344 -24.859 1 98.25 385 LEU B C 1
ATOM 5937 O O . LEU B 1 385 ? -9.039 -37.375 -24.172 1 98.25 385 LEU B O 1
ATOM 5941 N N . ARG B 1 386 ? -9.398 -36.219 -26.062 1 97.19 386 ARG B N 1
ATOM 5942 C CA . ARG B 1 386 ? -10.133 -37.312 -26.672 1 97.19 386 ARG B CA 1
ATOM 5943 C C . ARG B 1 386 ? -9.234 -38.5 -26.922 1 97.19 386 ARG B C 1
ATOM 5945 O O . ARG B 1 386 ? -9.609 -39.656 -26.625 1 97.19 386 ARG B O 1
ATOM 5952 N N . LYS B 1 387 ? -8.086 -38.188 -27.469 1 96.88 387 LYS B N 1
ATOM 5953 C CA . LYS B 1 387 ? -7.113 -39.281 -27.703 1 96.88 387 LYS B CA 1
ATOM 5954 C C . LYS B 1 387 ? -6.684 -39.938 -26.406 1 96.88 387 LYS B C 1
ATOM 5956 O O . LYS B 1 387 ? -6.457 -41.125 -26.344 1 96.88 387 LYS B O 1
ATOM 5961 N N . LEU B 1 388 ? -6.496 -39.125 -25.406 1 96.62 388 LEU B N 1
ATOM 5962 C CA . LEU B 1 388 ? -6.145 -39.656 -24.078 1 96.62 388 LEU B CA 1
ATOM 5963 C C . LEU B 1 388 ? -7.211 -40.625 -23.578 1 96.62 388 LEU B C 1
ATOM 5965 O O . LEU B 1 388 ? -6.891 -41.719 -23.094 1 96.62 388 LEU B O 1
ATOM 5969 N N . GLY B 1 389 ? -8.461 -40.25 -23.688 1 94.94 389 GLY B N 1
ATOM 5970 C CA . GLY B 1 389 ? -9.547 -41.156 -23.344 1 94.94 389 GLY B CA 1
ATOM 5971 C C . GLY B 1 389 ? -9.508 -42.438 -24.125 1 94.94 389 GLY B C 1
ATOM 5972 O O . GLY B 1 389 ? -9.688 -43.531 -23.547 1 94.94 389 GLY B O 1
ATOM 5973 N N . LYS B 1 390 ? -9.266 -42.312 -25.391 1 93.5 390 LYS B N 1
ATOM 5974 C CA . LYS B 1 390 ? -9.234 -43.469 -26.25 1 93.5 390 LYS B CA 1
ATOM 5975 C C . LYS B 1 390 ? -8.117 -44.438 -25.844 1 93.5 390 LYS B C 1
ATOM 5977 O O . LYS B 1 390 ? -8.25 -45.656 -25.984 1 93.5 390 LYS B O 1
ATOM 5982 N N . SER B 1 391 ? -7.07 -43.875 -25.375 1 92.12 391 SER B N 1
ATOM 5983 C CA . SER B 1 391 ? -5.938 -44.688 -24.953 1 92.12 391 SER B CA 1
ATOM 5984 C C . SER B 1 391 ? -6.289 -45.531 -23.734 1 92.12 391 SER B C 1
ATOM 5986 O O . SER B 1 391 ? -5.582 -46.469 -23.406 1 92.12 391 SER B O 1
ATOM 5988 N N . LEU B 1 392 ? -7.309 -45.219 -23.078 1 89.88 392 LEU B N 1
ATOM 5989 C CA . LEU B 1 392 ? -7.742 -45.969 -21.891 1 89.88 392 LEU B CA 1
ATOM 5990 C C . LEU B 1 392 ? -8.812 -47 -22.25 1 89.88 392 LEU B C 1
ATOM 5992 O O . LEU B 1 392 ? -9.391 -47.625 -21.359 1 89.88 392 LEU B O 1
ATOM 5996 N N . GLN B 1 393 ? -9.047 -47.062 -23.5 1 85.06 393 GLN B N 1
ATOM 5997 C CA . GLN B 1 393 ? -10.016 -48.031 -23.984 1 85.06 393 GLN B CA 1
ATOM 5998 C C . GLN B 1 393 ? -9.359 -49.406 -24.234 1 85.06 393 GLN B C 1
ATOM 6000 O O . GLN B 1 393 ? -8.164 -49.469 -24.531 1 85.06 393 GLN B O 1
ATOM 6005 N N . ALA B 1 394 ? -10.125 -50.5 -23.828 1 68.19 394 ALA B N 1
ATOM 6006 C CA . ALA B 1 394 ? -9.711 -51.875 -24.141 1 68.19 394 ALA B CA 1
ATOM 6007 C C . ALA B 1 394 ? -9.375 -52.031 -25.625 1 68.19 394 ALA B C 1
ATOM 6009 O O . ALA B 1 394 ? -10.008 -51.406 -26.469 1 68.19 394 ALA B O 1
ATOM 6010 N N . ALA B 1 395 ? -8.109 -52.781 -25.953 1 57.84 395 ALA B N 1
ATOM 6011 C CA . ALA B 1 395 ? -7.879 -53.219 -27.328 1 57.84 395 ALA B CA 1
ATOM 6012 C C . ALA B 1 395 ? -9.016 -54.125 -27.812 1 57.84 395 ALA B C 1
ATOM 6014 O O . ALA B 1 395 ? -9.594 -54.875 -27.016 1 57.84 395 ALA B O 1
#

Sequence (790 aa):
MESLNMNTRQWLETLVAFDTTSRNSNLELITTVRDSLQQQGVASWLAHNKDKTKANLFATLPATAGPHAGSTEGGIVLSGHTDVVPVDGQKWDTDPFKLTEKDGALYARGSCDMKGFIATALALVPEYLAMPRVKPIHLAFSFDEEIGCIGAPVMLEEIVKRGIKVDGCVVGEPTSMNVVVAHKGINVFACKVHGKSAHSSLTPQGCNAIEHAARLICAIRDFADGYKANGPYDQFFDVPFSTMTTNQIRGGIAVNTIPELCEFTYEFRNLPGMSVADIQAQIDKYIAEVLLPKMRTEFPDARVEIDNFAGSPALEAVEQAAITELVRALTGDRQTRKVAYGTEAGLFQQIGIPTIVCGPGDIGNAHKPNEFVTLAQMEHCEQFLRKLGKSLQAAMESLNMNTRQWLETLVAFDTTSRNSNLELITTVRDSLQQQGVASWLAHNKDKTKANLFATLPATAGPHAGSTEGGIVLSGHTDVVPVDGQKWDTDPFKLTEKDGALYARGSCDMKGFIATALALVPEYLAMPRVKPIHLAFSFDEEIGCIGAPVMLEEIVKRGIKVDGCVVGEPTSMNVVVAHKGINVFACKVHGKSAHSSLTPQGCNAIEHAARLICAIRDFADGYKANGPYDQFFDVPFSTMTTNQIRGGIAVNTIPELCEFTYEFRNLPGMSVADIQAQIDKYIAEVLLPKMRTEFPDARVEIDNFAGSPALEAVEQAAITELVRALTGDRQTRKVAYGTEAGLFQQIGIPTIVCGPGDIGNAHKPNEFVTLAQMEHCEQFLRKLGKSLQAA